Protein AF-K8EF15-F1 (afdb_monomer)

Solvent-accessible surface area (backbone atoms only — not comparable to full-atom values): 50148 Å² total; per-residue (Å²): 133,89,79,84,86,80,89,86,76,94,68,82,75,75,85,78,77,88,88,86,90,85,89,89,86,79,88,86,84,78,90,76,75,79,81,86,80,80,64,82,79,60,74,39,48,68,52,39,50,55,31,44,75,66,69,68,42,50,27,40,57,51,45,53,49,20,49,54,43,49,54,48,33,57,76,70,63,26,33,26,48,64,56,86,95,37,59,67,58,48,51,52,36,37,52,52,21,45,53,50,10,46,50,42,44,49,40,50,74,71,69,44,80,73,76,39,80,41,42,26,38,44,27,35,36,32,32,41,47,32,36,56,82,35,72,38,28,24,28,26,62,37,25,63,81,40,61,27,92,46,57,8,52,41,56,50,39,38,48,72,30,35,29,24,61,40,49,46,15,28,30,5,25,60,55,57,46,59,41,12,54,63,20,75,52,70,49,29,24,19,82,88,45,64,60,27,28,16,16,9,11,20,12,8,24,32,30,30,30,58,68,59,36,23,41,37,16,36,30,48,24,49,39,29,12,27,30,38,4,8,15,34,56,50,21,22,5,36,38,55,21,62,27,37,40,36,52,39,43,46,65,64,38,25,78,92,34,52,26,60,16,39,26,15,70,41,54,49,56,42,33,47,52,46,47,56,33,42,17,59,36,96,83,25,89,66,31,37,74,66,61,68,57,30,47,50,41,21,55,50,40,55,65,67,69,45,84,62,50,65,66,46,60,61,67,69,70,75,86,87,84,84,85,89,81,81,89,72,91,78,76,87,81,73,100,75,80,84,79,48,90,34,57,85,41,28,39,21,38,50,63,75,71,73,49,91,75,42,33,70,52,45,54,51,33,47,51,53,51,51,53,51,39,47,76,31,37,26,44,82,33,84,39,79,52,90,56,52,84,52,31,56,66,28,44,57,48,48,42,16,32,38,26,30,58,56,54,61,78,60,37,49,87,85,46,78,30,47,62,77,81,14,47,48,71,65,56,50,50,36,30,52,56,4,51,52,30,64,30,92,91,28,26,67,79,41,41,52,42,27,49,52,52,38,52,51,43,34,48,48,54,48,52,42,49,74,75,67,19,65,32,37,54,45,53,27,43,48,54,59,53,49,47,46,69,59,62,68,71,46,53,74,68,61,58,55,55,59,35,56,62,30,23,48,42,25,66,50,32,28,18,36,34,17,37,53,51,52,54,28,87,91,74,65,41,25,34,19,34,24,41,31,24,54,67,83,34,56,38,60,37,51,52,55,48,39,54,52,44,56,70,52,39,80,81,54,74,82,76,76,74,84,64,92,59,93,67,92,58,73,60,71,63,53,55,53,52,46,52,50,36,52,52,25,57,76,68,67,37,61,69,70,23,57,75,42,46,64,59,45,58,52,50,51,52,50,51,54,52,51,54,51,50,53,53,50,51,51,53,53,52,53,42,62,74,66,70,52,78,84,60,66,64,62,58,49,52,47,47,45,45,63,70,48,53,46,55,52,48,52,52,57,52,52,61,74,69,52,86,75,67,90,58,30,68,26,32,25,38,42,37,30,26,38,32,47,44,61,42,56,4,12,37,50,18,40,45,52,50,49,12,53,51,43,32,34,52,74,67,62,25,45,76,46,82,73,47,79,40,71,40,95,70,75,53,36,21,48,35,37,33,30,40,36,35,49,73,90,54,80,47,83,67,83,60,88,86,76,81,63,79,52,72,79,32,71,60,24,45,24,55,67,40,54,83,62,36,22,24,37,31,41,36,39,58,44,97,89,52,90,82,72,58,73,43,72,25,18,21,31,28,36,56,40,69,55,78,78,85,72,83,86,77,80,50,77,85,79,40,45,50,80,46,77,34,64,56,87,73,89,89,65,101,68,78,76,87,56,65,20,14,27,37,41,31,33,63,89,79,66,51,72,34,76,29,53,88,44,89,41,43,70,60,14,42,54,53,30,52,53,55,43,52,55,54,52,50,54,47,50,54,48,47,54,52,48,51,53,55,48,52,47,56,70,39,36,70,90,37,43,90,86,57,61,46,33,41,40,30,61,86,77,29,27,28,38,48,73,80,46,95,59,65,66,49,74,45,44,66,52,38,47,67,33,43,69,57,64,62,55,42,54,40,41,52,51,49,48,50,54,51,49,48,64,57,55,72,72,112

InterPro domains:
  IPR000120 Amidase [PTHR11895] (46-558)
  IPR000352 Peptide chain release factor class I [PF00472] (790-899)
  IPR000352 Peptide chain release factor class I [PS00745] (806-822)
  IPR004412 Glutamyl-tRNA(Gln) amidotransferase A subunit [MF_00120] (48-553)
  IPR005139 Peptide chain release factor [PF03462] (589-781)
  IPR005139 Peptide chain release factor [SM00937] (623-756)
  IPR020556 Amidase, conserved site [PS00571] (199-230)
  IPR023631 Amidase signature domain [PF01425] (96-289)
  IPR023631 Amidase signature domain [PF01425] (342-541)
  IPR036928 Amidase signature (AS) superfamily [G3DSA:3.90.1300.10] (42-559)
  IPR036928 Amidase signature (AS) superfamily [SSF75304] (95-553)
  IPR045853 Peptide chain release factor class I superfamily [SSF75620] (590-933)

Nearest PDB structures (foldseek):
  3kfu-assembly1_H  TM=9.032E-01  e=2.006E-38  Thermus thermophilus HB8
  6c62-assembly1_A  TM=9.148E-01  e=7.374E-32  Pseudomonas sp. ADP
  6c6g-assembly1_B-2  TM=9.136E-01  e=2.743E-30  Pseudomonas sp. ADP
  3a1k-assembly1_A  TM=8.477E-01  e=6.774E-30  Rhodococcus sp. N-771
  3a1i-assembly1_A-2  TM=8.442E-01  e=1.591E-29  Rhodococcus sp. N-771

Structure (mmCIF, N/CA/C/O backbone):
data_AF-K8EF15-F1
#
_entry.id   AF-K8EF15-F1
#
loop_
_atom_site.group_PDB
_atom_site.id
_atom_site.type_symbol
_atom_site.label_atom_id
_atom_site.label_alt_id
_atom_site.label_comp_id
_atom_site.label_asym_id
_atom_site.label_entity_id
_atom_site.label_seq_id
_atom_site.pdbx_PDB_ins_code
_atom_site.Cartn_x
_atom_site.Cartn_y
_atom_site.Cartn_z
_atom_site.occupancy
_atom_site.B_iso_or_equiv
_atom_site.auth_seq_id
_atom_site.auth_comp_id
_atom_site.auth_asym_id
_atom_site.auth_atom_id
_atom_site.pdbx_PDB_model_num
ATOM 1 N N . MET A 1 1 ? 42.558 34.435 68.353 1.00 33.56 1 MET A N 1
ATOM 2 C CA . MET A 1 1 ? 43.768 35.024 67.738 1.00 33.56 1 MET A CA 1
ATOM 3 C C . MET A 1 1 ? 43.537 35.098 66.236 1.00 33.56 1 MET A C 1
ATOM 5 O O . MET A 1 1 ? 42.905 34.194 65.711 1.00 33.56 1 MET A O 1
ATOM 9 N N . GLY A 1 2 ? 43.905 36.229 65.621 1.00 29.39 2 GLY A N 1
ATOM 10 C CA . GLY A 1 2 ? 43.569 36.654 64.248 1.00 29.39 2 GLY A CA 1
ATOM 11 C C . GLY A 1 2 ? 44.084 35.726 63.138 1.00 29.39 2 GLY A C 1
ATOM 12 O O . GLY A 1 2 ? 44.723 34.730 63.426 1.00 29.39 2 GLY A O 1
ATOM 13 N N . SER A 1 3 ? 43.968 36.005 61.842 1.00 25.91 3 SER A N 1
ATOM 14 C CA . SER A 1 3 ? 43.340 37.039 61.000 1.00 25.91 3 SER A CA 1
ATOM 15 C C . SER A 1 3 ? 43.963 36.852 59.601 1.00 25.91 3 SER A C 1
ATOM 17 O O . SER A 1 3 ? 45.069 36.321 59.529 1.00 25.91 3 SER A O 1
ATOM 19 N N . ARG A 1 4 ? 43.352 37.456 58.567 1.00 28.05 4 ARG A N 1
ATOM 20 C CA . ARG A 1 4 ? 43.863 37.688 57.187 1.00 28.05 4 ARG A CA 1
ATOM 21 C C . ARG A 1 4 ? 43.687 36.477 56.258 1.00 28.05 4 ARG A C 1
ATOM 23 O O . ARG A 1 4 ? 44.212 35.417 56.537 1.00 28.05 4 ARG A O 1
ATOM 30 N N . GLY A 1 5 ? 42.922 36.529 55.165 1.00 27.09 5 GLY A N 1
ATOM 31 C CA . GLY A 1 5 ? 42.564 37.638 54.264 1.00 27.09 5 GLY A CA 1
ATOM 32 C C . GLY A 1 5 ? 43.326 37.445 52.944 1.00 27.09 5 GLY A C 1
ATOM 33 O O . GLY A 1 5 ? 44.511 37.171 52.991 1.00 27.09 5 GLY A O 1
ATOM 34 N N . GLY A 1 6 ? 42.763 37.559 51.744 1.00 26.94 6 GLY A N 1
ATOM 35 C CA . GLY A 1 6 ? 41.401 37.814 51.303 1.00 26.94 6 GLY A CA 1
ATOM 36 C C . GLY A 1 6 ? 41.369 38.020 49.779 1.00 26.94 6 GLY A C 1
ATOM 37 O O . GLY A 1 6 ? 42.418 38.183 49.168 1.00 26.94 6 GLY A O 1
ATOM 38 N N . LYS A 1 7 ? 40.138 38.143 49.252 1.00 30.30 7 LYS A N 1
ATOM 39 C CA . LYS A 1 7 ? 39.723 38.720 47.949 1.00 30.30 7 LYS A CA 1
ATOM 40 C C . LYS A 1 7 ? 40.092 37.909 46.692 1.00 30.30 7 LYS A C 1
ATOM 42 O O . LYS A 1 7 ? 41.186 37.397 46.596 1.00 30.30 7 LYS A O 1
ATOM 47 N N . ARG A 1 8 ? 39.294 37.838 45.622 1.00 28.91 8 ARG A N 1
ATOM 48 C CA . ARG A 1 8 ? 37.904 38.195 45.246 1.00 28.91 8 ARG A CA 1
ATOM 49 C C . ARG A 1 8 ? 37.794 37.755 43.769 1.00 28.91 8 ARG A C 1
ATOM 51 O O . ARG A 1 8 ? 38.717 38.030 43.017 1.00 28.91 8 ARG A O 1
ATOM 58 N N . SER A 1 9 ? 36.660 37.213 43.331 1.00 27.48 9 SER A N 1
ATOM 59 C CA . SER A 1 9 ? 36.201 37.282 41.927 1.00 27.48 9 SER A CA 1
ATOM 60 C C . SER A 1 9 ? 34.678 37.085 41.923 1.00 27.48 9 SER A C 1
ATOM 62 O O . SER A 1 9 ? 34.172 35.994 42.158 1.00 27.48 9 SER A O 1
ATOM 64 N N . LEU A 1 10 ? 33.907 38.158 42.111 1.00 28.42 10 LEU A N 1
ATOM 65 C CA . LEU A 1 10 ? 33.187 38.922 41.075 1.00 28.42 10 LEU A CA 1
ATOM 66 C C . LEU A 1 10 ? 32.090 38.166 40.284 1.00 28.42 10 LEU A C 1
ATOM 68 O O . LEU A 1 10 ? 31.283 38.823 39.637 1.00 28.42 10 LEU A O 1
ATOM 72 N N . LEU A 1 11 ? 31.948 36.842 40.423 1.00 28.55 11 LEU A N 1
ATOM 73 C CA . LEU A 1 11 ? 30.885 36.066 39.753 1.00 28.55 11 LEU A CA 1
ATOM 74 C C . LEU A 1 11 ? 29.712 35.669 40.675 1.00 28.55 11 LEU A C 1
ATOM 76 O O . LEU A 1 11 ? 28.622 35.363 40.201 1.00 28.55 11 LEU A O 1
ATOM 80 N N . ALA A 1 12 ? 29.868 35.780 41.998 1.00 30.89 12 ALA A N 1
ATOM 81 C CA . ALA A 1 12 ? 28.845 35.370 42.972 1.00 30.89 12 ALA A CA 1
ATOM 82 C C . ALA A 1 12 ? 27.686 36.374 43.190 1.00 30.89 12 ALA A C 1
ATOM 84 O O . ALA A 1 12 ? 26.779 36.109 43.979 1.00 30.89 12 ALA A O 1
ATOM 85 N N . THR A 1 13 ? 27.678 37.526 42.508 1.00 29.91 13 THR A N 1
ATOM 86 C CA . THR A 1 13 ? 26.696 38.605 42.764 1.00 29.91 13 THR A CA 1
ATOM 87 C C . THR A 1 13 ? 25.549 38.659 41.742 1.00 29.91 13 THR A C 1
ATOM 89 O O . THR A 1 13 ? 24.558 39.343 41.980 1.00 29.91 13 THR A O 1
ATOM 92 N N . ILE A 1 14 ? 25.602 37.897 40.642 1.00 29.75 14 ILE A N 1
ATOM 93 C CA . ILE A 1 14 ? 24.561 37.939 39.589 1.00 29.75 14 ILE A CA 1
ATOM 94 C C . ILE A 1 14 ? 23.466 36.865 39.785 1.00 29.75 14 ILE A C 1
ATOM 96 O O . ILE A 1 14 ? 22.358 37.006 39.275 1.00 29.75 14 ILE A O 1
ATOM 100 N N . TRP A 1 15 ? 23.686 35.861 40.641 1.00 26.91 15 TRP A N 1
ATOM 101 C CA . TRP A 1 15 ? 22.741 34.751 40.868 1.00 26.91 15 TRP A CA 1
ATOM 102 C C . TRP A 1 15 ? 21.710 34.962 41.998 1.00 26.91 15 TRP A C 1
ATOM 104 O O . TRP A 1 15 ? 20.965 34.053 42.358 1.00 26.91 15 TRP A O 1
ATOM 114 N N . ARG A 1 16 ? 21.605 36.178 42.554 1.00 28.30 16 ARG A N 1
ATOM 115 C CA . ARG A 1 16 ? 20.578 36.547 43.552 1.00 28.30 16 ARG A CA 1
ATOM 116 C C . ARG A 1 16 ? 19.710 37.714 43.084 1.00 28.30 16 ARG A C 1
ATOM 118 O O . ARG A 1 16 ? 19.662 38.744 43.745 1.00 28.30 16 ARG A O 1
ATOM 125 N N . ARG A 1 17 ? 18.999 37.568 41.960 1.00 28.89 17 ARG A N 1
ATOM 126 C CA . ARG A 1 17 ? 17.832 38.415 41.619 1.00 28.89 17 ARG A CA 1
ATOM 127 C C . ARG A 1 17 ? 17.029 37.849 40.441 1.00 28.89 17 ARG A C 1
ATOM 129 O O . ARG A 1 17 ? 17.035 38.398 39.351 1.00 28.89 17 ARG A O 1
ATOM 136 N N . ARG A 1 18 ? 16.282 36.767 40.673 1.00 26.91 18 ARG A N 1
ATOM 137 C CA . ARG A 1 18 ? 15.055 36.451 39.909 1.00 26.91 18 ARG A CA 1
ATOM 138 C C . ARG A 1 18 ? 14.150 35.506 40.708 1.00 26.91 18 ARG A C 1
ATOM 140 O O . ARG A 1 18 ? 13.851 34.389 40.322 1.00 26.91 18 ARG A O 1
ATOM 147 N N . ARG A 1 19 ? 13.721 35.987 41.879 1.00 28.62 19 ARG A N 1
ATOM 148 C CA . ARG A 1 19 ? 12.633 35.407 42.679 1.00 28.62 19 ARG A CA 1
ATOM 149 C C . ARG A 1 19 ? 11.585 36.497 42.897 1.00 28.62 19 ARG A C 1
ATOM 151 O O . ARG A 1 19 ? 11.601 37.171 43.915 1.00 28.62 19 ARG A O 1
ATOM 158 N N . SER A 1 20 ? 10.738 36.714 41.894 1.00 29.09 20 SER A N 1
ATOM 159 C CA . SER A 1 20 ? 9.399 37.300 42.042 1.00 29.09 20 SER A CA 1
ATOM 160 C C . SER A 1 20 ? 8.719 37.337 40.672 1.00 29.09 20 SER A C 1
ATOM 162 O O . SER A 1 20 ? 8.854 38.316 39.951 1.00 29.09 20 SER A O 1
ATOM 164 N N . TRP A 1 21 ? 8.010 36.275 40.301 1.00 23.08 21 TRP A N 1
ATOM 165 C CA . TRP A 1 21 ? 6.836 36.362 39.426 1.00 23.08 21 TRP A CA 1
ATOM 166 C C . TRP A 1 21 ? 6.067 35.048 39.561 1.00 23.08 21 TRP A C 1
ATOM 168 O O . TRP A 1 21 ? 6.129 34.140 38.746 1.00 23.08 21 TRP A O 1
ATOM 178 N N . SER A 1 22 ? 5.396 34.926 40.700 1.00 25.14 22 SER A N 1
ATOM 179 C CA . SER A 1 22 ? 4.406 33.892 40.966 1.00 25.14 22 SER A CA 1
ATOM 180 C C . SER A 1 22 ? 3.290 34.558 41.756 1.00 25.14 22 SER A C 1
ATOM 182 O O . SER A 1 22 ? 3.413 34.710 42.971 1.00 25.14 22 SER A O 1
ATOM 184 N N . ARG A 1 23 ? 2.265 35.045 41.047 1.00 25.97 23 ARG A N 1
ATOM 185 C CA . ARG A 1 23 ? 0.888 35.270 41.532 1.00 25.97 23 ARG A CA 1
ATOM 186 C C . ARG A 1 23 ? 0.064 35.982 40.456 1.00 25.97 23 ARG A C 1
ATOM 188 O O . ARG A 1 23 ? 0.040 37.206 40.409 1.00 25.97 23 ARG A O 1
ATOM 195 N N . ARG A 1 24 ? -0.618 35.191 39.627 1.00 24.25 24 ARG A N 1
ATOM 196 C CA . ARG A 1 24 ? -2.006 35.375 39.154 1.00 24.25 24 ARG A CA 1
ATOM 197 C C . ARG A 1 24 ? -2.232 34.428 37.983 1.00 24.25 24 ARG A C 1
ATOM 199 O O . ARG A 1 24 ? -1.720 34.674 36.907 1.00 24.25 24 ARG A O 1
ATOM 206 N N . PHE A 1 25 ? -2.910 33.324 38.269 1.00 22.75 25 PHE A N 1
ATOM 207 C CA . PHE A 1 25 ? -4.032 32.742 37.526 1.00 22.75 25 PHE A CA 1
ATOM 208 C C . PHE A 1 25 ? -4.243 31.337 38.096 1.00 22.75 25 PHE A C 1
ATOM 210 O O . PHE A 1 25 ? -3.656 30.356 37.656 1.00 22.75 25 PHE A O 1
ATOM 217 N N . SER A 1 26 ? -5.035 31.280 39.166 1.00 24.89 26 SER A N 1
ATOM 218 C CA . SER A 1 26 ? -5.765 30.083 39.564 1.00 24.89 26 SER A CA 1
ATOM 219 C C . SER A 1 26 ? -7.247 30.317 39.263 1.00 24.89 26 SER A C 1
ATOM 221 O O . SER A 1 26 ? -7.723 31.450 39.365 1.00 24.89 26 SER A O 1
ATOM 223 N N . SER A 1 27 ? -7.944 29.220 38.948 1.00 25.12 27 SER A N 1
ATOM 224 C CA . SER A 1 27 ? -9.357 29.094 38.542 1.00 25.12 27 SER A CA 1
ATOM 225 C C . SER A 1 27 ? -9.611 29.567 37.104 1.00 25.12 27 SER A C 1
ATOM 227 O O . SER A 1 27 ? -9.325 30.709 36.777 1.00 25.12 27 SER A O 1
ATOM 229 N N . THR A 1 28 ? -10.027 28.718 36.162 1.00 23.94 28 THR A N 1
ATOM 230 C CA . THR A 1 28 ? -11.133 27.744 36.210 1.00 23.94 28 THR A CA 1
ATOM 231 C C . THR A 1 28 ? -10.974 26.632 35.150 1.00 23.94 28 THR A C 1
ATOM 233 O O . THR A 1 28 ? -10.335 26.833 34.122 1.00 23.94 28 THR A O 1
ATOM 236 N N . SER A 1 29 ? -11.687 25.518 35.377 1.00 24.58 29 SER A N 1
ATOM 237 C CA . SER A 1 29 ? -12.126 24.464 34.433 1.00 24.58 29 SER A CA 1
ATOM 238 C C . SER A 1 29 ? -11.308 23.163 34.322 1.00 24.58 29 SER A C 1
ATOM 240 O O . SER A 1 29 ? -10.236 23.108 33.738 1.00 24.58 29 SER A O 1
ATOM 242 N N . GLY A 1 30 ? -11.925 22.097 34.849 1.00 23.52 30 GLY A N 1
ATOM 243 C CA . GLY A 1 30 ? -11.964 20.767 34.236 1.00 23.52 30 GLY A CA 1
ATOM 244 C C . GLY A 1 30 ? -10.768 19.851 34.472 1.00 23.52 30 GLY A C 1
ATOM 245 O O . GLY A 1 30 ? -9.763 19.936 33.781 1.00 23.52 30 GLY A O 1
ATOM 246 N N . SER A 1 31 ? -10.924 18.901 35.391 1.00 25.56 31 SER A N 1
ATOM 247 C CA . SER A 1 31 ? -10.055 17.732 35.535 1.00 25.56 31 SER A CA 1
ATOM 248 C C . SER A 1 31 ? -9.942 16.950 34.217 1.00 25.56 31 SER A C 1
ATOM 250 O O . SER A 1 31 ? -10.858 16.215 33.849 1.00 25.56 31 SER A O 1
ATOM 252 N N . LEU A 1 32 ? -8.815 17.087 33.519 1.00 29.14 32 LEU A N 1
ATOM 253 C CA . LEU A 1 32 ? -8.354 16.099 32.546 1.00 29.14 32 LEU A CA 1
ATOM 254 C C . LEU A 1 32 ? -7.726 14.945 33.334 1.00 29.14 32 LEU A C 1
ATOM 256 O O . LEU A 1 32 ? -6.853 15.172 34.171 1.00 29.14 32 LEU A O 1
ATOM 260 N N . GLY A 1 33 ? -8.268 13.747 33.116 1.00 30.84 33 GLY A N 1
ATOM 261 C CA . GLY A 1 33 ? -8.027 12.541 33.901 1.00 30.84 33 GLY A CA 1
ATOM 262 C C . GLY A 1 33 ? -6.565 12.113 34.019 1.00 30.84 33 GLY A C 1
ATOM 263 O O . GLY A 1 33 ? -5.693 12.522 33.251 1.00 30.84 33 GLY A O 1
ATOM 264 N N . GLU A 1 34 ? -6.342 11.280 35.032 1.00 29.42 34 GLU A N 1
ATOM 265 C CA . GLU A 1 34 ? -5.092 10.610 35.383 1.00 29.42 34 GLU A CA 1
ATOM 266 C C . GLU A 1 34 ? -4.328 10.037 34.169 1.00 29.42 34 GLU A C 1
ATOM 268 O O . GLU A 1 34 ? -4.929 9.661 33.159 1.00 29.42 34 GLU A O 1
ATOM 273 N N . PRO A 1 35 ? -2.988 9.935 34.238 1.00 36.09 35 PRO A N 1
ATOM 274 C CA . PRO A 1 35 ? -2.206 9.386 33.141 1.00 36.09 35 PRO A CA 1
ATOM 275 C C . PRO A 1 35 ? -2.559 7.907 32.911 1.00 36.09 35 PRO A C 1
ATOM 277 O O . PRO A 1 35 ? -2.492 7.097 33.834 1.00 36.09 35 PRO A O 1
ATOM 280 N N . ILE A 1 36 ? -2.873 7.563 31.655 1.00 41.12 36 ILE A N 1
ATOM 281 C CA . ILE A 1 36 ? -3.082 6.210 31.093 1.00 41.12 36 ILE A CA 1
ATOM 282 C C . ILE A 1 36 ? -1.766 5.399 31.173 1.00 41.12 36 ILE A C 1
ATOM 284 O O . ILE A 1 36 ? -1.181 5.008 30.170 1.00 41.12 36 ILE A O 1
ATOM 288 N N . ALA A 1 37 ? -1.217 5.205 32.372 1.00 40.56 37 ALA A N 1
ATOM 289 C CA . ALA A 1 37 ? 0.131 4.673 32.576 1.00 40.56 37 ALA A CA 1
ATOM 290 C C . ALA A 1 37 ? 0.166 3.148 32.800 1.00 40.56 37 ALA A C 1
ATOM 292 O O . ALA A 1 37 ? 1.235 2.601 33.056 1.00 40.56 37 ALA A O 1
ATOM 293 N N . ARG A 1 38 ? -0.978 2.441 32.739 1.00 47.62 38 ARG A N 1
ATOM 294 C CA . ARG A 1 38 ? -1.041 0.988 33.019 1.00 47.62 38 ARG A CA 1
ATOM 295 C C . ARG A 1 38 ? -1.853 0.126 32.039 1.00 47.62 38 ARG A C 1
ATOM 297 O O . ARG A 1 38 ? -1.695 -1.092 32.084 1.00 47.62 38 ARG A O 1
ATOM 304 N N . THR A 1 39 ? -2.680 0.688 31.155 1.00 57.31 39 THR A N 1
ATOM 305 C CA . THR A 1 39 ? -3.513 -0.114 30.233 1.00 57.31 39 THR A CA 1
ATOM 306 C C . THR A 1 39 ? -2.767 -0.410 28.930 1.00 57.31 39 THR A C 1
ATOM 308 O O . THR A 1 39 ? -2.317 0.506 28.244 1.00 57.31 39 THR A O 1
ATOM 311 N N . LYS A 1 40 ? -2.646 -1.696 28.565 1.00 77.00 40 LYS A N 1
ATOM 312 C CA . LYS A 1 40 ? -2.084 -2.127 27.275 1.00 77.00 40 LYS A CA 1
ATOM 313 C C . LYS A 1 40 ? -2.995 -1.655 26.138 1.00 77.00 40 LYS A C 1
ATOM 315 O O . LYS A 1 40 ? -4.144 -2.076 26.075 1.00 77.00 40 LYS A O 1
ATOM 320 N N . ILE A 1 41 ? -2.474 -0.841 25.225 1.00 80.88 41 ILE A N 1
ATOM 321 C CA . ILE A 1 41 ? -3.214 -0.380 24.042 1.00 80.88 41 ILE A CA 1
ATOM 322 C C . ILE A 1 41 ? -3.593 -1.591 23.168 1.00 80.88 41 ILE A C 1
ATOM 324 O O . ILE A 1 41 ? -2.730 -2.441 22.927 1.00 80.88 41 ILE A O 1
ATOM 328 N N . PRO A 1 42 ? -4.855 -1.705 22.717 1.00 87.00 42 PRO A N 1
ATOM 329 C CA . PRO A 1 42 ? -5.283 -2.802 21.860 1.00 87.00 42 PRO A CA 1
ATOM 330 C C . PRO A 1 42 ? -4.667 -2.670 20.465 1.00 87.00 42 PRO A C 1
ATOM 332 O O . PRO A 1 42 ? -4.607 -1.578 19.902 1.00 87.00 42 PRO A O 1
ATOM 335 N N . GLU A 1 43 ? -4.241 -3.790 19.887 1.00 86.00 43 GLU A N 1
ATOM 336 C CA . GLU A 1 43 ? -3.737 -3.844 18.511 1.00 86.00 43 GLU A CA 1
ATOM 337 C C . GLU A 1 43 ? -4.817 -4.284 17.514 1.00 86.00 43 GLU A C 1
ATOM 339 O O . GLU A 1 43 ? -4.650 -4.122 16.309 1.00 86.00 43 GLU A O 1
ATOM 344 N N . THR A 1 44 ? -5.929 -4.839 17.996 1.00 90.81 44 THR A N 1
ATOM 345 C CA . THR A 1 44 ? -7.016 -5.376 17.160 1.00 90.81 44 THR A CA 1
ATOM 346 C C . THR A 1 44 ? -8.372 -4.918 17.683 1.00 90.81 44 THR A C 1
ATOM 348 O O . THR A 1 44 ? -8.513 -4.601 18.870 1.00 90.81 44 THR A O 1
ATOM 351 N N . ALA A 1 45 ? -9.388 -4.894 16.819 1.00 91.44 45 ALA A N 1
ATOM 352 C CA . ALA A 1 45 ? -10.745 -4.524 17.221 1.00 91.44 45 ALA A CA 1
ATOM 353 C C . ALA A 1 45 ? -11.297 -5.495 18.279 1.00 91.44 45 ALA A C 1
ATOM 355 O O . ALA A 1 45 ? -11.922 -5.064 19.248 1.00 91.44 45 ALA A O 1
ATOM 356 N N . VAL A 1 46 ? -10.992 -6.792 18.155 1.00 88.69 46 VAL A N 1
ATOM 357 C CA . VAL A 1 46 ? -11.369 -7.809 19.153 1.00 88.69 46 VAL A CA 1
ATOM 358 C C . VAL A 1 46 ? -10.726 -7.532 20.517 1.00 88.69 46 VAL A C 1
ATOM 360 O O . VAL A 1 46 ? -11.411 -7.578 21.539 1.00 88.69 46 VAL A O 1
ATOM 363 N N . GLU A 1 47 ? -9.432 -7.198 20.561 1.00 88.88 47 GLU A N 1
ATOM 364 C CA . GLU A 1 47 ? -8.763 -6.820 21.814 1.00 88.88 47 GLU A CA 1
ATOM 365 C C . GLU A 1 47 ? -9.382 -5.566 22.440 1.00 88.88 47 GLU A C 1
ATOM 367 O O . GLU A 1 47 ? -9.577 -5.530 23.655 1.00 88.88 47 GLU A O 1
ATOM 372 N N . ALA A 1 48 ? -9.725 -4.562 21.631 1.00 91.50 48 ALA A N 1
ATOM 373 C CA . ALA A 1 48 ? -10.381 -3.350 22.111 1.00 91.50 48 ALA A CA 1
ATOM 374 C C . ALA A 1 48 ? -11.754 -3.657 22.729 1.00 91.50 48 ALA A C 1
ATOM 376 O O . ALA A 1 48 ? -12.014 -3.238 23.855 1.00 91.50 48 ALA A O 1
ATOM 377 N N . GLN A 1 49 ? -12.589 -4.468 22.068 1.00 90.69 49 GLN A N 1
ATOM 378 C CA . GLN A 1 49 ? -13.883 -4.894 22.619 1.00 90.69 49 GLN A CA 1
ATOM 379 C C . GLN A 1 49 ? -13.732 -5.651 23.946 1.00 90.69 49 GLN A C 1
ATOM 381 O O . GLN A 1 49 ? -14.507 -5.434 24.878 1.00 90.69 49 GLN A O 1
ATOM 386 N N . LEU A 1 50 ? -12.709 -6.504 24.078 1.00 87.00 50 LEU A N 1
ATOM 387 C CA . LEU A 1 50 ? -12.420 -7.195 25.339 1.00 87.00 50 LEU A CA 1
ATOM 388 C C . LEU A 1 50 ? -12.024 -6.224 26.455 1.00 87.00 50 LEU A C 1
ATOM 390 O O . LEU A 1 50 ? -12.408 -6.424 27.606 1.00 87.00 50 LEU A O 1
ATOM 394 N N . GLN A 1 51 ? -11.258 -5.183 26.134 1.00 90.06 51 GLN A N 1
ATOM 395 C CA . GLN A 1 51 ? -10.881 -4.157 27.103 1.00 90.06 51 GLN A CA 1
ATOM 396 C C . GLN A 1 51 ? -12.062 -3.259 27.487 1.00 90.06 51 GLN A C 1
ATOM 398 O O . GLN A 1 51 ? -12.177 -2.905 28.659 1.00 90.06 51 GLN A O 1
ATOM 403 N N . PHE A 1 52 ? -12.961 -2.960 26.543 1.00 91.00 52 PHE A N 1
ATOM 404 C CA . PHE A 1 52 ? -14.215 -2.251 26.810 1.00 91.00 52 PHE A CA 1
ATOM 405 C C . PHE A 1 52 ? -15.113 -3.057 27.750 1.00 91.00 52 PHE A C 1
ATOM 407 O O . PHE A 1 52 ? -15.602 -2.526 28.742 1.00 91.00 52 PHE A O 1
ATOM 414 N N . ALA A 1 53 ? -15.276 -4.358 27.491 1.00 86.88 53 ALA A N 1
ATOM 415 C CA . ALA A 1 53 ? -16.076 -5.253 28.330 1.00 86.88 53 ALA A CA 1
ATOM 416 C C . ALA A 1 53 ? -15.506 -5.434 29.749 1.00 86.88 53 ALA A C 1
ATOM 418 O O . ALA A 1 53 ? -16.245 -5.761 30.674 1.00 86.88 53 ALA A O 1
ATOM 419 N N . ARG A 1 54 ? -14.192 -5.245 29.924 1.00 86.75 54 ARG A N 1
ATOM 420 C CA . ARG A 1 54 ? -13.499 -5.302 31.222 1.00 86.75 54 ARG A CA 1
ATOM 421 C C . ARG A 1 54 ? -13.391 -3.944 31.912 1.00 86.75 54 ARG A C 1
ATOM 423 O O . ARG A 1 54 ? -12.779 -3.876 32.973 1.00 86.75 54 ARG A O 1
ATOM 430 N N . GLU A 1 55 ? -13.912 -2.886 31.292 1.00 87.25 55 GLU A N 1
ATOM 431 C CA . GLU A 1 55 ? -13.814 -1.504 31.774 1.00 87.25 55 GLU A CA 1
ATOM 432 C C . GLU A 1 55 ? -12.361 -1.030 31.992 1.00 87.25 55 GLU A C 1
ATOM 434 O O . GLU A 1 55 ? -12.100 -0.093 32.742 1.00 87.25 55 GLU A O 1
ATOM 439 N N . THR A 1 56 ? -11.384 -1.662 31.326 1.00 88.81 56 THR A N 1
ATOM 440 C CA . THR A 1 56 ? -9.962 -1.275 31.414 1.00 88.81 56 THR A CA 1
ATOM 441 C C . THR A 1 56 ? -9.591 -0.157 30.442 1.00 88.81 56 THR A C 1
ATOM 443 O O . THR A 1 56 ? -8.545 0.474 30.596 1.00 88.81 56 THR A O 1
ATOM 446 N N . LEU A 1 57 ? -10.424 0.040 29.421 1.00 92.88 57 LEU A N 1
ATOM 447 C CA . LEU A 1 57 ? -10.311 1.062 28.388 1.00 92.88 57 LEU A CA 1
ATOM 448 C C . LEU A 1 57 ? -11.728 1.502 28.007 1.00 92.88 57 LEU A C 1
ATOM 450 O O . LEU A 1 57 ? -12.617 0.655 27.927 1.00 92.88 57 LEU A O 1
ATOM 454 N N . THR A 1 58 ? -11.941 2.788 27.743 1.00 94.69 58 THR A N 1
ATOM 455 C CA . THR A 1 58 ? -13.191 3.283 27.144 1.00 94.69 58 THR A CA 1
ATOM 456 C C . THR A 1 58 ? -13.016 3.572 25.651 1.00 94.69 58 THR A C 1
ATOM 458 O O . THR A 1 58 ? -11.895 3.715 25.153 1.00 94.69 58 THR A O 1
ATOM 461 N N . SER A 1 59 ? -14.118 3.660 24.907 1.00 95.88 59 SER A N 1
ATOM 462 C CA . SER A 1 59 ? -14.083 4.084 23.503 1.00 95.88 59 SER A CA 1
ATOM 463 C C . SER A 1 59 ? -13.554 5.511 23.377 1.00 95.88 59 SER A C 1
ATOM 465 O O . SER A 1 59 ? -12.747 5.784 22.486 1.00 95.88 59 SER A O 1
ATOM 467 N N . GLU A 1 60 ? -13.933 6.406 24.296 1.00 96.25 60 GLU A N 1
ATOM 468 C CA . GLU A 1 60 ? -13.386 7.763 24.355 1.00 96.25 60 GLU A CA 1
ATOM 469 C C . GLU A 1 60 ? -11.859 7.758 24.526 1.00 96.25 60 GLU A C 1
ATOM 471 O O . GLU A 1 60 ? -11.161 8.443 23.772 1.00 96.25 60 GLU A O 1
ATOM 476 N N . ASP A 1 61 ? -11.326 6.947 25.447 1.00 94.19 61 ASP A N 1
ATOM 477 C CA . ASP A 1 61 ? -9.877 6.823 25.651 1.00 94.19 61 ASP A CA 1
ATOM 478 C C . ASP A 1 61 ? -9.166 6.352 24.380 1.00 94.19 61 ASP A C 1
ATOM 480 O O . ASP A 1 61 ? -8.107 6.878 24.026 1.00 94.19 61 ASP A O 1
ATOM 484 N N . LEU A 1 62 ? -9.753 5.383 23.668 1.00 94.56 62 LEU A N 1
ATOM 485 C CA . LEU A 1 62 ? -9.178 4.854 22.435 1.00 94.56 62 LEU A CA 1
ATOM 486 C C . LEU A 1 62 ? -9.173 5.903 21.311 1.00 94.56 62 LEU A C 1
ATOM 488 O O . LEU A 1 62 ? -8.168 6.038 20.616 1.00 94.56 62 LEU A O 1
ATOM 492 N N . VAL A 1 63 ? -10.234 6.708 21.168 1.00 95.19 63 VAL A N 1
ATOM 493 C CA . VAL A 1 63 ? -10.269 7.831 20.208 1.00 95.19 63 VAL A CA 1
ATOM 494 C C . VAL A 1 63 ? -9.236 8.903 20.569 1.00 95.19 63 VAL A C 1
ATOM 496 O O . VAL A 1 63 ? -8.527 9.405 19.694 1.00 95.19 63 VAL A O 1
ATOM 499 N N . LEU A 1 64 ? -9.099 9.246 21.853 1.00 92.38 64 LEU A N 1
ATOM 500 C CA . LEU A 1 64 ? -8.081 10.196 22.313 1.00 92.38 64 LEU A CA 1
ATOM 501 C C . LEU A 1 64 ? -6.661 9.664 22.083 1.00 92.38 64 LEU A C 1
ATOM 503 O O . LEU A 1 64 ? -5.766 10.433 21.719 1.00 92.38 64 LEU A O 1
ATOM 507 N N . PHE A 1 65 ? -6.448 8.359 22.250 1.00 90.69 65 PHE A N 1
ATOM 508 C CA . PHE A 1 65 ? -5.187 7.704 21.921 1.00 90.69 65 PHE A CA 1
ATOM 509 C C . PHE A 1 65 ? -4.886 7.784 20.418 1.00 90.69 65 PHE A C 1
ATOM 511 O O . PHE A 1 65 ? -3.807 8.246 20.037 1.00 90.69 65 PHE A O 1
ATOM 518 N N . SER A 1 66 ? -5.853 7.427 19.569 1.00 91.00 66 SER A N 1
ATOM 519 C CA . SER A 1 66 ? -5.771 7.574 18.112 1.00 91.00 66 SER A CA 1
ATOM 520 C C . SER A 1 66 ? -5.389 8.997 17.711 1.00 91.00 66 SER A C 1
ATOM 522 O O . SER A 1 66 ? -4.453 9.197 16.937 1.00 91.00 66 SER A O 1
ATOM 524 N N . LYS A 1 67 ? -6.031 10.002 18.315 1.00 90.31 67 LYS A N 1
ATOM 525 C CA . LYS A 1 67 ? -5.720 11.416 18.089 1.00 90.31 67 LYS A CA 1
ATOM 526 C C . LYS A 1 67 ? -4.281 11.769 18.456 1.00 90.31 67 LYS A C 1
ATOM 528 O O . LYS A 1 67 ? -3.598 12.416 17.668 1.00 90.31 67 LYS A O 1
ATOM 533 N N . ARG A 1 68 ? -3.788 11.332 19.621 1.00 86.81 68 ARG A N 1
ATOM 534 C CA . ARG A 1 68 ? -2.386 11.564 20.022 1.00 86.81 68 ARG A CA 1
ATOM 535 C C . ARG A 1 68 ? -1.404 10.935 19.033 1.00 86.81 68 ARG A C 1
ATOM 537 O O . ARG A 1 68 ? -0.366 11.525 18.750 1.00 86.81 68 ARG A O 1
ATOM 544 N N . ARG A 1 69 ? -1.727 9.757 18.487 1.00 84.31 69 ARG A N 1
ATOM 545 C CA . ARG A 1 69 ? -0.910 9.111 17.449 1.00 84.31 69 ARG A CA 1
ATOM 546 C C . ARG A 1 69 ? -0.934 9.891 16.135 1.00 84.31 69 ARG A C 1
ATOM 548 O O . ARG A 1 69 ? 0.107 9.968 15.500 1.00 84.31 69 ARG A O 1
ATOM 555 N N . VAL A 1 70 ? -2.058 10.504 15.756 1.00 84.31 70 VAL A N 1
ATOM 556 C CA . VAL A 1 70 ? -2.124 11.409 14.591 1.00 84.31 70 VAL A CA 1
ATOM 557 C C . VAL A 1 70 ? -1.306 12.683 14.812 1.00 84.31 70 VAL A C 1
ATOM 559 O O . VAL A 1 70 ? -0.593 13.108 13.909 1.00 84.31 70 VAL A O 1
ATOM 562 N N . ASP A 1 71 ? -1.340 13.273 16.009 1.00 80.81 71 ASP A N 1
ATOM 563 C CA . ASP A 1 71 ? -0.491 14.432 16.319 1.00 80.81 71 ASP A CA 1
ATOM 564 C C . ASP A 1 71 ? 1.002 14.070 16.183 1.00 80.81 71 ASP A C 1
ATOM 566 O O . ASP A 1 71 ? 1.782 14.835 15.613 1.00 80.81 71 ASP A O 1
ATOM 570 N N . LEU A 1 72 ? 1.392 12.877 16.650 1.00 74.50 72 LEU A N 1
ATOM 571 C CA . LEU A 1 72 ? 2.749 12.349 16.490 1.00 74.50 72 LEU A CA 1
ATOM 572 C C . LEU A 1 72 ? 3.088 12.050 15.018 1.00 74.50 72 LEU A C 1
ATOM 574 O O . LEU A 1 72 ? 4.187 12.367 14.578 1.00 74.50 72 LEU A O 1
ATOM 578 N N . ASP A 1 73 ? 2.151 11.491 14.246 1.00 75.69 73 ASP A N 1
ATOM 579 C CA . ASP A 1 73 ? 2.268 11.301 12.790 1.00 75.69 73 ASP A CA 1
ATOM 580 C C . ASP A 1 73 ? 2.577 12.636 12.089 1.00 75.69 73 ASP A C 1
ATOM 582 O O . ASP A 1 73 ? 3.453 12.707 11.227 1.00 75.69 73 ASP A O 1
ATOM 586 N N . GLY A 1 74 ? 1.921 13.718 12.525 1.00 69.44 74 GLY A N 1
ATOM 587 C CA . GLY A 1 74 ? 2.189 15.083 12.077 1.00 69.44 74 GLY A CA 1
ATOM 588 C C . GLY A 1 74 ? 3.585 15.586 12.458 1.00 69.44 74 GLY A C 1
ATOM 589 O O . GLY A 1 74 ? 4.279 16.138 11.608 1.00 69.44 74 GLY A O 1
ATOM 590 N N . GLN A 1 75 ? 4.029 15.358 13.699 1.00 64.00 75 GLN A N 1
ATOM 591 C CA . GLN A 1 75 ? 5.381 15.724 14.156 1.00 64.00 75 GLN A CA 1
ATOM 592 C C . GLN A 1 75 ? 6.479 14.972 13.391 1.00 64.00 75 GLN A C 1
ATOM 594 O O . GLN A 1 75 ? 7.498 15.559 13.034 1.00 64.00 75 GLN A O 1
ATOM 599 N N . LEU A 1 76 ? 6.250 13.691 13.096 1.00 67.00 76 LEU A N 1
ATOM 600 C CA . LEU A 1 76 ? 7.152 12.834 12.322 1.00 67.00 76 LEU A CA 1
ATOM 601 C C . LEU A 1 76 ? 7.003 13.027 10.801 1.00 67.00 76 LEU A C 1
ATOM 603 O O . LEU A 1 76 ? 7.726 12.408 10.017 1.00 67.00 76 LEU A O 1
ATOM 607 N N . MET A 1 77 ? 6.094 13.910 10.370 1.00 74.69 77 MET A N 1
ATOM 608 C CA . MET A 1 77 ? 5.824 14.221 8.964 1.00 74.69 77 MET A CA 1
ATOM 609 C C . MET A 1 77 ? 5.513 12.959 8.146 1.00 74.69 77 MET A C 1
ATOM 611 O O . MET A 1 77 ? 6.077 12.753 7.073 1.00 74.69 77 MET A O 1
ATOM 615 N N . MET A 1 78 ? 4.672 12.080 8.689 1.00 77.19 78 MET A N 1
ATOM 616 C CA . MET A 1 78 ? 4.305 10.795 8.082 1.00 77.19 78 MET A CA 1
ATOM 617 C C . MET A 1 78 ? 3.138 10.913 7.091 1.00 77.19 78 MET A C 1
ATOM 619 O O . MET A 1 78 ? 3.064 10.161 6.118 1.00 77.19 78 MET A O 1
ATOM 623 N N . HIS A 1 79 ? 2.275 11.912 7.295 1.00 87.88 79 HIS A N 1
ATOM 624 C CA . HIS A 1 79 ? 1.231 12.352 6.362 1.00 87.88 79 HIS A CA 1
ATOM 625 C C . HIS A 1 79 ? 0.155 11.297 6.038 1.00 87.88 79 HIS A C 1
ATOM 627 O O . HIS A 1 79 ? -0.470 11.353 4.973 1.00 87.88 79 HIS A O 1
ATOM 633 N N . ALA A 1 80 ? -0.115 10.360 6.957 1.00 90.69 80 ALA A N 1
ATOM 634 C CA . ALA A 1 80 ? -1.137 9.327 6.759 1.00 90.69 80 ALA A CA 1
ATOM 635 C C . ALA A 1 80 ? -2.556 9.919 6.661 1.00 90.69 80 ALA A C 1
ATOM 637 O O . ALA A 1 80 ? -3.397 9.414 5.910 1.00 90.69 80 ALA A O 1
ATOM 638 N N . PHE A 1 81 ? -2.805 11.018 7.378 1.00 93.12 81 PHE A N 1
ATOM 639 C CA . PHE A 1 81 ? -4.062 11.766 7.381 1.00 93.12 81 PHE A CA 1
ATOM 640 C C . PHE A 1 81 ? -3.960 13.046 6.563 1.00 93.12 81 PHE A C 1
ATOM 642 O O . PHE A 1 81 ? -2.891 13.642 6.411 1.00 93.12 81 PHE A O 1
ATOM 649 N N . VAL A 1 82 ? -5.103 13.505 6.066 1.00 89.25 82 VAL A N 1
ATOM 650 C CA . VAL A 1 82 ? -5.145 14.755 5.318 1.00 89.25 82 VAL A CA 1
ATOM 651 C C . VAL A 1 82 ? -5.032 15.949 6.263 1.00 89.25 82 VAL A C 1
ATOM 653 O O . VAL A 1 82 ? -5.877 16.138 7.134 1.00 89.25 82 VAL A O 1
ATOM 656 N N . GLY A 1 83 ? -3.991 16.761 6.071 1.00 72.25 83 GLY A N 1
ATOM 657 C CA . GLY A 1 83 ? -3.683 17.886 6.959 1.00 72.25 83 GLY A CA 1
ATOM 658 C C . GLY A 1 83 ? -3.870 19.275 6.347 1.00 72.25 83 GLY A C 1
ATOM 659 O O . GLY A 1 83 ? -4.445 20.148 6.986 1.00 72.25 83 GLY A O 1
ATOM 660 N N . LYS A 1 84 ? -3.397 19.509 5.117 1.00 66.38 84 LYS A N 1
ATOM 661 C CA . LYS A 1 84 ? -3.212 20.872 4.592 1.00 66.38 84 LYS A CA 1
ATOM 662 C C . LYS A 1 84 ? -4.545 21.549 4.252 1.00 66.38 84 LYS A C 1
ATOM 664 O O . LYS A 1 84 ? -5.212 21.147 3.302 1.00 66.38 84 LYS A O 1
ATOM 669 N N . GLY A 1 85 ? -4.897 22.609 4.986 1.00 71.94 85 GLY A N 1
ATOM 670 C CA . GLY A 1 85 ? -6.098 23.411 4.718 1.00 71.94 85 GLY A CA 1
ATOM 671 C C . GLY A 1 85 ? -7.413 22.728 5.103 1.00 71.94 85 GLY A C 1
ATOM 672 O O . GLY A 1 85 ? -8.477 23.193 4.693 1.00 71.94 85 GLY A O 1
ATOM 673 N N . ARG A 1 86 ? -7.349 21.625 5.863 1.00 84.75 86 ARG A N 1
ATOM 674 C CA . ARG A 1 86 ? -8.512 20.878 6.377 1.00 84.75 86 ARG A CA 1
ATOM 675 C C . ARG A 1 86 ? -8.507 20.767 7.903 1.00 84.75 86 ARG A C 1
ATOM 677 O O . ARG A 1 86 ? -9.196 19.928 8.467 1.00 84.75 86 ARG A O 1
ATOM 684 N N . GLU A 1 87 ? -7.764 21.630 8.591 1.00 85.19 87 GLU A N 1
ATOM 685 C CA . GLU A 1 87 ? -7.568 21.573 10.041 1.00 85.19 87 GLU A CA 1
ATOM 686 C C . GLU A 1 87 ? -8.897 21.695 10.794 1.00 85.19 87 GLU A C 1
ATOM 688 O O . GLU A 1 87 ? -9.164 20.909 11.700 1.00 85.19 87 GLU A O 1
ATOM 693 N N . LYS A 1 88 ? -9.765 22.630 10.380 1.00 86.50 88 LYS A N 1
ATOM 694 C CA . LYS A 1 88 ? -11.102 22.795 10.972 1.00 86.50 88 LYS A CA 1
ATOM 695 C C . LYS A 1 88 ? -11.946 21.529 10.810 1.00 86.50 88 LYS A C 1
ATOM 697 O O . LYS A 1 88 ? -12.509 21.048 11.784 1.00 86.50 88 LYS A O 1
ATOM 702 N N . GLN A 1 89 ? -11.981 20.975 9.601 1.00 88.12 89 GLN A N 1
ATOM 703 C CA . GLN A 1 89 ? -12.725 19.755 9.304 1.00 88.12 89 GLN A CA 1
ATOM 704 C C . GLN A 1 89 ? -12.231 18.576 10.156 1.00 88.12 89 GLN A C 1
ATOM 706 O O . GLN A 1 89 ? -13.031 17.863 10.752 1.00 88.12 89 GLN A O 1
ATOM 711 N N . SER A 1 90 ? -10.912 18.403 10.273 1.00 87.81 90 SER A N 1
ATOM 712 C CA . SER A 1 90 ? -10.317 17.357 11.109 1.00 87.81 90 SER A CA 1
ATOM 713 C C . SER A 1 90 ? -10.677 17.520 12.591 1.00 87.81 90 SER A C 1
ATOM 715 O O . SER A 1 90 ? -10.925 16.523 13.268 1.00 87.81 90 SER A O 1
ATOM 717 N N . GLN A 1 91 ? -10.755 18.756 13.103 1.00 87.94 91 GLN A N 1
ATOM 718 C CA . GLN A 1 91 ? -11.230 19.016 14.468 1.00 87.94 91 GLN A CA 1
ATOM 719 C C . GLN A 1 91 ? -12.728 18.720 14.629 1.00 87.94 91 GLN A C 1
ATOM 721 O O . GLN A 1 91 ? -13.122 18.116 15.627 1.00 87.94 91 GLN A O 1
ATOM 726 N N . ASP A 1 92 ? -13.557 19.088 13.650 1.00 90.62 92 ASP A N 1
ATOM 727 C CA . ASP A 1 92 ? -15.000 18.828 13.674 1.00 90.62 92 ASP A CA 1
ATOM 728 C C . ASP A 1 92 ? -15.293 17.313 13.628 1.00 90.62 92 ASP A C 1
ATOM 730 O O . ASP A 1 92 ? -16.105 16.812 14.411 1.00 90.62 92 ASP A O 1
ATOM 734 N N . LEU A 1 93 ? -14.581 16.560 12.779 1.00 91.81 93 LEU A N 1
ATOM 735 C CA . LEU A 1 93 ? -14.638 15.093 12.725 1.00 91.81 93 LEU A CA 1
ATOM 736 C C . LEU A 1 93 ? -14.225 14.457 14.054 1.00 91.81 93 LEU A C 1
ATOM 738 O O . LEU A 1 93 ? -14.921 13.571 14.548 1.00 91.81 93 LEU A O 1
ATOM 742 N N . LEU A 1 94 ? -13.140 14.932 14.669 1.00 92.62 94 LEU A N 1
ATOM 743 C CA . LEU A 1 94 ? -12.708 14.461 15.984 1.00 92.62 94 LEU A CA 1
ATOM 744 C C . LEU A 1 94 ? -13.760 14.747 17.068 1.00 92.62 94 LEU A C 1
ATOM 746 O O . LEU A 1 94 ? -14.016 13.893 17.917 1.00 92.62 94 LEU A O 1
ATOM 750 N N . GLY A 1 95 ? -14.395 15.921 17.039 1.00 93.88 95 GLY A N 1
ATOM 751 C CA . GLY A 1 95 ? -15.484 16.268 17.953 1.00 93.88 95 GLY A CA 1
ATOM 752 C C . GLY A 1 95 ? -16.665 15.300 17.836 1.00 93.88 95 GLY A C 1
ATOM 753 O O . GLY A 1 95 ? -17.099 14.734 18.842 1.00 93.88 95 GLY A O 1
ATOM 754 N N . LYS A 1 96 ? -17.124 15.037 16.603 1.00 95.06 96 LYS A N 1
ATOM 755 C CA . LYS A 1 96 ? -18.170 14.038 16.308 1.00 95.06 96 LYS A CA 1
ATOM 756 C C . LYS A 1 96 ? -17.749 12.632 16.749 1.00 95.06 96 LYS A C 1
ATOM 758 O O . LYS A 1 96 ? -18.5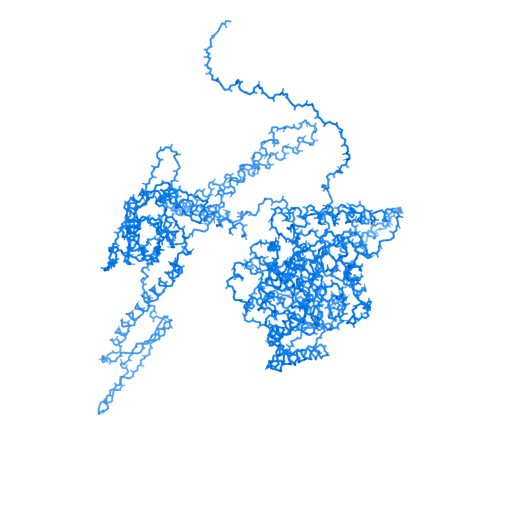62 11.886 17.292 1.00 95.06 96 LYS A O 1
ATOM 763 N N . ALA A 1 97 ? -16.483 12.271 16.540 1.00 96.44 97 ALA A N 1
ATOM 764 C CA . ALA A 1 97 ? -15.937 10.980 16.940 1.00 96.44 97 ALA A CA 1
ATOM 765 C C . ALA A 1 97 ? -15.977 10.788 18.463 1.00 96.44 97 ALA A C 1
ATOM 767 O O . ALA A 1 97 ? -16.456 9.759 18.937 1.00 96.44 97 ALA A O 1
ATOM 768 N N . LEU A 1 98 ? -15.552 11.794 19.234 1.00 97.50 98 LEU A N 1
ATOM 769 C CA . LEU A 1 98 ? -15.609 11.767 20.698 1.00 97.50 98 LEU A CA 1
ATOM 770 C C . LEU A 1 98 ? -17.049 11.688 21.218 1.00 97.50 98 LEU A C 1
ATOM 772 O O . LEU A 1 98 ? -17.315 10.976 22.183 1.00 97.50 98 LEU A O 1
ATOM 776 N N . GLU A 1 99 ? -17.996 12.376 20.578 1.00 97.56 99 GLU A N 1
ATOM 777 C CA . GLU A 1 99 ? -19.415 12.273 20.931 1.00 97.56 99 GLU A CA 1
ATOM 778 C C . GLU A 1 99 ? -19.958 10.852 20.705 1.00 97.56 99 GLU A C 1
ATOM 780 O O . GLU A 1 99 ? -20.585 10.275 21.599 1.00 97.56 99 GLU A O 1
ATOM 785 N N . LYS A 1 100 ? -19.672 10.252 19.541 1.00 96.75 100 LYS A N 1
ATOM 786 C CA . LYS A 1 100 ? -20.064 8.867 19.229 1.00 96.75 100 LYS A CA 1
ATOM 787 C C . LYS A 1 100 ? -19.422 7.863 20.190 1.00 96.75 100 LYS A C 1
ATOM 789 O O . LYS A 1 100 ? -20.113 6.968 20.675 1.00 96.75 100 LYS A O 1
ATOM 794 N N . ALA A 1 101 ? -18.144 8.046 20.513 1.00 97.31 101 ALA A N 1
ATOM 795 C CA . ALA A 1 101 ? -17.414 7.214 21.463 1.00 97.31 101 ALA A CA 1
ATOM 796 C C . ALA A 1 101 ? -18.030 7.268 22.870 1.00 97.31 101 ALA A C 1
ATOM 798 O O . ALA A 1 101 ? -18.409 6.235 23.420 1.00 97.31 101 ALA A O 1
ATOM 799 N N . ARG A 1 102 ? -18.279 8.475 23.397 1.00 97.56 102 ARG A N 1
ATOM 800 C CA . ARG A 1 102 ? -18.967 8.678 24.686 1.00 97.56 102 ARG A CA 1
ATOM 801 C C . ARG A 1 102 ? -20.355 8.054 24.717 1.00 97.56 102 ARG A C 1
ATOM 803 O O . ARG A 1 102 ? -20.768 7.522 25.746 1.00 97.56 102 ARG A O 1
ATOM 810 N N . LYS A 1 103 ? -21.092 8.119 23.606 1.00 96.44 103 LYS A N 1
ATOM 811 C CA . LYS A 1 103 ? -22.409 7.481 23.482 1.00 96.44 103 LYS A CA 1
ATOM 812 C C . LYS A 1 103 ? -22.300 5.956 23.520 1.00 96.44 103 LYS A C 1
ATOM 814 O O . LYS A 1 103 ? -23.106 5.315 24.189 1.00 96.44 103 LYS A O 1
ATOM 819 N N . SER A 1 104 ? -21.309 5.391 22.835 1.00 96.00 104 SER A N 1
ATOM 820 C CA . SER A 1 104 ? -20.992 3.961 22.872 1.00 96.00 104 SER A CA 1
ATOM 821 C C . SER A 1 104 ? -20.643 3.516 24.304 1.00 96.00 104 SER A C 1
ATOM 823 O O . SER A 1 104 ? -21.210 2.547 24.811 1.00 96.00 104 SER A O 1
ATOM 825 N N . ASP A 1 105 ? -19.824 4.295 25.019 1.00 96.12 105 ASP A N 1
ATOM 826 C CA . ASP A 1 105 ? -19.485 4.050 26.428 1.00 96.12 105 ASP A CA 1
ATOM 827 C C . ASP A 1 105 ? -20.696 4.171 27.363 1.00 96.12 105 ASP A C 1
ATOM 829 O O . ASP A 1 105 ? -20.892 3.334 28.243 1.00 96.12 105 ASP A O 1
ATOM 833 N N . ALA A 1 106 ? -21.544 5.185 27.173 1.00 94.94 106 ALA A N 1
ATOM 834 C CA . ALA A 1 106 ? -22.775 5.346 27.943 1.00 94.94 106 ALA A CA 1
ATOM 835 C C . ALA A 1 106 ? -23.729 4.161 27.741 1.00 94.94 106 ALA A C 1
ATOM 837 O O . ALA A 1 106 ? -24.223 3.609 28.717 1.00 94.94 106 ALA A O 1
ATOM 838 N N . ASN A 1 107 ? -23.923 3.715 26.497 1.00 93.00 107 ASN A N 1
ATOM 839 C CA . ASN A 1 107 ? -24.749 2.547 26.201 1.00 93.00 107 ASN A CA 1
ATOM 840 C C . ASN A 1 107 ? -24.223 1.277 26.886 1.00 93.00 107 ASN A C 1
ATOM 842 O O . ASN A 1 107 ? -25.023 0.539 27.461 1.00 93.00 107 ASN A O 1
ATOM 846 N N . ARG A 1 108 ? -22.902 1.049 26.869 1.00 91.31 108 ARG A N 1
ATOM 847 C CA . ARG A 1 108 ? -22.281 -0.077 27.585 1.00 91.31 108 ARG A CA 1
ATOM 848 C C . ARG A 1 108 ? -22.498 0.009 29.097 1.00 91.31 108 ARG A C 1
ATOM 850 O O . ARG A 1 108 ? -22.900 -0.984 29.694 1.00 91.31 108 ARG A O 1
ATOM 857 N N . ARG A 1 109 ? -22.300 1.186 29.709 1.00 91.94 109 ARG A N 1
ATOM 858 C CA . ARG A 1 109 ? -22.552 1.404 31.151 1.00 91.94 109 ARG A CA 1
ATOM 859 C C . ARG A 1 109 ? -24.015 1.185 31.540 1.00 91.94 109 ARG A C 1
ATOM 861 O O . ARG A 1 109 ? -24.281 0.666 32.617 1.00 91.94 109 ARG A O 1
ATOM 868 N N . ASP A 1 110 ? -24.946 1.525 30.652 1.00 92.00 110 ASP A N 1
A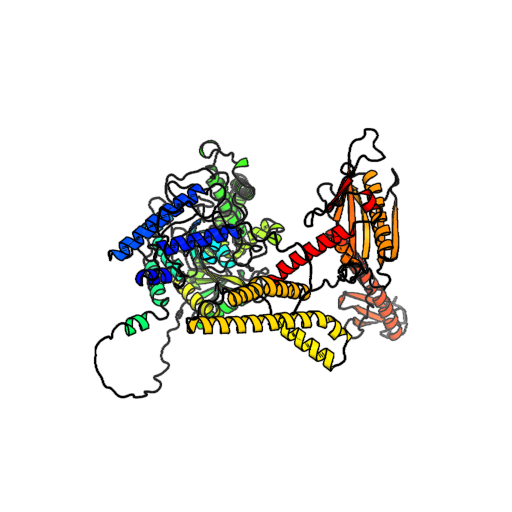TOM 869 C CA . ASP A 1 110 ? -26.384 1.288 30.833 1.00 92.00 110 ASP A CA 1
ATOM 870 C C . ASP A 1 110 ? -26.784 -0.193 30.631 1.00 92.00 110 ASP A C 1
ATOM 872 O O . ASP A 1 110 ? -27.970 -0.524 30.673 1.00 92.00 110 ASP A O 1
ATOM 876 N N . GLY A 1 111 ? -25.828 -1.094 30.369 1.00 86.81 111 GLY A N 1
ATOM 877 C CA . GLY A 1 111 ? -26.077 -2.519 30.144 1.00 86.81 111 GLY A CA 1
ATOM 878 C C . GLY A 1 111 ? -26.710 -2.844 28.788 1.00 86.81 111 GLY A C 1
ATOM 879 O O . GLY A 1 111 ? -27.238 -3.943 28.606 1.00 86.81 111 GLY A O 1
ATOM 880 N N . LYS A 1 112 ? -26.685 -1.912 27.825 1.00 87.12 112 LYS A N 1
ATOM 881 C CA . LYS A 1 112 ? -27.161 -2.182 26.462 1.00 87.12 112 LYS A CA 1
ATOM 882 C C . LYS A 1 112 ? -26.131 -3.041 25.721 1.00 87.12 112 LYS A C 1
ATOM 884 O O . LYS A 1 112 ? -24.930 -2.808 25.872 1.00 87.12 112 LYS A O 1
ATOM 889 N N . PRO A 1 113 ? -26.570 -4.008 24.899 1.00 80.31 113 PRO A N 1
ATOM 890 C CA . PRO A 1 113 ? -25.650 -4.796 24.090 1.00 80.31 113 PRO A CA 1
ATOM 891 C C . PRO A 1 113 ? -24.923 -3.902 23.077 1.00 80.31 113 PRO A C 1
ATOM 893 O O . PRO A 1 113 ? -25.525 -2.973 22.531 1.00 80.31 113 PRO A O 1
ATOM 896 N N . SER A 1 114 ? -23.649 -4.205 22.808 1.00 85.94 114 SER A N 1
ATOM 897 C CA . SER A 1 114 ? -22.902 -3.566 21.719 1.00 85.94 114 SER A CA 1
ATOM 898 C C . SER A 1 114 ? -23.624 -3.775 20.389 1.00 85.94 114 SER A C 1
ATOM 900 O O . SER A 1 114 ? -24.130 -4.865 20.117 1.00 85.94 114 SER A O 1
ATOM 902 N N . ILE A 1 115 ? -23.637 -2.743 19.545 1.00 89.69 115 ILE A N 1
ATOM 903 C CA . ILE A 1 115 ? -24.323 -2.787 18.242 1.00 89.69 115 ILE A CA 1
ATOM 904 C C . ILE A 1 115 ? -23.647 -3.798 17.304 1.00 89.69 115 ILE A C 1
ATOM 906 O O . ILE A 1 115 ? -24.307 -4.538 16.578 1.00 89.69 115 ILE A O 1
ATOM 910 N N . SER A 1 116 ? -22.316 -3.825 17.322 1.00 92.19 116 SER A N 1
ATOM 911 C CA . SER A 1 116 ? -21.479 -4.757 16.570 1.00 92.19 116 SER A CA 1
ATOM 912 C C . SER A 1 116 ? -20.106 -4.890 17.236 1.00 92.19 116 SER A C 1
ATOM 914 O O . SER A 1 116 ? -19.805 -4.193 18.206 1.00 92.19 116 SER A O 1
ATOM 916 N N . PHE A 1 117 ? -19.226 -5.723 16.673 1.00 91.25 117 PHE A N 1
ATOM 917 C CA . PHE A 1 117 ? -17.821 -5.799 17.095 1.00 91.25 117 PHE A CA 1
ATOM 918 C C . PHE A 1 117 ? -17.003 -4.533 16.786 1.00 91.25 117 PHE A C 1
ATOM 920 O O . PHE A 1 117 ? -15.909 -4.373 17.325 1.00 91.25 117 PHE A O 1
ATOM 927 N N . LEU A 1 118 ? -17.522 -3.618 15.962 1.00 96.00 118 LEU A N 1
ATOM 928 C CA . LEU A 1 118 ? -16.903 -2.314 15.711 1.00 96.00 118 LEU A CA 1
ATOM 929 C C . LEU A 1 118 ? -17.523 -1.179 16.542 1.00 96.00 118 LEU A C 1
ATOM 931 O O . LEU A 1 118 ? -17.114 -0.033 16.383 1.00 96.00 118 LEU A O 1
ATOM 935 N N . ASP A 1 119 ? -18.468 -1.464 17.443 1.00 96.94 119 ASP A N 1
ATOM 936 C CA . ASP A 1 119 ? -19.099 -0.435 18.277 1.00 96.94 119 ASP A CA 1
ATOM 937 C C . ASP A 1 119 ? -18.075 0.258 19.192 1.00 96.94 119 ASP A C 1
ATOM 939 O O . ASP A 1 119 ? -17.458 -0.372 20.052 1.00 96.94 119 ASP A O 1
ATOM 943 N N . GLY A 1 120 ? -17.875 1.561 18.993 1.00 96.25 120 GLY A N 1
ATOM 944 C CA . GLY A 1 120 ? -16.883 2.360 19.711 1.00 96.25 120 GLY A CA 1
ATOM 945 C C . GLY A 1 120 ? -15.443 2.219 19.197 1.00 96.25 120 GLY A C 1
ATOM 946 O O . GLY A 1 120 ? -14.524 2.751 19.822 1.00 96.25 120 GLY A O 1
ATOM 947 N N . ILE A 1 121 ? -15.212 1.522 18.082 1.00 97.25 121 ILE A N 1
ATOM 948 C CA . ILE A 1 121 ? -13.872 1.352 17.502 1.00 97.25 121 ILE A CA 1
ATOM 949 C C . ILE A 1 121 ? -13.543 2.524 16.565 1.00 97.25 121 ILE A C 1
ATOM 951 O O . ILE A 1 121 ? -14.322 2.782 15.642 1.00 97.25 121 ILE A O 1
ATOM 955 N N . PRO A 1 122 ? -12.402 3.226 16.741 1.00 96.44 122 PRO A N 1
ATOM 956 C CA . PRO A 1 122 ? -11.992 4.279 15.822 1.00 96.44 122 PRO A CA 1
ATOM 957 C C . PRO A 1 122 ? -11.539 3.708 14.478 1.00 96.44 122 PRO A C 1
ATOM 959 O O . PRO A 1 122 ? -10.632 2.868 14.409 1.00 96.44 122 PRO A O 1
ATOM 962 N N . ILE A 1 123 ? -12.136 4.224 13.405 1.00 97.56 123 ILE A N 1
ATOM 963 C CA . ILE A 1 123 ? -11.821 3.860 12.025 1.00 97.56 123 ILE A CA 1
ATOM 964 C C . ILE A 1 123 ? -11.414 5.082 11.201 1.00 97.56 123 ILE A C 1
ATOM 966 O O . ILE A 1 123 ? -11.873 6.204 11.439 1.00 97.56 123 ILE A O 1
ATOM 970 N N . ALA A 1 124 ? -10.559 4.855 10.208 1.00 97.69 124 ALA A N 1
ATOM 971 C CA . ALA A 1 124 ? -10.129 5.880 9.264 1.00 97.69 124 ALA A CA 1
ATOM 972 C C . ALA A 1 124 ? -10.676 5.601 7.856 1.00 97.69 124 ALA A C 1
ATOM 974 O O . ALA A 1 124 ? -10.850 4.449 7.460 1.00 97.69 124 ALA A O 1
ATOM 975 N N . VAL A 1 125 ? -10.946 6.647 7.077 1.00 98.44 125 VAL A N 1
ATOM 976 C CA . VAL A 1 125 ? -11.589 6.516 5.757 1.00 98.44 125 VAL A CA 1
ATOM 977 C C . VAL A 1 125 ? -10.734 7.185 4.689 1.00 98.44 125 VAL A C 1
ATOM 979 O O . VAL A 1 125 ? -10.284 8.311 4.867 1.00 98.44 125 VAL A O 1
ATOM 982 N N . LYS A 1 126 ? -10.455 6.513 3.573 1.00 98.31 126 LYS A N 1
ATOM 983 C CA . LYS A 1 126 ? -9.735 7.111 2.440 1.00 98.31 126 LYS A CA 1
ATOM 984 C C . LYS A 1 126 ? -10.494 8.311 1.871 1.00 98.31 126 LYS A C 1
ATOM 986 O O . LYS A 1 126 ? -11.719 8.292 1.774 1.00 98.31 126 LYS A O 1
ATOM 991 N N . ASP A 1 127 ? -9.772 9.352 1.460 1.00 97.12 127 ASP A N 1
ATOM 992 C CA . ASP A 1 127 ? -10.347 10.625 0.996 1.00 97.12 127 ASP A CA 1
ATOM 993 C C . ASP A 1 127 ? -11.068 10.569 -0.373 1.00 97.12 127 ASP A C 1
ATOM 995 O O . ASP A 1 127 ? -11.141 11.564 -1.084 1.00 97.12 127 ASP A O 1
ATOM 999 N N . ASN A 1 128 ? -11.620 9.421 -0.763 1.00 97.44 128 ASN A N 1
ATOM 1000 C CA . ASN A 1 128 ? -12.468 9.244 -1.943 1.00 97.44 128 ASN A CA 1
ATOM 1001 C C . ASN A 1 128 ? -13.837 8.618 -1.635 1.00 97.44 128 ASN A C 1
ATOM 1003 O O . ASN A 1 128 ? -14.561 8.257 -2.563 1.00 97.44 128 ASN A O 1
ATOM 1007 N N . PHE A 1 129 ? -14.205 8.512 -0.359 1.00 98.38 129 PHE A N 1
ATOM 1008 C CA . PHE A 1 129 ? -15.548 8.131 0.069 1.00 98.38 129 PHE A CA 1
ATOM 1009 C C . PHE A 1 129 ? -16.330 9.367 0.508 1.00 98.38 129 PHE A C 1
ATOM 1011 O O . PHE A 1 129 ? -15.893 10.104 1.389 1.00 98.38 129 PHE A O 1
ATOM 1018 N N . ALA A 1 130 ? -17.495 9.579 -0.101 1.00 97.81 130 ALA A N 1
ATOM 1019 C CA . ALA A 1 130 ? -18.419 10.649 0.242 1.00 97.81 130 ALA A CA 1
ATOM 1020 C C . ALA A 1 130 ? -18.835 10.549 1.717 1.00 97.81 130 ALA A C 1
ATOM 1022 O O . ALA A 1 130 ? -19.242 9.484 2.184 1.00 97.81 130 ALA A O 1
ATOM 1023 N N . MET A 1 131 ? -18.768 11.663 2.440 1.00 96.25 131 MET A N 1
ATOM 1024 C CA . MET A 1 131 ? -19.248 11.781 3.816 1.00 96.25 131 MET A CA 1
ATOM 1025 C C . MET A 1 131 ? -20.034 13.080 3.939 1.00 96.25 131 MET A C 1
ATOM 1027 O O . MET A 1 131 ? -19.518 14.153 3.635 1.00 96.25 131 MET A O 1
ATOM 1031 N N . ARG A 1 132 ? -21.307 12.992 4.329 1.00 95.12 132 ARG A N 1
ATOM 1032 C CA . ARG A 1 132 ? -22.197 14.156 4.360 1.00 95.12 132 ARG A CA 1
ATOM 1033 C C . ARG A 1 132 ? -21.639 15.249 5.276 1.00 95.12 132 ARG A C 1
ATOM 1035 O O . ARG A 1 132 ? -21.389 14.997 6.450 1.00 95.12 132 ARG A O 1
ATOM 1042 N N . GLY A 1 133 ? -21.547 16.469 4.752 1.00 92.12 133 GLY A N 1
ATOM 1043 C CA . GLY A 1 133 ? -21.051 17.634 5.487 1.00 92.12 133 GLY A CA 1
ATOM 1044 C C . GLY A 1 133 ? -19.526 17.720 5.576 1.00 92.12 133 GLY A C 1
ATOM 1045 O O . GLY A 1 133 ? -18.999 18.587 6.262 1.00 92.12 133 GLY A O 1
ATOM 1046 N N . GLU A 1 134 ? -18.815 16.810 4.909 1.00 93.50 134 GLU A N 1
ATOM 1047 C CA . GLU A 1 134 ? -17.360 16.724 4.914 1.00 93.50 134 GLU A CA 1
ATOM 1048 C C . GLU A 1 134 ? -16.813 17.005 3.510 1.00 93.50 134 GLU A C 1
ATOM 1050 O O . GLU A 1 134 ? -17.433 16.664 2.494 1.00 93.50 134 GLU A O 1
ATOM 1055 N N . ILE A 1 135 ? -15.625 17.604 3.440 1.00 93.56 135 ILE A N 1
ATOM 1056 C CA . ILE A 1 135 ? -14.903 17.777 2.179 1.00 93.56 135 ILE A CA 1
ATOM 1057 C C . ILE A 1 135 ? -14.231 16.452 1.826 1.00 93.56 135 ILE A C 1
ATOM 1059 O O . ILE A 1 135 ? -13.499 15.870 2.630 1.00 93.56 135 ILE A O 1
ATOM 1063 N N . VAL A 1 136 ? -14.439 15.992 0.595 1.00 94.25 136 VAL A N 1
ATOM 1064 C CA . VAL A 1 136 ? -13.813 14.780 0.050 1.00 94.25 136 VAL A CA 1
ATOM 1065 C C . VAL A 1 136 ? -13.104 15.170 -1.235 1.00 94.25 136 VAL A C 1
ATOM 1067 O O . VAL A 1 136 ? -13.756 15.456 -2.240 1.00 94.25 136 VAL A O 1
ATOM 1070 N N . SER A 1 137 ? -11.771 15.229 -1.191 1.00 93.94 137 SER A N 1
ATOM 1071 C CA . SER A 1 137 ? -10.984 15.820 -2.279 1.00 93.94 137 SER A CA 1
ATOM 1072 C C . SER A 1 137 ? -10.496 14.804 -3.311 1.00 93.94 137 SER A C 1
ATOM 1074 O O . SER A 1 137 ? -9.996 15.196 -4.362 1.00 93.94 137 SER A O 1
ATOM 1076 N N . ALA A 1 138 ? -10.593 13.503 -3.023 1.00 95.81 138 ALA A N 1
ATOM 1077 C CA . ALA A 1 138 ? -9.925 12.443 -3.780 1.00 95.81 138 ALA A CA 1
ATOM 1078 C C . ALA A 1 138 ? -8.421 12.712 -3.968 1.00 95.81 138 ALA A C 1
ATOM 1080 O O . ALA A 1 138 ? -7.844 12.339 -4.986 1.00 95.81 138 ALA A O 1
ATOM 1081 N N . GLY A 1 139 ? -7.789 13.416 -3.021 1.00 94.38 139 GLY A N 1
ATOM 1082 C CA . GLY A 1 139 ? -6.412 13.889 -3.151 1.00 94.38 139 GLY A CA 1
ATOM 1083 C C . GLY A 1 139 ? -6.190 14.882 -4.299 1.00 94.38 139 GLY A C 1
ATOM 1084 O O . GLY A 1 139 ? -5.049 15.043 -4.714 1.00 94.38 139 GLY A O 1
ATOM 1085 N N . SER A 1 140 ? -7.230 15.538 -4.821 1.00 94.62 140 SER A N 1
ATOM 1086 C CA . SER A 1 140 ? -7.175 16.407 -6.002 1.00 94.62 140 SER A CA 1
ATOM 1087 C C . SER A 1 140 ? -7.595 17.841 -5.703 1.00 94.62 140 SER A C 1
ATOM 1089 O O . SER A 1 140 ? -8.518 18.107 -4.925 1.00 94.62 140 SER A O 1
ATOM 1091 N N . LYS A 1 141 ? -6.968 18.794 -6.401 1.00 93.00 141 LYS A N 1
ATOM 1092 C CA . LYS A 1 141 ? -7.343 20.210 -6.326 1.00 93.00 141 LYS A CA 1
ATOM 1093 C C . LYS A 1 141 ? -8.748 20.420 -6.887 1.00 93.00 141 LYS A C 1
ATOM 1095 O O . LYS A 1 141 ? -9.471 21.263 -6.356 1.00 93.00 141 LYS A O 1
ATOM 1100 N N . MET A 1 142 ? -9.146 19.599 -7.863 1.00 93.50 142 MET A N 1
ATOM 1101 C CA . MET A 1 142 ? -10.480 19.579 -8.467 1.00 93.50 142 MET A CA 1
ATOM 1102 C C . MET A 1 142 ? -11.610 19.508 -7.431 1.00 93.50 142 MET A C 1
ATOM 1104 O O . MET A 1 142 ? -12.628 20.168 -7.586 1.00 93.50 142 MET A O 1
ATOM 1108 N N . LEU A 1 143 ? -11.430 18.736 -6.353 1.00 92.75 143 LEU A N 1
ATOM 1109 C CA . LEU A 1 143 ? -12.464 18.521 -5.332 1.00 92.75 143 LEU A CA 1
ATOM 1110 C C . LEU A 1 143 ? -12.093 19.099 -3.962 1.00 92.75 143 LEU A C 1
ATOM 1112 O O . LEU A 1 143 ? -12.781 18.856 -2.974 1.00 92.75 143 LEU A O 1
ATOM 1116 N N . SER A 1 144 ? -11.038 19.914 -3.891 1.00 89.38 144 SER A N 1
ATOM 1117 C CA . SER A 1 144 ? -10.504 20.471 -2.637 1.00 89.38 144 SER A CA 1
ATOM 1118 C C . SER A 1 144 ? -11.489 21.334 -1.835 1.00 89.38 144 SER A C 1
ATOM 1120 O O . SER A 1 144 ? -11.267 21.570 -0.651 1.00 89.38 144 SER A O 1
ATOM 1122 N N . LYS A 1 145 ? -12.575 21.798 -2.463 1.00 86.25 145 LYS A N 1
ATOM 1123 C CA . LYS A 1 145 ? -13.633 22.613 -1.842 1.00 86.25 145 LYS A CA 1
ATOM 1124 C C . LYS A 1 145 ? -15.013 21.950 -1.880 1.00 86.25 145 LYS A C 1
ATOM 1126 O O . LYS A 1 145 ? -16.002 22.589 -1.538 1.00 86.25 145 LYS A O 1
ATOM 1131 N N . ASN A 1 146 ? -15.098 20.705 -2.345 1.00 83.19 146 ASN A N 1
ATOM 1132 C CA . ASN A 1 146 ? -16.373 20.036 -2.559 1.00 83.19 146 ASN A CA 1
ATOM 1133 C C . ASN A 1 146 ? -16.849 19.337 -1.278 1.00 83.19 146 ASN A C 1
ATOM 1135 O O . ASN A 1 146 ? -16.399 18.234 -0.957 1.00 83.19 146 ASN A O 1
ATOM 1139 N N . GLU A 1 147 ? -17.775 19.977 -0.568 1.00 91.44 147 GLU A N 1
ATOM 1140 C CA . GLU A 1 147 ? -18.491 19.381 0.561 1.00 91.44 147 GLU A CA 1
ATOM 1141 C C . GLU A 1 147 ? -19.560 18.400 0.053 1.00 91.44 147 GLU A C 1
ATOM 1143 O O . GLU A 1 147 ? -20.371 18.722 -0.819 1.00 91.44 147 GLU A O 1
ATOM 1148 N N . CYS A 1 148 ? -19.561 17.172 0.570 1.00 93.94 148 CYS A N 1
ATOM 1149 C CA . CYS A 1 148 ? -20.473 16.135 0.097 1.00 93.94 148 CYS A CA 1
ATOM 1150 C C . CYS A 1 148 ? -21.878 16.286 0.700 1.00 93.94 148 CYS A C 1
ATOM 1152 O O . CYS A 1 148 ? -22.054 16.442 1.906 1.00 93.94 148 CYS A O 1
ATOM 1154 N N . SER A 1 149 ? -22.913 16.141 -0.133 1.00 94.44 149 SER A N 1
ATOM 1155 C CA . SER A 1 149 ? -24.323 16.203 0.289 1.00 94.44 149 SER A CA 1
ATOM 1156 C C . SER A 1 149 ? -24.897 14.861 0.764 1.00 94.44 149 SER A C 1
ATOM 1158 O O . SER A 1 149 ? -26.050 14.788 1.193 1.00 94.44 149 SER A O 1
ATOM 1160 N N . TYR A 1 150 ? -24.111 13.788 0.695 1.00 96.94 150 TYR A N 1
ATOM 1161 C CA . TYR A 1 150 ? -24.500 12.431 1.061 1.00 96.94 150 TYR A CA 1
ATOM 1162 C C . TYR A 1 150 ? -23.290 11.637 1.567 1.00 96.94 150 TYR A C 1
ATOM 1164 O O . TYR A 1 150 ? -22.145 12.031 1.351 1.00 96.94 150 TYR A O 1
ATOM 1172 N N . THR A 1 151 ? -23.564 10.520 2.239 1.00 98.00 151 THR A N 1
ATOM 1173 C CA . THR A 1 151 ? -22.553 9.583 2.742 1.00 98.00 151 THR A CA 1
ATOM 1174 C C . THR A 1 151 ? -22.551 8.325 1.875 1.00 98.00 151 THR A C 1
ATOM 1176 O O . THR A 1 151 ? -23.612 7.875 1.430 1.00 98.00 151 THR A O 1
ATOM 1179 N N . ALA A 1 152 ? -21.367 7.780 1.606 1.00 98.62 152 ALA A N 1
ATOM 1180 C CA . ALA A 1 152 ? -21.187 6.522 0.898 1.00 98.62 152 ALA A CA 1
ATOM 1181 C C . ALA A 1 152 ? -21.803 5.361 1.688 1.00 98.62 152 ALA A C 1
ATOM 1183 O O . ALA A 1 152 ? -21.675 5.311 2.911 1.00 98.62 152 ALA A O 1
ATOM 1184 N N . THR A 1 153 ? -22.429 4.405 1.001 1.00 98.75 153 THR A N 1
ATOM 1185 C CA . THR A 1 153 ? -23.204 3.337 1.660 1.00 98.75 153 THR A CA 1
ATOM 1186 C C . THR A 1 153 ? -22.351 2.500 2.613 1.00 98.75 153 THR A C 1
ATOM 1188 O O . THR A 1 153 ? -22.792 2.177 3.711 1.00 98.75 153 THR A O 1
ATOM 1191 N N . VAL A 1 154 ? -21.106 2.185 2.239 1.00 98.50 154 VAL A N 1
ATOM 1192 C CA . VAL A 1 154 ? -20.198 1.426 3.117 1.00 98.50 154 VAL A CA 1
ATOM 1193 C C . VAL A 1 154 ? -19.833 2.189 4.391 1.00 98.50 154 VAL A C 1
ATOM 1195 O O . VAL A 1 154 ? -19.706 1.576 5.443 1.00 98.50 154 VAL A O 1
ATOM 1198 N N . ILE A 1 155 ? -19.704 3.517 4.316 1.00 98.56 155 ILE A N 1
ATOM 1199 C CA . ILE A 1 155 ? -19.402 4.352 5.484 1.00 98.56 155 ILE A CA 1
ATOM 1200 C C . ILE A 1 155 ? -20.640 4.477 6.368 1.00 98.56 155 ILE A C 1
ATOM 1202 O O . ILE A 1 155 ? -20.537 4.304 7.575 1.00 98.56 155 ILE A O 1
ATOM 1206 N N . ASP A 1 156 ? -21.815 4.675 5.770 1.00 98.38 156 ASP A N 1
ATOM 1207 C CA . ASP A 1 156 ? -23.095 4.709 6.483 1.00 98.38 156 ASP A CA 1
ATOM 1208 C C . ASP A 1 156 ? -23.353 3.397 7.251 1.00 98.38 156 ASP A C 1
ATOM 1210 O O . ASP A 1 156 ? -23.670 3.434 8.437 1.00 98.38 156 ASP A O 1
ATOM 1214 N N . ARG A 1 157 ? -23.106 2.230 6.633 1.00 98.50 157 ARG A N 1
ATOM 1215 C CA . ARG A 1 157 ? -23.194 0.918 7.307 1.00 98.50 157 ARG A CA 1
ATOM 1216 C C . ARG A 1 157 ? -22.240 0.795 8.499 1.00 98.50 157 ARG A C 1
ATOM 1218 O O . ARG A 1 157 ? -22.644 0.308 9.551 1.00 98.50 157 ARG A O 1
ATOM 1225 N N . LEU A 1 158 ? -20.995 1.254 8.354 1.00 98.44 158 LEU A N 1
ATOM 1226 C CA . LEU A 1 158 ? -20.004 1.231 9.438 1.00 98.44 158 LEU A CA 1
ATOM 1227 C C . LEU A 1 158 ? -20.388 2.176 10.585 1.00 98.44 158 LEU A C 1
ATOM 1229 O O . LEU A 1 158 ? -20.297 1.808 11.753 1.00 98.44 158 LEU A O 1
ATOM 1233 N N . GLU A 1 159 ? -20.866 3.383 10.285 1.00 97.56 159 GLU A N 1
ATOM 1234 C CA . GLU A 1 159 ? -21.335 4.302 11.325 1.00 97.56 159 GLU A CA 1
ATOM 1235 C C . GLU A 1 159 ? -22.583 3.763 12.044 1.00 97.56 159 GLU A C 1
ATOM 1237 O O . GLU A 1 159 ? -22.691 3.886 13.266 1.00 97.56 159 GLU A O 1
ATOM 1242 N N . GLN A 1 160 ? -23.502 3.118 11.316 1.00 97.38 160 GLN A N 1
ATOM 1243 C CA . GLN A 1 160 ? -24.684 2.460 11.884 1.00 97.38 160 GLN A CA 1
ATOM 1244 C C . GLN A 1 160 ? -24.330 1.248 12.750 1.00 97.38 160 GLN A C 1
ATOM 1246 O O . GLN A 1 160 ? -25.047 0.967 13.708 1.00 97.38 160 GLN A O 1
ATOM 1251 N N . SER A 1 161 ? -23.212 0.569 12.476 1.00 96.88 161 SER A N 1
ATOM 1252 C CA . SER A 1 161 ? -22.709 -0.525 13.312 1.00 96.88 161 SER A CA 1
ATOM 1253 C C . SER A 1 161 ? -22.020 -0.040 14.597 1.00 96.88 161 SER A C 1
ATOM 1255 O O . SER A 1 161 ? -21.526 -0.859 15.374 1.00 96.88 161 SER A O 1
ATOM 1257 N N . GLY A 1 162 ? -21.959 1.277 14.824 1.00 96.69 162 GLY A N 1
ATOM 1258 C CA . GLY A 1 162 ? -21.306 1.903 15.973 1.00 96.69 162 GLY A CA 1
ATOM 1259 C C . GLY A 1 162 ? -19.820 2.216 15.769 1.00 96.69 162 GLY A C 1
ATOM 1260 O O . GLY A 1 162 ? -19.182 2.688 16.710 1.00 96.69 162 GLY A O 1
ATOM 1261 N N . ALA A 1 163 ? -19.255 1.990 14.576 1.00 97.75 163 ALA A N 1
ATOM 1262 C CA . ALA A 1 163 ? -17.874 2.374 14.296 1.00 97.75 163 ALA A CA 1
ATOM 1263 C C . ALA A 1 163 ? -17.711 3.901 14.325 1.00 97.75 163 ALA A C 1
ATOM 1265 O O . ALA A 1 163 ? -18.586 4.663 13.900 1.00 97.75 163 ALA A O 1
ATOM 1266 N N . VAL A 1 164 ? -16.567 4.359 14.826 1.00 97.62 164 VAL A N 1
ATOM 1267 C CA . VAL A 1 164 ? -16.294 5.777 15.061 1.00 97.62 164 VAL A CA 1
ATOM 1268 C C . VAL A 1 164 ? -15.326 6.292 14.000 1.00 97.62 164 VAL A C 1
ATOM 1270 O O . VAL A 1 164 ? -14.112 6.143 14.119 1.00 97.62 164 VAL A O 1
ATOM 1273 N N . VAL A 1 165 ? -15.849 6.916 12.944 1.00 96.19 165 VAL A N 1
ATOM 1274 C CA . VAL A 1 165 ? -15.013 7.596 11.943 1.00 96.19 165 VAL A CA 1
ATOM 1275 C C . VAL A 1 165 ? -14.388 8.838 12.577 1.00 96.19 165 VAL A C 1
ATOM 1277 O O . VAL A 1 165 ? -15.113 9.755 12.958 1.00 96.19 165 VAL A O 1
ATOM 1280 N N . PHE A 1 166 ? -13.058 8.882 12.685 1.00 92.50 166 PHE A N 1
ATOM 1281 C CA . PHE A 1 166 ? -12.356 10.011 13.320 1.00 92.50 166 PHE A CA 1
ATOM 1282 C C . PHE A 1 166 ? -11.444 10.801 12.375 1.00 92.50 166 PHE A C 1
ATOM 1284 O O . PHE A 1 166 ? -10.987 11.882 12.742 1.00 92.50 166 PHE A O 1
ATOM 1291 N N . GLY A 1 167 ? -11.171 10.301 11.165 1.00 92.38 167 GLY A N 1
ATOM 1292 C CA . GLY A 1 167 ? -10.304 11.011 10.229 1.00 92.38 167 GLY A CA 1
ATOM 1293 C C . GLY A 1 167 ? -10.280 10.450 8.811 1.00 92.38 167 GLY A C 1
ATOM 1294 O O . GLY A 1 167 ? -10.583 9.278 8.566 1.00 92.38 167 GLY A O 1
ATOM 1295 N N . GLN A 1 168 ? -9.882 11.317 7.877 1.00 95.25 168 GLN A N 1
ATOM 1296 C CA . GLN A 1 168 ? -9.685 10.982 6.469 1.00 95.25 168 GLN A CA 1
ATOM 1297 C C . GLN A 1 168 ? -8.204 10.752 6.152 1.00 95.25 168 GLN A C 1
ATOM 1299 O O . GLN A 1 168 ? -7.350 11.559 6.526 1.00 95.25 168 GLN A O 1
ATOM 1304 N N . THR A 1 169 ? -7.908 9.680 5.420 1.00 96.25 169 THR A N 1
ATOM 1305 C CA . THR A 1 169 ? -6.541 9.279 5.058 1.00 96.25 169 THR A CA 1
ATOM 1306 C C . THR A 1 169 ? -6.141 9.751 3.666 1.00 96.25 169 THR A C 1
ATOM 1308 O O . THR A 1 169 ? -6.964 9.832 2.750 1.00 96.25 169 THR A O 1
ATOM 1311 N N . THR A 1 170 ? -4.856 10.068 3.520 1.00 95.44 170 THR A N 1
ATOM 1312 C CA . THR A 1 170 ? -4.237 10.525 2.273 1.00 95.44 170 THR A CA 1
ATOM 1313 C C . THR A 1 170 ? -4.164 9.399 1.234 1.00 95.44 170 THR A C 1
ATOM 1315 O O . THR A 1 170 ? -4.110 8.212 1.565 1.00 95.44 170 THR A O 1
ATOM 1318 N N . MET A 1 171 ? -4.150 9.777 -0.046 1.00 96.38 171 MET A N 1
ATOM 1319 C CA . MET A 1 171 ? -4.152 8.869 -1.192 1.00 96.38 171 MET A CA 1
ATOM 1320 C C . MET A 1 171 ? -3.476 9.489 -2.421 1.00 96.38 171 MET A C 1
ATOM 1322 O O . MET A 1 171 ? -3.269 10.703 -2.464 1.00 96.38 171 MET A O 1
ATOM 1326 N N . ASP A 1 172 ? -3.181 8.672 -3.439 1.00 96.75 172 ASP A N 1
ATOM 1327 C CA . ASP A 1 172 ? -2.924 9.200 -4.787 1.00 96.75 172 ASP A CA 1
ATOM 1328 C C . ASP A 1 172 ? -4.185 9.853 -5.366 1.00 96.75 172 ASP A C 1
ATOM 1330 O O . ASP A 1 172 ? -5.307 9.394 -5.126 1.00 96.75 172 ASP A O 1
ATOM 1334 N N . GLU A 1 173 ? -3.984 10.896 -6.168 1.00 97.50 173 GLU A N 1
ATOM 1335 C CA . GLU A 1 173 ? -5.049 11.669 -6.802 1.00 97.50 173 GLU A CA 1
ATOM 1336 C C . GLU A 1 173 ? -6.024 10.775 -7.593 1.00 97.50 173 GLU A C 1
ATOM 1338 O O . GLU A 1 173 ? -5.609 9.983 -8.437 1.00 97.50 173 GLU A O 1
ATOM 1343 N N . PHE A 1 174 ? -7.327 10.866 -7.299 1.00 97.62 174 PHE A N 1
ATOM 1344 C CA . PHE A 1 174 ? -8.397 10.032 -7.873 1.00 97.62 174 PHE A CA 1
ATOM 1345 C C . PHE A 1 174 ? -8.149 8.515 -7.797 1.00 97.62 174 PHE A C 1
ATOM 1347 O O . PHE A 1 174 ? -8.746 7.738 -8.535 1.00 97.62 174 PHE A O 1
ATOM 1354 N N . GLY A 1 175 ? -7.278 8.067 -6.891 1.00 96.12 175 GLY A N 1
ATOM 1355 C CA . GLY A 1 175 ? -6.894 6.664 -6.778 1.00 96.12 175 GLY A CA 1
ATOM 1356 C C . GLY A 1 175 ? -5.877 6.208 -7.831 1.00 96.12 175 GLY A C 1
ATOM 1357 O O . GLY A 1 175 ? -5.608 5.010 -7.920 1.00 96.12 175 GLY A O 1
ATOM 1358 N N . MET A 1 176 ? -5.299 7.135 -8.602 1.00 96.31 176 MET A N 1
ATOM 1359 C CA . MET A 1 176 ? -4.410 6.866 -9.731 1.00 96.31 176 MET A CA 1
ATOM 1360 C C . MET A 1 176 ? -2.933 6.939 -9.320 1.00 96.31 176 MET A C 1
ATOM 1362 O O . MET A 1 176 ? -2.280 7.980 -9.392 1.00 96.31 176 MET A O 1
ATOM 1366 N N . GLY A 1 177 ? -2.388 5.798 -8.908 1.00 92.88 177 GLY A N 1
ATOM 1367 C CA . GLY A 1 177 ? -0.978 5.649 -8.555 1.00 92.88 177 GLY A CA 1
ATOM 1368 C C . GLY A 1 177 ? -0.742 4.460 -7.631 1.00 92.88 177 GLY A C 1
ATOM 1369 O O . GLY A 1 177 ? -1.690 3.906 -7.071 1.00 92.88 177 GLY A O 1
ATOM 1370 N N . SER A 1 178 ? 0.531 4.095 -7.486 1.00 93.81 178 SER A N 1
ATOM 1371 C CA . SER A 1 178 ? 0.971 2.924 -6.716 1.00 93.81 178 SER A CA 1
ATOM 1372 C C . SER A 1 178 ? 1.911 3.303 -5.565 1.00 93.81 178 SER A C 1
ATOM 1374 O O . SER A 1 178 ? 2.530 2.425 -4.972 1.00 93.81 178 SER A O 1
ATOM 1376 N N . HIS A 1 179 ? 2.016 4.598 -5.213 1.00 93.81 179 HIS A N 1
ATOM 1377 C CA . HIS A 1 179 ? 2.996 5.093 -4.228 1.00 93.81 179 HIS A CA 1
ATOM 1378 C C . HIS A 1 179 ? 2.506 6.234 -3.305 1.00 93.81 179 HIS A C 1
ATOM 1380 O O . HIS A 1 179 ? 3.303 6.743 -2.523 1.00 93.81 179 HIS A O 1
ATOM 1386 N N . SER A 1 180 ? 1.233 6.647 -3.372 1.00 93.62 180 SER A N 1
ATOM 1387 C CA . SER A 1 180 ? 0.585 7.667 -2.517 1.00 93.62 180 SER A CA 1
ATOM 1388 C C . SER A 1 180 ? 1.324 9.005 -2.442 1.00 93.62 180 SER A C 1
ATOM 1390 O O . SER A 1 180 ? 1.549 9.565 -1.367 1.00 93.62 180 SER A O 1
ATOM 1392 N N . ARG A 1 181 ? 1.701 9.515 -3.617 1.00 89.31 181 ARG A N 1
ATOM 1393 C CA . ARG A 1 181 ? 2.556 10.701 -3.785 1.00 89.31 181 ARG A CA 1
ATOM 1394 C C . ARG A 1 181 ? 2.020 11.734 -4.771 1.00 89.31 181 ARG A C 1
ATOM 1396 O O . ARG A 1 181 ? 2.555 12.835 -4.827 1.00 89.31 181 ARG A O 1
ATOM 1403 N N . ASN A 1 182 ? 1.028 11.365 -5.582 1.00 85.56 182 ASN A N 1
ATOM 1404 C CA . ASN A 1 182 ? 0.551 12.200 -6.688 1.00 85.56 182 ASN A CA 1
ATOM 1405 C C . ASN A 1 182 ? -0.575 13.170 -6.280 1.00 85.56 182 ASN A C 1
ATOM 1407 O O . ASN A 1 182 ? -1.057 13.914 -7.125 1.00 85.56 182 ASN A O 1
ATOM 1411 N N . GLY A 1 183 ? -1.030 13.135 -5.022 1.00 85.44 183 GLY A N 1
ATOM 1412 C CA . GLY A 1 183 ? -2.122 13.979 -4.533 1.00 85.44 183 GLY A CA 1
ATOM 1413 C C . GLY A 1 183 ? -1.701 15.398 -4.126 1.00 85.44 183 GLY A C 1
ATOM 1414 O O . GLY A 1 183 ? -0.522 15.724 -4.048 1.00 85.44 183 GLY A O 1
ATOM 1415 N N . ILE A 1 184 ? -2.686 16.240 -3.802 1.00 89.12 184 ILE A N 1
ATOM 1416 C CA . ILE A 1 184 ? -2.491 17.609 -3.278 1.00 89.12 184 ILE A CA 1
ATOM 1417 C C . ILE A 1 184 ? -1.892 17.656 -1.870 1.00 89.12 184 ILE A C 1
ATOM 1419 O O . ILE A 1 184 ? -1.391 18.695 -1.431 1.00 89.12 184 ILE A O 1
ATOM 1423 N N . ASN A 1 185 ? -2.001 16.546 -1.147 1.00 86.38 185 ASN A N 1
ATOM 1424 C CA . ASN A 1 185 ? -1.459 16.388 0.190 1.00 86.38 185 ASN A CA 1
ATOM 1425 C C . ASN A 1 185 ? 0.019 16.011 0.107 1.00 86.38 185 ASN A C 1
ATOM 1427 O O . ASN A 1 185 ? 0.487 15.511 -0.914 1.00 86.38 185 ASN A O 1
ATOM 1431 N N . ALA A 1 186 ? 0.754 16.238 1.194 1.00 86.06 186 ALA A N 1
ATOM 1432 C CA . ALA A 1 186 ? 2.134 15.783 1.272 1.00 86.06 186 ALA A CA 1
ATOM 1433 C C . ALA A 1 186 ? 2.210 14.254 1.048 1.00 86.06 186 ALA A C 1
ATOM 1435 O O . ALA A 1 186 ? 1.308 13.542 1.504 1.00 86.06 186 ALA A O 1
ATOM 1436 N N . PRO A 1 187 ? 3.246 13.748 0.349 1.00 90.44 187 PRO A N 1
ATOM 1437 C CA . PRO A 1 187 ? 3.405 12.318 0.111 1.00 90.44 187 PRO A CA 1
ATOM 1438 C C . PRO A 1 187 ? 3.393 11.522 1.414 1.00 90.44 187 PRO A C 1
ATOM 1440 O O . PRO A 1 187 ? 4.046 11.909 2.385 1.00 90.44 187 PRO A O 1
ATOM 1443 N N . VAL A 1 188 ? 2.672 10.402 1.419 1.00 92.81 188 VAL A N 1
ATOM 1444 C CA . VAL A 1 188 ? 2.638 9.505 2.579 1.00 92.81 188 VAL A CA 1
ATOM 1445 C C . VAL A 1 188 ? 4.018 8.876 2.755 1.00 92.81 188 VAL A C 1
ATOM 1447 O O . VAL A 1 188 ? 4.632 8.429 1.785 1.00 92.81 188 VAL A O 1
ATOM 1450 N N . LYS A 1 189 ? 4.501 8.811 3.992 1.00 89.69 189 LYS A N 1
ATOM 1451 C CA . LYS A 1 189 ? 5.723 8.081 4.334 1.00 89.69 189 LYS A CA 1
ATOM 1452 C C . LYS A 1 189 ? 5.382 6.687 4.837 1.00 89.69 189 LYS A C 1
ATOM 1454 O O . LYS A 1 189 ? 4.395 6.498 5.544 1.00 89.69 189 LYS A O 1
ATOM 1459 N N . ASN A 1 190 ? 6.204 5.704 4.482 1.00 90.75 190 ASN A N 1
ATOM 1460 C CA . ASN A 1 190 ? 6.048 4.351 4.999 1.00 90.75 190 ASN A CA 1
ATOM 1461 C C . ASN A 1 190 ? 6.463 4.307 6.492 1.00 90.75 190 ASN A C 1
ATOM 1463 O O . ASN A 1 190 ? 7.570 4.740 6.812 1.00 90.75 190 ASN A O 1
ATOM 1467 N N . PRO A 1 191 ? 5.614 3.793 7.405 1.00 85.75 191 PRO A N 1
ATOM 1468 C CA . PRO A 1 191 ? 5.897 3.634 8.841 1.00 85.75 191 PRO A CA 1
ATOM 1469 C C . PRO A 1 191 ? 7.191 2.929 9.225 1.00 85.75 191 PRO A C 1
ATOM 1471 O O . PRO A 1 191 ? 7.663 3.090 10.346 1.00 85.75 191 PRO A O 1
ATOM 1474 N N . ILE A 1 192 ? 7.721 2.100 8.333 1.00 82.44 192 ILE A N 1
ATOM 1475 C CA . ILE A 1 192 ? 8.914 1.293 8.587 1.00 82.44 192 ILE A CA 1
ATOM 1476 C C . ILE A 1 192 ? 10.172 2.124 8.352 1.00 82.44 192 ILE A C 1
ATOM 1478 O O . ILE A 1 192 ? 11.085 2.113 9.168 1.00 82.44 192 ILE A O 1
ATOM 1482 N N . ASP A 1 193 ? 10.191 2.866 7.248 1.00 82.12 193 ASP A N 1
ATOM 1483 C CA . ASP A 1 193 ? 11.212 3.850 6.904 1.00 82.12 193 ASP A CA 1
ATOM 1484 C C . ASP A 1 193 ? 10.570 4.850 5.939 1.00 82.12 193 ASP A C 1
ATOM 1486 O O . ASP A 1 193 ? 10.083 4.478 4.869 1.00 82.12 193 ASP A O 1
ATOM 1490 N N . GLY A 1 194 ? 10.577 6.133 6.306 1.00 84.75 194 GLY A N 1
ATOM 1491 C CA . GLY A 1 194 ? 9.902 7.179 5.546 1.00 84.75 194 GLY A CA 1
ATOM 1492 C C . GLY A 1 194 ? 10.475 7.453 4.151 1.00 84.75 194 GLY A C 1
ATOM 1493 O O . GLY A 1 194 ? 9.855 8.192 3.387 1.00 84.75 194 GLY A O 1
ATOM 1494 N N . ARG A 1 195 ? 11.624 6.859 3.803 1.00 84.69 195 ARG A N 1
ATOM 1495 C CA . ARG A 1 195 ? 12.199 6.864 2.448 1.00 84.69 195 ARG A CA 1
ATOM 1496 C C . ARG A 1 195 ? 11.585 5.794 1.546 1.00 84.69 195 ARG A C 1
ATOM 1498 O O . ARG A 1 195 ? 11.726 5.877 0.327 1.00 84.69 195 ARG A O 1
ATOM 1505 N N . LEU A 1 196 ? 10.939 4.778 2.115 1.00 91.44 196 LEU A N 1
ATOM 1506 C CA . LEU A 1 196 ? 10.310 3.697 1.364 1.00 91.44 196 LEU A CA 1
ATOM 1507 C C . LEU A 1 196 ? 8.949 4.114 0.832 1.00 91.44 196 LEU A C 1
ATOM 1509 O O . LEU A 1 196 ? 8.239 4.941 1.409 1.00 91.44 196 LEU A O 1
ATOM 1513 N N . SER A 1 197 ? 8.548 3.480 -0.264 1.00 94.31 197 SER A N 1
ATOM 1514 C CA . SER A 1 197 ? 7.203 3.645 -0.774 1.00 94.31 197 SER A CA 1
ATOM 1515 C C . SER A 1 197 ? 6.173 3.090 0.221 1.00 94.31 197 SER A C 1
ATOM 1517 O O . SER A 1 197 ? 6.301 1.947 0.667 1.00 94.31 197 SER A O 1
ATOM 1519 N N . PRO A 1 198 ? 5.103 3.842 0.529 1.00 94.88 198 PRO A N 1
ATOM 1520 C CA . PRO A 1 198 ? 3.954 3.328 1.274 1.00 94.88 198 PRO A CA 1
ATOM 1521 C C . PRO A 1 198 ? 3.037 2.441 0.407 1.00 94.88 198 PRO A C 1
ATOM 1523 O O . PRO A 1 198 ? 2.026 1.935 0.892 1.00 94.88 198 PRO A O 1
ATOM 1526 N N . GLY A 1 199 ? 3.331 2.289 -0.887 1.00 96.00 199 GLY A N 1
ATOM 1527 C CA . GLY A 1 199 ? 2.387 1.743 -1.856 1.00 96.00 199 GLY A CA 1
ATOM 1528 C C . GLY A 1 199 ? 1.255 2.731 -2.161 1.00 96.00 199 GLY A C 1
ATOM 1529 O O . GLY A 1 199 ? 1.177 3.836 -1.613 1.00 96.00 199 GLY A O 1
ATOM 1530 N N . GLY A 1 200 ? 0.349 2.359 -3.056 1.00 95.81 200 GLY A N 1
ATOM 1531 C CA . GLY A 1 200 ? -0.763 3.220 -3.435 1.00 95.81 200 GLY A CA 1
ATOM 1532 C C . GLY A 1 200 ? -1.875 2.476 -4.158 1.00 95.81 200 GLY A C 1
ATOM 1533 O O . GLY A 1 200 ? -1.713 1.329 -4.551 1.00 95.81 200 GLY A O 1
ATOM 1534 N N . SER A 1 201 ? -3.052 3.079 -4.294 1.00 97.25 201 SER A N 1
ATOM 1535 C CA . SER A 1 201 ? -3.364 4.464 -3.919 1.00 97.25 201 SER A CA 1
ATOM 1536 C C . SER A 1 201 ? -3.879 4.658 -2.488 1.00 97.25 201 SER A C 1
ATOM 1538 O O . SER A 1 201 ? -4.144 5.791 -2.102 1.00 97.25 201 SER A O 1
ATOM 1540 N N . SER A 1 202 ? -4.051 3.596 -1.689 1.00 98.25 202 SER A N 1
ATOM 1541 C CA . SER A 1 202 ? -4.527 3.678 -0.288 1.00 98.25 202 SER A CA 1
ATOM 1542 C C . SER A 1 202 ? -3.381 3.666 0.741 1.00 98.25 202 SER A C 1
ATOM 1544 O O . SER A 1 202 ? -3.515 3.075 1.812 1.00 98.25 202 SER A O 1
ATOM 1546 N N . GLY A 1 203 ? -2.236 4.284 0.426 1.00 97.19 203 GLY A N 1
ATOM 1547 C CA . GLY A 1 203 ? -1.044 4.249 1.283 1.00 97.19 203 GLY A CA 1
ATOM 1548 C C . GLY A 1 203 ? -1.241 4.916 2.642 1.00 97.19 203 GLY A C 1
ATOM 1549 O O . GLY A 1 203 ? -0.736 4.398 3.634 1.00 97.19 203 GLY A O 1
ATOM 1550 N N . GLY A 1 204 ? -2.027 5.998 2.718 1.00 97.00 204 GLY A N 1
ATOM 1551 C CA . GLY A 1 204 ? -2.366 6.641 3.992 1.00 97.00 204 GLY A CA 1
ATOM 1552 C C . GLY A 1 204 ? -3.228 5.748 4.884 1.00 97.00 204 GLY A C 1
ATOM 1553 O O . GLY A 1 204 ? -3.011 5.685 6.090 1.00 97.00 204 GLY A O 1
ATOM 1554 N N . SER A 1 205 ? -4.156 4.988 4.294 1.00 98.31 205 SER A N 1
ATOM 1555 C CA . SER A 1 205 ? -4.991 4.025 5.023 1.00 98.31 205 SER A CA 1
ATOM 1556 C C . SER A 1 205 ? -4.160 2.871 5.592 1.00 98.31 205 SER A C 1
ATOM 1558 O O . SER A 1 205 ? -4.351 2.493 6.745 1.00 98.31 205 SER A O 1
ATOM 1560 N N . ALA A 1 206 ? -3.198 2.350 4.821 1.00 97.81 206 ALA A N 1
ATOM 1561 C CA . ALA A 1 206 ? -2.258 1.335 5.305 1.00 97.81 206 ALA A CA 1
ATOM 1562 C C . ALA A 1 206 ? -1.364 1.889 6.422 1.00 97.81 206 ALA A C 1
ATOM 1564 O O . ALA A 1 206 ? -1.221 1.246 7.461 1.00 97.81 206 ALA A O 1
ATOM 1565 N N . ALA A 1 207 ? -0.861 3.116 6.252 1.00 95.75 207 ALA A N 1
ATOM 1566 C CA . ALA A 1 207 ? -0.003 3.777 7.233 1.00 95.75 207 ALA A CA 1
ATOM 1567 C C . ALA A 1 207 ? -0.734 4.035 8.543 1.00 95.75 207 ALA A C 1
ATOM 1569 O O . ALA A 1 207 ? -0.178 3.806 9.615 1.00 95.75 207 ALA A O 1
ATOM 1570 N N . ALA A 1 208 ? -2.007 4.425 8.471 1.00 94.75 208 ALA A N 1
ATOM 1571 C CA . ALA A 1 208 ? -2.834 4.643 9.645 1.00 94.75 208 ALA A CA 1
ATOM 1572 C C . ALA A 1 208 ? -2.973 3.367 10.502 1.00 94.75 208 ALA A C 1
ATOM 1574 O O . ALA A 1 208 ? -2.847 3.434 11.731 1.00 94.75 208 ALA A O 1
ATOM 1575 N N . VAL A 1 209 ? -3.182 2.208 9.870 1.00 95.56 209 VAL A N 1
ATOM 1576 C CA . VAL A 1 209 ? -3.309 0.904 10.548 1.00 95.56 209 VAL A CA 1
ATOM 1577 C C . VAL A 1 209 ? -1.955 0.396 11.052 1.00 95.56 209 VAL A C 1
ATOM 1579 O O . VAL A 1 209 ? -1.831 -0.029 12.206 1.00 95.56 209 VAL A O 1
ATOM 1582 N N . ALA A 1 210 ? -0.915 0.494 10.223 1.00 91.88 210 ALA A N 1
ATOM 1583 C CA . ALA A 1 210 ? 0.449 0.102 10.570 1.00 91.88 210 ALA A CA 1
ATOM 1584 C C . ALA A 1 210 ? 0.962 0.900 11.783 1.00 91.88 210 ALA A C 1
ATOM 1586 O O . ALA A 1 210 ? 1.374 0.314 12.782 1.00 91.88 210 ALA A O 1
ATOM 1587 N N . ASN A 1 211 ? 0.778 2.226 11.792 1.00 86.88 211 ASN A N 1
ATOM 1588 C CA . ASN A 1 211 ? 1.111 3.086 12.932 1.00 86.88 211 ASN A CA 1
ATOM 1589 C C . ASN A 1 211 ? 0.192 2.889 14.152 1.00 86.88 211 ASN A C 1
ATOM 1591 O O . ASN A 1 211 ? 0.461 3.464 15.208 1.00 86.88 211 ASN A O 1
ATOM 1595 N N . GLY A 1 212 ? -0.895 2.119 14.053 1.00 86.81 212 GLY A N 1
ATOM 1596 C CA . GLY A 1 212 ? -1.852 1.958 15.155 1.00 86.81 212 GLY A CA 1
ATOM 1597 C C . GLY A 1 212 ? -2.553 3.268 15.524 1.00 86.81 212 GLY A C 1
ATOM 1598 O O . GLY A 1 212 ? -2.941 3.467 16.671 1.00 86.81 212 GLY A O 1
ATOM 1599 N N . THR A 1 213 ? -2.675 4.192 14.565 1.00 89.06 213 THR A N 1
ATOM 1600 C CA . THR A 1 213 ? -3.534 5.380 14.717 1.00 89.06 213 THR A CA 1
ATOM 1601 C C . THR A 1 213 ? -5.006 4.984 14.654 1.00 89.06 213 THR A C 1
ATOM 1603 O O . THR A 1 213 ? -5.845 5.634 15.264 1.00 89.06 213 THR A O 1
ATOM 1606 N N . CYS A 1 214 ? -5.325 3.898 13.951 1.00 93.12 214 CYS A N 1
ATOM 1607 C CA . CYS A 1 214 ? -6.644 3.286 13.890 1.00 93.12 214 CYS A CA 1
ATOM 1608 C C . CYS A 1 214 ? -6.499 1.763 13.844 1.00 93.12 214 CYS A C 1
ATOM 1610 O O . CYS A 1 214 ? -5.431 1.250 13.499 1.00 93.12 214 CYS A O 1
ATOM 1612 N N . LEU A 1 215 ? -7.571 1.050 14.192 1.00 93.56 215 LEU A N 1
ATOM 1613 C CA . LEU A 1 215 ? -7.592 -0.417 14.145 1.00 93.56 215 LEU A CA 1
ATOM 1614 C C . LEU A 1 215 ? -8.089 -0.936 12.789 1.00 93.56 215 LEU A C 1
ATOM 1616 O O . LEU A 1 215 ? -7.662 -1.993 12.328 1.00 93.56 215 LEU A O 1
ATOM 1620 N N . VAL A 1 216 ? -8.954 -0.157 12.135 1.00 97.94 216 VAL A N 1
ATOM 1621 C CA . VAL A 1 216 ? -9.521 -0.451 10.818 1.00 97.94 216 VAL A CA 1
ATOM 1622 C C . VAL A 1 216 ? -9.456 0.806 9.958 1.00 97.94 216 VAL A C 1
ATOM 1624 O O . VAL A 1 216 ? -9.821 1.896 10.408 1.00 97.94 216 VAL A O 1
ATOM 1627 N N . ALA A 1 217 ? -9.041 0.655 8.703 1.00 98.56 217 ALA A N 1
ATOM 1628 C CA . ALA A 1 217 ? -9.162 1.703 7.701 1.00 98.56 217 ALA A CA 1
ATOM 1629 C C . ALA A 1 217 ? -9.879 1.207 6.443 1.00 98.56 217 ALA A C 1
ATOM 1631 O O . ALA A 1 217 ? -9.696 0.071 6.003 1.00 98.56 217 ALA A O 1
ATOM 1632 N N . ILE A 1 218 ? -10.676 2.087 5.841 1.00 98.75 218 ILE A N 1
ATOM 1633 C CA . ILE A 1 218 ? -11.370 1.830 4.578 1.00 98.75 218 ILE A CA 1
ATOM 1634 C C . ILE A 1 218 ? -10.576 2.451 3.436 1.00 98.75 218 ILE A C 1
ATOM 1636 O O . ILE A 1 218 ? -10.322 3.654 3.433 1.00 98.75 218 ILE A O 1
ATOM 1640 N N . GLY A 1 219 ? -10.202 1.621 2.465 1.00 98.50 219 GLY A N 1
ATOM 1641 C CA . GLY A 1 219 ? -9.521 2.009 1.233 1.00 98.50 219 GLY A CA 1
ATOM 1642 C C . GLY A 1 219 ? -10.356 1.693 -0.007 1.00 98.50 219 GLY A C 1
ATOM 1643 O O . GLY A 1 219 ? -11.498 1.250 0.081 1.00 98.50 219 GLY A O 1
ATOM 1644 N N . SER A 1 220 ? -9.777 1.889 -1.188 1.00 98.62 220 SER A N 1
ATOM 1645 C CA . SER A 1 220 ? -10.388 1.480 -2.460 1.00 98.62 220 SER A CA 1
ATOM 1646 C C . SER A 1 220 ? -9.357 0.752 -3.311 1.00 98.62 220 SER A C 1
ATOM 1648 O O . SER A 1 220 ? -8.208 1.194 -3.381 1.00 98.62 220 SER A O 1
ATOM 1650 N N . ASP A 1 221 ? -9.751 -0.350 -3.944 1.00 98.69 221 ASP A N 1
ATOM 1651 C CA . ASP A 1 221 ? -8.881 -1.187 -4.775 1.00 98.69 221 ASP A CA 1
ATOM 1652 C C . ASP A 1 221 ? -9.448 -1.285 -6.194 1.00 98.69 221 ASP A C 1
ATOM 1654 O O . ASP A 1 221 ? -10.540 -1.817 -6.394 1.00 98.69 221 ASP A O 1
ATOM 1658 N N . THR A 1 222 ? -8.697 -0.755 -7.161 1.00 98.19 222 THR A N 1
ATOM 1659 C CA . THR A 1 222 ? -9.026 -0.837 -8.593 1.00 98.19 222 THR A CA 1
ATOM 1660 C C . THR A 1 222 ? -8.122 -1.850 -9.303 1.00 98.19 222 THR A C 1
ATOM 1662 O O . THR A 1 222 ? -8.604 -2.682 -10.062 1.00 98.19 222 THR A O 1
ATOM 1665 N N . GLY A 1 223 ? -6.816 -1.844 -9.016 1.00 96.12 223 GLY A N 1
ATOM 1666 C CA . GLY A 1 223 ? -5.824 -2.761 -9.604 1.00 96.12 223 GLY A CA 1
ATOM 1667 C C . GLY A 1 223 ? -4.831 -3.349 -8.601 1.00 96.12 223 GLY A C 1
ATOM 1668 O O . GLY A 1 223 ? -3.843 -3.945 -9.003 1.00 96.12 223 GLY A O 1
ATOM 1669 N N . GLY A 1 224 ? -5.068 -3.185 -7.300 1.00 96.75 224 GLY A N 1
ATOM 1670 C CA . GLY A 1 224 ? -4.101 -3.485 -6.236 1.00 96.75 224 GLY A CA 1
ATOM 1671 C C . GLY A 1 224 ? -4.052 -2.431 -5.139 1.00 96.75 224 GLY A C 1
ATOM 1672 O O . GLY A 1 224 ? -3.300 -2.574 -4.183 1.00 96.75 224 GLY A O 1
ATOM 1673 N N . SER A 1 225 ? -4.860 -1.375 -5.246 1.00 97.69 225 SER A N 1
ATOM 1674 C CA . SER A 1 225 ? -4.712 -0.164 -4.439 1.00 97.69 225 SER A CA 1
ATOM 1675 C C . SER A 1 225 ? -5.010 -0.307 -2.943 1.00 97.69 225 SER A C 1
ATOM 1677 O O . SER A 1 225 ? -4.851 0.672 -2.216 1.00 97.69 225 SER A O 1
ATOM 1679 N N . VAL A 1 226 ? -5.418 -1.487 -2.472 1.00 98.69 226 VAL A N 1
ATOM 1680 C CA . VAL A 1 226 ? -5.478 -1.860 -1.046 1.00 98.69 226 VAL A CA 1
ATOM 1681 C C . VAL A 1 226 ? -4.437 -2.928 -0.726 1.00 98.69 226 VAL A C 1
ATOM 1683 O O . VAL A 1 226 ? -3.729 -2.817 0.271 1.00 98.69 226 VAL A O 1
ATOM 1686 N N . ARG A 1 227 ? -4.306 -3.935 -1.594 1.00 98.62 227 ARG A N 1
ATOM 1687 C CA . ARG A 1 227 ? -3.406 -5.080 -1.396 1.00 98.62 227 ARG A CA 1
ATOM 1688 C C . ARG A 1 227 ? -1.926 -4.692 -1.451 1.00 98.62 227 ARG A C 1
ATOM 1690 O O . ARG A 1 227 ? -1.173 -5.097 -0.573 1.00 98.62 227 ARG A O 1
ATOM 1697 N N . LEU A 1 228 ? -1.521 -3.868 -2.417 1.00 98.06 228 LEU A N 1
ATOM 1698 C CA . LEU A 1 228 ? -0.138 -3.411 -2.571 1.00 98.06 228 LEU A CA 1
ATOM 1699 C C . LEU A 1 228 ? 0.329 -2.552 -1.375 1.00 98.06 228 LEU A C 1
ATOM 1701 O O . LEU A 1 228 ? 1.346 -2.905 -0.776 1.00 98.06 228 LEU A O 1
ATOM 1705 N N . PRO A 1 229 ? -0.399 -1.493 -0.944 1.00 98.00 229 PRO A N 1
ATOM 1706 C CA . PRO A 1 229 ? -0.072 -0.790 0.299 1.00 98.00 229 PRO A CA 1
ATOM 1707 C C . PRO A 1 229 ? 0.021 -1.707 1.518 1.00 98.00 229 PRO A C 1
ATOM 1709 O O . PRO A 1 229 ? 0.913 -1.543 2.347 1.00 98.00 229 PRO A O 1
ATOM 1712 N N . ALA A 1 230 ? -0.886 -2.682 1.624 1.00 98.06 230 ALA A N 1
ATOM 1713 C CA . ALA A 1 230 ? -0.894 -3.616 2.738 1.00 98.06 230 ALA A CA 1
ATOM 1714 C C . ALA A 1 230 ? 0.374 -4.485 2.771 1.00 98.06 230 ALA A C 1
ATOM 1716 O O . ALA A 1 230 ? 1.001 -4.613 3.822 1.00 98.06 230 ALA A O 1
ATOM 1717 N N . ALA A 1 231 ? 0.809 -4.996 1.614 1.00 96.81 231 ALA A N 1
ATOM 1718 C CA . ALA A 1 231 ? 2.055 -5.747 1.485 1.00 96.81 231 ALA A CA 1
ATOM 1719 C C . ALA A 1 231 ? 3.288 -4.909 1.859 1.00 96.81 231 ALA A C 1
ATOM 1721 O O . ALA A 1 231 ? 4.118 -5.363 2.641 1.00 96.81 231 ALA A O 1
ATOM 1722 N N . PHE A 1 232 ? 3.385 -3.671 1.362 1.00 96.56 232 PHE A N 1
ATOM 1723 C CA . PHE A 1 232 ? 4.543 -2.797 1.603 1.00 96.56 232 PHE A CA 1
ATOM 1724 C C . PHE A 1 232 ? 4.677 -2.325 3.051 1.00 96.56 232 PHE A C 1
ATOM 1726 O O . PHE A 1 232 ? 5.778 -1.991 3.491 1.00 96.56 232 PHE A O 1
ATOM 1733 N N . GLN A 1 233 ? 3.566 -2.267 3.782 1.00 95.06 233 GLN A N 1
ATOM 1734 C CA . GLN A 1 233 ? 3.533 -1.757 5.152 1.00 95.06 233 GLN A CA 1
ATOM 1735 C C . GLN A 1 233 ? 3.290 -2.848 6.198 1.00 95.06 233 GLN A C 1
ATOM 1737 O O . GLN A 1 233 ? 3.226 -2.553 7.387 1.00 95.06 233 GLN A O 1
ATOM 1742 N N . GLY A 1 234 ? 3.187 -4.113 5.777 1.00 94.44 234 GLY A N 1
ATOM 1743 C CA . GLY A 1 234 ? 3.049 -5.245 6.690 1.00 94.44 234 GLY A CA 1
ATOM 1744 C C . GLY A 1 234 ? 1.714 -5.276 7.432 1.00 94.44 234 GLY A C 1
ATOM 1745 O O . GLY A 1 234 ? 1.682 -5.634 8.605 1.00 94.44 234 GLY A O 1
ATOM 1746 N N . VAL A 1 235 ? 0.619 -4.923 6.757 1.00 96.38 235 VAL A N 1
ATOM 1747 C CA . VAL A 1 235 ? -0.753 -5.032 7.283 1.00 96.38 235 VAL A CA 1
ATOM 1748 C C . VAL A 1 235 ? -1.600 -5.955 6.404 1.00 96.38 235 VAL A C 1
ATOM 1750 O O . VAL A 1 235 ? -1.171 -6.376 5.329 1.00 96.38 235 VAL A O 1
ATOM 1753 N N . VAL A 1 236 ? -2.805 -6.296 6.856 1.00 98.38 236 VAL A N 1
ATOM 1754 C CA . VAL A 1 236 ? -3.769 -7.078 6.076 1.00 98.38 236 VAL A CA 1
ATOM 1755 C C . VAL A 1 236 ? -4.575 -6.143 5.181 1.00 98.38 236 VAL A C 1
ATOM 1757 O O . VAL A 1 236 ? -5.090 -5.127 5.643 1.00 98.38 236 VAL A O 1
ATOM 1760 N N . GLY A 1 237 ? -4.691 -6.484 3.897 1.00 98.69 237 GLY A N 1
ATOM 1761 C CA . GLY A 1 237 ? -5.434 -5.706 2.904 1.00 98.69 237 GLY A CA 1
ATOM 1762 C C . GLY A 1 237 ? -6.401 -6.582 2.123 1.00 98.69 237 GLY A C 1
ATOM 1763 O O . GLY A 1 237 ? -5.968 -7.432 1.349 1.00 98.69 237 GLY A O 1
ATOM 1764 N N . THR A 1 238 ? -7.705 -6.365 2.287 1.00 98.81 238 THR A N 1
ATOM 1765 C CA . THR A 1 238 ? -8.753 -7.174 1.649 1.00 98.81 238 THR A CA 1
ATOM 1766 C C . THR A 1 238 ? -9.476 -6.387 0.567 1.00 98.81 238 THR A C 1
ATOM 1768 O O . THR A 1 238 ? -10.068 -5.338 0.833 1.00 98.81 238 THR A O 1
ATOM 1771 N N . LYS A 1 239 ? -9.488 -6.938 -0.650 1.00 98.62 239 LYS A N 1
ATOM 1772 C CA . LYS A 1 239 ? -10.391 -6.540 -1.727 1.00 98.62 239 LYS A CA 1
ATOM 1773 C C . LYS A 1 239 ? -11.517 -7.578 -1.841 1.00 98.62 239 LYS A C 1
ATOM 1775 O O . LYS A 1 239 ? -11.227 -8.730 -2.167 1.00 98.62 239 LYS A O 1
ATOM 1780 N N . PRO A 1 240 ? -12.789 -7.208 -1.634 1.00 98.38 240 PRO A N 1
ATOM 1781 C CA . PRO A 1 240 ? -13.904 -8.132 -1.815 1.00 98.38 240 PRO A CA 1
ATOM 1782 C C . PRO A 1 240 ? -14.195 -8.383 -3.306 1.00 98.38 240 PRO A C 1
ATOM 1784 O O . PRO A 1 240 ? -13.561 -7.793 -4.190 1.00 98.38 240 PRO A O 1
ATOM 1787 N N . SER A 1 241 ? -15.144 -9.273 -3.606 1.00 98.50 241 SER A N 1
ATOM 1788 C CA . SER A 1 241 ? -15.584 -9.494 -4.990 1.00 98.50 241 SER A CA 1
ATOM 1789 C C . SER A 1 241 ? -16.193 -8.220 -5.561 1.00 98.50 241 SER A C 1
ATOM 1791 O O . SER A 1 241 ? -16.834 -7.452 -4.835 1.00 98.50 241 SER A O 1
ATOM 1793 N N . TYR A 1 242 ? -16.048 -8.014 -6.868 1.00 98.38 242 TYR A N 1
ATOM 1794 C CA . TYR A 1 242 ? -16.799 -6.959 -7.541 1.00 98.38 242 TYR A CA 1
ATOM 1795 C C . TYR A 1 242 ? -18.306 -7.182 -7.323 1.00 98.38 242 TYR A C 1
ATOM 1797 O O . TYR A 1 242 ? -18.805 -8.280 -7.557 1.00 98.38 242 TYR A O 1
ATOM 1805 N N . GLY A 1 243 ? -19.008 -6.168 -6.812 1.00 97.50 243 GLY A N 1
ATOM 1806 C CA . GLY A 1 243 ? -20.429 -6.260 -6.450 1.00 97.50 243 GLY A CA 1
ATOM 1807 C C . GLY A 1 243 ? -20.723 -6.754 -5.024 1.00 97.50 243 GLY A C 1
ATOM 1808 O O . GLY A 1 243 ? -21.876 -6.751 -4.609 1.00 97.50 243 GLY A O 1
ATOM 1809 N N . ARG A 1 244 ? -19.727 -7.139 -4.214 1.00 98.19 244 ARG A N 1
ATOM 1810 C CA . ARG A 1 244 ? -19.977 -7.535 -2.810 1.00 98.19 244 ARG A CA 1
ATOM 1811 C C . ARG A 1 244 ? -20.333 -6.349 -1.908 1.00 98.19 244 ARG A C 1
ATOM 1813 O O . ARG A 1 244 ? -21.187 -6.479 -1.034 1.00 98.19 244 ARG A O 1
ATOM 1820 N N . CYS A 1 245 ? -19.655 -5.221 -2.105 1.00 98.44 245 CYS A N 1
ATOM 1821 C CA . CYS A 1 245 ? -19.847 -3.985 -1.350 1.00 98.44 245 CYS A CA 1
ATOM 1822 C C . CYS A 1 245 ? -20.271 -2.866 -2.302 1.00 98.44 245 CYS A C 1
ATOM 1824 O O . CYS A 1 245 ? -19.745 -2.768 -3.413 1.00 98.44 245 CYS A O 1
ATOM 1826 N N . SER A 1 246 ? -21.183 -2.005 -1.849 1.00 98.62 246 SER A N 1
ATOM 1827 C CA . SER A 1 246 ? -21.672 -0.878 -2.648 1.00 98.62 246 SER A CA 1
ATOM 1828 C C . SER A 1 246 ? -20.569 0.122 -2.977 1.00 98.62 246 SER A C 1
ATOM 1830 O O . SER A 1 246 ? -19.785 0.519 -2.114 1.00 98.62 246 SER A O 1
ATOM 1832 N N . ARG A 1 247 ? -20.554 0.583 -4.227 1.00 98.50 247 ARG A N 1
ATOM 1833 C CA . ARG A 1 247 ? -19.702 1.678 -4.705 1.00 98.50 247 ARG A CA 1
ATOM 1834 C C . ARG A 1 247 ? -20.436 3.018 -4.668 1.00 98.50 247 ARG A C 1
ATOM 1836 O O . ARG A 1 247 ? -19.867 4.033 -5.066 1.00 98.50 247 ARG A O 1
ATOM 1843 N N . TYR A 1 248 ? -21.685 3.068 -4.201 1.00 98.62 248 TYR A N 1
ATOM 1844 C CA . TYR A 1 248 ? -22.397 4.332 -4.051 1.00 98.62 248 TYR A CA 1
ATOM 1845 C C . TYR A 1 248 ? -21.656 5.246 -3.065 1.00 98.62 248 TYR A C 1
ATOM 1847 O O . TYR A 1 248 ? -21.433 4.899 -1.903 1.00 98.62 248 TYR A O 1
ATOM 1855 N N . GLY A 1 249 ? -21.266 6.426 -3.549 1.00 97.44 249 GLY A N 1
ATOM 1856 C CA . GLY A 1 249 ? -20.452 7.397 -2.817 1.00 97.44 249 GLY A CA 1
ATOM 1857 C C . GLY A 1 249 ? -18.954 7.112 -2.780 1.00 97.44 249 GLY A C 1
ATOM 1858 O O . GLY A 1 249 ? -18.225 7.920 -2.218 1.00 97.44 249 GLY A O 1
ATOM 1859 N N . LEU A 1 250 ? -18.468 6.047 -3.418 1.00 98.25 250 LEU A N 1
ATOM 1860 C CA . LEU A 1 250 ? -17.062 5.952 -3.805 1.00 98.25 250 LEU A CA 1
ATOM 1861 C C . LEU A 1 250 ? -16.855 6.792 -5.074 1.00 98.25 250 LEU A C 1
ATOM 1863 O O . LEU A 1 250 ? -17.530 6.584 -6.083 1.00 98.25 250 LEU A O 1
ATOM 1867 N N . ILE A 1 251 ? -15.936 7.757 -5.031 1.00 97.38 251 ILE A N 1
ATOM 1868 C CA . ILE A 1 251 ? -15.567 8.547 -6.210 1.00 97.38 251 ILE A CA 1
ATOM 1869 C C . ILE A 1 251 ? -14.933 7.607 -7.239 1.00 97.38 251 ILE A C 1
ATOM 1871 O O . ILE A 1 251 ? -13.858 7.055 -7.007 1.00 97.38 251 ILE A O 1
ATOM 1875 N N . ALA A 1 252 ? -15.631 7.426 -8.361 1.00 96.62 252 ALA A N 1
ATOM 1876 C CA . ALA A 1 252 ? -15.280 6.437 -9.367 1.00 96.62 252 ALA A CA 1
ATOM 1877 C C . ALA A 1 252 ? -13.987 6.802 -10.108 1.00 96.62 252 ALA A C 1
ATOM 1879 O O . ALA A 1 252 ? -13.884 7.872 -10.714 1.00 96.62 252 ALA A O 1
ATOM 1880 N N . TYR A 1 253 ? -13.052 5.857 -10.113 1.00 96.88 253 TYR A N 1
ATOM 1881 C CA . TYR A 1 253 ? -11.923 5.815 -11.027 1.00 96.88 253 TYR A CA 1
ATOM 1882 C C . TYR A 1 253 ? -12.304 4.966 -12.247 1.00 96.88 253 TYR A C 1
ATOM 1884 O O . TYR A 1 253 ? -12.530 5.509 -13.332 1.00 96.88 253 TYR A O 1
ATOM 1892 N N . ALA A 1 254 ? -12.452 3.654 -12.061 1.00 97.75 254 ALA A N 1
ATOM 1893 C CA . ALA A 1 254 ? -12.888 2.717 -13.090 1.00 97.75 254 ALA A CA 1
ATOM 1894 C C . ALA A 1 254 ? -14.041 1.871 -12.546 1.00 97.75 254 ALA A C 1
ATOM 1896 O O . ALA A 1 254 ? -13.864 0.946 -11.753 1.00 97.75 254 ALA A O 1
ATOM 1897 N N . SER A 1 255 ? -15.253 2.201 -12.982 1.00 97.19 255 SER A N 1
ATOM 1898 C CA . SER A 1 255 ? -16.498 1.644 -12.464 1.00 97.19 255 SER A CA 1
ATOM 1899 C C . SER A 1 255 ? -16.565 0.119 -12.549 1.00 97.19 255 SER A C 1
ATOM 1901 O O . SER A 1 255 ? -17.144 -0.495 -11.658 1.00 97.19 255 SER A O 1
ATOM 1903 N N . SER A 1 256 ? -15.988 -0.523 -13.562 1.00 97.12 256 SER A N 1
ATOM 1904 C CA . SER A 1 256 ? -16.015 -1.987 -13.693 1.00 97.12 256 SER A CA 1
ATOM 1905 C C . SER A 1 256 ? -14.938 -2.723 -12.873 1.00 97.12 256 SER A C 1
ATOM 1907 O O . SER A 1 256 ? -14.831 -3.948 -12.971 1.00 97.12 256 SER A O 1
ATOM 1909 N N . PHE A 1 257 ? -14.159 -1.990 -12.067 1.00 98.06 257 PHE A N 1
ATOM 1910 C CA . PHE A 1 257 ? -13.042 -2.499 -11.259 1.00 98.06 257 PHE A CA 1
ATOM 1911 C C . PHE A 1 257 ? -13.123 -2.068 -9.790 1.00 98.06 257 PHE A C 1
ATOM 1913 O O . PHE A 1 257 ? -12.800 -2.858 -8.903 1.00 98.06 257 PHE A O 1
ATOM 1920 N N . ASP A 1 258 ? -13.547 -0.828 -9.532 1.00 98.25 258 ASP A N 1
ATOM 1921 C CA . ASP A 1 258 ? -13.510 -0.208 -8.210 1.00 98.25 258 ASP A CA 1
ATOM 1922 C C . ASP A 1 258 ? -14.258 -1.033 -7.161 1.00 98.25 258 ASP A C 1
ATOM 1924 O O . ASP A 1 258 ? -15.460 -1.273 -7.267 1.00 98.25 258 ASP A O 1
ATOM 1928 N N . CYS A 1 259 ? -13.541 -1.419 -6.109 1.00 98.31 259 CYS A N 1
ATOM 1929 C CA . CYS A 1 259 ? -14.106 -2.073 -4.936 1.00 98.31 259 CYS A CA 1
ATOM 1930 C C . CYS A 1 259 ? -13.735 -1.279 -3.673 1.00 98.31 259 CYS A C 1
ATOM 1932 O O . CYS A 1 259 ? -12.552 -0.969 -3.484 1.00 98.31 259 CYS A O 1
ATOM 1934 N N . PRO A 1 260 ? -14.688 -0.986 -2.766 1.00 98.56 260 PRO A N 1
ATOM 1935 C CA . PRO A 1 260 ? -14.342 -0.630 -1.396 1.00 98.56 260 PRO A CA 1
ATOM 1936 C C . PRO A 1 260 ? -13.517 -1.758 -0.772 1.00 98.56 260 PRO A C 1
ATOM 1938 O O . PRO A 1 260 ? -13.909 -2.921 -0.855 1.00 98.56 260 PRO A O 1
ATOM 1941 N N . GLY A 1 261 ? -12.379 -1.430 -0.172 1.00 98.38 261 GLY A N 1
ATOM 1942 C CA . GLY A 1 261 ? -11.485 -2.405 0.444 1.00 98.38 261 GLY A CA 1
ATOM 1943 C C . GLY A 1 261 ? -11.155 -2.057 1.888 1.00 98.38 261 GLY A C 1
ATOM 1944 O O . GLY A 1 261 ? -11.458 -0.969 2.376 1.00 98.38 261 GLY A O 1
ATOM 1945 N N . ILE A 1 262 ? -10.553 -3.018 2.574 1.00 98.81 262 ILE A N 1
ATOM 1946 C CA . ILE A 1 262 ? -10.393 -3.017 4.029 1.00 98.81 262 ILE A CA 1
ATOM 1947 C C . ILE A 1 262 ? -8.915 -3.177 4.363 1.00 98.81 262 ILE A C 1
ATOM 1949 O O . ILE A 1 262 ? -8.258 -4.048 3.793 1.00 98.81 262 ILE A O 1
ATOM 1953 N N . LEU A 1 263 ? -8.409 -2.365 5.291 1.00 98.81 263 LEU A N 1
ATOM 1954 C CA . LEU A 1 263 ? -7.078 -2.511 5.870 1.00 98.81 263 LEU A CA 1
ATOM 1955 C C . LEU A 1 263 ? -7.176 -2.694 7.382 1.00 98.81 263 LEU A C 1
ATOM 1957 O O . LEU A 1 263 ? -7.836 -1.910 8.065 1.00 98.81 263 LEU A O 1
ATOM 1961 N N . THR A 1 264 ? -6.513 -3.727 7.893 1.00 98.00 264 THR A N 1
ATOM 1962 C CA . THR A 1 264 ? -6.534 -4.137 9.306 1.00 98.00 264 THR A CA 1
ATOM 1963 C C . THR A 1 264 ? -5.198 -4.758 9.700 1.00 98.00 264 THR A C 1
ATOM 1965 O O . THR A 1 264 ? -4.355 -5.043 8.851 1.00 98.00 264 THR A O 1
ATOM 1968 N N . ARG A 1 265 ? -4.971 -4.982 10.998 1.00 93.56 265 ARG A N 1
ATOM 1969 C CA . ARG A 1 265 ? -3.764 -5.687 11.463 1.00 93.56 265 ARG A CA 1
ATOM 1970 C C . ARG A 1 265 ? -3.851 -7.204 11.350 1.00 93.56 265 ARG A C 1
ATOM 1972 O O . ARG A 1 265 ? -2.815 -7.859 11.361 1.00 93.56 265 ARG A O 1
ATOM 1979 N N . ASN A 1 266 ? -5.061 -7.751 11.265 1.00 94.25 266 ASN A N 1
ATOM 1980 C CA . ASN A 1 266 ? -5.280 -9.184 11.139 1.00 94.25 266 ASN A CA 1
ATOM 1981 C C . ASN A 1 266 ? -6.461 -9.520 10.212 1.00 94.25 266 ASN A C 1
ATOM 1983 O O . ASN A 1 266 ? -7.271 -8.652 9.862 1.00 94.25 266 ASN A O 1
ATOM 1987 N N . VAL A 1 267 ? -6.577 -10.795 9.835 1.00 96.19 267 VAL A N 1
ATOM 1988 C CA . VAL A 1 267 ? -7.668 -11.291 8.977 1.00 96.19 267 VAL A CA 1
ATOM 1989 C C . VAL A 1 267 ? -9.025 -11.288 9.695 1.00 96.19 267 VAL A C 1
ATOM 1991 O O . VAL A 1 267 ? -10.057 -11.092 9.054 1.00 96.19 267 VAL A O 1
ATOM 1994 N N . CYS A 1 268 ? -9.045 -11.460 11.019 1.00 95.38 268 CYS A N 1
ATOM 1995 C CA . CYS A 1 268 ? -10.279 -11.468 11.814 1.00 95.38 268 CYS A CA 1
ATOM 1996 C C . CYS A 1 268 ? -11.032 -10.128 11.721 1.00 95.38 268 CYS A C 1
ATOM 1998 O O . CYS A 1 268 ? -12.198 -10.091 11.331 1.00 95.38 268 CYS A O 1
ATOM 2000 N N . ASP A 1 269 ? -10.343 -9.013 11.965 1.00 96.44 269 ASP A N 1
ATOM 2001 C CA . ASP A 1 269 ? -10.897 -7.663 11.864 1.00 96.44 269 ASP A CA 1
ATOM 2002 C C . ASP A 1 269 ? -11.323 -7.351 10.419 1.00 96.44 269 ASP A C 1
ATOM 2004 O O . ASP A 1 269 ? -12.327 -6.665 10.199 1.00 96.44 269 ASP A O 1
ATOM 2008 N N . ALA A 1 270 ? -10.616 -7.895 9.418 1.00 98.00 270 ALA A N 1
ATOM 2009 C CA . ALA A 1 270 ? -11.025 -7.774 8.020 1.00 98.00 270 ALA A CA 1
ATOM 2010 C C . ALA A 1 270 ? -12.356 -8.496 7.751 1.00 98.00 270 ALA A C 1
ATOM 2012 O O . ALA A 1 270 ? -13.224 -7.944 7.072 1.00 98.00 270 ALA A O 1
ATOM 2013 N N . ALA A 1 271 ? -12.546 -9.694 8.312 1.00 98.19 271 ALA A N 1
ATOM 2014 C CA . ALA A 1 271 ? -13.791 -10.452 8.197 1.00 98.19 271 ALA A CA 1
ATOM 2015 C C . ALA A 1 271 ? -14.967 -9.740 8.883 1.00 98.19 271 ALA A C 1
ATOM 2017 O O . ALA A 1 271 ? -16.041 -9.633 8.291 1.00 98.19 271 ALA A O 1
ATOM 2018 N N . ILE A 1 272 ? -14.749 -9.196 10.087 1.00 97.62 272 ILE A N 1
ATOM 2019 C CA . ILE A 1 272 ? -15.741 -8.393 10.825 1.00 97.62 272 ILE A CA 1
ATOM 2020 C C . ILE A 1 272 ? -16.173 -7.184 9.994 1.00 97.62 272 ILE A C 1
ATOM 2022 O O . ILE A 1 272 ? -17.363 -6.930 9.812 1.00 97.62 272 ILE A O 1
ATOM 2026 N N . THR A 1 273 ? -15.197 -6.452 9.461 1.00 98.56 273 THR A N 1
ATOM 2027 C CA . THR A 1 273 ? -15.456 -5.240 8.681 1.00 98.56 273 THR A CA 1
ATOM 2028 C C . THR A 1 273 ? -16.195 -5.571 7.382 1.00 98.56 273 THR A C 1
ATOM 2030 O O . THR A 1 273 ? -17.155 -4.887 7.025 1.00 98.56 273 THR A O 1
ATOM 2033 N N . LEU A 1 274 ? -15.814 -6.655 6.695 1.00 98.62 274 LEU A N 1
ATOM 2034 C CA . LEU A 1 274 ? -16.489 -7.085 5.470 1.00 98.62 274 LEU A CA 1
ATOM 2035 C C . LEU A 1 274 ? -17.937 -7.508 5.728 1.00 98.62 274 LEU A C 1
ATOM 2037 O O . LEU A 1 274 ? -18.804 -7.159 4.929 1.00 98.62 274 LEU A O 1
ATOM 2041 N N . ALA A 1 275 ? -18.200 -8.212 6.834 1.00 98.06 275 ALA A N 1
ATOM 2042 C CA . ALA A 1 275 ? -19.549 -8.615 7.224 1.00 98.06 275 ALA A CA 1
ATOM 2043 C C . ALA A 1 275 ? -20.493 -7.408 7.378 1.00 98.06 275 ALA A C 1
ATOM 2045 O O . ALA A 1 275 ? -21.663 -7.511 7.032 1.00 98.06 275 ALA A O 1
ATOM 2046 N N . ILE A 1 276 ? -19.975 -6.258 7.824 1.00 98.31 276 ILE A N 1
ATOM 2047 C CA . ILE A 1 276 ? -20.742 -5.011 7.966 1.00 98.31 276 ILE A CA 1
ATOM 2048 C C . ILE A 1 276 ? -20.898 -4.276 6.625 1.00 98.31 276 ILE A C 1
ATOM 2050 O O . ILE A 1 276 ? -21.946 -3.699 6.349 1.00 98.31 276 ILE A O 1
ATOM 2054 N N . MET A 1 277 ? -19.864 -4.262 5.778 1.00 98.25 277 MET A N 1
ATOM 2055 C CA . MET A 1 277 ? -19.882 -3.503 4.518 1.00 98.25 277 MET A CA 1
ATOM 2056 C C . MET A 1 277 ? -20.715 -4.161 3.406 1.00 98.25 277 MET A C 1
ATOM 2058 O O . MET A 1 277 ? -21.208 -3.453 2.519 1.00 98.25 277 MET A O 1
ATOM 2062 N N . GLN A 1 278 ? -20.833 -5.491 3.411 1.00 97.94 278 GLN A N 1
ATOM 2063 C CA . GLN A 1 278 ? -21.409 -6.263 2.308 1.00 97.94 278 GLN A CA 1
ATOM 2064 C C . GLN A 1 278 ? -22.927 -6.109 2.135 1.00 97.94 278 GLN A C 1
ATOM 2066 O O . GLN A 1 278 ? -23.633 -5.659 3.031 1.00 97.94 278 GLN A O 1
ATOM 2071 N N . GLY A 1 279 ? -23.425 -6.550 0.978 1.00 96.88 279 GLY A N 1
ATOM 2072 C CA . GLY A 1 279 ? -24.848 -6.773 0.720 1.00 96.88 279 GLY A CA 1
ATOM 2073 C C . GLY A 1 279 ? -25.478 -5.729 -0.196 1.00 96.88 279 GLY A C 1
ATOM 2074 O O . GLY A 1 279 ? -24.897 -4.663 -0.439 1.00 96.88 279 GLY A O 1
ATOM 2075 N N . ALA A 1 280 ? -26.684 -6.042 -0.668 1.00 97.69 280 ALA A N 1
ATOM 2076 C CA . ALA A 1 280 ? -27.390 -5.291 -1.695 1.00 97.69 280 ALA A CA 1
ATOM 2077 C C . ALA A 1 280 ? -27.625 -3.831 -1.285 1.00 97.69 280 ALA A C 1
ATOM 2079 O O . ALA A 1 280 ? -27.958 -3.525 -0.140 1.00 97.69 280 ALA A O 1
ATOM 2080 N N . ASP A 1 281 ? -27.442 -2.918 -2.228 1.00 98.19 281 ASP A N 1
ATOM 2081 C CA . ASP A 1 281 ? -27.721 -1.496 -2.093 1.00 98.19 281 ASP A CA 1
ATOM 2082 C C . ASP A 1 281 ? -28.575 -1.045 -3.284 1.00 98.19 281 ASP A C 1
ATOM 2084 O O . ASP A 1 281 ? -28.086 -1.041 -4.415 1.00 98.19 281 ASP A O 1
ATOM 2088 N N . PRO A 1 282 ? -29.821 -0.591 -3.062 1.00 97.06 282 PRO A N 1
ATOM 2089 C CA . PRO A 1 282 ? -30.674 -0.062 -4.125 1.00 97.06 282 PRO A CA 1
ATOM 2090 C C . PRO A 1 282 ? -30.052 1.097 -4.921 1.00 97.06 282 PRO A C 1
ATOM 2092 O O . PRO A 1 282 ? -30.491 1.384 -6.033 1.00 97.06 282 PRO A O 1
ATOM 2095 N N . LYS A 1 283 ? -29.045 1.784 -4.364 1.00 97.75 283 LYS A N 1
ATOM 2096 C CA . LYS A 1 283 ? -28.325 2.882 -5.024 1.00 97.75 283 LYS A CA 1
ATOM 2097 C C . LYS A 1 283 ? -27.153 2.407 -5.894 1.00 97.75 283 LYS A C 1
ATOM 2099 O O . LYS A 1 283 ? -26.599 3.213 -6.641 1.00 97.75 283 LYS A O 1
ATOM 2104 N N . ASP A 1 284 ? -26.783 1.128 -5.817 1.00 97.62 284 ASP A N 1
ATOM 2105 C CA . ASP A 1 284 ? -25.773 0.484 -6.660 1.00 97.62 284 ASP A CA 1
ATOM 2106 C C . ASP A 1 284 ? -26.294 -0.863 -7.186 1.00 97.62 284 ASP A C 1
ATOM 2108 O O . ASP A 1 284 ? -26.132 -1.911 -6.562 1.00 97.62 284 ASP A O 1
ATOM 2112 N N . GLY A 1 285 ? -26.870 -0.841 -8.391 1.00 95.44 285 GLY A N 1
ATOM 2113 C CA . GLY A 1 285 ? -27.446 -2.026 -9.036 1.00 95.44 285 GLY A CA 1
ATOM 2114 C C . GLY A 1 285 ? -26.448 -3.126 -9.428 1.00 95.44 285 GLY A C 1
ATOM 2115 O O . GLY A 1 285 ? -26.870 -4.124 -9.997 1.00 95.44 285 GLY A O 1
ATOM 2116 N N . GLN A 1 286 ? -25.145 -2.956 -9.172 1.00 94.94 286 GLN A N 1
ATOM 2117 C CA . GLN A 1 286 ? -24.150 -4.029 -9.327 1.00 94.94 286 GLN A CA 1
ATOM 2118 C C . GLN A 1 286 ? -23.965 -4.855 -8.049 1.00 94.94 286 GLN A C 1
ATOM 2120 O O . GLN A 1 286 ? -23.216 -5.831 -8.056 1.00 94.94 286 GLN A O 1
ATOM 2125 N N . THR A 1 287 ? -24.588 -4.447 -6.942 1.00 97.62 287 THR A N 1
ATOM 2126 C CA . THR A 1 287 ? -24.453 -5.161 -5.675 1.00 97.62 287 THR A CA 1
ATOM 2127 C C . THR A 1 287 ? -25.263 -6.450 -5.645 1.00 97.62 287 THR A C 1
ATOM 2129 O O . THR A 1 287 ? -26.335 -6.544 -6.241 1.00 97.62 287 THR A O 1
ATOM 2132 N N . VAL A 1 288 ? -24.740 -7.450 -4.937 1.00 96.88 288 VAL A N 1
ATOM 2133 C CA . VAL A 1 288 ? -25.419 -8.728 -4.689 1.00 96.88 288 VAL A CA 1
ATOM 2134 C C . VAL A 1 288 ? -25.914 -8.819 -3.250 1.00 96.88 288 VAL A C 1
ATOM 2136 O O . VAL A 1 288 ? -25.449 -8.087 -2.375 1.00 96.88 288 VAL A O 1
ATOM 2139 N N . GLU A 1 289 ? -26.832 -9.751 -3.003 1.00 96.56 289 GLU A N 1
ATOM 2140 C CA . GLU A 1 289 ? -27.352 -10.040 -1.666 1.00 96.56 289 GLU A CA 1
ATOM 2141 C C . GLU A 1 289 ? -26.249 -10.379 -0.652 1.00 96.56 289 GLU A C 1
ATOM 2143 O O . GLU A 1 289 ? -25.155 -10.851 -0.992 1.00 96.56 289 GLU A O 1
ATOM 2148 N N . GLU A 1 290 ? -26.558 -10.124 0.618 1.00 93.38 290 GLU A N 1
ATOM 2149 C CA . GLU A 1 290 ? -25.666 -10.435 1.731 1.00 93.38 290 GLU A CA 1
ATOM 2150 C C . GLU A 1 290 ? -25.330 -11.934 1.770 1.00 93.38 290 GLU A C 1
ATOM 2152 O O . GLU A 1 290 ? -26.198 -12.798 1.644 1.00 93.38 290 GLU A O 1
ATOM 2157 N N . ASP A 1 291 ? -24.052 -12.258 1.981 1.00 94.75 291 ASP A N 1
ATOM 2158 C CA . ASP A 1 291 ? -23.614 -13.626 2.225 1.00 94.75 291 ASP A CA 1
ATOM 2159 C C . ASP A 1 291 ? -23.418 -13.863 3.726 1.00 94.75 291 ASP A C 1
ATOM 2161 O O . ASP A 1 291 ? -22.376 -13.528 4.301 1.00 94.75 291 ASP A O 1
ATOM 2165 N N . GLY A 1 292 ? -24.403 -14.506 4.359 1.00 92.94 292 GLY A N 1
ATOM 2166 C CA . GLY A 1 292 ? -24.365 -14.836 5.789 1.00 92.94 292 GLY A CA 1
ATOM 2167 C C . GLY A 1 292 ? -23.178 -15.721 6.206 1.00 92.94 292 GLY A C 1
ATOM 2168 O O . GLY A 1 292 ? -22.820 -15.769 7.388 1.00 92.94 292 GLY A O 1
ATOM 2169 N N . ARG A 1 293 ? -22.505 -16.389 5.255 1.00 95.00 293 ARG A N 1
ATOM 2170 C CA . ARG A 1 293 ? -21.288 -17.169 5.535 1.00 95.00 293 ARG A CA 1
ATOM 2171 C C . ARG A 1 293 ? -20.112 -16.275 5.921 1.00 95.00 293 ARG A C 1
ATOM 2173 O O . ARG A 1 293 ? -19.254 -16.732 6.669 1.00 95.00 293 ARG A O 1
ATOM 2180 N N . ILE A 1 294 ? -20.061 -15.026 5.451 1.00 94.38 294 ILE A N 1
ATOM 2181 C CA . ILE A 1 294 ? -19.016 -14.066 5.846 1.00 94.38 294 ILE A CA 1
ATOM 2182 C C . ILE A 1 294 ? -19.192 -13.698 7.322 1.00 94.38 294 ILE A C 1
ATOM 2184 O O . ILE A 1 294 ? -18.231 -13.768 8.084 1.00 94.38 294 ILE A O 1
ATOM 2188 N N . SER A 1 295 ? -20.425 -13.422 7.753 1.00 92.44 295 SER A N 1
ATOM 2189 C CA . SER A 1 295 ? -20.765 -13.161 9.159 1.00 92.44 295 SER A CA 1
ATOM 2190 C C . SER A 1 295 ? -20.485 -14.380 10.051 1.00 92.44 295 SER A C 1
ATOM 2192 O O . SER A 1 295 ? -19.962 -14.247 11.161 1.00 92.44 295 SER A O 1
ATOM 2194 N N . SER A 1 296 ? -20.752 -15.590 9.544 1.00 91.75 296 SER A N 1
ATOM 2195 C CA . SER A 1 296 ? -20.394 -16.840 10.232 1.00 91.75 296 SER A CA 1
ATOM 2196 C C . SER A 1 296 ? -18.881 -16.996 10.398 1.00 91.75 296 SER A C 1
ATOM 2198 O O . SER A 1 296 ? -18.428 -17.302 11.496 1.00 91.75 296 SER A O 1
ATOM 2200 N N . VAL A 1 297 ? -18.094 -16.727 9.349 1.00 91.31 297 VAL A N 1
ATOM 2201 C CA . VAL A 1 297 ? -16.623 -16.781 9.417 1.00 91.31 297 VAL A CA 1
ATOM 2202 C C . VAL A 1 297 ? -16.069 -15.717 10.354 1.00 91.31 297 VAL A C 1
ATOM 2204 O O . VAL A 1 297 ? -15.182 -16.021 11.137 1.00 91.31 297 VAL A O 1
ATOM 2207 N N . ALA A 1 298 ? -16.603 -14.495 10.348 1.00 91.19 298 ALA A N 1
ATOM 2208 C CA . ALA A 1 298 ? -16.194 -13.480 11.317 1.00 91.19 298 ALA A CA 1
ATOM 2209 C C . ALA A 1 298 ? -16.404 -13.978 12.760 1.00 91.19 298 ALA A C 1
ATOM 2211 O O . ALA A 1 298 ? -15.495 -13.901 13.579 1.00 91.19 298 ALA A O 1
ATOM 2212 N N . THR A 1 299 ? -17.562 -14.579 13.050 1.00 89.19 299 THR A N 1
ATOM 2213 C CA . THR A 1 299 ? -17.875 -15.149 14.375 1.00 89.19 299 THR A CA 1
ATOM 2214 C C . THR A 1 299 ? -16.943 -16.310 14.745 1.00 89.19 299 THR A C 1
ATOM 2216 O O . THR A 1 299 ? -16.449 -16.377 15.871 1.00 89.19 299 THR A O 1
ATOM 2219 N N . GLU A 1 300 ? -16.666 -17.202 13.790 1.00 87.94 300 GLU A N 1
ATOM 2220 C CA . GLU A 1 300 ? -15.714 -18.311 13.928 1.00 87.94 300 GLU A CA 1
ATOM 2221 C C . GLU A 1 300 ? -14.318 -17.784 14.286 1.00 87.94 300 GLU A C 1
ATOM 2223 O O . GLU A 1 300 ? -13.773 -18.146 15.329 1.00 87.94 300 GLU A O 1
ATOM 2228 N N . LEU A 1 301 ? -13.781 -16.848 13.501 1.00 87.56 301 LEU A N 1
ATOM 2229 C CA . LEU A 1 301 ? -12.448 -16.280 13.715 1.00 87.56 301 LEU A CA 1
ATOM 2230 C C . LEU A 1 301 ? -12.341 -15.501 15.031 1.00 87.56 301 LEU A C 1
ATOM 2232 O O . LEU A 1 301 ? -11.302 -15.555 15.690 1.00 87.56 301 LEU A O 1
ATOM 2236 N N . ILE A 1 302 ? -13.408 -14.823 15.463 1.00 85.31 302 ILE A N 1
ATOM 2237 C CA . ILE A 1 302 ? -13.452 -14.187 16.786 1.00 85.31 302 ILE A CA 1
ATOM 2238 C C . ILE A 1 302 ? -13.276 -15.245 17.874 1.00 85.31 302 ILE A C 1
ATOM 2240 O O . ILE A 1 302 ? -12.438 -15.065 18.758 1.00 85.31 302 ILE A O 1
ATOM 2244 N N . SER A 1 303 ? -14.005 -16.362 17.789 1.00 79.94 303 SER A N 1
ATOM 2245 C CA . SER A 1 303 ? -13.901 -17.448 18.770 1.00 79.94 303 SER A CA 1
ATOM 2246 C C . SER A 1 303 ? -12.511 -18.101 18.792 1.00 79.94 303 SER A C 1
ATOM 2248 O O . SER A 1 303 ? -12.011 -18.440 19.863 1.00 79.94 303 SER A O 1
ATOM 2250 N N . GLU A 1 304 ? -11.846 -18.205 17.638 1.00 73.69 304 GLU A N 1
ATOM 2251 C CA . GLU A 1 304 ? -10.489 -18.752 17.517 1.00 73.69 304 GLU A CA 1
ATOM 2252 C C . GLU A 1 304 ? -9.395 -17.780 17.980 1.00 73.69 304 GLU A C 1
ATOM 2254 O O . GLU A 1 304 ? -8.363 -18.203 18.504 1.00 73.69 304 GLU A O 1
ATOM 2259 N N . SER A 1 305 ? -9.598 -16.471 17.797 1.00 62.56 305 SER A N 1
ATOM 2260 C CA . SER A 1 305 ? -8.626 -15.430 18.165 1.00 62.56 305 SER A CA 1
ATOM 2261 C C . SER A 1 305 ? -8.385 -15.324 19.679 1.00 62.56 305 SER A C 1
ATOM 2263 O O . SER A 1 305 ? -7.419 -14.702 20.125 1.00 62.56 305 SER A O 1
ATOM 2265 N N . GLN A 1 306 ? -9.218 -15.995 20.477 1.00 59.59 306 GLN A N 1
ATOM 2266 C CA . GLN A 1 306 ? -9.144 -16.060 21.926 1.00 59.59 306 GLN A CA 1
ATOM 2267 C C . GLN A 1 306 ? -8.120 -17.076 22.449 1.00 59.59 306 GLN A C 1
ATOM 2269 O O . GLN A 1 306 ? -8.462 -18.035 23.146 1.00 59.59 306 GLN A O 1
ATOM 2274 N N . MET A 1 307 ? -6.835 -16.800 22.211 1.00 46.25 307 MET A N 1
ATOM 2275 C CA . MET A 1 307 ? -5.769 -17.350 23.053 1.00 46.25 307 MET A CA 1
ATOM 2276 C C . MET A 1 307 ? -6.072 -16.986 24.525 1.00 46.25 307 MET A C 1
ATOM 2278 O O . MET A 1 307 ? -5.951 -15.830 24.927 1.00 46.25 307 MET A O 1
ATOM 2282 N N . ASN A 1 308 ? -6.512 -17.989 25.295 1.00 44.00 308 ASN A N 1
ATOM 2283 C CA . ASN A 1 308 ? -6.809 -18.017 26.740 1.00 44.00 308 ASN A CA 1
ATOM 2284 C C . ASN A 1 308 ? -8.175 -17.510 27.257 1.00 44.00 308 ASN A C 1
ATOM 2286 O O . ASN A 1 308 ? -8.347 -17.410 28.470 1.00 44.00 308 ASN A O 1
ATOM 2290 N N . PHE A 1 309 ? -9.195 -17.230 26.437 1.00 39.88 309 PHE A N 1
ATOM 2291 C CA . PHE A 1 309 ? -10.503 -16.813 27.001 1.00 39.88 309 PHE A CA 1
ATOM 2292 C C . PHE A 1 309 ? -11.320 -17.975 27.576 1.00 39.88 309 PHE A C 1
ATOM 2294 O O . PHE A 1 309 ? -12.041 -17.788 28.552 1.00 39.88 309 PHE A O 1
ATOM 2301 N N . LYS A 1 310 ? -11.202 -19.175 26.994 1.00 39.44 310 LYS A N 1
ATOM 2302 C CA . LYS A 1 310 ? -11.948 -20.364 27.431 1.00 39.44 310 LYS A CA 1
ATOM 2303 C C . LYS A 1 310 ? -11.460 -20.863 28.798 1.00 39.44 310 LYS A C 1
ATOM 2305 O O . LYS A 1 310 ? -12.262 -20.992 29.713 1.00 39.44 310 LYS A O 1
ATOM 2310 N N . GLU A 1 311 ? -10.141 -20.968 28.976 1.00 42.56 311 GLU A N 1
ATOM 2311 C CA . GLU A 1 311 ? -9.499 -21.254 30.273 1.00 42.56 311 GLU A CA 1
ATOM 2312 C C . GLU A 1 311 ? -9.785 -20.163 31.323 1.00 42.56 311 GLU A C 1
ATOM 2314 O O . GLU A 1 311 ? -9.895 -20.437 32.519 1.00 42.56 311 GLU A O 1
ATOM 2319 N N . TRP A 1 312 ? -9.960 -18.909 30.895 1.00 38.72 312 TRP A N 1
ATOM 2320 C CA . TRP A 1 312 ? -10.316 -17.804 31.786 1.00 38.72 312 TRP A CA 1
ATOM 2321 C C . TRP A 1 312 ? -11.800 -17.812 32.204 1.00 38.72 312 TRP A C 1
ATOM 2323 O O . TRP A 1 312 ? -12.115 -17.625 33.377 1.00 38.72 312 TRP A O 1
ATOM 2333 N N . LEU A 1 313 ? -12.725 -18.094 31.279 1.00 41.44 313 LEU A N 1
ATOM 2334 C CA . LEU A 1 313 ? -14.149 -18.304 31.582 1.00 41.44 313 LEU A CA 1
ATOM 2335 C C . LEU A 1 313 ? -14.368 -19.503 32.513 1.00 41.44 313 LEU A C 1
ATOM 2337 O O . LEU A 1 313 ? -15.249 -19.468 33.373 1.00 41.44 313 LEU A O 1
ATOM 2341 N N . GLU A 1 314 ? -13.565 -20.552 32.342 1.00 40.59 314 GLU A N 1
ATOM 2342 C CA . GLU A 1 314 ? -13.617 -21.767 33.155 1.00 40.59 314 GLU A CA 1
ATOM 2343 C C . GLU A 1 314 ? -12.959 -21.564 34.533 1.00 40.59 314 GLU A C 1
ATOM 2345 O O . GLU A 1 314 ? -13.490 -22.046 35.532 1.00 40.59 314 GLU A O 1
ATOM 2350 N N . SER A 1 315 ? -11.902 -20.747 34.643 1.00 37.22 315 SER A N 1
ATOM 2351 C CA . SER A 1 315 ? -11.311 -20.354 35.940 1.00 37.22 315 SER A CA 1
ATOM 2352 C C . SER A 1 315 ? -12.116 -19.288 36.702 1.00 37.22 315 SER A C 1
ATOM 2354 O O . SER A 1 315 ? -11.941 -19.121 37.910 1.00 37.22 315 SER A O 1
ATOM 2356 N N . GLY A 1 316 ? -13.054 -18.607 36.036 1.00 35.75 316 GLY A N 1
ATOM 2357 C CA . GLY A 1 316 ? -13.976 -17.636 36.633 1.00 35.75 316 GLY A CA 1
ATOM 2358 C C . GLY A 1 316 ? -15.206 -18.238 37.328 1.00 35.75 316 GLY A C 1
ATOM 2359 O O . GLY A 1 316 ? -15.988 -17.493 37.922 1.00 35.75 316 GLY A O 1
ATOM 2360 N N . LYS A 1 317 ? -15.396 -19.566 37.286 1.00 39.94 317 LYS A N 1
ATOM 2361 C CA . LYS A 1 317 ? -16.568 -20.257 37.855 1.00 39.94 317 LYS A CA 1
ATOM 2362 C C . LYS A 1 317 ? -16.243 -21.210 39.011 1.00 39.94 317 LYS A C 1
ATOM 2364 O O . LYS A 1 317 ? -16.788 -22.299 39.054 1.00 39.94 317 LYS A O 1
ATOM 2369 N N . THR A 1 318 ? -15.466 -20.788 40.008 1.00 32.59 318 THR A N 1
ATOM 2370 C CA . THR A 1 318 ? -15.568 -21.361 41.370 1.00 32.59 318 THR A CA 1
ATOM 2371 C C . THR A 1 318 ? -15.059 -20.379 42.428 1.00 32.59 318 THR A C 1
ATOM 2373 O O . THR A 1 318 ? -13.876 -20.351 42.759 1.00 32.59 318 THR A O 1
ATOM 2376 N N . LYS A 1 319 ? -15.970 -19.610 43.031 1.00 34.94 319 LYS A N 1
ATOM 2377 C CA . LYS A 1 319 ? -15.851 -19.211 44.440 1.00 34.94 319 LYS A CA 1
ATOM 2378 C C . LYS A 1 319 ? -16.952 -19.936 45.209 1.00 34.94 319 LYS A C 1
ATOM 2380 O O . LYS A 1 319 ? -18.122 -19.624 45.026 1.00 34.94 319 LYS A O 1
ATOM 2385 N N . GLY A 1 320 ? -16.552 -20.879 46.061 1.00 32.75 320 GLY A N 1
ATOM 2386 C CA . GLY A 1 320 ? -17.412 -21.512 47.064 1.00 32.75 320 GLY A CA 1
ATOM 2387 C C . GLY A 1 320 ? -17.599 -23.016 46.869 1.00 32.75 320 GLY A C 1
ATOM 2388 O O . GLY A 1 320 ? -18.511 -23.439 46.171 1.00 32.75 320 GLY A O 1
ATOM 2389 N N . GLY A 1 321 ? -16.766 -23.824 47.530 1.00 27.72 321 GLY A N 1
ATOM 2390 C CA . GLY A 1 321 ? -16.972 -25.270 47.640 1.00 27.72 321 GLY A CA 1
ATOM 2391 C C . GLY A 1 321 ? -15.751 -25.988 48.208 1.00 27.72 321 GLY A C 1
ATOM 2392 O O . GLY A 1 321 ? -14.679 -25.945 47.625 1.00 27.72 321 GLY A O 1
ATOM 2393 N N . ASN A 1 322 ? -15.917 -26.598 49.376 1.00 27.78 322 ASN A N 1
ATOM 2394 C CA . ASN A 1 322 ? -14.877 -27.173 50.225 1.00 27.78 322 ASN A CA 1
ATOM 2395 C C . ASN A 1 322 ? -14.477 -28.603 49.785 1.00 27.78 322 ASN A C 1
ATOM 2397 O O . ASN A 1 322 ? -15.354 -29.426 49.555 1.00 27.78 322 ASN A O 1
ATOM 2401 N N . ASN A 1 323 ? -13.167 -28.875 49.811 1.00 28.72 323 ASN A N 1
ATOM 2402 C CA . ASN A 1 323 ? -12.453 -30.132 50.104 1.00 28.72 323 ASN A CA 1
ATOM 2403 C C . ASN A 1 323 ? -12.619 -31.461 49.317 1.00 28.72 323 ASN A C 1
ATOM 2405 O O . ASN A 1 323 ? -13.699 -32.019 49.167 1.00 28.72 323 ASN A O 1
ATOM 2409 N N . ASN A 1 324 ? -11.424 -32.052 49.122 1.00 28.17 324 ASN A N 1
ATOM 2410 C CA . ASN A 1 324 ? -11.019 -33.470 49.089 1.00 28.17 324 ASN A CA 1
ATOM 2411 C C . ASN A 1 324 ? -11.167 -34.292 47.797 1.00 28.17 324 ASN A C 1
ATOM 2413 O O . ASN A 1 324 ? -12.256 -34.699 47.412 1.00 28.17 324 ASN A O 1
ATOM 2417 N N . GLY A 1 325 ? -10.017 -34.696 47.239 1.00 26.45 325 GLY A N 1
ATOM 2418 C CA . GLY A 1 325 ? -9.933 -35.779 46.256 1.00 26.45 325 GLY A CA 1
ATOM 2419 C C . GLY A 1 325 ? -8.548 -35.948 45.630 1.00 26.45 325 GLY A C 1
ATOM 2420 O O . GLY A 1 325 ? -8.267 -35.355 44.602 1.00 26.45 325 GLY A O 1
ATOM 2421 N N . SER A 1 326 ? -7.704 -36.742 46.296 1.00 26.70 326 SER A N 1
ATOM 2422 C CA . SER A 1 326 ? -6.539 -37.504 45.805 1.00 26.70 326 SER A CA 1
ATOM 2423 C C . SER A 1 326 ? -6.013 -37.249 44.383 1.00 26.70 326 SER A C 1
ATOM 2425 O O . SER A 1 326 ? -6.674 -37.548 43.388 1.00 26.70 326 SER A O 1
ATOM 2427 N N . GLY A 1 327 ? -4.734 -36.872 44.309 1.00 34.09 327 GLY A N 1
ATOM 2428 C CA . GLY A 1 327 ? -3.945 -36.986 43.091 1.00 34.09 327 GLY A CA 1
ATOM 2429 C C . GLY A 1 327 ? -3.920 -38.421 42.562 1.00 34.09 327 GLY A C 1
ATOM 2430 O O . GLY A 1 327 ? -3.643 -39.369 43.295 1.00 34.09 327 GLY A O 1
ATOM 2431 N N . SER A 1 328 ? -4.172 -38.557 41.265 1.00 25.62 328 SER A N 1
ATOM 2432 C CA . SER A 1 328 ? -3.733 -39.705 40.484 1.00 25.62 328 SER A CA 1
ATOM 2433 C C . SER A 1 328 ? -3.152 -39.188 39.173 1.00 25.62 328 SER A C 1
ATOM 2435 O O . SER A 1 328 ? -3.829 -38.560 38.361 1.00 25.62 328 SER A O 1
ATOM 2437 N N . ASN A 1 329 ? -1.852 -39.424 39.004 1.00 32.88 329 ASN A N 1
ATOM 2438 C CA . ASN A 1 329 ? -1.211 -39.414 37.702 1.00 32.88 329 ASN A CA 1
ATOM 2439 C C . ASN A 1 329 ? -1.937 -40.437 36.823 1.00 32.88 329 ASN A C 1
ATOM 2441 O O . ASN A 1 329 ? -1.865 -41.633 37.100 1.00 32.88 329 ASN A O 1
ATOM 2445 N N . SER A 1 330 ? -2.590 -39.980 35.756 1.00 29.03 330 SER A N 1
ATOM 2446 C CA . SER A 1 330 ? -2.903 -40.834 34.614 1.00 29.03 330 SER A CA 1
ATOM 2447 C C . SER A 1 330 ? -2.134 -40.325 33.399 1.00 29.03 330 SER A C 1
ATOM 2449 O O . SER A 1 330 ? -2.412 -39.295 32.794 1.00 29.03 330 SER A O 1
ATOM 2451 N N . SER A 1 331 ? -1.064 -41.068 33.150 1.00 28.83 331 SER A N 1
ATOM 2452 C CA . SER A 1 331 ? -0.396 -41.297 31.879 1.00 28.83 331 SER A CA 1
ATOM 2453 C C . SER A 1 331 ? -1.227 -40.995 30.628 1.00 28.83 331 SER A C 1
ATOM 2455 O O . SER A 1 331 ? -2.316 -41.538 30.455 1.00 28.83 331 SER A O 1
ATOM 2457 N N . SER A 1 332 ? -0.612 -40.228 29.724 1.00 39.41 332 SER A N 1
ATOM 2458 C CA . SER A 1 332 ? -0.603 -40.442 28.270 1.00 39.41 332 SER A CA 1
ATOM 2459 C C . SER A 1 332 ? -1.807 -41.195 27.683 1.00 39.41 332 SER A C 1
ATOM 2461 O O . SER A 1 332 ? -1.740 -42.405 27.455 1.00 39.41 332 SER A O 1
ATOM 2463 N N . SER A 1 333 ? -2.869 -40.468 27.338 1.00 28.92 333 SER A N 1
ATOM 2464 C CA . SER A 1 333 ? -3.859 -40.939 26.369 1.00 28.92 333 SER A CA 1
ATOM 2465 C C . SER A 1 333 ? -3.519 -40.392 24.981 1.00 28.92 333 SER A C 1
ATOM 2467 O O . SER A 1 333 ? -3.717 -39.214 24.695 1.00 28.92 333 SER A O 1
ATOM 2469 N N . SER A 1 334 ? -2.949 -41.280 24.168 1.00 30.14 334 SER A N 1
ATOM 2470 C CA . SER A 1 334 ? -3.135 -41.411 22.717 1.00 30.14 334 SER A CA 1
ATOM 2471 C C . SER A 1 334 ? -3.313 -40.147 21.862 1.00 30.14 334 SER A C 1
ATOM 2473 O O . SER A 1 334 ? -4.342 -39.478 21.851 1.00 30.14 334 SER A O 1
ATOM 2475 N N . ASN A 1 335 ? -2.310 -39.961 21.011 1.00 38.25 335 ASN A N 1
ATOM 2476 C CA . ASN A 1 335 ? -2.265 -39.148 19.807 1.00 38.25 335 ASN A CA 1
ATOM 2477 C C . ASN A 1 335 ? -3.287 -39.643 18.749 1.00 38.25 335 ASN A C 1
ATOM 2479 O O . ASN A 1 335 ? -2.900 -40.295 17.782 1.00 38.25 335 ASN A O 1
ATOM 2483 N N . SER A 1 336 ? -4.584 -39.385 18.945 1.00 33.78 336 SER A N 1
ATOM 2484 C CA . SER A 1 336 ? -5.636 -39.676 17.957 1.00 33.78 336 SER A CA 1
ATOM 2485 C C . SER A 1 336 ? -6.415 -38.408 17.590 1.00 33.78 336 SER A C 1
ATOM 2487 O O . SER A 1 336 ? -7.096 -37.824 18.431 1.00 33.78 336 SER A O 1
ATOM 2489 N N . ASP A 1 337 ? -6.278 -38.033 16.314 1.00 37.00 337 ASP A N 1
ATOM 2490 C CA . ASP A 1 337 ? -7.082 -37.104 15.508 1.00 37.00 337 ASP A CA 1
ATOM 2491 C C . ASP A 1 337 ? -6.984 -35.592 15.785 1.00 37.00 337 ASP A C 1
ATOM 2493 O O . ASP A 1 337 ? -7.974 -34.910 16.053 1.00 37.00 337 ASP A O 1
ATOM 2497 N N . ARG A 1 338 ? -5.798 -34.998 15.577 1.00 49.12 338 ARG A N 1
ATOM 2498 C CA . ARG A 1 338 ? -5.748 -33.577 15.178 1.00 49.12 338 ARG A CA 1
ATOM 2499 C C . ARG A 1 338 ? -6.175 -33.462 13.713 1.00 49.12 338 ARG A C 1
ATOM 2501 O O . ARG A 1 338 ? -5.353 -33.646 12.820 1.00 49.12 338 ARG A O 1
ATOM 2508 N N . VAL A 1 339 ? -7.448 -33.151 13.466 1.00 64.56 339 VAL A N 1
ATOM 2509 C CA . VAL A 1 339 ? -7.923 -32.761 12.128 1.00 64.56 339 VAL A CA 1
ATOM 2510 C C . VAL A 1 339 ? -7.150 -31.513 11.695 1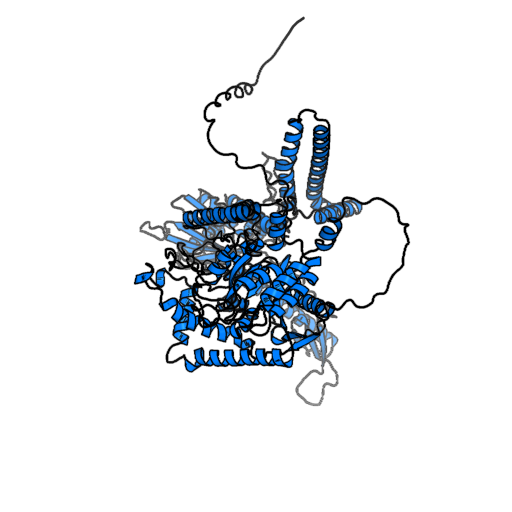.00 64.56 339 VAL A C 1
ATOM 2512 O O . VAL A 1 339 ? -7.190 -30.485 12.375 1.00 64.56 339 VAL A O 1
ATOM 2515 N N . LEU A 1 340 ? -6.399 -31.618 10.598 1.00 75.56 340 LEU A N 1
ATOM 2516 C CA . LEU A 1 340 ? -5.631 -30.500 10.059 1.00 75.56 340 LEU A CA 1
ATOM 2517 C C . LEU A 1 340 ? -6.589 -29.403 9.545 1.00 75.56 340 LEU A C 1
ATOM 2519 O O . LEU A 1 340 ? -7.569 -29.742 8.877 1.00 75.56 340 LEU A O 1
ATOM 2523 N N . PRO A 1 341 ? -6.342 -28.105 9.823 1.00 81.44 341 PRO A N 1
ATOM 2524 C CA . PRO A 1 341 ? -7.333 -27.042 9.603 1.00 81.44 341 PRO A CA 1
ATOM 2525 C C . PRO A 1 341 ? -7.753 -26.854 8.144 1.00 81.44 341 PRO A C 1
ATOM 2527 O O . PRO A 1 341 ? -8.847 -26.361 7.881 1.00 81.44 341 PRO A O 1
ATOM 2530 N N . LEU A 1 342 ? -6.877 -27.211 7.202 1.00 89.81 342 LEU A N 1
ATOM 2531 C CA . LEU A 1 342 ? -7.083 -27.043 5.765 1.00 89.81 342 LEU A CA 1
ATOM 2532 C C . LEU A 1 342 ? -7.147 -28.385 5.027 1.00 89.81 342 LEU A C 1
ATOM 2534 O O . LEU A 1 342 ? -6.960 -28.427 3.811 1.00 89.81 342 LEU A O 1
ATOM 2538 N N . LEU A 1 343 ? -7.432 -29.479 5.743 1.00 89.62 343 LEU A N 1
ATOM 2539 C CA . LEU A 1 343 ? -7.595 -30.795 5.135 1.00 89.62 343 LEU A CA 1
ATOM 2540 C C . LEU A 1 343 ? -8.665 -30.756 4.033 1.00 89.62 343 LEU A C 1
ATOM 2542 O O . LEU A 1 343 ? -9.813 -30.384 4.274 1.00 89.62 343 LEU A O 1
ATOM 2546 N N . GLY A 1 344 ? -8.279 -31.156 2.821 1.00 87.50 344 GLY A N 1
ATOM 2547 C CA . GLY A 1 344 ? -9.160 -31.184 1.649 1.00 87.50 344 GLY A CA 1
ATOM 2548 C C . GLY A 1 344 ? -9.275 -29.859 0.887 1.00 87.50 344 GLY A C 1
ATOM 2549 O O . GLY A 1 344 ? -9.943 -29.828 -0.143 1.00 87.50 344 GLY A O 1
ATOM 2550 N N . VAL A 1 345 ? -8.615 -28.787 1.337 1.00 95.38 345 VAL A N 1
ATOM 2551 C CA . VAL A 1 345 ? -8.513 -27.529 0.581 1.00 95.38 345 VAL A CA 1
ATOM 2552 C C . VAL A 1 345 ? -7.415 -27.652 -0.471 1.00 95.38 345 VAL A C 1
ATOM 2554 O O . VAL A 1 345 ? -6.287 -28.027 -0.154 1.00 95.38 345 VAL A O 1
ATOM 2557 N N . ARG A 1 346 ? -7.717 -27.297 -1.721 1.00 97.50 346 ARG A N 1
ATOM 2558 C CA . ARG A 1 346 ? -6.751 -27.263 -2.827 1.00 97.50 346 ARG A CA 1
ATOM 2559 C C . ARG A 1 346 ? -6.250 -25.839 -3.057 1.00 97.50 346 ARG A C 1
ATOM 2561 O O . ARG A 1 346 ? -7.041 -24.949 -3.379 1.00 97.50 346 ARG A O 1
ATOM 2568 N N . VAL A 1 347 ? -4.943 -25.627 -2.939 1.00 98.12 347 VAL A N 1
ATOM 2569 C CA . VAL A 1 347 ? -4.286 -24.327 -3.136 1.00 98.12 347 VAL A CA 1
ATOM 2570 C C . VAL A 1 347 ? -3.550 -24.337 -4.470 1.00 98.12 347 VAL A C 1
ATOM 2572 O O . VAL A 1 347 ? -2.594 -25.084 -4.659 1.00 98.12 347 VAL A O 1
ATOM 2575 N N . GLY A 1 348 ? -4.009 -23.513 -5.407 1.00 98.12 348 GLY A N 1
ATOM 2576 C CA . GLY A 1 348 ? -3.416 -23.370 -6.729 1.00 98.12 348 GLY A CA 1
ATOM 2577 C C . GLY A 1 348 ? -2.198 -22.443 -6.724 1.00 98.12 348 GLY A C 1
ATOM 2578 O O . GLY A 1 348 ? -2.278 -21.324 -6.211 1.00 98.12 348 GLY A O 1
ATOM 2579 N N . ILE A 1 349 ? -1.099 -22.886 -7.337 1.00 98.12 349 ILE A N 1
ATOM 2580 C CA . ILE A 1 349 ? 0.131 -22.105 -7.539 1.00 98.12 349 ILE A CA 1
ATOM 2581 C C . ILE A 1 349 ? 0.303 -21.844 -9.041 1.00 98.12 349 ILE A C 1
ATOM 2583 O O . ILE A 1 349 ? 0.628 -22.777 -9.782 1.00 98.12 349 ILE A O 1
ATOM 2587 N N . PRO A 1 350 ? 0.028 -20.619 -9.525 1.00 95.75 350 PRO A N 1
ATOM 2588 C CA . PRO A 1 350 ? 0.106 -20.310 -10.947 1.00 95.75 350 PRO A CA 1
ATOM 2589 C C . PRO A 1 350 ? 1.556 -20.142 -11.411 1.00 95.75 350 PRO A C 1
ATOM 2591 O O . PRO A 1 350 ? 2.283 -19.287 -10.905 1.00 95.75 350 PRO A O 1
ATOM 2594 N N . GLY A 1 351 ? 1.964 -20.928 -12.410 1.00 93.25 351 GLY A N 1
ATOM 2595 C CA . GLY A 1 351 ? 3.331 -20.903 -12.944 1.00 93.25 351 GLY A CA 1
ATOM 2596 C C . GLY A 1 351 ? 3.737 -19.556 -13.560 1.00 93.25 351 GLY A C 1
ATOM 2597 O O . GLY A 1 351 ? 4.897 -19.168 -13.509 1.00 93.25 351 GLY A O 1
ATOM 2598 N N . GLU A 1 352 ? 2.786 -18.796 -14.099 1.00 94.62 352 GLU A N 1
ATOM 2599 C CA . GLU A 1 352 ? 3.039 -17.499 -14.739 1.00 94.62 352 GLU A CA 1
ATOM 2600 C C . GLU A 1 352 ? 3.345 -16.366 -13.745 1.00 94.62 352 GLU A C 1
ATOM 2602 O O . GLU A 1 352 ? 3.672 -15.260 -14.167 1.00 94.62 352 GLU A O 1
ATOM 2607 N N . PHE A 1 353 ? 3.235 -16.620 -12.437 1.00 92.94 353 PHE A N 1
ATOM 2608 C CA . PHE A 1 353 ? 3.519 -15.637 -11.385 1.00 92.94 353 PHE A CA 1
ATOM 2609 C C . PHE A 1 353 ? 4.967 -15.719 -10.876 1.00 92.94 353 PHE A C 1
ATOM 2611 O O . PHE A 1 353 ? 5.370 -14.901 -10.051 1.00 92.94 353 PHE A O 1
ATOM 2618 N N . PHE A 1 354 ? 5.767 -16.656 -11.397 1.00 90.31 354 PHE A N 1
ATOM 2619 C CA . PHE A 1 354 ? 7.222 -16.652 -11.258 1.00 90.31 354 PHE A CA 1
ATOM 2620 C C . PHE A 1 354 ? 7.827 -15.630 -12.226 1.00 90.31 354 PHE A C 1
ATOM 2622 O O . PHE A 1 354 ? 8.267 -15.973 -13.323 1.00 90.31 354 PHE A O 1
ATOM 2629 N N . LEU A 1 355 ? 7.789 -14.356 -11.835 1.00 87.62 355 LEU A N 1
ATOM 2630 C 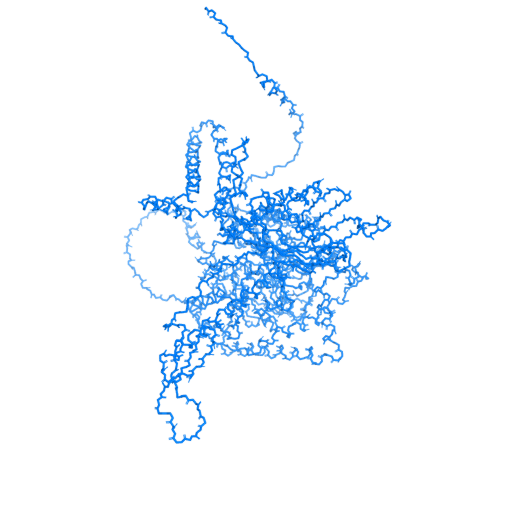CA . LEU A 1 355 ? 8.352 -13.263 -12.626 1.00 87.62 355 LEU A CA 1
ATOM 2631 C C . LEU A 1 355 ? 9.872 -13.197 -12.451 1.00 87.62 355 LEU A C 1
ATOM 2633 O O . LEU A 1 355 ? 10.368 -13.425 -11.345 1.00 87.62 355 LEU A O 1
ATOM 2637 N N . GLU A 1 356 ? 10.595 -12.830 -13.510 1.00 83.00 356 GLU A N 1
ATOM 2638 C CA . GLU A 1 356 ? 12.053 -12.631 -13.478 1.00 83.00 356 GLU A CA 1
ATOM 2639 C C . GLU A 1 356 ? 12.446 -11.525 -12.486 1.00 83.00 356 GLU A C 1
ATOM 2641 O O . GLU A 1 356 ? 13.476 -11.598 -11.822 1.00 83.00 356 GLU A O 1
ATOM 2646 N N . GLU A 1 357 ? 11.571 -10.538 -12.316 1.00 84.75 357 GLU A N 1
ATOM 2647 C CA . GLU A 1 357 ? 11.736 -9.399 -11.420 1.00 84.75 357 GLU A CA 1
ATOM 2648 C C . GLU A 1 357 ? 11.430 -9.730 -9.947 1.00 84.75 357 GLU A C 1
ATOM 2650 O O . GLU A 1 357 ? 11.528 -8.850 -9.086 1.00 84.75 357 GLU A O 1
ATOM 2655 N N . THR A 1 358 ? 11.032 -10.972 -9.635 1.00 90.69 358 THR A N 1
ATOM 2656 C CA . THR A 1 358 ? 10.693 -11.367 -8.261 1.00 90.69 358 THR A CA 1
ATOM 2657 C C . THR A 1 358 ? 11.953 -11.457 -7.406 1.00 90.69 358 THR A C 1
ATOM 2659 O O . THR A 1 358 ? 12.873 -12.214 -7.718 1.00 90.69 358 THR A O 1
ATOM 2662 N N . THR A 1 359 ? 12.009 -10.722 -6.294 1.00 92.06 359 THR A N 1
ATOM 2663 C CA . THR A 1 359 ? 13.200 -10.727 -5.437 1.00 92.06 359 THR A CA 1
ATOM 2664 C C . THR A 1 359 ? 13.364 -12.072 -4.719 1.00 92.06 359 THR A C 1
ATOM 2666 O O . THR A 1 359 ? 12.371 -12.729 -4.382 1.00 92.06 359 THR A O 1
ATOM 2669 N N . PRO A 1 360 ? 14.608 -12.489 -4.403 1.00 92.50 360 PRO A N 1
ATOM 2670 C CA . PRO A 1 360 ? 14.854 -13.735 -3.674 1.00 92.50 360 PRO A CA 1
ATOM 2671 C C . PRO A 1 360 ? 14.106 -13.816 -2.339 1.00 92.50 360 PRO A C 1
ATOM 2673 O O . PRO A 1 360 ? 13.610 -14.877 -1.971 1.00 92.50 360 PRO A O 1
ATOM 2676 N N . ALA A 1 361 ? 13.962 -12.687 -1.639 1.00 89.38 361 ALA A N 1
ATOM 2677 C CA . ALA A 1 361 ? 13.243 -12.621 -0.373 1.00 89.38 361 ALA A CA 1
ATOM 2678 C C . ALA A 1 361 ? 11.743 -12.920 -0.538 1.00 89.38 361 ALA A C 1
ATOM 2680 O O . ALA A 1 361 ? 11.159 -13.654 0.264 1.00 89.38 361 ALA A O 1
ATOM 2681 N N . VAL A 1 362 ? 11.116 -12.389 -1.595 1.00 94.06 362 VAL A N 1
ATOM 2682 C CA . VAL A 1 362 ? 9.713 -12.677 -1.922 1.00 94.06 362 VAL A CA 1
ATOM 2683 C C . VAL A 1 362 ? 9.541 -14.149 -2.295 1.00 94.06 362 VAL A C 1
ATOM 2685 O O . VAL A 1 362 ? 8.622 -14.797 -1.797 1.00 94.06 362 VAL A O 1
ATOM 2688 N N . MET A 1 363 ? 10.454 -14.698 -3.098 1.00 94.12 363 MET A N 1
ATOM 2689 C CA . MET A 1 363 ? 10.460 -16.115 -3.479 1.00 94.12 363 MET A CA 1
ATOM 2690 C C . MET A 1 363 ? 10.591 -17.054 -2.273 1.00 94.12 363 MET A C 1
ATOM 2692 O O . MET A 1 363 ? 9.860 -18.041 -2.161 1.00 94.12 363 MET A O 1
ATOM 2696 N N . GLU A 1 364 ? 11.481 -16.731 -1.336 1.00 92.44 364 GLU A N 1
ATOM 2697 C CA . GLU A 1 364 ? 11.659 -17.484 -0.094 1.00 92.44 364 GLU A CA 1
ATOM 2698 C C . GLU A 1 364 ? 10.392 -17.439 0.775 1.00 92.44 364 GLU A C 1
ATOM 2700 O O . GLU A 1 364 ? 9.924 -18.469 1.264 1.00 92.44 364 GLU A O 1
ATOM 2705 N N . SER A 1 365 ? 9.792 -16.256 0.938 1.00 93.19 365 SER A N 1
ATOM 2706 C CA . SER A 1 365 ? 8.539 -16.082 1.685 1.00 93.19 365 SER A CA 1
ATOM 2707 C C . SER A 1 365 ? 7.360 -16.807 1.023 1.00 93.19 365 SER A C 1
ATOM 2709 O O . SER A 1 365 ? 6.513 -17.371 1.725 1.00 93.19 365 SER A O 1
ATOM 2711 N N . TRP A 1 366 ? 7.316 -16.853 -0.312 1.00 95.69 366 TRP A N 1
ATOM 2712 C CA . TRP A 1 366 ? 6.290 -17.595 -1.042 1.00 95.69 366 TRP A CA 1
ATOM 2713 C C . TRP A 1 366 ? 6.449 -19.099 -0.828 1.00 95.69 366 TRP A C 1
ATOM 2715 O O . TRP A 1 366 ? 5.480 -19.765 -0.473 1.00 95.69 366 TRP A O 1
ATOM 2725 N N . THR A 1 367 ? 7.678 -19.608 -0.923 1.00 94.62 367 THR A N 1
ATOM 2726 C CA . THR A 1 367 ? 8.003 -21.019 -0.660 1.00 94.62 367 THR A CA 1
ATOM 2727 C C . THR A 1 367 ? 7.598 -21.422 0.759 1.00 94.62 367 THR A C 1
ATOM 2729 O O . THR A 1 367 ? 6.847 -22.376 0.937 1.00 94.62 367 THR A O 1
ATOM 2732 N N . LYS A 1 368 ? 7.965 -20.621 1.768 1.00 94.00 368 LYS A N 1
ATOM 2733 C CA . LYS A 1 368 ? 7.558 -20.843 3.168 1.00 94.00 368 LYS A CA 1
ATOM 2734 C C . LYS A 1 368 ? 6.042 -20.820 3.362 1.00 94.00 368 LYS A C 1
ATOM 2736 O O . LYS A 1 368 ? 5.511 -21.546 4.197 1.00 94.00 368 LYS A O 1
ATOM 2741 N N . SER A 1 369 ? 5.334 -19.978 2.613 1.00 95.81 369 SER A N 1
ATOM 2742 C CA . SER A 1 369 ? 3.868 -19.939 2.646 1.00 95.81 369 SER A CA 1
ATOM 2743 C C . SER A 1 369 ? 3.243 -21.191 2.025 1.00 95.81 369 SER A C 1
ATOM 2745 O O . SER A 1 369 ? 2.237 -21.673 2.538 1.00 95.81 369 SER A O 1
ATOM 2747 N N . ILE A 1 370 ? 3.840 -21.735 0.961 1.00 96.56 370 ILE A N 1
ATOM 2748 C CA . ILE A 1 370 ? 3.420 -23.001 0.341 1.00 96.56 370 ILE A CA 1
ATOM 2749 C C . ILE A 1 370 ? 3.621 -24.159 1.327 1.00 96.56 370 ILE A C 1
ATOM 2751 O O . ILE A 1 370 ? 2.666 -24.881 1.609 1.00 96.56 370 ILE A O 1
ATOM 2755 N N . GLU A 1 371 ? 4.807 -24.268 1.930 1.00 95.62 371 GLU A N 1
ATOM 2756 C CA . GLU A 1 371 ? 5.113 -25.268 2.966 1.00 95.62 371 GLU A CA 1
ATOM 2757 C C . GLU A 1 371 ? 4.145 -25.152 4.156 1.00 95.62 371 GLU A C 1
ATOM 2759 O O . GLU A 1 371 ? 3.608 -26.144 4.648 1.00 95.62 371 GLU A O 1
ATOM 2764 N N . ALA A 1 372 ? 3.841 -23.925 4.593 1.00 93.88 372 ALA A N 1
ATOM 2765 C CA . ALA A 1 372 ? 2.880 -23.686 5.664 1.00 93.88 372 ALA A CA 1
ATOM 2766 C C . ALA A 1 372 ? 1.469 -24.193 5.317 1.00 93.88 372 ALA A C 1
ATOM 2768 O O . ALA A 1 372 ? 0.776 -24.692 6.205 1.00 93.88 372 ALA A O 1
ATOM 2769 N N . PHE A 1 373 ? 1.036 -24.095 4.056 1.00 94.75 373 PHE A N 1
ATOM 2770 C CA . PHE A 1 373 ? -0.236 -24.667 3.611 1.00 94.75 373 PHE A CA 1
ATOM 2771 C C . PHE A 1 373 ? -0.232 -26.196 3.630 1.00 94.75 373 PHE A C 1
ATOM 2773 O O . PHE A 1 373 ? -1.206 -26.787 4.103 1.00 94.75 373 PHE A O 1
ATOM 2780 N N . GLU A 1 374 ? 0.852 -26.830 3.182 1.00 95.00 374 GLU A N 1
ATOM 2781 C CA . GLU A 1 374 ? 1.016 -28.289 3.240 1.00 95.00 374 GLU A CA 1
ATOM 2782 C C . GLU A 1 374 ? 0.976 -28.795 4.685 1.00 95.00 374 GLU A C 1
ATOM 2784 O O . GLU A 1 374 ? 0.229 -29.719 5.008 1.00 95.00 374 GLU A O 1
ATOM 2789 N N . GLU A 1 375 ? 1.692 -28.127 5.594 1.00 93.19 375 GLU A N 1
ATOM 2790 C CA . GLU A 1 375 ? 1.683 -28.447 7.025 1.00 93.19 375 GLU A CA 1
ATOM 2791 C C . GLU A 1 375 ? 0.302 -28.263 7.679 1.00 93.19 375 GLU A C 1
ATOM 2793 O O . GLU A 1 375 ? -0.010 -28.911 8.680 1.00 93.19 375 GLU A O 1
ATOM 2798 N N . LEU A 1 376 ? -0.532 -27.370 7.138 1.00 90.56 376 LEU A N 1
ATOM 2799 C CA . LEU A 1 376 ? -1.920 -27.170 7.562 1.00 90.56 376 LEU A CA 1
ATOM 2800 C C . LEU A 1 376 ? -2.898 -28.169 6.915 1.00 90.56 376 LEU A C 1
ATOM 2802 O O . LEU A 1 376 ? -4.094 -28.106 7.207 1.00 90.56 376 LEU A O 1
ATOM 2806 N N . GLY A 1 377 ? -2.411 -29.093 6.080 1.00 91.69 377 GLY A N 1
ATOM 2807 C CA . GLY A 1 377 ? -3.184 -30.163 5.443 1.00 91.69 377 GLY A CA 1
ATOM 2808 C C . GLY A 1 377 ? -3.776 -29.820 4.075 1.00 91.69 377 GLY A C 1
ATOM 2809 O O . GLY A 1 377 ? -4.557 -30.615 3.547 1.00 91.69 377 GLY A O 1
ATOM 2810 N N . ALA A 1 378 ? -3.437 -28.664 3.500 1.00 94.88 378 ALA A N 1
ATOM 2811 C CA . ALA A 1 378 ? -3.891 -28.297 2.165 1.00 94.88 378 ALA A CA 1
ATOM 2812 C C . ALA A 1 378 ? -3.129 -29.078 1.082 1.00 94.88 378 ALA A C 1
ATOM 2814 O O . ALA A 1 378 ? -1.955 -29.408 1.232 1.00 94.88 378 ALA A O 1
ATOM 2815 N N . THR A 1 379 ? -3.792 -29.348 -0.040 1.00 97.44 379 THR A N 1
ATOM 2816 C CA . THR A 1 379 ? -3.164 -29.942 -1.228 1.00 97.44 379 THR A CA 1
ATOM 2817 C C . THR A 1 379 ? -2.681 -28.836 -2.158 1.00 97.44 379 THR A C 1
ATOM 2819 O O . THR A 1 379 ? -3.492 -28.040 -2.635 1.00 97.44 379 THR A O 1
ATOM 2822 N N . ILE A 1 380 ? -1.382 -28.793 -2.449 1.00 98.06 380 ILE A N 1
ATOM 2823 C CA . ILE A 1 380 ? -0.805 -27.828 -3.391 1.00 98.06 380 ILE A CA 1
ATOM 2824 C C . ILE A 1 380 ? -0.972 -28.344 -4.818 1.00 98.06 380 ILE A C 1
ATOM 2826 O O . ILE A 1 380 ? -0.619 -29.480 -5.130 1.00 98.06 380 ILE A O 1
ATOM 2830 N N . VAL A 1 381 ? -1.525 -27.506 -5.692 1.00 97.38 381 VAL A N 1
ATOM 2831 C CA . VAL A 1 381 ? -1.819 -27.853 -7.084 1.00 97.38 381 VAL A CA 1
ATOM 2832 C C . VAL A 1 381 ? -1.151 -26.832 -8.006 1.00 97.38 381 VAL A C 1
ATOM 2834 O O . VAL A 1 381 ? -1.497 -25.652 -7.950 1.00 97.38 381 VAL A O 1
ATOM 2837 N N . PRO A 1 382 ? -0.217 -27.224 -8.886 1.00 96.50 382 PRO A N 1
ATOM 2838 C CA . PRO A 1 382 ? 0.271 -26.315 -9.915 1.00 96.50 382 PRO A CA 1
ATOM 2839 C C . PRO A 1 382 ? -0.861 -25.999 -10.902 1.00 96.50 382 PRO A C 1
ATOM 2841 O O . PRO A 1 382 ? -1.559 -26.899 -11.374 1.00 96.50 382 PRO A O 1
ATOM 2844 N N . VAL A 1 383 ? -1.048 -24.720 -11.223 1.00 96.88 383 VAL A N 1
ATOM 2845 C CA . VAL A 1 383 ? -2.045 -24.259 -12.202 1.00 96.88 383 VAL A CA 1
ATOM 2846 C C . VAL A 1 383 ? -1.388 -23.373 -13.259 1.00 96.88 383 VAL A C 1
ATOM 2848 O O . VAL A 1 383 ? -0.277 -22.881 -13.071 1.00 96.88 383 VAL A O 1
ATOM 2851 N N . SER A 1 384 ? -2.065 -23.185 -14.392 1.00 95.12 384 SER A N 1
ATOM 2852 C CA . SER A 1 384 ? -1.584 -22.343 -15.491 1.00 95.12 384 SER A CA 1
ATOM 2853 C C . SER A 1 384 ? -2.669 -21.364 -15.918 1.00 95.12 384 SER A C 1
ATOM 2855 O O . SER A 1 384 ? -3.839 -21.723 -16.062 1.00 95.12 384 SER A O 1
ATOM 2857 N N . LEU A 1 385 ? -2.248 -20.120 -16.096 1.00 95.56 385 LEU A N 1
ATOM 2858 C CA . LEU A 1 385 ? -3.029 -18.961 -16.499 1.00 95.56 385 LEU A CA 1
ATOM 2859 C C . LEU A 1 385 ? -2.295 -18.248 -17.653 1.00 95.56 385 LEU A C 1
ATOM 2861 O O . LEU A 1 385 ? -1.747 -17.158 -17.472 1.00 95.56 385 LEU A O 1
ATOM 2865 N N . PRO A 1 386 ? -2.242 -18.836 -18.860 1.00 94.88 386 PRO A N 1
ATOM 2866 C CA . PRO A 1 386 ? -1.335 -18.398 -19.923 1.00 94.88 386 PRO A CA 1
ATOM 2867 C C . PRO A 1 386 ? -1.600 -16.969 -20.420 1.00 94.88 386 PRO A C 1
ATOM 2869 O O . PRO A 1 386 ? -0.712 -16.333 -21.004 1.00 94.88 386 PRO A O 1
ATOM 2872 N N . SER A 1 387 ? -2.814 -16.447 -20.215 1.00 96.56 387 SER A N 1
ATOM 2873 C CA . SER A 1 387 ? -3.198 -15.113 -20.675 1.00 96.56 387 SER A CA 1
ATOM 2874 C C . SER A 1 387 ? -2.897 -13.993 -19.675 1.00 96.56 387 SER A C 1
ATOM 2876 O O . SER A 1 387 ? -2.999 -12.826 -20.056 1.00 96.56 387 SER A O 1
ATOM 2878 N N . VAL A 1 388 ? -2.490 -14.281 -18.430 1.00 94.50 388 VAL A N 1
ATOM 2879 C CA . VAL A 1 388 ? -2.308 -13.237 -17.391 1.00 94.50 388 VAL A CA 1
ATOM 2880 C C . VAL A 1 388 ? -1.189 -12.244 -17.689 1.00 94.50 388 VAL A C 1
ATOM 2882 O O . VAL A 1 388 ? -1.279 -11.095 -17.270 1.00 94.50 388 VAL A O 1
ATOM 2885 N N . LYS A 1 389 ? -0.209 -12.604 -18.526 1.00 92.81 389 LYS A N 1
ATOM 2886 C CA . LYS A 1 389 ? 0.792 -11.656 -19.054 1.00 92.81 389 LYS A CA 1
ATOM 2887 C C . LYS A 1 389 ? 0.185 -10.492 -19.852 1.00 92.81 389 LYS A C 1
ATOM 2889 O O . LYS A 1 389 ? 0.812 -9.452 -20.014 1.00 92.81 389 LYS A O 1
ATOM 2894 N N . LEU A 1 390 ? -1.041 -10.656 -20.359 1.00 95.88 390 LEU A N 1
ATOM 2895 C CA . LEU A 1 390 ? -1.791 -9.612 -21.064 1.00 95.88 390 LEU A CA 1
ATOM 2896 C C . LEU A 1 390 ? -2.661 -8.769 -20.116 1.00 95.88 390 LEU A C 1
ATOM 2898 O O . LEU A 1 390 ? -3.260 -7.789 -20.560 1.00 95.88 390 LEU A O 1
ATOM 2902 N N . ALA A 1 391 ? -2.747 -9.127 -18.829 1.00 96.44 391 ALA A N 1
ATOM 2903 C CA . ALA A 1 391 ? -3.636 -8.475 -17.872 1.00 96.44 391 ALA A CA 1
ATOM 2904 C C . ALA A 1 391 ? -3.262 -7.009 -17.650 1.00 96.44 391 ALA A C 1
ATOM 2906 O O . ALA A 1 391 ? -4.137 -6.150 -17.699 1.00 96.44 391 ALA A O 1
ATOM 2907 N N . LEU A 1 392 ? -1.973 -6.717 -17.448 1.00 94.94 392 LEU A N 1
ATOM 2908 C CA . LEU A 1 392 ? -1.491 -5.365 -17.165 1.00 94.94 392 LEU A CA 1
ATOM 2909 C C . LEU A 1 392 ? -1.791 -4.368 -18.304 1.00 94.94 392 LEU A C 1
ATOM 2911 O O . LEU A 1 392 ? -2.433 -3.349 -18.037 1.00 94.94 392 LEU A O 1
ATOM 2915 N N . PRO A 1 393 ? -1.427 -4.629 -19.578 1.00 95.19 393 PRO A N 1
ATOM 2916 C CA . PRO A 1 393 ? -1.778 -3.715 -20.664 1.00 95.19 393 PRO A CA 1
ATOM 2917 C C . PRO A 1 393 ? -3.294 -3.619 -20.892 1.00 95.19 393 PRO A C 1
ATOM 2919 O O . PRO A 1 393 ? -3.802 -2.518 -21.111 1.00 95.19 393 PRO A O 1
ATOM 2922 N N . ALA A 1 394 ? -4.037 -4.731 -20.800 1.00 97.25 394 ALA A N 1
ATOM 2923 C CA . ALA A 1 394 ? -5.493 -4.705 -20.945 1.00 97.25 394 ALA A CA 1
ATOM 2924 C C . ALA A 1 394 ? -6.157 -3.858 -19.850 1.00 97.25 394 ALA A C 1
ATOM 2926 O O . ALA A 1 394 ? -7.032 -3.045 -20.146 1.00 97.25 394 ALA A O 1
ATOM 2927 N N . TYR A 1 395 ? -5.692 -3.996 -18.606 1.00 97.56 395 TYR A N 1
ATOM 2928 C CA . TYR A 1 395 ? -6.121 -3.186 -17.473 1.00 97.56 395 TYR A CA 1
ATOM 2929 C C . TYR A 1 395 ? -5.944 -1.703 -17.766 1.00 97.56 395 TYR A C 1
ATOM 2931 O O . TYR A 1 395 ? -6.947 -0.996 -17.780 1.00 97.56 395 TYR A O 1
ATOM 2939 N N . TYR A 1 396 ? -4.730 -1.234 -18.087 1.00 96.25 396 TYR A N 1
ATOM 2940 C CA . TYR A 1 396 ? -4.493 0.199 -18.302 1.00 96.25 396 TYR A CA 1
ATOM 2941 C C . TYR A 1 396 ? -5.325 0.785 -19.443 1.00 96.25 396 TYR A C 1
ATOM 2943 O O . TYR A 1 396 ? -5.758 1.929 -19.327 1.00 96.25 396 TYR A O 1
ATOM 2951 N N . VAL A 1 397 ? -5.620 0.024 -20.501 1.00 96.94 397 VAL A N 1
ATOM 2952 C CA . VAL A 1 397 ? -6.553 0.474 -21.546 1.00 96.94 397 VAL A CA 1
ATOM 2953 C C . VAL A 1 397 ? -7.967 0.648 -20.984 1.00 96.94 397 VAL A C 1
ATOM 2955 O O . VAL A 1 397 ? -8.570 1.706 -21.169 1.00 96.94 397 VAL A O 1
ATOM 2958 N N . LEU A 1 398 ? -8.489 -0.361 -20.281 1.00 98.06 398 LEU A N 1
ATOM 2959 C CA . LEU A 1 398 ? -9.858 -0.354 -19.758 1.00 98.06 398 LEU A CA 1
ATOM 2960 C C . LEU A 1 398 ? -10.051 0.713 -18.675 1.00 98.06 398 LEU A C 1
ATOM 2962 O O . LEU A 1 398 ? -10.966 1.530 -18.777 1.00 98.06 398 LEU A O 1
ATOM 2966 N N . VAL A 1 399 ? -9.167 0.768 -17.674 1.00 97.62 399 VAL A N 1
ATOM 2967 C CA . VAL A 1 399 ? -9.310 1.728 -16.572 1.00 97.62 399 VAL A CA 1
ATOM 2968 C C . VAL A 1 399 ? -9.067 3.166 -17.011 1.00 97.62 399 VAL A C 1
ATOM 2970 O O . VAL A 1 399 ? -9.722 4.067 -16.498 1.00 97.62 399 VAL A O 1
ATOM 2973 N N . CYS A 1 400 ? -8.175 3.416 -17.979 1.00 97.38 400 CYS A N 1
ATOM 2974 C CA . CYS A 1 400 ? -8.011 4.763 -18.530 1.00 97.38 400 CYS A CA 1
ATOM 2975 C C . CYS A 1 400 ? -9.239 5.179 -19.345 1.00 97.38 400 CYS A C 1
ATOM 2977 O O . CYS A 1 400 ? -9.701 6.311 -19.206 1.00 97.38 400 CYS A O 1
ATOM 2979 N N . ALA A 1 401 ? -9.795 4.277 -20.162 1.00 97.75 401 ALA A N 1
ATOM 2980 C CA . ALA A 1 401 ? -11.019 4.535 -20.916 1.00 97.75 401 ALA A CA 1
ATOM 2981 C C . ALA A 1 401 ? -12.182 4.899 -19.980 1.00 97.75 401 ALA A C 1
ATOM 2983 O O . ALA A 1 401 ? -12.798 5.954 -20.143 1.00 97.75 401 ALA A O 1
ATOM 2984 N N . GLU A 1 402 ? -12.423 4.096 -18.944 1.00 98.12 402 GLU A N 1
ATOM 2985 C CA . GLU A 1 402 ? -13.461 4.389 -17.954 1.00 98.12 402 GLU A CA 1
ATOM 2986 C C . GLU A 1 402 ? -13.187 5.680 -17.186 1.00 98.12 402 GLU A C 1
ATOM 2988 O O . GLU A 1 402 ? -14.097 6.491 -17.036 1.00 98.12 402 GLU A O 1
ATOM 2993 N N . ALA A 1 403 ? -11.942 5.936 -16.779 1.00 97.81 403 ALA A N 1
ATOM 2994 C CA . ALA A 1 403 ? -11.572 7.181 -16.112 1.00 97.81 403 ALA A CA 1
ATOM 2995 C C . ALA A 1 403 ? -11.827 8.416 -16.980 1.00 97.81 403 ALA A C 1
ATOM 2997 O O . ALA A 1 403 ? -12.337 9.417 -16.481 1.00 97.81 403 ALA A O 1
ATOM 2998 N N . SER A 1 404 ? -11.522 8.344 -18.280 1.00 97.12 404 SER A N 1
ATOM 2999 C CA . SER A 1 404 ? -11.768 9.450 -19.212 1.00 97.12 404 SER A CA 1
ATOM 3000 C C . SER A 1 404 ? -13.253 9.821 -19.297 1.00 97.12 404 SER A C 1
ATOM 3002 O O . SER A 1 404 ? -13.581 11.000 -19.409 1.00 97.12 404 SER A O 1
ATOM 3004 N N . SER A 1 405 ? -14.143 8.834 -19.149 1.00 97.06 405 SER A N 1
ATOM 3005 C CA . SER A 1 405 ? -15.593 9.031 -19.078 1.00 97.06 405 SER A CA 1
ATOM 3006 C C . SER A 1 405 ? -16.047 9.482 -17.683 1.00 97.06 405 SER A C 1
ATOM 3008 O O . SER A 1 405 ? -16.734 10.493 -17.535 1.00 97.06 405 SER A O 1
ATOM 3010 N N . ASN A 1 406 ? -15.608 8.789 -16.629 1.00 97.19 406 ASN A N 1
ATOM 3011 C CA . ASN A 1 406 ? -16.013 9.039 -15.247 1.00 97.19 406 ASN A CA 1
ATOM 3012 C C . ASN A 1 406 ? -15.631 10.438 -14.765 1.00 97.19 406 ASN A C 1
ATOM 3014 O O . ASN A 1 406 ? -16.466 11.121 -14.163 1.00 97.19 406 ASN A O 1
ATOM 3018 N N . LEU A 1 407 ? -14.407 10.881 -15.069 1.00 96.00 407 LEU A N 1
ATOM 3019 C CA . LEU A 1 407 ? -13.893 12.196 -14.687 1.00 96.00 407 LEU A CA 1
ATOM 3020 C C . LEU A 1 407 ? -14.349 13.314 -15.635 1.00 96.00 407 LEU A C 1
ATOM 3022 O O . LEU A 1 407 ? -14.028 14.480 -15.402 1.00 96.00 407 LEU A O 1
ATOM 3026 N N . ASN A 1 408 ? -15.112 13.011 -16.691 1.00 93.31 408 ASN A N 1
ATOM 3027 C CA . ASN A 1 408 ? -15.667 14.037 -17.577 1.00 93.31 408 ASN A CA 1
ATOM 3028 C C . ASN A 1 408 ? -16.693 14.938 -16.865 1.00 93.31 408 ASN A C 1
ATOM 3030 O O . ASN A 1 408 ? -16.931 16.060 -17.290 1.00 93.31 408 ASN A O 1
ATOM 3034 N N . ARG A 1 409 ? -17.272 14.468 -15.751 1.00 92.19 409 ARG A N 1
ATOM 3035 C CA . ARG A 1 409 ? -18.239 15.223 -14.933 1.00 92.19 409 ARG A CA 1
ATOM 3036 C C . ARG A 1 409 ? -17.643 16.407 -14.164 1.00 92.19 409 ARG A C 1
ATOM 3038 O O . ARG A 1 409 ? -18.404 17.167 -13.571 1.00 92.19 409 ARG A O 1
ATOM 3045 N N . TYR A 1 410 ? -16.317 16.483 -14.073 1.00 92.94 410 TYR A N 1
ATOM 3046 C CA . TYR A 1 410 ? -15.624 17.526 -13.329 1.00 92.94 410 TYR A CA 1
ATOM 3047 C C . TYR A 1 410 ? -15.237 18.653 -14.284 1.00 92.94 410 TYR A C 1
ATOM 3049 O O . TYR A 1 410 ? -14.370 18.487 -15.153 1.00 92.94 410 TYR A O 1
ATOM 3057 N N . ASP A 1 411 ? -15.929 19.772 -14.107 1.00 87.25 411 ASP A N 1
ATOM 3058 C CA . ASP A 1 411 ? -15.820 21.007 -14.866 1.00 87.25 411 ASP A CA 1
ATOM 3059 C C . ASP A 1 411 ? -15.739 22.220 -13.921 1.00 87.25 411 ASP A C 1
ATOM 3061 O O . ASP A 1 411 ? -15.962 22.130 -12.707 1.00 87.25 411 ASP A O 1
ATOM 3065 N N . ASP A 1 412 ? -15.413 23.373 -14.496 1.00 82.75 412 ASP A N 1
ATOM 3066 C CA . ASP A 1 412 ? -15.334 24.658 -13.803 1.00 82.75 412 ASP A CA 1
ATOM 3067 C C . ASP A 1 412 ? -16.713 25.231 -13.436 1.00 82.75 412 ASP A C 1
ATOM 3069 O O . ASP A 1 412 ? -16.793 26.132 -12.601 1.00 82.75 412 ASP A O 1
ATOM 3073 N N . ILE A 1 413 ? -17.796 24.670 -13.984 1.00 83.75 413 ILE A N 1
ATOM 3074 C CA . ILE A 1 413 ? -19.176 25.069 -13.688 1.00 83.75 413 ILE A CA 1
ATOM 3075 C C . ILE A 1 413 ? -19.576 24.604 -12.285 1.00 83.75 413 ILE A C 1
ATOM 3077 O O . ILE A 1 413 ? -20.088 25.393 -11.491 1.00 83.75 413 ILE A O 1
ATOM 3081 N N . LYS A 1 414 ? -19.365 23.322 -11.967 1.00 79.19 414 LYS A N 1
ATOM 3082 C CA . LYS A 1 414 ? -19.784 22.741 -10.681 1.00 79.19 414 LYS A CA 1
ATOM 3083 C C . LYS A 1 414 ? -18.684 22.734 -9.626 1.00 79.19 414 LYS A C 1
ATOM 3085 O O . LYS A 1 414 ? -19.003 22.826 -8.444 1.00 79.19 414 LYS A O 1
ATOM 3090 N N . PHE A 1 415 ? -17.412 22.624 -10.020 1.00 78.25 415 PHE A N 1
ATOM 3091 C CA . PHE A 1 415 ? -16.314 22.339 -9.083 1.00 78.25 415 PHE A CA 1
ATOM 3092 C C . PHE A 1 415 ? -15.258 23.453 -8.979 1.00 78.25 415 PHE A C 1
ATOM 3094 O O . PHE A 1 415 ? -14.230 23.272 -8.332 1.00 78.25 415 PHE A O 1
ATOM 3101 N N . SER A 1 416 ? -15.540 24.649 -9.517 1.00 68.81 416 SER A N 1
ATOM 3102 C CA . SER A 1 416 ? -14.749 25.890 -9.348 1.00 68.81 416 SER A CA 1
ATOM 3103 C C . SER A 1 416 ? -13.286 25.848 -9.830 1.00 68.81 416 SER A C 1
ATOM 3105 O O . SER A 1 416 ? -12.566 26.834 -9.662 1.00 68.81 416 SER A O 1
ATOM 3107 N N . ALA A 1 417 ? -12.822 24.737 -10.406 1.00 80.88 417 ALA A N 1
ATOM 3108 C CA . ALA A 1 417 ? -11.485 24.571 -10.964 1.00 80.88 417 ALA A CA 1
ATOM 3109 C C . ALA A 1 417 ? -11.582 24.103 -12.420 1.00 80.88 417 ALA A C 1
ATOM 3111 O O . ALA A 1 417 ? -12.377 23.222 -12.745 1.00 80.88 417 ALA A O 1
ATOM 3112 N N . SER A 1 418 ? -10.744 24.670 -13.292 1.00 87.06 418 SER A N 1
ATOM 3113 C CA . SER A 1 418 ? -10.596 24.175 -14.662 1.00 87.06 418 SER A CA 1
ATOM 3114 C C . SER A 1 418 ? -9.994 22.764 -14.651 1.00 87.06 418 SER A C 1
ATOM 3116 O O . SER A 1 418 ? -9.298 22.374 -13.710 1.00 87.06 418 SER A O 1
ATOM 3118 N N . ARG A 1 419 ? -10.228 21.978 -15.708 1.00 91.69 419 ARG A N 1
ATOM 3119 C CA . ARG A 1 419 ? -9.655 20.624 -15.827 1.00 91.69 419 ARG A CA 1
ATOM 3120 C C . ARG A 1 419 ? -8.126 20.632 -15.853 1.00 91.69 419 ARG A C 1
ATOM 3122 O O . ARG A 1 419 ? -7.521 19.705 -15.326 1.00 91.69 419 ARG A O 1
ATOM 3129 N N . ASP A 1 420 ? -7.516 21.660 -16.438 1.00 89.44 420 ASP A N 1
ATOM 3130 C CA . ASP A 1 420 ? -6.056 21.761 -16.523 1.00 89.44 420 ASP A CA 1
ATOM 3131 C C . ASP A 1 420 ? -5.421 22.145 -15.177 1.00 89.44 420 ASP A C 1
ATOM 3133 O O . ASP A 1 420 ? -4.413 21.561 -14.780 1.00 89.44 420 ASP A O 1
ATOM 3137 N N . ASP A 1 421 ? -6.067 23.050 -14.431 1.00 89.06 421 ASP A N 1
ATOM 3138 C CA . ASP A 1 421 ? -5.604 23.503 -13.112 1.00 89.06 421 ASP A CA 1
ATOM 3139 C C . ASP A 1 421 ? -5.986 22.566 -11.963 1.00 89.06 421 ASP A C 1
ATOM 3141 O O . ASP A 1 421 ? -5.419 22.672 -10.867 1.00 89.06 421 ASP A O 1
ATOM 3145 N N . GLY A 1 422 ? -7.034 21.766 -12.161 1.00 91.81 422 GLY A N 1
ATOM 3146 C CA . GLY A 1 422 ? -7.662 20.935 -11.141 1.00 91.81 422 GLY A CA 1
ATOM 3147 C C . GLY A 1 422 ? -7.077 19.529 -11.058 1.00 91.81 422 GLY A C 1
ATOM 3148 O O . GLY A 1 422 ? -6.984 19.004 -9.950 1.00 91.81 422 GLY A O 1
ATOM 3149 N N . PHE A 1 423 ? -6.675 18.944 -12.192 1.00 95.75 423 PHE A N 1
ATOM 3150 C CA . PHE A 1 423 ? -6.102 17.599 -12.261 1.00 95.75 423 PHE A CA 1
ATOM 3151 C C . PHE A 1 423 ? -4.575 17.620 -12.354 1.00 95.75 423 PHE A C 1
ATOM 3153 O O . PHE A 1 423 ? -3.995 18.345 -13.165 1.00 95.75 423 PHE A O 1
ATOM 3160 N N . GLY A 1 424 ? -3.920 16.753 -11.587 1.00 94.94 424 GLY A N 1
ATOM 3161 C CA . GLY A 1 424 ? -2.492 16.492 -11.709 1.00 94.94 424 GLY A CA 1
ATOM 3162 C C . GLY A 1 424 ? -2.116 15.702 -12.966 1.00 94.94 424 GLY A C 1
ATOM 3163 O O . GLY A 1 424 ? -2.948 15.194 -13.723 1.00 94.94 424 GLY A O 1
ATOM 3164 N N . GLU A 1 425 ? -0.809 15.591 -13.194 1.00 93.50 425 GLU A N 1
ATOM 3165 C CA . GLU A 1 425 ? -0.235 15.034 -14.426 1.00 93.50 425 GLU A CA 1
ATOM 3166 C C . GLU A 1 425 ? -0.603 13.565 -14.678 1.00 93.50 425 GLU A C 1
ATOM 3168 O O . GLU A 1 425 ? -0.863 13.177 -15.818 1.00 93.50 425 GLU A O 1
ATOM 3173 N N . GLU A 1 426 ? -0.652 12.732 -13.634 1.00 94.00 426 GLU A N 1
ATOM 3174 C CA . GLU A 1 426 ? -1.025 11.318 -13.779 1.00 94.00 426 GLU A CA 1
ATOM 3175 C C . GLU A 1 426 ? -2.497 11.170 -14.185 1.00 94.00 426 GLU A C 1
ATOM 3177 O O . GLU A 1 426 ? -2.816 10.398 -15.091 1.00 94.00 426 GLU A O 1
ATOM 3182 N N . VAL A 1 427 ? -3.386 11.963 -13.581 1.00 96.56 427 VAL A N 1
ATOM 3183 C CA . VAL A 1 427 ? -4.814 11.962 -13.913 1.00 96.56 427 VAL A CA 1
ATOM 3184 C C . VAL A 1 427 ? -5.032 12.441 -15.348 1.00 96.56 427 VAL A C 1
ATOM 3186 O O . VAL A 1 427 ? -5.701 11.759 -16.129 1.00 96.56 427 VAL A O 1
ATOM 3189 N N . LYS A 1 428 ? -4.401 13.555 -15.744 1.00 96.19 428 LYS A N 1
ATOM 3190 C CA . LYS A 1 428 ? -4.463 14.069 -17.123 1.00 96.19 428 LYS A CA 1
ATOM 3191 C C . LYS A 1 428 ? -3.949 13.040 -18.133 1.00 96.19 428 LYS A C 1
ATOM 3193 O O . LYS A 1 428 ? -4.618 12.790 -19.136 1.00 96.19 428 LYS A O 1
ATOM 3198 N N . ARG A 1 429 ? -2.827 12.368 -17.847 1.00 94.81 429 ARG A N 1
ATOM 3199 C CA . ARG A 1 429 ? -2.280 11.290 -18.691 1.00 94.81 429 ARG A CA 1
ATOM 3200 C C . ARG A 1 429 ? -3.285 10.160 -18.894 1.00 94.81 429 ARG A C 1
ATOM 3202 O O . ARG A 1 429 ? -3.505 9.749 -20.032 1.00 94.81 429 ARG A O 1
ATOM 3209 N N . ARG A 1 430 ? -3.909 9.665 -17.820 1.00 96.25 430 ARG A N 1
ATOM 3210 C CA . ARG A 1 430 ? -4.895 8.574 -17.914 1.00 96.25 430 ARG A CA 1
ATOM 3211 C C . ARG A 1 430 ? -6.153 9.001 -18.667 1.00 96.25 430 ARG A C 1
ATOM 3213 O O . ARG A 1 430 ? -6.646 8.227 -19.484 1.00 96.25 430 ARG A O 1
ATOM 3220 N N . ILE A 1 431 ? -6.622 10.237 -18.482 1.00 96.94 431 ILE A N 1
ATOM 3221 C CA . ILE A 1 431 ? -7.744 10.793 -19.256 1.00 96.94 431 ILE A CA 1
ATOM 3222 C C . ILE A 1 431 ? -7.408 10.827 -20.754 1.00 96.94 431 ILE A C 1
ATOM 3224 O O . ILE A 1 431 ? -8.208 10.355 -21.561 1.00 96.94 431 ILE A O 1
ATOM 3228 N N . VAL A 1 432 ? -6.232 11.339 -21.135 1.00 96.06 432 VAL A N 1
ATOM 3229 C CA . VAL A 1 432 ? -5.809 11.431 -22.545 1.00 96.06 432 VAL A CA 1
ATOM 3230 C C . VAL A 1 432 ? -5.659 10.042 -23.173 1.00 96.06 432 VAL A C 1
ATOM 3232 O O . VAL A 1 432 ? -6.214 9.793 -24.244 1.00 96.06 432 VAL A O 1
ATOM 3235 N N . SER A 1 433 ? -4.981 9.111 -22.496 1.00 94.38 433 SER A N 1
ATOM 3236 C CA . SER A 1 433 ? -4.834 7.723 -22.961 1.00 94.38 433 SER A CA 1
ATOM 3237 C C . SER A 1 433 ? -6.180 7.008 -23.102 1.00 94.38 433 SER A C 1
ATOM 3239 O O . SER A 1 433 ? -6.393 6.245 -24.050 1.00 94.38 433 SER A O 1
ATOM 3241 N N . GLY A 1 434 ? -7.111 7.269 -22.183 1.00 96.38 434 GLY A N 1
ATOM 3242 C CA . GLY A 1 434 ? -8.467 6.736 -22.226 1.00 96.38 434 GLY A CA 1
ATOM 3243 C C . GLY A 1 434 ? -9.278 7.268 -23.399 1.00 96.38 434 GLY A C 1
ATOM 3244 O O . GLY A 1 434 ? -9.818 6.485 -24.178 1.00 96.38 434 GLY A O 1
ATOM 3245 N N . ALA A 1 435 ? -9.290 8.590 -23.581 1.00 96.06 435 ALA A N 1
ATOM 3246 C CA . ALA A 1 435 ? -9.974 9.239 -24.695 1.00 96.06 435 ALA A CA 1
ATOM 3247 C C . ALA A 1 435 ? -9.421 8.770 -26.050 1.00 96.06 435 ALA A C 1
ATOM 3249 O O . ALA A 1 435 ? -10.184 8.503 -26.978 1.00 96.06 435 ALA A O 1
ATOM 3250 N N . PHE A 1 436 ? -8.099 8.587 -26.153 1.00 95.38 436 PHE A N 1
ATOM 3251 C CA . PHE A 1 436 ? -7.474 7.996 -27.334 1.00 95.38 436 PHE A CA 1
ATOM 3252 C C . PHE A 1 436 ? -7.955 6.561 -27.581 1.00 95.38 436 PHE A C 1
ATOM 3254 O O . PHE A 1 436 ? -8.319 6.222 -28.709 1.00 95.38 436 PHE A O 1
ATOM 3261 N N . SER A 1 437 ? -8.013 5.734 -26.534 1.00 94.44 437 SER A N 1
ATOM 3262 C CA . SER A 1 437 ? -8.464 4.336 -26.619 1.00 94.44 437 SER A CA 1
ATOM 3263 C C . SER A 1 437 ? -9.938 4.204 -27.016 1.00 94.44 437 SER A C 1
ATOM 3265 O O . SER A 1 437 ? -10.307 3.219 -27.653 1.00 94.44 437 SER A O 1
ATOM 3267 N N . LEU A 1 438 ? -10.763 5.202 -26.682 1.00 94.38 438 LEU A N 1
ATOM 3268 C CA . LEU A 1 438 ? -12.184 5.287 -27.040 1.00 94.38 438 LEU A CA 1
ATOM 3269 C C . LEU A 1 438 ? -12.452 6.001 -28.375 1.00 94.38 438 LEU A C 1
ATOM 3271 O O . LEU A 1 438 ? -13.599 6.061 -28.818 1.00 94.38 438 LEU A O 1
ATOM 3275 N N . SER A 1 439 ? -11.424 6.539 -29.037 1.00 93.94 439 SER A N 1
ATOM 3276 C CA . SER A 1 439 ? -11.592 7.210 -30.329 1.00 93.94 439 SER A CA 1
ATOM 3277 C C . SER A 1 439 ? -12.094 6.243 -31.407 1.00 93.94 439 SER A C 1
ATOM 3279 O O . SER A 1 439 ? -11.757 5.056 -31.413 1.00 93.94 439 SER A O 1
ATOM 3281 N N . SER A 1 440 ? -12.866 6.756 -32.369 1.00 91.38 440 SER A N 1
ATOM 3282 C CA . SER A 1 440 ? -13.487 5.952 -33.435 1.00 91.38 440 SER A CA 1
ATOM 3283 C C . SER A 1 440 ? -12.490 5.095 -34.225 1.00 91.38 440 SER A C 1
ATOM 3285 O O . SER A 1 440 ? -12.831 3.998 -34.657 1.00 91.38 440 SER A O 1
ATOM 3287 N N . GLN A 1 441 ? -11.246 5.558 -34.372 1.00 88.94 441 GLN A N 1
ATOM 3288 C CA . GLN A 1 441 ? -10.181 4.844 -35.083 1.00 88.94 441 GLN A CA 1
ATOM 3289 C C . GLN A 1 441 ? -9.505 3.747 -34.246 1.00 88.94 441 GLN A C 1
ATOM 3291 O O . GLN A 1 441 ? -8.857 2.865 -34.807 1.00 88.94 441 GLN A O 1
ATOM 3296 N N . ARG A 1 442 ? -9.596 3.804 -32.910 1.00 91.62 442 ARG A N 1
ATOM 3297 C CA . ARG A 1 442 ? -8.846 2.919 -32.001 1.00 91.62 442 ARG A CA 1
ATOM 3298 C C . ARG A 1 442 ? -9.722 1.999 -31.165 1.00 91.62 442 ARG A C 1
ATOM 3300 O O . ARG A 1 442 ? -9.217 0.968 -30.738 1.00 91.62 442 ARG A O 1
ATOM 3307 N N . VAL A 1 443 ? -11.005 2.306 -30.983 1.00 92.56 443 VAL A N 1
ATOM 3308 C CA . VAL A 1 443 ? -11.912 1.556 -30.095 1.00 92.56 443 VAL A CA 1
ATOM 3309 C C . VAL A 1 443 ? -11.939 0.049 -30.377 1.00 92.56 443 VAL A C 1
ATOM 3311 O O . VAL A 1 443 ? -11.956 -0.746 -29.440 1.00 92.56 443 VAL A O 1
ATOM 3314 N N . GLU A 1 444 ? -11.871 -0.362 -31.648 1.00 91.44 444 GLU A N 1
ATOM 3315 C CA . GLU A 1 444 ? -11.859 -1.782 -32.027 1.00 91.44 444 GLU A CA 1
ATOM 3316 C C . GLU A 1 444 ? -10.536 -2.475 -31.664 1.00 91.44 444 GLU A C 1
ATOM 3318 O O . GLU A 1 444 ? -10.541 -3.566 -31.099 1.00 91.44 444 GLU A O 1
ATOM 3323 N N . GLY A 1 445 ? -9.398 -1.830 -31.947 1.00 89.56 445 GLY A N 1
ATOM 3324 C CA . GLY A 1 445 ? -8.065 -2.399 -31.716 1.00 89.56 445 GLY A CA 1
ATOM 3325 C C . GLY A 1 445 ? -7.536 -2.240 -30.286 1.00 89.56 445 GLY A C 1
ATOM 3326 O O . GLY A 1 445 ? -6.656 -2.995 -29.881 1.00 89.56 445 GLY A O 1
ATOM 3327 N N . ALA A 1 446 ? -8.061 -1.275 -29.527 1.00 92.44 446 ALA A N 1
ATOM 3328 C CA . ALA A 1 446 ? -7.669 -0.987 -28.152 1.00 92.44 446 ALA A CA 1
ATOM 3329 C C . ALA A 1 446 ? -8.737 -1.472 -27.163 1.00 92.44 446 ALA A C 1
ATOM 3331 O O . ALA A 1 446 ? -8.581 -2.544 -26.586 1.00 92.44 446 ALA A O 1
ATOM 3332 N N . TYR A 1 447 ? -9.832 -0.724 -26.987 1.00 95.25 447 TYR A N 1
ATOM 3333 C CA . TYR A 1 447 ? -10.821 -0.989 -25.935 1.00 95.25 447 TYR A CA 1
ATOM 3334 C C . TYR A 1 447 ? -11.482 -2.370 -26.065 1.00 95.25 447 TYR A C 1
ATOM 3336 O O . TYR A 1 447 ? -11.348 -3.200 -25.168 1.00 95.25 447 TYR A O 1
ATOM 3344 N N . LYS A 1 448 ? -12.109 -2.666 -27.211 1.00 96.62 448 LYS A N 1
ATOM 3345 C CA . LYS A 1 448 ? -12.792 -3.952 -27.447 1.00 96.62 448 LYS A CA 1
ATOM 3346 C C . LYS A 1 448 ? -11.836 -5.143 -27.423 1.00 96.62 448 LYS A C 1
ATOM 3348 O O . LYS A 1 448 ? -12.211 -6.236 -27.004 1.00 96.62 448 LYS A O 1
ATOM 3353 N N . ASN A 1 449 ? -10.596 -4.958 -27.875 1.00 96.62 449 ASN A N 1
ATOM 3354 C CA . ASN A 1 449 ? -9.579 -6.000 -27.779 1.00 96.62 449 ASN A CA 1
ATOM 3355 C C . ASN A 1 449 ? -9.201 -6.280 -26.313 1.00 96.62 449 ASN A C 1
ATOM 3357 O O . ASN A 1 449 ? -9.141 -7.438 -25.905 1.00 96.62 449 ASN A O 1
ATOM 3361 N N . SER A 1 450 ? -9.033 -5.237 -25.496 1.00 97.81 450 SER A N 1
ATOM 3362 C CA . SER A 1 450 ? -8.799 -5.382 -24.055 1.00 97.81 450 SER A CA 1
ATOM 3363 C C . SER A 1 450 ? -9.987 -6.009 -23.320 1.00 97.81 450 SER A C 1
ATOM 3365 O O . SER A 1 450 ? -9.771 -6.797 -22.403 1.00 97.81 450 SER A O 1
ATOM 3367 N N . GLU A 1 451 ? -11.230 -5.756 -23.744 1.00 97.56 451 GLU A N 1
ATOM 3368 C CA . GLU A 1 451 ? -12.408 -6.467 -23.222 1.00 97.56 451 GLU A CA 1
ATOM 3369 C C . GLU A 1 451 ? -12.375 -7.967 -23.551 1.00 97.56 451 GLU A C 1
ATOM 3371 O O . GLU A 1 451 ? -12.632 -8.795 -22.676 1.00 97.56 451 GLU A O 1
ATOM 3376 N N . LYS A 1 452 ? -11.984 -8.345 -24.777 1.00 98.00 452 LYS A N 1
ATOM 3377 C CA . LYS A 1 452 ? -11.797 -9.759 -25.157 1.00 98.00 452 LYS A CA 1
ATOM 3378 C C . LYS A 1 452 ? -10.700 -10.423 -24.322 1.00 98.00 452 LYS A C 1
ATOM 3380 O O . LYS A 1 452 ? -10.871 -11.558 -23.878 1.00 98.00 452 LYS A O 1
ATOM 3385 N N . ILE A 1 453 ? -9.593 -9.718 -24.070 1.00 98.19 453 ILE A N 1
ATOM 3386 C CA . ILE A 1 453 ? -8.523 -10.192 -23.180 1.00 98.19 453 ILE A CA 1
ATOM 3387 C C . ILE A 1 453 ? -9.058 -10.367 -21.754 1.00 98.19 453 ILE A C 1
ATOM 3389 O O . ILE A 1 453 ? -8.832 -11.414 -21.147 1.00 98.19 453 ILE A O 1
ATOM 3393 N N . ARG A 1 454 ? -9.824 -9.395 -21.240 1.00 98.31 454 ARG A N 1
ATOM 3394 C CA . ARG A 1 454 ? -10.470 -9.485 -19.925 1.00 98.31 454 ARG A CA 1
ATOM 3395 C C . ARG A 1 454 ? -11.369 -10.709 -19.814 1.00 98.31 454 ARG A C 1
ATOM 3397 O O . ARG A 1 454 ? -11.269 -11.447 -18.835 1.00 98.31 454 ARG A O 1
ATOM 3404 N N . GLN A 1 455 ? -12.216 -10.939 -20.813 1.00 98.06 455 GLN A N 1
ATOM 3405 C CA . GLN A 1 455 ? -13.105 -12.095 -20.863 1.00 98.06 455 GLN A CA 1
ATOM 3406 C C . GLN A 1 455 ? -12.311 -13.405 -20.876 1.00 98.06 455 GLN A C 1
ATOM 3408 O O . GLN A 1 455 ? -12.626 -14.319 -20.119 1.00 98.06 455 GLN A O 1
ATOM 3413 N N . ARG A 1 456 ? -11.249 -13.482 -21.687 1.00 98.06 456 ARG A N 1
ATOM 3414 C CA . ARG A 1 456 ? -10.381 -14.661 -21.755 1.00 98.06 456 ARG A CA 1
ATOM 3415 C C . ARG A 1 456 ? -9.732 -14.975 -20.408 1.00 98.06 456 ARG A C 1
ATOM 3417 O O . ARG A 1 456 ? -9.838 -16.105 -19.949 1.00 98.06 456 ARG A O 1
ATOM 3424 N N . ILE A 1 457 ? -9.122 -13.982 -19.762 1.00 98.00 457 ILE A N 1
ATOM 3425 C CA . ILE A 1 457 ? -8.489 -14.149 -18.444 1.00 98.00 457 ILE A CA 1
ATOM 3426 C C . ILE A 1 457 ? -9.530 -14.553 -17.391 1.00 98.00 457 ILE A C 1
ATOM 3428 O O . ILE A 1 457 ? -9.285 -15.451 -16.593 1.00 98.00 457 ILE A O 1
ATOM 3432 N N . SER A 1 458 ? -10.714 -13.935 -17.411 1.00 97.88 458 SER A N 1
ATOM 3433 C CA . SER A 1 458 ? -11.796 -14.265 -16.472 1.00 97.88 458 SER A CA 1
ATOM 3434 C C . SER A 1 458 ? -12.279 -15.710 -16.636 1.00 97.88 458 SER A C 1
ATOM 3436 O O . SER A 1 458 ? -12.526 -16.391 -15.643 1.00 97.88 458 SER A O 1
ATOM 3438 N N . ASN A 1 459 ? -12.374 -16.196 -17.877 1.00 97.69 459 ASN A N 1
ATOM 3439 C CA . ASN A 1 459 ? -12.719 -17.588 -18.164 1.00 97.69 459 ASN A CA 1
ATOM 3440 C C . ASN A 1 459 ? -11.620 -18.555 -17.701 1.00 97.69 459 ASN A C 1
ATOM 3442 O O . ASN A 1 459 ? -11.946 -19.573 -17.106 1.00 97.69 459 ASN A O 1
ATOM 3446 N N . GLU A 1 460 ? -10.339 -18.221 -17.902 1.00 97.50 460 GLU A N 1
ATOM 3447 C CA . GLU A 1 460 ? -9.221 -19.038 -17.405 1.00 97.50 460 GLU A CA 1
ATOM 3448 C C . GLU A 1 460 ? -9.257 -19.161 -15.873 1.00 97.50 460 GLU A C 1
ATOM 3450 O O . GLU A 1 460 ? -9.164 -20.271 -15.352 1.00 97.50 460 GLU A O 1
ATOM 3455 N N . PHE A 1 461 ? -9.489 -18.060 -15.144 1.00 98.25 461 PHE A N 1
ATOM 3456 C CA . PHE A 1 461 ? -9.684 -18.111 -13.689 1.00 98.25 461 PHE A CA 1
ATOM 3457 C C . PHE A 1 461 ? -10.865 -18.999 -13.290 1.00 98.25 461 PHE A C 1
ATOM 3459 O O . PHE A 1 461 ? -10.752 -19.811 -12.373 1.00 98.25 461 PHE A O 1
ATOM 3466 N N . LYS A 1 462 ? -12.003 -18.857 -13.976 1.00 96.94 462 LYS A N 1
ATOM 3467 C CA . LYS A 1 462 ? -13.186 -19.677 -13.712 1.00 96.94 462 LYS A CA 1
ATOM 3468 C C . LYS A 1 462 ? -12.887 -21.167 -13.911 1.00 96.94 462 LYS A C 1
ATOM 3470 O O . LYS A 1 462 ? -13.180 -21.960 -13.021 1.00 96.94 462 LYS A O 1
ATOM 3475 N N . ASP A 1 463 ? -12.248 -21.525 -15.021 1.00 96.69 463 ASP A N 1
ATOM 3476 C CA . ASP A 1 463 ? -11.909 -22.910 -15.349 1.00 96.69 463 ASP A CA 1
ATOM 3477 C C . ASP A 1 463 ? -10.979 -23.541 -14.300 1.00 96.69 463 ASP A C 1
ATOM 3479 O O . ASP A 1 463 ? -11.212 -24.678 -13.882 1.00 96.69 463 ASP A O 1
ATOM 3483 N N . ILE A 1 464 ? -9.949 -22.822 -13.831 1.00 97.00 464 ILE A N 1
ATOM 3484 C CA . ILE A 1 464 ? -9.031 -23.370 -12.818 1.00 97.00 464 ILE A CA 1
ATOM 3485 C C . ILE A 1 464 ? -9.691 -23.512 -11.445 1.00 97.00 464 ILE A C 1
ATOM 3487 O O . ILE A 1 464 ? -9.411 -24.481 -10.741 1.00 97.00 464 ILE A O 1
ATOM 3491 N N . PHE A 1 465 ? -10.593 -22.603 -11.069 1.00 97.19 465 PHE A N 1
ATOM 3492 C CA . PHE A 1 465 ? -11.316 -22.709 -9.805 1.00 97.19 465 PHE A CA 1
ATOM 3493 C C . PHE A 1 465 ? -12.349 -23.840 -9.822 1.00 97.19 465 PHE A C 1
ATOM 3495 O O . PHE A 1 465 ? -12.565 -24.513 -8.817 1.00 97.19 465 PHE A O 1
ATOM 3502 N N . GLU A 1 466 ? -12.985 -24.083 -10.967 1.00 94.12 466 GLU A N 1
ATOM 3503 C CA . GLU A 1 466 ? -13.936 -25.186 -11.110 1.00 94.12 466 GLU A CA 1
ATOM 3504 C C . GLU A 1 466 ? -13.233 -26.548 -11.123 1.00 94.12 466 GLU A C 1
ATOM 3506 O O . GLU A 1 466 ? -13.738 -27.513 -10.548 1.00 94.12 466 GLU A O 1
ATOM 3511 N N . ARG A 1 467 ? -12.065 -26.644 -11.769 1.00 92.50 467 ARG A N 1
ATOM 3512 C CA . ARG A 1 467 ? -11.429 -27.938 -12.057 1.00 92.50 467 ARG A CA 1
ATOM 3513 C C . ARG A 1 467 ? -10.276 -28.285 -11.125 1.00 92.50 467 ARG A C 1
ATOM 3515 O O . ARG A 1 467 ? -10.112 -29.455 -10.789 1.00 92.50 467 ARG A O 1
ATOM 3522 N N . SER A 1 468 ? -9.503 -27.301 -10.679 1.00 92.50 468 SER A N 1
ATOM 3523 C CA . SER A 1 468 ? -8.156 -27.551 -10.153 1.00 92.50 468 SER A CA 1
ATOM 3524 C C . SER A 1 468 ? -7.977 -27.153 -8.690 1.00 92.50 468 SER A C 1
ATOM 3526 O O . SER A 1 468 ? -7.405 -27.932 -7.930 1.00 92.50 468 SER A O 1
ATOM 3528 N N . CYS A 1 469 ? -8.462 -25.982 -8.270 1.00 96.06 469 CYS A N 1
ATOM 3529 C CA . CYS A 1 469 ? -8.169 -25.433 -6.941 1.00 96.06 469 CYS A CA 1
ATOM 3530 C C . CYS A 1 469 ? -9.336 -24.656 -6.321 1.00 96.06 469 CYS A C 1
ATOM 3532 O O . CYS A 1 469 ? -10.187 -24.135 -7.029 1.00 96.06 469 CYS A O 1
ATOM 3534 N N . ASP A 1 470 ? -9.337 -24.512 -4.997 1.00 95.56 470 ASP A N 1
ATOM 3535 C CA . ASP A 1 470 ? -10.369 -23.769 -4.263 1.00 95.56 470 ASP A CA 1
ATOM 3536 C C . ASP A 1 470 ? -9.943 -22.322 -3.973 1.00 95.56 470 ASP A C 1
ATOM 3538 O O . ASP A 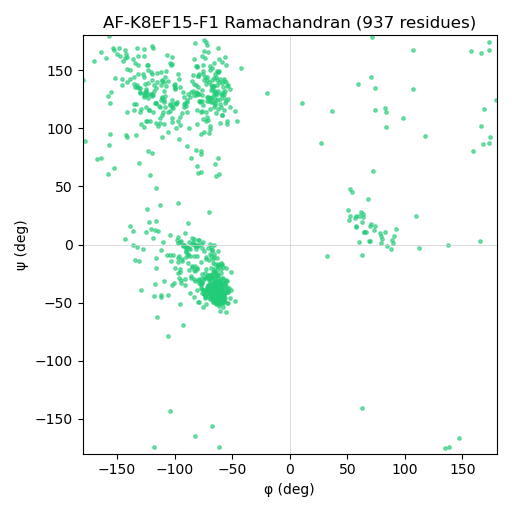1 470 ? -10.783 -21.424 -3.893 1.00 95.56 470 ASP A O 1
ATOM 3542 N N . VAL A 1 471 ? -8.634 -22.090 -3.844 1.00 98.19 471 VAL A N 1
ATOM 3543 C CA . VAL A 1 471 ? -8.004 -20.769 -3.722 1.00 98.19 471 VAL A CA 1
ATOM 3544 C C . VAL A 1 471 ? -6.685 -20.737 -4.493 1.00 98.19 471 VAL A C 1
ATOM 3546 O O . VAL A 1 471 ? -6.102 -21.783 -4.765 1.00 98.19 471 VAL A O 1
ATOM 3549 N N . LEU A 1 472 ? -6.190 -19.542 -4.802 1.00 98.50 472 LEU A N 1
ATOM 3550 C CA . LEU A 1 472 ? -4.841 -19.306 -5.313 1.00 98.50 472 LEU A CA 1
ATOM 3551 C C . LEU A 1 472 ? -3.974 -18.647 -4.252 1.00 98.50 472 LEU A C 1
ATOM 3553 O O . LEU A 1 472 ? -4.454 -17.770 -3.530 1.00 98.50 472 LEU A O 1
ATOM 3557 N N . LEU A 1 473 ? -2.695 -19.014 -4.233 1.00 98.31 473 LEU A N 1
ATOM 3558 C CA . LEU A 1 473 ? -1.661 -18.326 -3.471 1.00 98.31 473 LEU A CA 1
ATOM 3559 C C . LEU A 1 473 ? -0.631 -17.724 -4.427 1.00 98.31 473 LEU A C 1
ATOM 3561 O O . LEU A 1 473 ? 0.026 -18.446 -5.174 1.00 98.31 473 LEU A O 1
ATOM 3565 N N . THR A 1 474 ? -0.455 -16.409 -4.355 1.00 97.94 474 THR A N 1
ATOM 3566 C CA . THR A 1 474 ? 0.561 -15.674 -5.122 1.00 97.94 474 THR A CA 1
ATOM 3567 C C . THR A 1 474 ? 1.249 -14.648 -4.226 1.00 97.94 474 THR A C 1
ATOM 3569 O O . THR A 1 474 ? 0.648 -14.225 -3.239 1.00 97.94 474 THR A O 1
ATOM 3572 N N . PRO A 1 475 ? 2.448 -14.151 -4.560 1.00 97.56 475 PRO A N 1
ATOM 3573 C CA . PRO A 1 475 ? 2.955 -12.937 -3.937 1.00 97.56 475 PRO A CA 1
ATOM 3574 C C . PRO A 1 475 ? 2.022 -11.761 -4.242 1.00 97.56 475 PRO A C 1
ATOM 3576 O O . PRO A 1 475 ? 1.371 -11.728 -5.294 1.00 97.56 475 PRO A O 1
ATOM 3579 N N . THR A 1 476 ? 1.936 -10.796 -3.327 1.00 97.62 476 THR A N 1
ATOM 3580 C CA . THR A 1 476 ? 1.182 -9.557 -3.578 1.00 97.62 476 THR A CA 1
ATOM 3581 C C . THR A 1 476 ? 1.987 -8.578 -4.437 1.00 97.62 476 THR A C 1
ATOM 3583 O O . THR A 1 476 ? 1.412 -7.852 -5.242 1.00 97.62 476 THR A O 1
ATOM 3586 N N . SER A 1 477 ? 3.313 -8.566 -4.292 1.00 95.31 477 SER A N 1
ATOM 3587 C CA . SER A 1 477 ? 4.245 -7.741 -5.067 1.00 95.31 477 SER A CA 1
ATOM 3588 C C . SER A 1 477 ? 5.483 -8.555 -5.439 1.00 95.31 477 SER A C 1
ATOM 3590 O O . SER A 1 477 ? 5.866 -9.464 -4.707 1.00 95.31 477 SER A O 1
ATOM 3592 N N . ALA A 1 478 ? 6.111 -8.232 -6.574 1.00 92.75 478 ALA A N 1
ATOM 3593 C CA . ALA A 1 478 ? 7.323 -8.922 -7.028 1.00 92.75 478 ALA A CA 1
ATOM 3594 C C . ALA A 1 478 ? 8.552 -8.578 -6.164 1.00 92.75 478 ALA A C 1
ATOM 3596 O O . ALA A 1 478 ? 9.473 -9.373 -6.025 1.00 92.75 478 ALA A O 1
ATOM 3597 N N . ARG A 1 479 ? 8.550 -7.400 -5.538 1.00 91.31 479 ARG A N 1
ATOM 3598 C CA . ARG A 1 479 ? 9.622 -6.907 -4.667 1.00 91.31 479 ARG A CA 1
ATOM 3599 C C . ARG A 1 479 ? 9.064 -6.366 -3.357 1.00 91.31 479 ARG A C 1
ATOM 3601 O O . ARG A 1 479 ? 7.871 -6.055 -3.266 1.00 91.31 479 ARG A O 1
ATOM 3608 N N . GLU A 1 480 ? 9.926 -6.233 -2.356 1.00 93.12 480 GLU A N 1
ATOM 3609 C CA . GLU A 1 480 ? 9.644 -5.458 -1.147 1.00 93.12 480 GLU A CA 1
ATOM 3610 C C . GLU A 1 480 ? 9.427 -3.973 -1.484 1.00 93.12 480 GLU A C 1
ATOM 3612 O O . GLU A 1 480 ? 9.732 -3.522 -2.590 1.00 93.12 480 GLU A O 1
ATOM 3617 N N . ALA A 1 481 ? 8.935 -3.185 -0.521 1.00 94.19 481 ALA A N 1
ATOM 3618 C CA . ALA A 1 481 ? 8.743 -1.748 -0.711 1.00 94.19 481 ALA A CA 1
ATOM 3619 C C . ALA A 1 481 ? 10.039 -1.085 -1.242 1.00 94.19 481 ALA A C 1
ATOM 3621 O O . ALA A 1 481 ? 11.065 -1.149 -0.555 1.00 94.19 481 ALA A O 1
ATOM 3622 N N . PRO A 1 482 ? 10.034 -0.469 -2.442 1.00 92.69 482 PRO A N 1
ATOM 3623 C CA . PRO A 1 482 ? 11.210 0.192 -3.003 1.00 92.69 482 PRO A CA 1
ATOM 3624 C C . PRO A 1 482 ? 11.448 1.547 -2.328 1.00 92.69 482 PRO A C 1
ATOM 3626 O O . PRO A 1 482 ? 10.532 2.120 -1.729 1.00 92.69 482 PRO A O 1
ATOM 3629 N N . PHE A 1 483 ? 12.657 2.097 -2.456 1.00 91.06 483 PHE A N 1
ATOM 3630 C CA . PHE A 1 483 ? 12.896 3.487 -2.072 1.00 91.06 483 PHE A CA 1
ATOM 3631 C C . PHE A 1 483 ? 12.151 4.436 -3.017 1.00 91.06 483 PHE A C 1
ATOM 3633 O O . PHE A 1 483 ? 12.086 4.224 -4.227 1.00 91.06 483 PHE A O 1
ATOM 3640 N N . LEU A 1 484 ? 11.594 5.515 -2.468 1.00 87.50 484 LEU A N 1
ATOM 3641 C CA . LEU A 1 484 ? 10.878 6.528 -3.246 1.00 87.50 484 LEU A CA 1
ATOM 3642 C C . LEU A 1 484 ? 11.780 7.259 -4.245 1.00 87.50 484 LEU A C 1
ATOM 3644 O O . LEU A 1 484 ? 11.272 7.765 -5.247 1.00 87.50 484 LEU A O 1
ATOM 3648 N N . GLU A 1 485 ? 13.084 7.326 -3.971 1.00 85.56 485 GLU A N 1
ATOM 3649 C CA . GLU A 1 485 ? 14.081 7.884 -4.885 1.00 85.56 485 GLU A CA 1
ATOM 3650 C C . GLU A 1 485 ? 14.264 7.011 -6.132 1.00 85.56 485 GLU A C 1
ATOM 3652 O O . GLU A 1 485 ? 14.299 7.535 -7.242 1.00 85.56 485 GLU A O 1
ATOM 3657 N N . ASP A 1 486 ? 14.286 5.687 -5.980 1.00 85.88 486 ASP A N 1
ATOM 3658 C CA . ASP A 1 486 ? 14.369 4.773 -7.123 1.00 85.88 486 ASP A CA 1
ATOM 3659 C C . ASP A 1 486 ? 13.090 4.850 -7.962 1.00 85.88 486 ASP A C 1
ATOM 3661 O O . ASP A 1 486 ? 13.141 5.038 -9.175 1.00 85.88 486 ASP A O 1
ATOM 3665 N N . VAL A 1 487 ? 11.931 4.869 -7.297 1.00 85.12 487 VAL A N 1
ATOM 3666 C CA . VAL A 1 487 ? 10.621 5.072 -7.938 1.00 85.12 487 VAL A CA 1
ATOM 3667 C C . VAL A 1 487 ? 10.543 6.404 -8.702 1.00 85.12 487 VAL A C 1
ATOM 3669 O O . VAL A 1 487 ? 9.788 6.524 -9.663 1.00 85.12 487 VAL A O 1
ATOM 3672 N N . LEU A 1 488 ? 11.290 7.434 -8.287 1.00 81.81 488 LEU A N 1
ATOM 3673 C CA . LEU A 1 488 ? 11.356 8.715 -9.004 1.00 81.81 488 LEU A CA 1
ATOM 3674 C C . LEU A 1 488 ? 12.143 8.640 -10.312 1.00 81.81 488 LEU A C 1
ATOM 3676 O O . LEU A 1 488 ? 11.895 9.449 -11.206 1.00 81.81 488 LEU A O 1
ATOM 3680 N N . ARG A 1 489 ? 13.103 7.718 -10.394 1.00 84.44 489 ARG A N 1
ATOM 3681 C CA . ARG A 1 489 ? 13.953 7.504 -11.570 1.00 84.44 489 ARG A CA 1
ATOM 3682 C C . ARG A 1 489 ? 13.313 6.533 -12.563 1.00 84.44 489 ARG A C 1
ATOM 3684 O O . ARG A 1 489 ? 13.647 6.580 -13.743 1.00 84.44 489 ARG A O 1
ATOM 3691 N N . GLU A 1 490 ? 12.386 5.699 -12.096 1.00 83.00 490 GLU A N 1
ATOM 3692 C CA . GLU A 1 490 ? 11.604 4.781 -12.925 1.00 83.00 490 GLU A CA 1
ATOM 3693 C C . GLU A 1 490 ? 10.740 5.529 -13.955 1.00 83.00 490 GLU A C 1
ATOM 3695 O O . GLU A 1 490 ? 10.088 6.547 -13.688 1.00 83.00 490 GLU A O 1
ATOM 3700 N N . SER A 1 491 ? 10.682 4.975 -15.162 1.00 85.38 491 SER A N 1
ATOM 3701 C CA . SER A 1 491 ? 9.683 5.340 -16.154 1.00 85.38 491 SER A CA 1
ATOM 3702 C C . SER A 1 491 ? 8.273 5.029 -15.639 1.00 85.38 491 SER A C 1
ATOM 3704 O O . SER A 1 491 ? 8.047 4.190 -14.764 1.00 85.38 491 SER A O 1
ATOM 3706 N N . LYS A 1 492 ? 7.258 5.671 -16.230 1.00 82.50 492 LYS A N 1
ATOM 3707 C CA . LYS A 1 492 ? 5.859 5.395 -15.861 1.00 82.50 492 LYS A CA 1
ATOM 3708 C C . LYS A 1 492 ? 5.462 3.938 -16.097 1.00 82.50 492 LYS A C 1
ATOM 3710 O O . LYS A 1 492 ? 4.661 3.411 -15.338 1.00 82.50 492 LYS A O 1
ATOM 3715 N N . VAL A 1 493 ? 6.038 3.295 -17.112 1.00 82.25 493 VAL A N 1
ATOM 3716 C CA . VAL A 1 493 ? 5.777 1.883 -17.420 1.00 82.25 493 VAL A CA 1
ATOM 3717 C C . VAL A 1 493 ? 6.351 0.971 -16.333 1.00 82.25 493 VAL A C 1
ATOM 3719 O O . VAL A 1 493 ? 5.663 0.054 -15.898 1.00 82.25 493 VAL A O 1
ATOM 3722 N N . GLU A 1 494 ? 7.559 1.251 -15.841 1.00 83.31 494 GLU A N 1
ATOM 3723 C CA . GLU A 1 494 ? 8.170 0.495 -14.735 1.00 83.31 494 GLU A CA 1
ATOM 3724 C C . GLU A 1 494 ? 7.386 0.668 -13.427 1.00 83.31 494 GLU A C 1
ATOM 3726 O O . GLU A 1 494 ? 7.122 -0.310 -12.727 1.00 83.31 494 GLU A O 1
ATOM 3731 N N . SER A 1 495 ? 6.907 1.884 -13.142 1.00 82.38 495 SER A N 1
ATOM 3732 C CA . SER A 1 495 ? 6.043 2.129 -11.979 1.00 82.38 495 SER A CA 1
ATOM 3733 C C . SER A 1 495 ? 4.728 1.338 -12.063 1.00 82.38 495 SER A C 1
ATOM 3735 O O . SER A 1 495 ? 4.261 0.802 -11.061 1.00 82.38 495 SER A O 1
ATOM 3737 N N . TYR A 1 496 ? 4.153 1.196 -13.261 1.00 86.62 496 TYR A N 1
ATOM 3738 C CA . TYR A 1 496 ? 2.948 0.395 -13.498 1.00 86.62 496 TYR A CA 1
ATOM 3739 C C . TYR A 1 496 ? 3.172 -1.113 -13.331 1.00 86.62 496 TYR A C 1
ATOM 3741 O O . TYR A 1 496 ? 2.248 -1.831 -12.947 1.00 86.62 496 TYR A O 1
ATOM 3749 N N . ALA A 1 497 ? 4.391 -1.607 -13.566 1.00 86.88 497 ALA A N 1
ATOM 3750 C CA . ALA A 1 497 ? 4.724 -3.018 -13.382 1.00 86.88 497 ALA A CA 1
ATOM 3751 C C . ALA A 1 497 ? 4.585 -3.486 -11.920 1.00 86.88 497 ALA A C 1
ATOM 3753 O O . ALA A 1 497 ? 4.421 -4.680 -11.679 1.00 86.88 497 ALA A O 1
ATOM 3754 N N . GLN A 1 498 ? 4.558 -2.567 -10.944 1.00 86.12 498 GLN A N 1
ATOM 3755 C CA . GLN A 1 498 ? 4.298 -2.909 -9.538 1.00 86.12 498 GLN A CA 1
ATOM 3756 C C . GLN A 1 498 ? 2.934 -3.568 -9.318 1.00 86.12 498 GLN A C 1
ATOM 3758 O O . GLN A 1 498 ? 2.791 -4.394 -8.418 1.00 86.12 498 GLN A O 1
ATOM 3763 N N . ASP A 1 499 ? 1.950 -3.250 -10.161 1.00 90.75 499 ASP A N 1
ATOM 3764 C CA . ASP A 1 499 ? 0.590 -3.769 -10.035 1.00 90.75 499 ASP A CA 1
ATOM 3765 C C . ASP A 1 499 ? 0.417 -5.129 -10.758 1.00 90.75 499 ASP A C 1
ATOM 3767 O O . ASP A 1 499 ? -0.681 -5.693 -10.782 1.00 90.75 499 ASP A O 1
ATOM 3771 N N . ALA A 1 500 ? 1.482 -5.685 -11.359 1.00 92.56 500 ALA A N 1
ATOM 3772 C CA . ALA A 1 500 ? 1.412 -6.867 -12.225 1.00 92.56 500 ALA A CA 1
ATOM 3773 C C . ALA A 1 500 ? 0.792 -8.104 -11.550 1.00 92.56 500 ALA A C 1
ATOM 3775 O O . ALA A 1 500 ? 0.064 -8.851 -12.204 1.00 92.56 500 ALA A O 1
ATOM 3776 N N . LEU A 1 501 ? 1.025 -8.302 -10.248 1.00 95.94 501 LEU A N 1
ATOM 3777 C CA . LEU A 1 501 ? 0.522 -9.464 -9.498 1.00 95.94 501 LEU A CA 1
ATOM 3778 C C . LEU A 1 501 ? -0.877 -9.247 -8.891 1.00 95.94 501 LEU A C 1
ATOM 3780 O O . LEU A 1 501 ? -1.563 -10.203 -8.518 1.00 95.94 501 LEU A O 1
ATOM 3784 N N . THR A 1 502 ? -1.345 -7.999 -8.811 1.00 97.88 502 THR A N 1
ATOM 3785 C CA . THR A 1 502 ? -2.651 -7.647 -8.232 1.00 97.88 502 THR A CA 1
ATOM 3786 C C . THR A 1 502 ? -3.725 -7.395 -9.288 1.00 97.88 502 THR A C 1
ATOM 3788 O O . THR A 1 502 ? -4.899 -7.718 -9.056 1.00 97.88 502 THR A O 1
ATOM 3791 N N . VAL A 1 503 ? -3.340 -6.859 -10.449 1.00 97.75 503 VAL A N 1
ATOM 3792 C CA . VAL A 1 503 ? -4.231 -6.513 -11.568 1.00 97.75 503 VAL A CA 1
ATOM 3793 C C . VAL A 1 503 ? -5.025 -7.699 -12.122 1.00 97.75 503 VAL A C 1
ATOM 3795 O O . VAL A 1 503 ? -6.230 -7.519 -12.326 1.00 97.75 503 VAL A O 1
ATOM 3798 N N . PRO A 1 504 ? -4.443 -8.900 -12.344 1.00 98.00 504 PRO A N 1
ATOM 3799 C CA . PRO A 1 504 ? -5.190 -10.032 -12.893 1.00 98.00 504 PRO A CA 1
ATOM 3800 C C . PRO A 1 504 ? -6.463 -10.344 -12.096 1.00 98.00 504 PRO A C 1
ATOM 3802 O O . PRO A 1 504 ? -7.527 -10.553 -12.681 1.00 98.00 504 PRO A O 1
ATOM 3805 N N . MET A 1 505 ? -6.378 -10.269 -10.763 1.00 97.81 505 MET A N 1
ATOM 3806 C CA . MET A 1 505 ? -7.503 -10.553 -9.869 1.00 97.81 505 MET A CA 1
ATOM 3807 C C . MET A 1 505 ? -8.586 -9.471 -9.942 1.00 97.81 505 MET A C 1
ATOM 3809 O O . MET A 1 505 ? -9.776 -9.783 -9.957 1.00 97.81 505 MET A O 1
ATOM 3813 N N . SER A 1 506 ? -8.195 -8.194 -10.034 1.00 97.62 506 SER A N 1
ATOM 3814 C CA . SER A 1 506 ? -9.146 -7.087 -10.210 1.00 97.62 506 SER A CA 1
ATOM 3815 C C . SER A 1 506 ? -9.863 -7.150 -11.554 1.00 97.62 506 SER A C 1
ATOM 3817 O O . SER A 1 506 ? -11.072 -6.946 -11.620 1.00 97.62 506 SER A O 1
ATOM 3819 N N . LEU A 1 507 ? -9.130 -7.476 -12.618 1.00 97.25 507 LEU A N 1
ATOM 3820 C CA . LEU A 1 507 ? -9.661 -7.604 -13.970 1.00 97.25 507 LEU A CA 1
ATOM 3821 C C . LEU A 1 507 ? -10.712 -8.718 -14.072 1.00 97.25 507 LEU A C 1
ATOM 3823 O O . LEU A 1 507 ? -11.744 -8.521 -14.720 1.00 97.25 507 LEU A O 1
ATOM 3827 N N . ALA A 1 508 ? -10.501 -9.828 -13.365 1.00 97.56 508 ALA A N 1
ATOM 3828 C CA . ALA A 1 508 ? -11.469 -10.916 -13.240 1.00 97.56 508 ALA A CA 1
ATOM 3829 C C . ALA A 1 508 ? -12.556 -10.679 -12.163 1.00 97.56 508 ALA A C 1
ATOM 3831 O O . ALA A 1 508 ? -13.443 -11.512 -11.990 1.00 97.56 508 ALA A O 1
ATOM 3832 N N . GLY A 1 509 ? -12.516 -9.557 -11.431 1.00 97.75 509 GLY A N 1
ATOM 3833 C CA . GLY A 1 509 ? -13.498 -9.218 -10.392 1.00 97.75 509 GLY A CA 1
ATOM 3834 C C . GLY A 1 509 ? -13.428 -10.088 -9.126 1.00 97.75 509 GLY A C 1
ATOM 3835 O O . GLY A 1 509 ? -14.368 -10.087 -8.329 1.00 97.75 509 GLY A O 1
ATOM 3836 N N . LEU A 1 510 ? -12.328 -10.815 -8.922 1.00 98.62 510 LEU A N 1
ATOM 3837 C CA . LEU A 1 510 ? -12.167 -11.821 -7.867 1.00 98.62 510 LEU A CA 1
ATOM 3838 C C . LEU A 1 510 ? -11.863 -11.196 -6.500 1.00 98.62 510 LEU A C 1
ATOM 3840 O O . LEU A 1 510 ? -11.176 -10.175 -6.452 1.00 98.62 510 LEU A O 1
ATOM 3844 N N . PRO A 1 511 ? -12.326 -11.777 -5.383 1.00 98.62 511 PRO A N 1
ATOM 3845 C CA . PRO A 1 511 ? -11.897 -11.378 -4.051 1.00 98.62 511 PRO A CA 1
ATOM 3846 C C . PRO A 1 511 ? -10.463 -11.841 -3.772 1.00 98.62 511 PRO A C 1
ATOM 3848 O O . PRO A 1 511 ? -10.101 -12.981 -4.069 1.00 98.62 511 PRO A O 1
ATOM 3851 N N . SER A 1 512 ? -9.673 -10.970 -3.146 1.00 98.62 512 SER A N 1
ATOM 3852 C CA . SER A 1 512 ? -8.282 -11.249 -2.787 1.00 98.62 512 SER A CA 1
ATOM 3853 C C . SER A 1 512 ? -7.914 -10.571 -1.470 1.00 98.62 512 SER A C 1
ATOM 3855 O O . SER A 1 512 ? -8.230 -9.397 -1.264 1.00 98.62 512 SER A O 1
ATOM 3857 N N . VAL A 1 513 ? -7.191 -11.276 -0.602 1.00 98.69 513 VAL A N 1
ATOM 3858 C CA . VAL A 1 513 ? -6.627 -10.727 0.638 1.00 98.69 513 VAL A CA 1
ATOM 3859 C C . VAL A 1 513 ? -5.108 -10.845 0.625 1.00 98.69 513 VAL A C 1
ATOM 3861 O O . VAL A 1 513 ? -4.574 -11.920 0.378 1.00 98.69 513 VAL A O 1
ATOM 3864 N N . SER A 1 514 ? -4.422 -9.732 0.879 1.00 98.56 514 SER A N 1
ATOM 3865 C CA . SER A 1 514 ? -2.983 -9.692 1.134 1.00 98.56 514 SER A CA 1
ATOM 3866 C C . SER A 1 514 ? -2.736 -9.811 2.632 1.00 98.56 514 SER A C 1
ATOM 3868 O O . SER A 1 514 ? -3.283 -9.018 3.398 1.00 98.56 514 SER A O 1
ATOM 3870 N N . ILE A 1 515 ? -1.897 -10.761 3.033 1.00 96.38 515 ILE A N 1
ATOM 3871 C CA . ILE A 1 515 ? -1.484 -11.002 4.417 1.00 96.38 515 ILE A CA 1
ATOM 3872 C C . ILE A 1 515 ? 0.047 -10.939 4.540 1.00 96.38 515 ILE A C 1
ATOM 3874 O O . ILE A 1 515 ? 0.749 -11.460 3.668 1.00 96.38 515 ILE A O 1
ATOM 3878 N N . PRO A 1 516 ? 0.602 -10.330 5.602 1.00 94.75 516 PRO A N 1
ATOM 3879 C CA . PRO A 1 516 ? 2.044 -10.334 5.832 1.00 94.75 516 PRO A CA 1
ATOM 3880 C C . PRO A 1 516 ? 2.556 -11.755 6.101 1.00 94.75 516 PRO A C 1
ATOM 3882 O O . PRO A 1 516 ? 2.116 -12.402 7.049 1.00 94.75 516 PRO A O 1
ATOM 3885 N N . CYS A 1 517 ? 3.502 -12.236 5.293 1.00 91.62 517 CYS A N 1
ATOM 3886 C CA . CYS A 1 517 ? 4.024 -13.609 5.352 1.00 91.62 517 CYS A CA 1
ATOM 3887 C C . CYS A 1 517 ? 5.546 -13.672 5.532 1.00 91.62 517 CYS A C 1
ATOM 3889 O O . CYS A 1 517 ? 6.216 -14.601 5.080 1.00 91.62 517 CYS A O 1
ATOM 3891 N N . GLY A 1 518 ? 6.107 -12.675 6.210 1.00 84.38 518 GLY A N 1
ATOM 3892 C CA . GLY A 1 518 ? 7.519 -12.635 6.558 1.00 84.38 518 GLY A CA 1
ATOM 3893 C C . GLY A 1 518 ? 8.130 -11.257 6.373 1.00 84.38 518 GLY A C 1
ATOM 3894 O O . GLY A 1 518 ? 7.448 -10.266 6.096 1.00 84.38 518 GLY A O 1
ATOM 3895 N N . ARG A 1 519 ? 9.445 -11.222 6.562 1.00 84.38 519 ARG A N 1
ATOM 3896 C CA . ARG A 1 519 ? 10.293 -10.068 6.299 1.00 84.38 519 ARG A CA 1
ATOM 3897 C C . ARG A 1 519 ? 11.492 -10.529 5.498 1.00 84.38 519 ARG A C 1
ATOM 3899 O O . ARG A 1 519 ? 11.969 -11.646 5.692 1.00 84.38 519 ARG A O 1
ATOM 3906 N N . SER A 1 520 ? 11.974 -9.656 4.633 1.00 78.44 520 SER A N 1
ATOM 3907 C CA . SER A 1 520 ? 13.237 -9.875 3.950 1.00 78.44 520 SER A CA 1
ATOM 3908 C C . SER A 1 520 ? 14.376 -9.908 4.963 1.00 78.44 520 SER A C 1
ATOM 3910 O O . SER A 1 520 ? 14.482 -9.026 5.816 1.00 78.44 520 SER A O 1
ATOM 3912 N N . VAL A 1 521 ? 15.219 -10.936 4.884 1.00 71.06 521 VAL A N 1
ATOM 3913 C CA . VAL A 1 521 ? 16.348 -11.119 5.808 1.00 71.06 521 VAL A CA 1
ATOM 3914 C C . VAL A 1 521 ? 17.387 -10.008 5.636 1.00 71.06 521 VAL A C 1
ATOM 3916 O O . VAL A 1 521 ? 18.004 -9.595 6.610 1.00 71.06 521 VAL A O 1
ATOM 3919 N N . SER A 1 522 ? 17.557 -9.491 4.416 1.00 64.56 522 SER A N 1
ATOM 3920 C CA . SER A 1 522 ? 18.590 -8.499 4.102 1.00 64.56 522 SER A CA 1
ATOM 3921 C C . SER A 1 522 ? 18.237 -7.077 4.532 1.00 64.56 522 SER A C 1
ATOM 3923 O O . SER A 1 522 ? 19.136 -6.288 4.804 1.00 64.56 522 SER A O 1
ATOM 3925 N N . ASN A 1 523 ? 16.949 -6.724 4.564 1.00 74.12 523 ASN A N 1
ATOM 3926 C CA . ASN A 1 523 ? 16.513 -5.337 4.763 1.00 74.12 523 ASN A CA 1
ATOM 3927 C C . ASN A 1 523 ? 15.345 -5.170 5.755 1.00 74.12 523 ASN A C 1
ATOM 3929 O O . ASN A 1 523 ? 14.885 -4.052 5.976 1.00 74.12 523 ASN A O 1
ATOM 3933 N N . GLY A 1 524 ? 14.824 -6.260 6.327 1.00 80.19 524 GLY A N 1
ATOM 3934 C CA . GLY A 1 524 ? 13.760 -6.240 7.334 1.00 80.19 524 GLY A CA 1
ATOM 3935 C C . GLY A 1 524 ? 12.376 -5.804 6.833 1.00 80.19 524 GLY A C 1
ATOM 3936 O O . GLY A 1 524 ? 11.448 -5.715 7.648 1.00 80.19 524 GLY A O 1
ATOM 3937 N N . ARG A 1 525 ? 12.207 -5.540 5.528 1.00 89.50 525 ARG A N 1
ATOM 3938 C CA . ARG A 1 525 ? 10.952 -5.041 4.944 1.00 89.50 525 ARG A CA 1
ATOM 3939 C C . ARG A 1 525 ? 9.891 -6.145 4.887 1.00 89.50 525 ARG A C 1
ATOM 3941 O O . ARG A 1 525 ? 10.244 -7.302 4.642 1.00 89.50 525 ARG A O 1
ATOM 3948 N N . PRO A 1 526 ? 8.601 -5.828 5.099 1.00 92.50 526 PRO A N 1
ATOM 3949 C CA . PRO A 1 526 ? 7.531 -6.812 5.055 1.00 92.50 526 PRO A CA 1
ATOM 3950 C C . PRO A 1 526 ? 7.315 -7.353 3.649 1.00 92.50 526 PRO A C 1
ATOM 3952 O O . PRO A 1 526 ? 7.532 -6.662 2.653 1.00 92.50 526 PRO A O 1
ATOM 3955 N N . ILE A 1 527 ? 6.830 -8.589 3.601 1.00 94.69 527 ILE A N 1
ATOM 3956 C CA . ILE A 1 527 ? 6.459 -9.277 2.370 1.00 94.69 527 ILE A CA 1
ATOM 3957 C C . ILE A 1 527 ? 5.010 -9.739 2.502 1.00 94.69 527 ILE A C 1
ATOM 3959 O O . ILE A 1 527 ? 4.641 -10.369 3.496 1.00 94.69 527 ILE A O 1
ATOM 3963 N N . GLY A 1 528 ? 4.183 -9.408 1.511 1.00 96.00 528 GLY A N 1
ATOM 3964 C CA . GLY A 1 528 ? 2.775 -9.797 1.461 1.00 96.00 528 GLY A CA 1
ATOM 3965 C C . GLY A 1 528 ? 2.534 -10.984 0.532 1.00 96.00 528 GLY A C 1
ATOM 3966 O O . GLY A 1 528 ? 3.050 -11.008 -0.586 1.00 96.00 528 GLY A O 1
ATOM 3967 N N . MET A 1 529 ? 1.702 -11.925 0.976 1.00 97.50 529 MET A N 1
ATOM 3968 C CA . MET A 1 529 ? 1.141 -12.981 0.132 1.00 97.50 529 MET A CA 1
ATOM 3969 C C . MET A 1 529 ? -0.349 -12.763 -0.051 1.00 97.50 529 MET A C 1
ATOM 3971 O O . MET A 1 529 ? -1.064 -12.387 0.877 1.00 97.50 529 MET A O 1
ATOM 3975 N N . GLN A 1 530 ? -0.813 -13.027 -1.259 1.00 97.94 530 GLN A N 1
ATOM 3976 C CA . GLN A 1 530 ? -2.178 -12.851 -1.693 1.00 97.94 530 GLN A CA 1
ATOM 3977 C C . GLN A 1 530 ? -2.878 -14.208 -1.772 1.00 97.94 530 GLN A C 1
ATOM 3979 O O . GLN A 1 530 ? -2.488 -15.074 -2.555 1.00 97.94 530 GLN A O 1
ATOM 3984 N N . VAL A 1 531 ? -3.962 -14.356 -1.011 1.00 98.62 531 VAL A N 1
ATOM 3985 C CA . VAL A 1 531 ? -4.914 -15.463 -1.152 1.00 98.62 531 VAL A CA 1
ATOM 3986 C C . VAL A 1 531 ? -6.104 -14.966 -1.965 1.00 98.62 531 VAL A C 1
ATOM 3988 O O . VAL A 1 531 ? -6.756 -13.995 -1.580 1.00 98.62 531 VAL A O 1
ATOM 3991 N N . THR A 1 532 ? -6.383 -15.612 -3.096 1.00 98.69 532 THR A N 1
ATOM 3992 C CA . THR A 1 532 ? -7.501 -15.264 -3.991 1.00 98.69 532 THR A CA 1
ATOM 3993 C C . THR A 1 532 ? -8.481 -16.419 -4.077 1.00 98.69 532 THR A C 1
ATOM 3995 O O . THR A 1 532 ? -8.071 -17.568 -4.209 1.00 98.69 532 THR A O 1
ATOM 3998 N N . ALA A 1 533 ? -9.775 -16.123 -4.030 1.00 98.19 533 ALA A N 1
ATOM 3999 C CA . ALA A 1 533 ? -10.832 -17.124 -4.146 1.00 98.19 533 ALA A CA 1
ATOM 4000 C C . ALA A 1 533 ? -11.723 -16.847 -5.369 1.00 98.19 533 ALA A C 1
ATOM 4002 O O . ALA A 1 533 ? -11.644 -15.764 -5.957 1.00 98.19 533 ALA A O 1
ATOM 4003 N N . PRO A 1 534 ? -12.601 -17.791 -5.752 1.00 97.56 534 PRO A N 1
ATOM 4004 C CA . PRO A 1 534 ? -13.623 -17.528 -6.752 1.00 97.56 534 PRO A CA 1
ATOM 4005 C C . PRO A 1 534 ? -14.530 -16.369 -6.325 1.00 97.56 534 PRO A C 1
ATOM 4007 O O . PRO A 1 534 ? -14.694 -16.078 -5.135 1.00 97.56 534 PRO A O 1
ATOM 4010 N N . MET A 1 535 ? -15.164 -15.733 -7.308 1.00 96.25 535 MET A N 1
ATOM 4011 C CA . MET A 1 535 ? -16.111 -14.646 -7.066 1.00 96.25 535 MET A CA 1
ATOM 4012 C C . MET A 1 535 ? -17.183 -15.065 -6.044 1.00 96.25 535 MET A C 1
ATOM 4014 O O . MET A 1 535 ? -17.738 -16.161 -6.116 1.00 96.25 535 MET A O 1
ATOM 4018 N N . PHE A 1 536 ? -17.445 -14.190 -5.075 1.00 97.31 536 PHE A N 1
ATOM 4019 C CA . PHE A 1 536 ? -18.399 -14.366 -3.976 1.00 97.31 536 PHE A CA 1
ATOM 4020 C C . PHE A 1 536 ? -18.079 -15.506 -2.988 1.00 97.31 536 PHE A C 1
ATOM 4022 O O . PHE A 1 536 ? -18.974 -16.024 -2.313 1.00 97.31 536 PHE A O 1
ATOM 4029 N N . ARG A 1 537 ? -16.804 -15.913 -2.883 1.00 97.00 537 ARG A N 1
ATOM 4030 C CA . ARG A 1 537 ? -16.321 -16.936 -1.931 1.00 97.00 537 ARG A CA 1
ATOM 4031 C C . ARG A 1 537 ? -15.403 -16.360 -0.847 1.00 97.00 537 ARG A C 1
ATOM 4033 O O . ARG A 1 537 ? -14.508 -17.049 -0.358 1.00 97.00 537 ARG A O 1
ATOM 4040 N N . GLU A 1 538 ? -15.649 -15.122 -0.419 1.00 97.94 538 GLU A N 1
ATOM 4041 C CA . GLU A 1 538 ? -14.830 -14.427 0.585 1.00 97.94 538 GLU A CA 1
ATOM 4042 C C . GLU A 1 538 ? -14.770 -15.166 1.925 1.00 97.94 538 GLU A C 1
ATOM 4044 O O . GLU A 1 538 ? -13.722 -15.188 2.558 1.00 97.94 538 GLU A O 1
ATOM 4049 N N . ALA A 1 539 ? -15.856 -15.825 2.339 1.00 94.88 539 ALA A N 1
ATOM 4050 C CA . ALA A 1 539 ? -15.881 -16.609 3.574 1.00 94.88 539 ALA A CA 1
ATOM 4051 C C . ALA A 1 539 ? -14.800 -17.712 3.579 1.00 94.88 539 ALA A C 1
ATOM 4053 O O . ALA A 1 539 ? -14.052 -17.859 4.543 1.00 94.88 539 ALA A O 1
ATOM 4054 N N . GLY A 1 540 ? -14.673 -18.459 2.475 1.00 93.00 540 GLY A N 1
ATOM 4055 C CA . GLY A 1 540 ? -13.621 -19.469 2.323 1.00 93.00 540 GLY A CA 1
ATOM 4056 C C . GLY A 1 540 ? -12.231 -18.837 2.266 1.00 93.00 540 GLY A C 1
ATOM 4057 O O . GLY A 1 540 ? -11.330 -19.280 2.972 1.00 93.00 540 GLY A O 1
ATOM 4058 N N . MET A 1 541 ? -12.089 -17.754 1.496 1.00 97.75 541 MET A N 1
ATOM 4059 C CA . MET A 1 541 ? -10.843 -16.990 1.382 1.00 97.75 541 MET A CA 1
ATOM 4060 C C . MET A 1 541 ? -10.311 -16.531 2.745 1.00 97.75 541 MET A C 1
ATOM 4062 O O . MET A 1 541 ? -9.145 -16.751 3.055 1.00 97.75 541 MET A O 1
ATOM 4066 N N . LEU A 1 542 ? -11.168 -15.914 3.564 1.00 97.38 542 LEU A N 1
ATOM 4067 C CA . LEU A 1 542 ? -10.811 -15.368 4.873 1.00 97.38 542 LEU A CA 1
ATOM 4068 C C . LEU A 1 542 ? -10.464 -16.476 5.872 1.00 97.38 542 LEU A C 1
ATOM 4070 O O . LEU A 1 542 ? -9.506 -16.326 6.626 1.00 97.38 542 LEU A O 1
ATOM 4074 N N . ARG A 1 543 ? -11.173 -17.614 5.842 1.00 94.00 543 ARG A N 1
ATOM 4075 C CA . ARG A 1 543 ? -10.832 -18.778 6.676 1.00 94.00 543 ARG A CA 1
ATOM 4076 C C . ARG A 1 543 ? -9.438 -19.314 6.341 1.00 94.00 543 ARG A C 1
ATOM 4078 O O . ARG A 1 543 ? -8.617 -19.500 7.236 1.00 94.00 543 ARG A O 1
ATOM 4085 N N . VAL A 1 544 ? -9.152 -19.509 5.052 1.00 94.75 544 VAL A N 1
ATOM 4086 C CA . VAL A 1 544 ? -7.850 -20.007 4.583 1.00 94.75 544 VAL A CA 1
ATOM 4087 C C . VAL A 1 544 ? -6.730 -19.007 4.894 1.00 94.75 544 VAL A C 1
ATOM 4089 O O . VAL A 1 544 ? -5.684 -19.394 5.415 1.00 94.75 544 VAL A O 1
ATOM 4092 N N . ALA A 1 545 ? -6.961 -17.715 4.649 1.00 96.00 545 ALA A N 1
ATOM 4093 C CA . ALA A 1 545 ? -5.999 -16.661 4.955 1.00 96.00 545 ALA A CA 1
ATOM 4094 C C . ALA A 1 545 ? -5.716 -16.544 6.461 1.00 96.00 545 ALA A C 1
ATOM 4096 O O . ALA A 1 545 ? -4.563 -16.370 6.843 1.00 96.00 545 ALA A O 1
ATOM 4097 N N . SER A 1 546 ? -6.727 -16.688 7.325 1.00 93.38 546 SER A N 1
ATOM 4098 C CA . SER A 1 546 ? -6.526 -16.661 8.779 1.00 93.38 546 SER A CA 1
ATOM 4099 C C . SER A 1 546 ? -5.734 -17.873 9.280 1.00 93.38 546 SER A C 1
ATOM 4101 O O . SER A 1 546 ? -4.894 -17.736 10.169 1.00 93.38 546 SER A O 1
ATOM 4103 N N . ALA A 1 547 ? -5.945 -19.057 8.697 1.00 91.88 547 ALA A N 1
ATOM 4104 C CA . ALA A 1 547 ? -5.144 -20.236 9.022 1.00 91.88 547 ALA A CA 1
ATOM 4105 C C . ALA A 1 547 ? -3.659 -20.023 8.670 1.00 91.88 547 ALA A C 1
ATOM 4107 O O . ALA A 1 547 ? -2.789 -20.297 9.502 1.00 91.88 547 ALA A O 1
ATOM 4108 N N . LEU A 1 548 ? -3.375 -19.467 7.484 1.00 92.50 548 LEU A N 1
ATOM 4109 C CA . LEU A 1 548 ? -2.012 -19.119 7.073 1.00 92.50 548 LEU A CA 1
ATOM 4110 C C . LEU A 1 548 ? -1.406 -18.037 7.980 1.00 92.50 548 LEU A C 1
ATOM 4112 O O . LEU A 1 548 ? -0.293 -18.201 8.481 1.00 92.50 548 LEU A O 1
ATOM 4116 N N . GLU A 1 549 ? -2.161 -16.969 8.255 1.00 92.19 549 GLU A N 1
ATOM 4117 C CA . GLU A 1 549 ? -1.763 -15.899 9.174 1.00 92.19 549 GLU A CA 1
ATOM 4118 C C . GLU A 1 549 ? -1.362 -16.473 10.535 1.00 92.19 549 GLU A C 1
ATOM 4120 O O . GLU A 1 549 ? -0.276 -16.176 11.018 1.00 92.19 549 GLU A O 1
ATOM 4125 N N . ARG A 1 550 ? -2.175 -17.339 11.151 1.00 86.69 550 ARG A N 1
ATOM 4126 C CA . ARG A 1 550 ? -1.861 -17.940 12.460 1.00 86.69 550 ARG A CA 1
ATOM 4127 C C . ARG A 1 550 ? -0.598 -18.798 12.427 1.00 86.69 550 ARG A C 1
ATOM 4129 O O . ARG A 1 550 ? 0.184 -18.762 13.378 1.00 86.69 550 ARG A O 1
ATOM 4136 N N . LYS A 1 551 ? -0.394 -19.550 11.343 1.00 87.38 551 LYS A N 1
ATOM 4137 C CA . LYS A 1 551 ? 0.762 -20.436 11.165 1.00 87.38 551 LYS A CA 1
ATOM 4138 C C . LYS A 1 551 ? 2.073 -19.664 11.017 1.00 87.38 551 LYS A C 1
ATOM 4140 O O . LYS A 1 551 ? 3.086 -20.085 11.573 1.00 87.38 551 LYS A O 1
ATOM 4145 N N . ILE A 1 552 ? 2.051 -18.536 10.309 1.00 82.94 552 ILE A N 1
ATOM 4146 C CA . ILE A 1 552 ? 3.242 -17.709 10.073 1.00 82.94 552 ILE A CA 1
ATOM 4147 C C . ILE A 1 552 ? 3.461 -16.704 11.220 1.00 82.94 552 ILE A C 1
ATOM 4149 O O . ILE A 1 552 ? 4.577 -16.550 11.717 1.00 82.94 552 ILE A O 1
ATOM 4153 N N . SER A 1 553 ? 2.394 -16.069 11.716 1.00 65.25 553 SER A N 1
ATOM 4154 C CA . SER A 1 553 ? 2.431 -15.002 12.730 1.00 65.25 553 SER A CA 1
ATOM 4155 C C . SER A 1 553 ? 2.957 -15.459 14.097 1.00 65.25 553 SER A C 1
ATOM 4157 O O . SER A 1 553 ? 3.544 -14.647 14.817 1.00 65.25 553 SER A O 1
ATOM 4159 N N . SER A 1 554 ? 2.877 -16.754 14.445 1.00 43.81 554 SER A N 1
ATOM 4160 C CA . SER A 1 554 ? 3.478 -17.283 15.685 1.00 43.81 554 SER A CA 1
ATOM 4161 C C . SER A 1 554 ? 5.002 -17.081 15.765 1.00 43.81 554 SER A C 1
ATOM 4163 O O . SER A 1 554 ? 5.566 -17.184 16.851 1.00 43.81 554 SER A O 1
ATOM 4165 N N . LYS A 1 555 ? 5.665 -16.766 14.640 1.00 37.59 555 LYS A N 1
ATOM 4166 C CA . LYS A 1 555 ? 7.091 -16.406 14.565 1.00 37.59 555 LYS A CA 1
ATOM 4167 C C . LYS A 1 555 ? 7.345 -14.907 14.307 1.00 37.59 555 LYS A C 1
ATOM 4169 O O . LYS A 1 555 ? 8.487 -14.475 14.409 1.00 37.59 555 LYS A O 1
ATOM 4174 N N . THR A 1 556 ? 6.323 -14.099 13.994 1.00 40.22 556 THR A N 1
ATOM 4175 C CA . THR A 1 556 ? 6.490 -12.736 13.420 1.00 40.22 556 THR A CA 1
ATOM 4176 C C . THR A 1 556 ? 5.736 -11.622 14.172 1.00 40.22 556 THR A C 1
ATOM 4178 O O . THR A 1 556 ? 5.898 -10.447 13.851 1.00 40.22 556 THR A O 1
ATOM 4181 N N . ARG A 1 557 ? 4.947 -11.944 15.211 1.00 39.81 557 ARG A N 1
ATOM 4182 C CA . ARG A 1 557 ? 4.037 -11.014 15.927 1.00 39.81 557 ARG A CA 1
ATOM 4183 C C . ARG A 1 557 ? 4.683 -9.818 16.656 1.00 39.81 557 ARG A C 1
ATOM 4185 O O . ARG A 1 557 ? 3.961 -8.950 17.132 1.00 39.81 557 ARG A O 1
ATOM 4192 N N . ARG A 1 558 ? 6.016 -9.710 16.731 1.00 37.22 558 ARG A N 1
ATOM 4193 C CA . ARG A 1 558 ? 6.714 -8.488 17.193 1.00 37.22 558 ARG A CA 1
ATOM 4194 C C . ARG A 1 558 ? 6.766 -7.452 16.059 1.00 37.22 558 ARG A C 1
ATOM 4196 O O . ARG A 1 558 ? 7.836 -7.113 15.572 1.00 37.22 558 ARG A O 1
ATOM 4203 N N . MET A 1 559 ? 5.613 -6.986 15.577 1.00 43.16 559 MET A N 1
ATOM 4204 C CA . MET A 1 559 ? 5.581 -6.001 14.484 1.00 43.16 559 MET A CA 1
ATOM 4205 C C . MET A 1 559 ? 5.703 -4.553 14.966 1.00 43.16 559 MET A C 1
ATOM 4207 O O . MET A 1 559 ? 6.293 -3.758 14.246 1.00 43.16 559 MET A O 1
ATOM 4211 N N . TYR A 1 560 ? 5.252 -4.231 16.184 1.00 38.38 560 TYR A N 1
ATOM 4212 C CA . TYR A 1 560 ? 5.386 -2.896 16.781 1.00 38.38 560 TYR A CA 1
ATOM 4213 C C . TYR A 1 560 ? 5.416 -2.977 18.316 1.00 38.38 560 TYR A C 1
ATOM 4215 O O . TYR A 1 560 ? 4.500 -2.497 18.979 1.00 38.38 560 TYR A O 1
ATOM 4223 N N . SER A 1 561 ? 6.451 -3.579 18.921 1.00 26.06 561 SER A N 1
ATOM 4224 C CA . SER A 1 561 ? 6.693 -3.263 20.332 1.00 26.06 561 SER A CA 1
ATOM 4225 C C . SER A 1 561 ? 7.233 -1.843 20.388 1.00 26.06 561 SER A C 1
ATOM 4227 O O . SER A 1 561 ? 8.375 -1.595 20.011 1.00 26.06 561 SER A O 1
ATOM 4229 N N . THR A 1 562 ? 6.431 -0.915 20.901 1.00 26.30 562 THR A N 1
ATOM 4230 C CA . THR A 1 562 ? 6.954 0.271 21.577 1.00 26.30 562 THR A CA 1
ATOM 4231 C C . THR A 1 562 ? 7.687 -0.201 22.832 1.00 26.30 562 THR A C 1
ATOM 4233 O O . THR A 1 562 ? 7.209 -0.020 23.950 1.00 26.30 562 THR A O 1
ATOM 4236 N N . SER A 1 563 ? 8.827 -0.874 22.671 1.00 23.30 563 SER A N 1
ATOM 4237 C CA . SER A 1 563 ? 9.843 -0.792 23.697 1.00 23.30 563 SER A CA 1
ATOM 4238 C C . SER A 1 563 ? 10.385 0.620 23.570 1.00 23.30 563 SER A C 1
ATOM 4240 O O . SER A 1 563 ? 11.081 0.975 22.624 1.00 23.30 563 SER A O 1
ATOM 4242 N N . THR A 1 564 ? 10.033 1.455 24.535 1.00 27.31 564 THR A N 1
ATOM 4243 C CA . THR A 1 564 ? 10.882 2.557 24.978 1.00 27.31 564 THR A CA 1
ATOM 4244 C C . THR A 1 564 ? 12.195 1.974 25.518 1.00 27.31 564 THR A C 1
ATOM 4246 O O . THR A 1 564 ? 12.496 2.081 26.700 1.00 27.31 564 THR A O 1
ATOM 4249 N N . SER A 1 565 ? 12.936 1.276 24.662 1.00 25.55 565 SER A N 1
ATOM 4250 C CA . SER A 1 565 ? 14.352 1.007 24.808 1.00 25.55 565 SER A CA 1
ATOM 4251 C C . SER A 1 565 ? 15.002 1.817 23.700 1.00 25.55 565 SER A C 1
ATOM 4253 O O . SER A 1 565 ? 15.086 1.395 22.546 1.00 25.55 565 SER A O 1
ATOM 4255 N N . SER A 1 566 ? 15.384 3.040 24.046 1.00 37.12 566 SER A N 1
ATOM 4256 C CA . SER A 1 566 ? 16.533 3.671 23.419 1.00 37.12 566 SER A CA 1
ATOM 4257 C C . SER A 1 566 ? 17.661 2.638 23.394 1.00 37.12 566 SER A C 1
ATOM 4259 O O . SER A 1 566 ? 18.129 2.279 24.469 1.00 37.12 566 SER A O 1
ATOM 4261 N N . THR A 1 567 ? 17.945 2.096 22.206 1.00 32.94 567 THR A N 1
ATOM 4262 C CA . THR A 1 567 ? 19.250 1.654 21.672 1.00 32.94 567 THR A CA 1
ATOM 4263 C C . THR A 1 567 ? 19.037 0.643 20.534 1.00 32.94 567 THR A C 1
ATOM 4265 O O . THR A 1 567 ? 19.201 -0.560 20.693 1.00 32.94 567 THR A O 1
ATOM 4268 N N . ASN A 1 568 ? 18.741 1.126 19.321 1.00 38.56 568 ASN A N 1
ATOM 4269 C CA . ASN A 1 568 ? 19.165 0.416 18.101 1.00 38.56 568 ASN A CA 1
ATOM 4270 C C . ASN A 1 568 ? 20.661 0.706 17.893 1.00 38.56 568 ASN A C 1
ATOM 4272 O O . ASN A 1 568 ? 21.052 1.409 16.962 1.00 38.56 568 ASN A O 1
ATOM 4276 N N . PHE A 1 569 ? 21.493 0.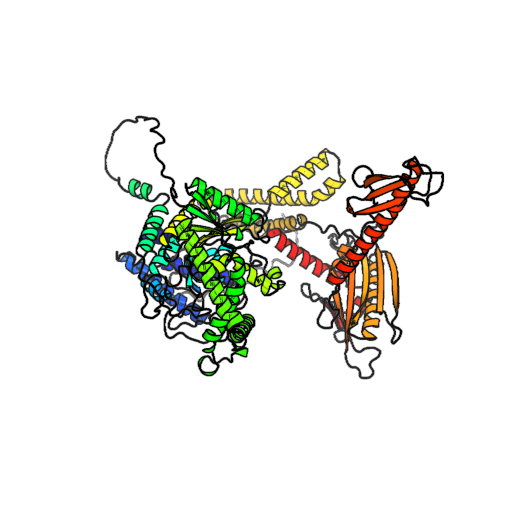278 18.839 1.00 46.34 569 PHE A N 1
ATOM 4277 C CA . PHE A 1 569 ? 22.938 0.399 18.736 1.00 46.34 569 PHE A CA 1
ATOM 4278 C C . PHE A 1 569 ? 23.519 -1.019 18.703 1.00 46.34 569 PHE A C 1
ATOM 4280 O O . PHE A 1 569 ? 23.219 -1.793 19.613 1.00 46.34 569 PHE A O 1
ATOM 4287 N N . PRO A 1 570 ? 24.268 -1.420 17.658 1.00 53.31 570 PRO A N 1
ATOM 4288 C CA . PRO A 1 570 ? 24.705 -2.802 17.490 1.00 53.31 570 PRO A CA 1
ATOM 4289 C C . PRO A 1 570 ? 25.875 -3.108 18.436 1.00 53.31 570 PRO A C 1
ATOM 4291 O O . PRO A 1 570 ? 27.032 -3.142 18.021 1.00 53.31 570 PRO A O 1
ATOM 4294 N N . ILE A 1 571 ? 25.562 -3.326 19.716 1.00 52.09 571 ILE A N 1
ATOM 4295 C CA . ILE A 1 571 ? 26.519 -3.652 20.786 1.00 52.09 571 ILE A CA 1
ATOM 4296 C C . ILE A 1 571 ? 27.361 -4.885 20.412 1.00 52.09 571 ILE A C 1
ATOM 4298 O O . ILE A 1 571 ? 28.572 -4.887 20.610 1.00 52.09 571 ILE A O 1
ATOM 4302 N N . GLU A 1 572 ? 26.758 -5.881 19.757 1.00 54.62 572 GLU A N 1
ATOM 4303 C CA . GLU A 1 572 ? 27.427 -7.122 19.333 1.00 54.62 572 GLU A CA 1
ATOM 4304 C C . GLU A 1 572 ? 28.620 -6.873 18.386 1.00 54.62 572 GLU A C 1
ATOM 4306 O O . GLU A 1 572 ? 29.671 -7.494 18.535 1.00 54.62 572 GLU A O 1
ATOM 4311 N N . LYS A 1 573 ? 28.522 -5.898 17.464 1.00 58.84 573 LYS A N 1
ATOM 4312 C CA . LYS A 1 573 ? 29.630 -5.563 16.545 1.00 58.84 573 LYS A CA 1
ATOM 4313 C C . LYS A 1 573 ? 30.824 -4.946 17.273 1.00 58.84 573 LYS A C 1
ATOM 4315 O O . LYS A 1 573 ? 31.956 -5.121 16.833 1.00 58.84 573 LYS A O 1
ATOM 4320 N N . LEU A 1 574 ? 30.587 -4.217 18.362 1.00 65.06 574 LEU A N 1
ATOM 4321 C CA . LEU A 1 574 ? 31.642 -3.582 19.156 1.00 65.06 574 LEU A CA 1
ATOM 4322 C C . LEU A 1 574 ? 32.372 -4.581 20.051 1.00 65.06 574 LEU A C 1
ATOM 4324 O O . LEU A 1 574 ? 33.585 -4.471 20.220 1.00 65.06 574 LEU A O 1
ATOM 4328 N N . GLU A 1 575 ? 31.665 -5.585 20.569 1.00 66.81 575 GLU A N 1
ATOM 4329 C CA . GLU A 1 575 ? 32.281 -6.686 21.315 1.00 66.81 575 GLU A CA 1
ATOM 4330 C C . GLU A 1 575 ? 33.235 -7.507 20.442 1.00 66.81 575 GLU A C 1
ATOM 4332 O O . GLU A 1 575 ? 34.293 -7.928 20.911 1.00 66.81 575 GLU A O 1
ATOM 4337 N N . ASP A 1 576 ? 32.911 -7.688 19.163 1.00 69.19 576 ASP A N 1
ATOM 4338 C CA . ASP A 1 576 ? 33.794 -8.374 18.220 1.00 69.19 576 ASP A CA 1
ATOM 4339 C C . ASP A 1 576 ? 35.035 -7.540 17.861 1.00 69.19 576 ASP A C 1
ATOM 4341 O O . ASP A 1 576 ? 36.134 -8.090 17.801 1.00 69.19 576 ASP A O 1
ATOM 4345 N N . GLN A 1 577 ? 34.909 -6.213 17.721 1.00 70.00 577 GLN A N 1
ATOM 4346 C CA . GLN A 1 577 ? 36.069 -5.319 17.540 1.00 70.00 577 GLN A CA 1
ATOM 4347 C C . GLN A 1 577 ? 36.980 -5.289 18.777 1.00 70.00 577 GLN A C 1
ATOM 4349 O O . GLN A 1 577 ? 38.204 -5.228 18.650 1.00 70.00 577 GLN A O 1
ATOM 4354 N N . LEU A 1 578 ? 36.401 -5.378 19.979 1.00 71.31 578 LEU A N 1
ATOM 4355 C CA . LEU A 1 578 ? 37.149 -5.465 21.233 1.00 71.31 578 LEU A CA 1
ATOM 4356 C C . LEU A 1 578 ? 37.956 -6.770 21.326 1.00 71.31 578 LEU A C 1
ATOM 4358 O O . LEU A 1 578 ? 39.128 -6.739 21.704 1.00 71.31 578 LEU A O 1
ATOM 4362 N N . LYS A 1 579 ? 37.365 -7.909 20.936 1.00 76.69 579 LYS A N 1
ATOM 4363 C CA . LYS A 1 579 ? 38.080 -9.197 20.844 1.00 76.69 579 LYS A CA 1
ATOM 4364 C C . LYS A 1 579 ? 39.234 -9.123 19.844 1.00 76.69 579 LYS A C 1
ATOM 4366 O O . LYS A 1 579 ? 40.336 -9.547 20.176 1.00 76.69 579 LYS A O 1
ATOM 4371 N N . LEU A 1 580 ? 38.999 -8.527 18.671 1.00 73.94 580 LEU A N 1
ATOM 4372 C CA . LEU A 1 580 ? 40.019 -8.343 17.634 1.00 73.94 580 LEU A CA 1
ATOM 4373 C C . LEU A 1 580 ? 41.201 -7.501 18.138 1.00 73.94 580 LEU A C 1
ATOM 4375 O O . LEU A 1 580 ? 42.357 -7.840 17.909 1.00 73.94 580 LEU A O 1
ATOM 4379 N N . PHE A 1 581 ? 40.925 -6.417 18.870 1.00 77.25 581 PHE A N 1
ATOM 4380 C CA . PHE A 1 581 ? 41.967 -5.581 19.467 1.00 77.25 581 PHE A CA 1
ATOM 4381 C C . PHE A 1 581 ? 42.821 -6.348 20.489 1.00 77.25 581 PHE A C 1
ATOM 4383 O O . PHE A 1 581 ? 44.048 -6.209 20.488 1.00 77.25 581 PHE A O 1
ATOM 4390 N N . HIS A 1 582 ? 42.199 -7.175 21.337 1.00 73.31 582 HIS A N 1
ATOM 4391 C CA . HIS A 1 582 ? 42.920 -8.045 22.270 1.00 73.31 582 HIS A CA 1
ATOM 4392 C C . HIS A 1 582 ? 43.768 -9.093 21.536 1.00 73.31 582 HIS A C 1
ATOM 4394 O O . HIS A 1 582 ? 44.940 -9.260 21.858 1.00 73.31 582 HIS A O 1
ATOM 4400 N N . GLU A 1 583 ? 43.235 -9.707 20.481 1.00 75.75 583 GLU A N 1
ATOM 4401 C CA . GLU A 1 583 ? 43.968 -10.663 19.646 1.00 75.75 583 GLU A CA 1
ATOM 4402 C C . GLU A 1 583 ? 45.178 -10.018 18.941 1.00 75.75 583 GLU A C 1
ATOM 4404 O O . GLU A 1 583 ? 46.275 -10.579 18.944 1.00 75.75 583 GLU A O 1
ATOM 4409 N N . TYR A 1 584 ? 45.034 -8.810 18.384 1.00 76.88 584 TYR A N 1
ATOM 4410 C CA . TYR A 1 584 ? 46.148 -8.094 17.748 1.00 76.88 584 TYR A CA 1
ATOM 4411 C C . TYR A 1 584 ? 47.217 -7.640 18.742 1.00 76.88 584 TYR A C 1
ATOM 4413 O O . TYR A 1 584 ? 48.407 -7.679 18.424 1.00 76.88 584 TYR A O 1
ATOM 4421 N N . THR A 1 585 ? 46.821 -7.233 19.950 1.00 68.31 585 THR A N 1
ATOM 4422 C CA . THR A 1 585 ? 47.778 -6.865 21.004 1.00 68.31 585 THR A CA 1
ATOM 4423 C C . THR A 1 585 ? 48.519 -8.078 21.565 1.00 68.31 585 THR A C 1
ATOM 4425 O O . THR A 1 585 ? 49.721 -7.971 21.806 1.00 68.31 585 THR A O 1
ATOM 4428 N N . GLU A 1 586 ? 47.864 -9.234 21.702 1.00 74.12 586 GLU A N 1
ATOM 4429 C CA . GLU A 1 586 ? 48.502 -10.504 22.086 1.00 74.12 586 GLU A CA 1
ATOM 4430 C C . GLU A 1 586 ? 49.452 -11.038 20.999 1.00 74.12 586 GLU A C 1
ATOM 4432 O O . GLU A 1 586 ? 50.523 -11.560 21.313 1.00 74.12 586 GLU A O 1
ATOM 4437 N N . ASN A 1 587 ? 49.113 -10.837 19.721 1.00 75.81 587 ASN A N 1
ATOM 4438 C CA . ASN A 1 587 ? 49.928 -11.243 18.571 1.00 75.81 587 ASN A CA 1
ATOM 4439 C C . ASN A 1 587 ? 51.021 -10.226 18.170 1.00 75.81 587 ASN A C 1
ATOM 4441 O O . ASN A 1 587 ? 51.704 -10.430 17.166 1.00 75.81 587 ASN A O 1
ATOM 4445 N N . ASN A 1 588 ? 51.223 -9.147 18.940 1.00 71.19 588 ASN A N 1
ATOM 4446 C CA . ASN A 1 588 ? 52.170 -8.053 18.659 1.00 71.19 588 ASN A CA 1
ATOM 4447 C C . ASN A 1 588 ? 51.960 -7.327 17.306 1.00 71.19 588 ASN A C 1
ATOM 4449 O O . ASN A 1 588 ? 52.891 -6.705 16.785 1.00 71.19 588 ASN A O 1
ATOM 4453 N N . ASP A 1 589 ? 50.748 -7.346 16.743 1.00 70.75 589 ASP A N 1
ATOM 4454 C CA . ASP A 1 589 ? 50.383 -6.542 15.569 1.00 70.75 589 ASP A CA 1
ATOM 4455 C C . ASP A 1 589 ? 49.933 -5.137 16.000 1.00 70.75 589 ASP A C 1
ATOM 4457 O O . ASP A 1 589 ? 48.752 -4.778 16.023 1.00 70.75 589 ASP A O 1
ATOM 4461 N N . TYR A 1 590 ? 50.913 -4.315 16.379 1.00 63.62 590 TYR A N 1
ATOM 4462 C CA . TYR A 1 590 ? 50.669 -2.967 16.897 1.00 63.62 590 TYR A CA 1
ATOM 4463 C C . TYR A 1 590 ? 50.095 -1.992 15.861 1.00 63.62 590 TYR A C 1
ATOM 4465 O O . TYR A 1 590 ? 49.571 -0.946 16.248 1.00 63.62 590 TYR A O 1
ATOM 4473 N N . LYS A 1 591 ? 50.178 -2.312 14.562 1.00 61.75 591 LYS A N 1
ATOM 4474 C CA . LYS A 1 591 ? 49.617 -1.478 13.494 1.00 61.75 591 LYS A CA 1
ATOM 4475 C C . LYS A 1 591 ? 48.097 -1.634 13.459 1.00 61.75 591 LYS A C 1
ATOM 4477 O O . LYS A 1 591 ? 47.393 -0.643 13.633 1.00 61.75 591 LYS A O 1
ATOM 4482 N N . SER A 1 592 ? 47.611 -2.870 13.360 1.00 63.91 592 SER A N 1
ATOM 4483 C CA . SER A 1 592 ? 46.176 -3.186 13.371 1.00 63.91 592 SER A CA 1
ATOM 4484 C C . SER A 1 592 ? 45.532 -2.871 14.729 1.00 63.91 592 SER A C 1
ATOM 4486 O O . SER A 1 592 ? 44.426 -2.336 14.797 1.00 63.91 592 SER A O 1
ATOM 4488 N N . ALA A 1 593 ? 46.255 -3.094 15.835 1.00 63.59 593 ALA A N 1
ATOM 4489 C CA . ALA A 1 593 ? 45.803 -2.676 17.164 1.00 63.59 593 ALA A CA 1
ATOM 4490 C C . ALA A 1 593 ? 45.708 -1.144 17.302 1.00 63.59 593 ALA A C 1
ATOM 4492 O O . ALA A 1 593 ? 44.794 -0.630 17.948 1.00 63.59 593 ALA A O 1
ATOM 4493 N N . GLY A 1 594 ? 46.629 -0.394 16.687 1.00 62.91 594 GLY A N 1
ATOM 4494 C CA . GLY A 1 594 ? 46.616 1.069 16.692 1.00 62.91 594 GLY A CA 1
ATOM 4495 C C . GLY A 1 594 ? 45.349 1.660 16.067 1.00 62.91 594 GLY A C 1
ATOM 4496 O O . GLY A 1 594 ? 44.817 2.637 16.591 1.00 62.91 594 GLY A O 1
ATOM 4497 N N . GLU A 1 595 ? 44.828 1.027 15.013 1.00 64.31 595 GLU A N 1
ATOM 4498 C CA . GLU A 1 595 ? 43.618 1.456 14.295 1.00 64.31 595 GLU A CA 1
ATOM 4499 C C . GLU A 1 595 ? 42.330 1.286 15.121 1.00 64.31 595 GLU A C 1
ATOM 4501 O O . GLU A 1 595 ? 41.394 2.071 14.969 1.00 64.31 595 GLU A O 1
ATOM 4506 N N . LEU A 1 596 ? 42.297 0.312 16.037 1.00 69.88 596 LEU A N 1
ATOM 4507 C CA . LEU A 1 596 ? 41.136 0.010 16.889 1.00 69.88 596 LEU A CA 1
ATOM 4508 C C . LEU A 1 596 ? 41.208 0.647 18.285 1.00 69.88 596 LEU A C 1
ATOM 4510 O O . LEU A 1 596 ? 40.210 0.683 19.007 1.00 69.88 596 LEU A O 1
ATOM 4514 N N . LYS A 1 597 ? 42.369 1.180 18.679 1.00 74.62 597 LYS A N 1
ATOM 4515 C CA . LYS A 1 597 ? 42.622 1.699 20.033 1.00 74.62 597 LYS A CA 1
ATOM 4516 C C . LYS A 1 597 ? 41.654 2.814 20.448 1.00 74.62 597 LYS A C 1
ATOM 4518 O O . LYS A 1 597 ? 41.199 2.839 21.592 1.00 74.62 597 LYS A O 1
ATOM 4523 N N . SER A 1 598 ? 41.348 3.741 19.539 1.00 72.88 598 SER A N 1
ATOM 4524 C CA . SER A 1 598 ? 40.431 4.857 19.803 1.00 72.88 598 SER A CA 1
ATOM 4525 C C . SER A 1 598 ? 38.996 4.363 20.018 1.00 72.88 598 SER A C 1
ATOM 4527 O O . SER A 1 598 ? 38.381 4.733 21.022 1.00 72.88 598 SER A O 1
ATOM 4529 N N . LEU A 1 599 ? 38.526 3.457 19.155 1.00 76.25 599 LEU A N 1
ATOM 4530 C CA . LEU A 1 599 ? 37.207 2.820 19.216 1.00 76.25 599 LEU A CA 1
ATOM 4531 C C . LEU A 1 599 ? 37.013 2.021 20.504 1.00 76.25 599 LEU A C 1
ATOM 4533 O O . LEU A 1 599 ? 36.013 2.194 21.198 1.00 76.25 599 LEU A O 1
ATOM 4537 N N . VAL A 1 600 ? 38.005 1.210 20.872 1.00 76.81 600 VAL A N 1
ATOM 4538 C CA . VAL A 1 600 ? 37.991 0.420 22.109 1.00 76.81 600 VAL A CA 1
ATOM 4539 C C . VAL A 1 600 ? 37.946 1.316 23.348 1.00 76.81 600 VAL A C 1
ATOM 4541 O O . VAL A 1 600 ? 37.152 1.069 24.254 1.00 76.81 600 VAL A O 1
ATOM 4544 N N . SER A 1 601 ? 38.733 2.399 23.382 1.00 76.81 601 SER A N 1
ATOM 4545 C CA . SER A 1 601 ? 38.720 3.331 24.521 1.00 76.81 601 SER A CA 1
ATOM 4546 C C . SER A 1 601 ? 37.367 4.028 24.702 1.00 76.81 601 SER A C 1
ATOM 4548 O O . SER A 1 601 ? 36.935 4.284 25.826 1.00 76.81 601 SER A O 1
ATOM 4550 N N . LEU A 1 602 ? 36.691 4.326 23.592 1.00 77.69 602 LEU A N 1
ATOM 4551 C CA . LEU A 1 602 ? 35.398 4.990 23.585 1.00 77.69 602 LEU A CA 1
ATOM 4552 C C . LEU A 1 602 ? 34.279 4.020 23.985 1.00 77.69 602 LEU A C 1
ATOM 4554 O O . LEU A 1 602 ? 33.380 4.395 24.736 1.00 77.69 602 LEU A O 1
ATOM 4558 N N . TYR A 1 603 ? 34.372 2.764 23.542 1.00 78.75 603 TYR A N 1
ATOM 4559 C CA . TYR A 1 603 ? 33.434 1.711 23.914 1.00 78.75 603 TYR A CA 1
ATOM 4560 C C . TYR A 1 603 ? 33.520 1.367 25.403 1.00 78.75 603 TYR A C 1
ATOM 4562 O O . TYR A 1 603 ? 32.490 1.212 26.056 1.00 78.75 603 TYR A O 1
ATOM 4570 N N . GLN A 1 604 ? 34.731 1.335 25.970 1.00 79.62 604 GLN A N 1
ATOM 4571 C CA . GLN A 1 604 ? 34.905 1.115 27.405 1.00 79.62 604 GLN A CA 1
ATOM 4572 C C . GLN A 1 604 ? 34.232 2.222 28.228 1.00 79.62 604 GLN A C 1
ATOM 4574 O O . GLN A 1 604 ? 33.470 1.920 29.138 1.00 79.62 604 GLN A O 1
ATOM 4579 N N . LYS A 1 605 ? 34.409 3.495 27.842 1.00 82.12 605 LYS A N 1
ATOM 4580 C CA . LYS A 1 605 ? 33.724 4.624 28.496 1.00 82.12 605 LYS A CA 1
ATOM 4581 C C . LYS A 1 605 ? 32.201 4.508 28.425 1.00 82.12 605 LYS A C 1
ATOM 4583 O O . LYS A 1 605 ? 31.528 4.785 29.408 1.00 82.12 605 LYS A O 1
ATOM 4588 N N . TYR A 1 606 ? 31.661 4.086 27.281 1.00 80.69 606 TYR A N 1
ATOM 4589 C CA . TYR A 1 606 ? 30.224 3.845 27.124 1.00 80.69 606 TYR A CA 1
ATOM 4590 C C . TYR A 1 606 ? 29.713 2.765 28.086 1.00 80.69 606 TYR A C 1
ATOM 4592 O O . TYR A 1 606 ? 28.682 2.952 28.733 1.00 80.69 606 TYR A O 1
ATOM 4600 N N . LYS A 1 607 ? 30.455 1.662 28.222 1.00 80.31 607 LYS A N 1
ATOM 4601 C CA . LYS A 1 607 ? 30.112 0.577 29.143 1.00 80.31 607 LYS A CA 1
ATOM 4602 C C . LYS A 1 607 ? 30.170 1.025 30.606 1.00 80.31 607 LYS A C 1
ATOM 4604 O O . LYS A 1 607 ? 29.226 0.763 31.345 1.00 80.31 607 LYS A O 1
ATOM 4609 N N . ASP A 1 608 ? 31.219 1.749 30.988 1.00 82.31 608 ASP A N 1
ATOM 4610 C CA . ASP A 1 608 ? 31.381 2.272 32.347 1.00 82.31 608 ASP A CA 1
ATOM 4611 C C . ASP A 1 608 ? 30.206 3.206 32.721 1.00 82.31 608 ASP A C 1
ATOM 4613 O O . ASP A 1 608 ? 29.638 3.093 33.806 1.00 82.31 608 ASP A O 1
ATOM 4617 N N . THR A 1 609 ? 29.759 4.066 31.793 1.00 81.25 609 THR A N 1
ATOM 4618 C CA . THR A 1 609 ? 28.586 4.941 31.992 1.00 81.25 609 THR A CA 1
ATOM 4619 C C . THR A 1 609 ? 27.268 4.163 32.115 1.00 81.25 609 THR A C 1
ATOM 4621 O O . THR A 1 609 ? 26.393 4.555 32.887 1.00 81.25 609 THR A O 1
ATOM 4624 N N . LEU A 1 610 ? 27.093 3.055 31.384 1.00 75.25 610 LEU A N 1
ATOM 4625 C CA . LEU A 1 610 ? 25.911 2.195 31.534 1.00 75.25 610 LEU A CA 1
ATOM 4626 C C . LEU A 1 610 ? 25.867 1.514 32.908 1.00 75.25 610 LEU A C 1
ATOM 4628 O O . LEU A 1 610 ? 24.805 1.473 33.532 1.00 75.25 610 LEU A O 1
ATOM 4632 N N . GLU A 1 611 ? 27.009 1.018 33.389 1.00 82.00 611 GLU A N 1
ATOM 4633 C CA . GLU A 1 611 ? 27.120 0.419 34.723 1.00 82.00 611 GLU A CA 1
ATOM 4634 C C . GLU A 1 611 ? 26.806 1.452 35.819 1.00 82.00 611 GLU A C 1
ATOM 4636 O O . GLU A 1 611 ? 26.045 1.164 36.745 1.00 82.00 611 GLU A O 1
ATOM 4641 N N . GLU A 1 612 ? 27.298 2.684 35.675 1.00 84.69 612 GLU A N 1
ATOM 4642 C CA . GLU A 1 612 ? 27.007 3.797 36.585 1.00 84.69 612 GLU A CA 1
ATOM 4643 C C . GLU A 1 612 ? 25.508 4.156 36.621 1.00 84.69 612 GLU A C 1
ATOM 4645 O O . GLU A 1 612 ? 24.920 4.302 37.698 1.00 84.69 612 GLU A O 1
ATOM 4650 N N . ILE A 1 613 ? 24.847 4.209 35.457 1.00 79.94 613 ILE A N 1
ATOM 4651 C CA . ILE A 1 613 ? 23.395 4.431 35.347 1.00 79.94 613 ILE A CA 1
ATOM 4652 C C . ILE A 1 613 ? 22.606 3.341 36.083 1.00 79.94 613 ILE A C 1
ATOM 4654 O O . ILE A 1 613 ? 21.620 3.644 36.767 1.00 79.94 613 ILE A O 1
ATOM 4658 N N . ASP A 1 614 ? 23.004 2.078 35.949 1.00 76.38 614 ASP A N 1
ATOM 4659 C CA . ASP A 1 614 ? 22.307 0.965 36.591 1.00 76.38 614 ASP A CA 1
ATOM 4660 C C . ASP A 1 614 ? 22.513 0.948 38.111 1.00 76.38 614 ASP A C 1
ATOM 4662 O O . ASP A 1 614 ? 21.554 0.696 38.850 1.00 76.38 614 ASP A O 1
ATOM 4666 N N . VAL A 1 615 ? 23.705 1.308 38.597 1.00 84.50 615 VAL A N 1
ATOM 4667 C CA . VAL A 1 615 ? 23.966 1.507 40.033 1.00 84.50 615 VAL A CA 1
ATOM 4668 C C . VAL A 1 615 ? 23.091 2.634 40.594 1.00 84.50 615 VAL A C 1
ATOM 4670 O O . VAL A 1 615 ? 22.403 2.435 41.599 1.00 84.50 615 VAL A O 1
ATOM 4673 N N . LEU A 1 616 ? 23.026 3.789 39.923 1.00 82.94 616 LEU A N 1
ATOM 4674 C CA . LEU A 1 616 ? 22.187 4.920 40.348 1.00 82.94 616 LEU A CA 1
ATOM 4675 C C . LEU A 1 616 ? 20.693 4.563 40.366 1.00 82.94 616 LEU A C 1
ATOM 4677 O O . LEU A 1 616 ? 19.977 4.909 41.309 1.00 82.94 616 LEU A O 1
ATOM 4681 N N . ARG A 1 617 ? 20.207 3.806 39.374 1.00 79.94 617 ARG A N 1
ATOM 4682 C CA . ARG A 1 617 ? 18.821 3.299 39.352 1.00 79.94 617 ARG A CA 1
ATOM 4683 C C . ARG A 1 617 ? 18.514 2.392 40.540 1.00 79.94 617 ARG A C 1
ATOM 4685 O O . ARG A 1 617 ? 17.412 2.470 41.088 1.00 79.94 617 ARG A O 1
ATOM 4692 N N . GLN A 1 618 ? 19.451 1.526 40.926 1.00 81.44 618 GLN A N 1
ATOM 4693 C CA . GLN A 1 618 ? 19.281 0.637 42.077 1.00 81.44 618 GLN A CA 1
ATOM 4694 C C . GLN A 1 618 ? 19.198 1.433 43.382 1.00 81.44 618 GLN A C 1
ATOM 4696 O O . GLN A 1 618 ? 18.252 1.229 44.144 1.00 81.44 618 GLN A O 1
ATOM 4701 N N . LEU A 1 619 ? 20.095 2.403 43.579 1.00 80.38 619 LEU A N 1
ATOM 4702 C CA . LEU A 1 619 ? 20.096 3.288 44.749 1.00 80.38 619 LEU A CA 1
ATOM 4703 C C . LEU A 1 619 ? 18.782 4.079 44.870 1.00 80.38 619 LEU A C 1
ATOM 4705 O O . LEU A 1 619 ? 18.137 4.050 45.919 1.00 80.38 619 LEU A O 1
ATOM 4709 N N . ILE A 1 620 ? 18.309 4.686 43.775 1.00 78.88 620 ILE A N 1
ATOM 4710 C CA . ILE A 1 620 ? 17.030 5.419 43.741 1.00 78.88 620 ILE A CA 1
ATOM 4711 C C . ILE A 1 620 ? 15.849 4.495 44.081 1.00 78.88 620 ILE A C 1
ATOM 4713 O O . ILE A 1 620 ? 14.908 4.885 44.778 1.00 78.88 620 ILE A O 1
ATOM 4717 N N . ASN A 1 621 ? 15.858 3.252 43.599 1.00 74.94 621 ASN A N 1
ATOM 4718 C CA . ASN A 1 621 ? 14.787 2.295 43.874 1.00 74.94 621 ASN A CA 1
ATOM 4719 C C . ASN A 1 621 ? 14.785 1.837 45.348 1.00 74.94 621 ASN A C 1
ATOM 4721 O O . ASN A 1 621 ? 13.719 1.672 45.949 1.00 74.94 621 ASN A O 1
ATOM 4725 N N . GLU A 1 622 ? 15.960 1.665 45.955 1.00 75.88 622 GLU A N 1
ATOM 4726 C CA . GLU A 1 622 ? 16.101 1.344 47.380 1.00 75.88 622 GLU A CA 1
ATOM 4727 C C . GLU A 1 622 ? 15.663 2.500 48.290 1.00 75.88 622 GLU A C 1
ATOM 4729 O O . GLU A 1 622 ? 14.946 2.275 49.271 1.00 75.88 622 GLU A O 1
ATOM 4734 N N . GLU A 1 623 ? 15.994 3.746 47.948 1.00 69.25 623 GLU A N 1
ATOM 4735 C CA . GLU A 1 623 ? 15.530 4.921 48.695 1.00 69.25 623 GLU A CA 1
ATOM 4736 C C . GLU A 1 623 ? 14.011 5.103 48.626 1.00 69.25 623 GLU A C 1
ATOM 4738 O O . GLU A 1 623 ? 13.361 5.346 49.653 1.00 69.25 623 GLU A O 1
ATOM 4743 N N . ASN A 1 624 ? 13.423 4.891 47.443 1.00 64.94 624 ASN A N 1
ATOM 4744 C CA . ASN A 1 624 ? 11.976 4.943 47.240 1.00 64.94 624 ASN A CA 1
ATOM 4745 C C . ASN A 1 624 ? 11.232 3.874 48.061 1.00 64.94 624 ASN A C 1
ATOM 4747 O O . ASN A 1 624 ? 10.158 4.148 48.608 1.00 64.94 624 ASN A O 1
ATOM 4751 N N . LYS A 1 625 ? 11.804 2.671 48.212 1.00 68.56 625 LYS A N 1
ATOM 4752 C CA . LYS A 1 625 ? 11.255 1.619 49.090 1.00 68.56 625 LYS A CA 1
ATOM 4753 C C . LYS A 1 625 ? 11.323 1.996 50.571 1.00 68.56 625 LYS A C 1
ATOM 4755 O O . LYS A 1 625 ? 10.408 1.664 51.325 1.00 68.56 625 LYS A O 1
ATOM 4760 N N . ASN A 1 626 ? 12.358 2.726 50.980 1.00 68.62 626 ASN A N 1
ATOM 4761 C CA . ASN A 1 626 ? 12.592 3.110 52.372 1.00 68.62 626 ASN A CA 1
ATOM 4762 C C . ASN A 1 626 ? 11.832 4.377 52.823 1.00 68.62 626 ASN A C 1
ATOM 4764 O O . ASN A 1 626 ? 11.982 4.787 53.975 1.00 68.62 626 ASN A O 1
ATOM 4768 N N . LYS A 1 627 ? 11.001 4.991 51.960 1.00 55.66 627 LYS A N 1
ATOM 4769 C CA . LYS A 1 627 ? 10.219 6.221 52.241 1.00 55.66 627 LYS A CA 1
ATOM 4770 C C . LYS A 1 627 ? 11.054 7.392 52.793 1.00 55.66 627 LYS A C 1
ATOM 4772 O O . LYS A 1 627 ? 10.511 8.268 53.470 1.00 55.66 627 LYS A O 1
ATOM 4777 N N . LYS A 1 628 ? 12.361 7.428 52.525 1.00 53.16 628 LYS A N 1
ATOM 4778 C CA . LYS A 1 628 ? 13.172 8.632 52.752 1.00 53.16 628 LYS A CA 1
ATOM 4779 C C . LYS A 1 628 ? 12.869 9.643 51.639 1.00 53.16 628 LYS A C 1
ATOM 4781 O O . LYS A 1 628 ? 12.348 9.268 50.591 1.00 53.16 628 LYS A O 1
ATOM 4786 N N . SER A 1 629 ? 13.066 10.936 51.906 1.00 55.19 629 SER A N 1
ATOM 4787 C CA . SER A 1 629 ? 12.787 11.982 50.913 1.00 55.19 629 SER A CA 1
ATOM 4788 C C . SER A 1 629 ? 13.560 11.713 49.627 1.00 55.19 629 SER A C 1
ATOM 4790 O O . SER A 1 629 ? 14.725 11.349 49.718 1.00 55.19 629 SER A O 1
ATOM 4792 N N . LYS A 1 630 ? 12.923 11.943 48.472 1.00 57.03 630 LYS A N 1
ATOM 4793 C CA . LYS A 1 630 ? 13.557 11.884 47.150 1.00 57.03 630 LYS A CA 1
ATOM 4794 C C . LYS A 1 630 ? 14.874 12.655 47.162 1.00 57.03 630 LYS A C 1
ATOM 4796 O O . LYS A 1 630 ? 14.836 13.876 47.347 1.00 57.03 630 LYS A O 1
ATOM 4801 N N . ASP A 1 631 ? 15.994 11.964 46.982 1.00 66.62 631 ASP A N 1
ATOM 4802 C CA . ASP A 1 631 ? 17.281 12.628 46.859 1.00 66.62 631 ASP A CA 1
ATOM 4803 C C . ASP A 1 631 ? 17.393 13.216 45.447 1.00 66.62 631 ASP A C 1
ATOM 4805 O O . ASP A 1 631 ? 17.674 12.535 44.460 1.00 66.62 631 ASP A O 1
ATOM 4809 N N . ALA A 1 632 ? 17.039 14.498 45.334 1.00 67.81 632 ALA A N 1
ATOM 4810 C CA . ALA A 1 632 ? 16.970 15.214 44.062 1.00 67.81 632 ALA A CA 1
ATOM 4811 C C . ALA A 1 632 ? 18.336 15.296 43.356 1.00 67.81 632 ALA A C 1
ATOM 4813 O O . ALA A 1 632 ? 18.385 15.576 42.159 1.00 67.81 632 ALA A O 1
ATOM 4814 N N . GLU A 1 633 ? 19.427 15.058 44.086 1.00 73.56 633 GLU A N 1
ATOM 4815 C CA . GLU A 1 633 ? 20.791 15.038 43.564 1.00 73.56 633 GLU A CA 1
ATOM 4816 C C . GLU A 1 633 ? 21.047 13.769 42.729 1.00 73.56 633 GLU A C 1
ATOM 4818 O O . GLU A 1 633 ? 21.464 13.885 41.578 1.00 73.56 633 GLU A O 1
ATOM 4823 N N . LEU A 1 634 ? 20.641 12.588 43.219 1.00 77.31 634 LEU A N 1
ATOM 4824 C CA . LEU A 1 634 ? 20.754 11.310 42.493 1.00 77.31 634 LEU A CA 1
ATOM 4825 C C . LEU A 1 634 ? 19.879 11.270 41.230 1.00 77.31 634 LEU A C 1
ATOM 4827 O O . LEU A 1 634 ? 20.307 10.789 40.181 1.00 77.31 634 LEU A O 1
ATOM 4831 N N . GLU A 1 635 ? 18.649 11.799 41.299 1.00 75.25 635 GLU A N 1
ATOM 4832 C CA . GLU A 1 635 ? 17.780 11.915 40.116 1.00 75.25 635 GLU A CA 1
ATOM 4833 C C . GLU A 1 635 ? 18.364 12.897 39.083 1.00 75.25 635 GLU A C 1
ATOM 4835 O O . GLU A 1 635 ? 18.216 12.687 37.878 1.00 75.25 635 GLU A O 1
ATOM 4840 N N . SER A 1 636 ? 19.033 13.967 39.524 1.00 77.00 636 SER A N 1
ATOM 4841 C CA . SER A 1 636 ? 19.689 14.923 38.625 1.00 77.00 636 SER A CA 1
ATOM 4842 C C . SER A 1 636 ? 20.909 14.311 37.935 1.00 77.00 636 SER A C 1
ATOM 4844 O O . SER A 1 636 ? 21.089 14.518 36.737 1.00 77.00 636 SER A O 1
ATOM 4846 N N . GLU A 1 637 ? 21.723 13.552 38.665 1.00 81.69 637 GLU A N 1
ATOM 4847 C CA . GLU A 1 637 ? 22.907 12.866 38.137 1.00 81.69 637 GLU A CA 1
ATOM 4848 C C . GLU A 1 637 ? 22.522 11.761 37.142 1.00 81.69 637 GLU A C 1
ATOM 4850 O O . GLU A 1 637 ? 23.044 11.721 36.027 1.00 81.69 637 GLU A O 1
ATOM 4855 N N . LEU A 1 638 ? 21.504 10.954 37.470 1.00 77.81 638 LEU A N 1
ATOM 4856 C CA . LEU A 1 638 ? 20.946 9.958 36.552 1.00 77.81 638 LEU A CA 1
ATOM 4857 C C . LEU A 1 638 ? 20.447 10.598 35.248 1.00 77.81 638 LEU A C 1
ATOM 4859 O O . LEU A 1 638 ? 20.667 10.054 34.165 1.00 77.81 638 LEU A O 1
ATOM 4863 N N . ASN A 1 639 ? 19.775 11.748 35.346 1.00 73.81 639 ASN A N 1
ATOM 4864 C CA . ASN A 1 639 ? 19.272 12.462 34.177 1.00 73.81 639 ASN A CA 1
ATOM 4865 C C . ASN A 1 639 ? 20.397 13.057 33.324 1.00 73.81 639 ASN A C 1
ATOM 4867 O O . ASN A 1 639 ? 20.266 13.036 32.104 1.00 73.81 639 ASN A O 1
ATOM 4871 N N . ALA A 1 640 ? 21.478 13.558 33.927 1.00 78.56 640 ALA A N 1
ATOM 4872 C CA . ALA A 1 640 ? 22.634 14.065 33.186 1.00 78.56 640 ALA A CA 1
ATOM 4873 C C . ALA A 1 640 ? 23.339 12.933 32.419 1.00 78.56 640 ALA A C 1
ATOM 4875 O O . ALA A 1 640 ? 23.595 13.047 31.222 1.00 78.56 640 ALA A O 1
ATOM 4876 N N . LEU A 1 641 ? 23.564 11.787 33.072 1.00 77.56 641 LEU A N 1
ATOM 4877 C CA . LEU A 1 641 ? 24.176 10.631 32.415 1.00 77.56 641 LEU A CA 1
ATOM 4878 C C . LEU A 1 641 ? 23.289 10.061 31.296 1.00 77.56 641 LEU A C 1
ATOM 4880 O O . LEU A 1 641 ? 23.800 9.743 30.225 1.00 77.56 641 LEU A O 1
ATOM 4884 N N . GLN A 1 642 ? 21.968 9.969 31.500 1.00 68.31 642 GLN A N 1
ATOM 4885 C CA . GLN A 1 642 ? 21.041 9.411 30.503 1.00 68.31 642 GLN A CA 1
ATOM 4886 C C . GLN A 1 642 ? 20.737 10.341 29.329 1.00 68.31 642 GLN A C 1
ATOM 4888 O O . GLN A 1 642 ? 20.573 9.853 28.212 1.00 68.31 642 GLN A O 1
ATOM 4893 N N . ASN A 1 643 ? 20.594 11.644 29.573 1.00 65.25 643 ASN A N 1
ATOM 4894 C CA . ASN A 1 643 ? 20.111 12.576 28.553 1.00 65.25 643 ASN A CA 1
ATOM 4895 C C . ASN A 1 643 ? 21.235 13.354 27.862 1.00 65.25 643 ASN A C 1
ATOM 4897 O O . ASN A 1 643 ? 21.011 13.818 26.746 1.00 65.25 643 ASN A O 1
ATOM 4901 N N . ASP A 1 644 ? 22.421 13.448 28.475 1.00 75.75 644 ASP A N 1
ATOM 4902 C CA . ASP A 1 644 ? 23.546 14.214 27.928 1.00 75.75 644 ASP A CA 1
ATOM 4903 C C . ASP A 1 644 ? 24.732 13.296 27.577 1.00 75.75 644 ASP A C 1
ATOM 4905 O O . ASP A 1 644 ? 25.080 13.150 26.403 1.00 75.75 644 ASP A O 1
ATOM 4909 N N . THR A 1 645 ? 25.318 12.612 28.568 1.00 75.69 645 THR A N 1
ATOM 4910 C CA . THR A 1 645 ? 26.573 11.852 28.388 1.00 75.69 645 THR A CA 1
ATOM 4911 C C . THR A 1 645 ? 26.403 10.610 27.509 1.00 75.69 645 THR A C 1
ATOM 4913 O O . THR A 1 645 ? 27.210 10.365 26.608 1.00 75.69 645 THR A O 1
ATOM 4916 N N . LEU A 1 646 ? 25.357 9.811 27.750 1.00 74.50 646 LEU A N 1
ATOM 4917 C CA . LEU A 1 646 ? 25.122 8.567 27.014 1.00 74.50 646 LEU A CA 1
ATOM 4918 C C . LEU A 1 646 ? 24.833 8.825 25.517 1.00 74.50 646 LEU A C 1
ATOM 4920 O O . LEU A 1 646 ? 25.506 8.209 24.686 1.00 74.50 646 LEU A O 1
ATOM 4924 N N . PRO A 1 647 ? 23.947 9.768 25.126 1.00 69.56 647 PRO A N 1
ATOM 4925 C CA . PRO A 1 647 ? 23.728 10.094 23.714 1.00 69.56 647 PRO A CA 1
ATOM 4926 C C . PRO A 1 647 ? 24.973 10.646 23.005 1.00 69.56 647 PRO A C 1
ATOM 4928 O O . PRO A 1 647 ? 25.188 10.366 21.820 1.00 69.56 647 PRO A O 1
ATOM 4931 N N . GLU A 1 648 ? 25.818 11.406 23.709 1.00 74.25 648 GLU A N 1
ATOM 4932 C CA . GLU A 1 648 ? 27.070 11.926 23.153 1.00 74.25 648 GLU A CA 1
ATOM 4933 C C . GLU A 1 648 ? 28.061 10.791 22.837 1.00 74.25 648 GLU A C 1
ATOM 4935 O O . GLU A 1 648 ? 28.632 10.745 21.742 1.00 74.25 648 GLU A O 1
ATOM 4940 N N . LEU A 1 649 ? 28.231 9.838 23.761 1.00 73.94 649 LEU A N 1
ATOM 4941 C CA . LEU A 1 649 ? 29.092 8.667 23.566 1.00 73.94 649 LEU A CA 1
ATOM 4942 C C . LEU A 1 649 ? 28.576 7.750 22.450 1.00 73.94 649 LEU A C 1
ATOM 4944 O O . LEU A 1 649 ? 29.368 7.305 21.617 1.00 73.94 649 LEU A O 1
ATOM 4948 N N . GLU A 1 650 ? 27.262 7.522 22.372 1.00 69.75 650 GLU A N 1
ATOM 4949 C CA . GLU A 1 650 ? 26.651 6.750 21.282 1.00 69.75 650 GLU A CA 1
ATOM 4950 C C . GLU A 1 650 ? 26.893 7.396 19.920 1.00 69.75 650 GLU A C 1
ATOM 4952 O O . GLU A 1 650 ? 27.208 6.709 18.950 1.00 69.75 650 GLU A O 1
ATOM 4957 N N . THR A 1 651 ? 26.784 8.722 19.837 1.00 65.06 651 THR A N 1
ATOM 4958 C CA . THR A 1 651 ? 27.029 9.462 18.594 1.00 65.06 651 THR A CA 1
ATOM 4959 C C . THR A 1 651 ? 28.488 9.322 18.156 1.00 65.06 651 THR A C 1
ATOM 4961 O O . THR A 1 651 ? 28.758 8.984 17.002 1.00 65.06 651 THR A O 1
ATOM 4964 N N . LYS A 1 652 ? 29.440 9.487 19.082 1.00 72.88 652 LYS A N 1
ATOM 4965 C CA . LYS A 1 652 ? 30.873 9.316 18.791 1.00 72.88 652 LYS A CA 1
ATOM 4966 C C . LYS A 1 652 ? 31.209 7.884 18.360 1.00 72.88 652 LYS A C 1
ATOM 4968 O O . LYS A 1 652 ? 31.991 7.701 17.428 1.00 72.88 652 LYS A O 1
ATOM 4973 N N . LEU A 1 653 ? 30.599 6.872 18.983 1.00 71.88 653 LEU A N 1
ATOM 4974 C CA . LEU A 1 653 ? 30.806 5.473 18.596 1.00 71.88 653 LEU A CA 1
ATOM 4975 C C . LEU A 1 653 ? 30.218 5.169 17.216 1.00 71.88 653 LEU A C 1
ATOM 4977 O O . LEU A 1 653 ? 30.864 4.511 16.403 1.00 71.88 653 LEU A O 1
ATOM 4981 N N . LYS A 1 654 ? 29.019 5.682 16.917 1.00 66.50 654 LYS A N 1
ATOM 4982 C CA . LYS A 1 654 ? 28.401 5.543 15.591 1.00 66.50 654 LYS A CA 1
ATOM 4983 C C . LYS A 1 654 ? 29.279 6.132 14.491 1.00 66.50 654 LYS A C 1
ATOM 4985 O O . LYS A 1 654 ? 29.407 5.493 13.455 1.00 66.50 654 LYS A O 1
ATOM 4990 N N . HIS A 1 655 ? 29.901 7.295 14.714 1.00 67.19 655 HIS A N 1
ATOM 4991 C CA . HIS A 1 655 ? 30.813 7.900 13.735 1.00 67.19 655 HIS A CA 1
ATOM 4992 C C . HIS A 1 655 ? 31.986 6.978 13.392 1.00 67.19 655 HIS A C 1
ATOM 4994 O O . HIS A 1 655 ? 32.296 6.790 12.220 1.00 67.19 655 HIS A O 1
ATOM 5000 N N . GLN A 1 656 ? 32.624 6.375 14.398 1.00 68.75 656 GLN A N 1
ATOM 5001 C CA . GLN A 1 656 ? 33.792 5.519 14.171 1.00 68.75 656 GLN A CA 1
ATOM 5002 C C . GLN A 1 656 ? 33.451 4.160 13.547 1.00 68.75 656 GLN A C 1
ATOM 5004 O O . GLN A 1 656 ? 34.319 3.533 12.945 1.00 68.75 656 GLN A O 1
ATOM 5009 N N . LEU A 1 657 ? 32.198 3.714 13.667 1.00 65.44 657 LEU A N 1
ATOM 5010 C CA . LEU A 1 657 ? 31.704 2.464 13.083 1.00 65.44 657 LEU A CA 1
ATOM 5011 C C . LEU A 1 657 ? 31.208 2.608 11.636 1.00 65.44 657 LEU A C 1
ATOM 5013 O O . LEU A 1 657 ? 30.807 1.608 11.034 1.00 65.44 657 LEU A O 1
ATOM 5017 N N . LEU A 1 658 ? 31.197 3.821 11.074 1.00 65.88 658 LEU A N 1
ATOM 5018 C CA . LEU A 1 658 ? 30.807 4.024 9.681 1.00 65.88 658 LEU A CA 1
ATOM 5019 C C . LEU A 1 658 ? 31.841 3.398 8.728 1.00 65.88 658 LEU A C 1
ATOM 5021 O O . LEU A 1 658 ? 33.047 3.571 8.929 1.00 65.88 658 LEU A O 1
ATOM 5025 N N . PRO A 1 659 ? 31.397 2.679 7.677 1.00 59.28 659 PRO A N 1
ATOM 5026 C CA . PRO A 1 659 ? 32.305 2.153 6.668 1.00 59.28 659 PRO A CA 1
ATOM 5027 C C . PRO A 1 659 ? 33.000 3.315 5.951 1.00 59.28 659 PRO A C 1
ATOM 5029 O O . PRO A 1 659 ? 32.342 4.199 5.408 1.00 59.28 659 PRO A O 1
ATOM 5032 N N . LYS A 1 660 ? 34.336 3.309 5.957 1.00 66.19 660 LYS A N 1
ATOM 5033 C CA . LYS A 1 660 ? 35.146 4.297 5.234 1.00 66.19 660 LYS A CA 1
ATOM 5034 C C . LYS A 1 660 ? 35.063 4.033 3.728 1.00 66.19 660 LYS A C 1
ATOM 5036 O O . LYS A 1 660 ? 35.017 2.875 3.311 1.00 66.19 660 LYS A O 1
ATOM 5041 N N . ASP A 1 661 ? 35.059 5.093 2.924 1.00 68.25 661 ASP A N 1
ATOM 5042 C CA . ASP A 1 661 ? 35.077 4.982 1.463 1.00 68.25 661 ASP A CA 1
ATOM 5043 C C . ASP A 1 661 ? 36.431 4.388 1.018 1.00 68.25 661 ASP A C 1
ATOM 5045 O O . ASP A 1 661 ? 37.478 4.944 1.368 1.00 68.25 661 ASP A O 1
ATOM 5049 N N . PRO A 1 662 ? 36.451 3.257 0.287 1.00 67.56 662 PRO A N 1
ATOM 5050 C CA . PRO A 1 662 ? 37.695 2.623 -0.151 1.00 67.56 662 PRO A CA 1
ATOM 5051 C C . PRO A 1 662 ? 38.535 3.517 -1.078 1.00 67.56 662 PRO A C 1
ATOM 5053 O O . PRO A 1 662 ? 39.737 3.292 -1.211 1.00 67.56 662 PRO A O 1
ATOM 5056 N N . GLU A 1 663 ? 37.933 4.538 -1.695 1.00 72.38 663 GLU A N 1
ATOM 5057 C CA . GLU A 1 663 ? 38.613 5.467 -2.597 1.00 72.38 663 GLU A CA 1
ATOM 5058 C C . GLU A 1 663 ? 39.201 6.691 -1.868 1.00 72.38 663 GLU A C 1
ATOM 5060 O O . GLU A 1 663 ? 39.988 7.429 -2.459 1.00 72.38 663 GLU A O 1
ATOM 5065 N N . ASP A 1 664 ? 38.877 6.920 -0.585 1.00 74.38 664 ASP A N 1
ATOM 5066 C CA . ASP A 1 664 ? 39.286 8.124 0.169 1.00 74.38 664 ASP A CA 1
ATOM 5067 C C . ASP A 1 664 ? 40.815 8.293 0.273 1.00 74.38 664 ASP A C 1
ATOM 5069 O O . ASP A 1 664 ? 41.314 9.407 0.458 1.00 74.38 664 ASP A O 1
ATOM 5073 N N . SER A 1 665 ? 41.579 7.206 0.160 1.00 73.56 665 SER A N 1
ATOM 5074 C CA . SER A 1 665 ? 43.046 7.222 0.191 1.00 73.56 665 SER A CA 1
ATOM 5075 C C . SER A 1 665 ? 43.691 7.558 -1.157 1.00 73.56 665 SER A C 1
ATOM 5077 O O . SER A 1 665 ? 44.900 7.787 -1.195 1.00 73.56 665 SER A O 1
ATOM 5079 N N . ARG A 1 666 ? 42.925 7.596 -2.254 1.00 80.62 666 ARG A N 1
ATOM 5080 C CA . ARG A 1 666 ? 43.480 7.673 -3.609 1.00 80.62 666 ARG A CA 1
ATOM 5081 C C . ARG A 1 666 ? 43.896 9.086 -4.016 1.00 80.62 666 ARG A C 1
ATOM 5083 O O . ARG A 1 666 ? 43.344 10.094 -3.563 1.00 80.62 666 ARG A O 1
ATOM 5090 N N . ASP A 1 667 ? 44.871 9.134 -4.918 1.00 86.56 667 ASP A N 1
ATOM 5091 C CA . ASP A 1 667 ? 45.214 10.323 -5.698 1.00 86.56 667 ASP A CA 1
ATOM 5092 C C . ASP A 1 667 ? 44.153 10.565 -6.790 1.00 86.56 667 ASP A C 1
ATOM 5094 O O . ASP A 1 667 ? 43.317 9.694 -7.054 1.00 86.56 667 ASP A O 1
ATOM 5098 N N . VAL A 1 668 ? 44.145 11.741 -7.426 1.00 90.69 668 VAL A N 1
ATOM 5099 C CA . VAL A 1 668 ? 43.054 12.122 -8.345 1.00 90.69 668 VAL A CA 1
ATOM 5100 C C . VAL A 1 668 ? 43.528 12.673 -9.677 1.00 90.69 668 VAL A C 1
ATOM 5102 O O . VAL A 1 668 ? 44.587 13.283 -9.791 1.00 90.69 668 VAL A O 1
ATOM 5105 N N . ILE A 1 669 ? 42.670 12.529 -10.681 1.00 90.44 669 ILE A N 1
ATOM 5106 C CA . ILE A 1 669 ? 42.724 13.278 -11.930 1.00 90.44 669 ILE A CA 1
ATOM 5107 C C . ILE A 1 669 ? 41.671 14.386 -11.847 1.00 90.44 669 ILE A C 1
ATOM 5109 O O . ILE A 1 669 ? 40.473 14.115 -11.728 1.00 90.44 669 ILE A O 1
ATOM 5113 N N . LEU A 1 670 ? 42.133 15.633 -11.900 1.00 93.69 670 LEU A N 1
ATOM 5114 C CA . LEU A 1 670 ? 41.315 16.832 -12.031 1.00 93.69 670 LEU A CA 1
ATOM 5115 C C . LEU A 1 670 ? 41.090 17.126 -13.513 1.00 93.69 670 LEU A C 1
ATOM 5117 O O . LEU A 1 670 ? 42.045 17.268 -14.273 1.00 93.69 670 LEU A O 1
ATOM 5121 N N . GLU A 1 671 ? 39.836 17.326 -13.899 1.00 92.69 671 GLU A N 1
ATOM 5122 C CA . GLU A 1 671 ? 39.444 17.806 -15.222 1.00 92.69 671 GLU A CA 1
ATOM 5123 C C . GLU A 1 671 ? 38.532 19.030 -15.088 1.00 92.69 671 GLU A C 1
ATOM 5125 O O . GLU A 1 671 ? 37.545 19.007 -14.355 1.00 92.69 671 GLU A O 1
ATOM 5130 N N . VAL A 1 672 ? 38.840 20.100 -15.825 1.00 93.56 672 VAL A N 1
ATOM 5131 C CA . VAL A 1 672 ? 38.029 21.323 -15.877 1.00 93.56 672 VAL A CA 1
ATOM 5132 C C . VAL A 1 672 ? 37.701 21.655 -17.329 1.00 93.56 672 VAL A C 1
ATOM 5134 O O . VAL A 1 672 ? 38.593 21.756 -18.171 1.00 93.56 672 VAL A O 1
ATOM 5137 N N . ARG A 1 673 ? 36.413 21.849 -17.635 1.00 92.31 673 ARG A N 1
ATOM 5138 C CA . ARG A 1 673 ? 35.934 22.220 -18.978 1.00 92.31 673 ARG A CA 1
ATOM 5139 C C . ARG A 1 673 ? 35.042 23.449 -18.955 1.00 92.31 673 ARG A C 1
ATOM 5141 O O . ARG A 1 673 ? 34.242 23.638 -18.038 1.00 92.31 673 ARG A O 1
ATOM 5148 N N . ALA A 1 674 ? 35.124 24.240 -20.019 1.00 91.62 674 ALA A N 1
ATOM 5149 C CA . ALA A 1 674 ? 34.204 25.345 -20.253 1.00 91.62 674 ALA A CA 1
ATOM 5150 C C . ALA A 1 674 ? 32.789 24.830 -20.575 1.00 91.62 674 ALA A C 1
ATOM 5152 O O . ALA A 1 674 ? 32.618 23.943 -21.411 1.00 91.62 674 ALA A O 1
ATOM 5153 N N . GLY A 1 675 ? 31.777 25.404 -19.922 1.00 87.75 675 GLY A N 1
ATOM 5154 C CA . GLY A 1 675 ? 30.361 25.121 -20.158 1.00 87.75 675 GLY A CA 1
ATOM 5155 C C . GLY A 1 675 ? 29.658 26.227 -20.953 1.00 87.75 675 GLY A C 1
ATOM 5156 O O . GLY A 1 675 ? 30.213 26.854 -21.858 1.00 87.75 675 GLY A O 1
ATOM 5157 N N . ALA A 1 676 ? 28.401 26.498 -20.610 1.00 85.31 676 ALA A N 1
ATOM 5158 C CA . ALA A 1 676 ? 27.572 27.500 -21.268 1.00 85.31 676 ALA A CA 1
ATOM 5159 C C . ALA A 1 676 ? 28.003 28.935 -20.908 1.00 85.31 676 ALA A C 1
ATOM 5161 O O . ALA A 1 676 ? 27.696 29.443 -19.831 1.00 85.31 676 ALA A O 1
ATOM 5162 N N . GLY A 1 677 ? 28.648 29.641 -21.841 1.00 82.19 677 GLY A N 1
ATOM 5163 C CA . GLY A 1 677 ? 29.063 31.042 -21.644 1.00 82.19 677 GLY A CA 1
ATOM 5164 C C . GLY A 1 677 ? 30.089 31.596 -22.639 1.00 82.19 677 GLY A C 1
ATOM 5165 O O . GLY A 1 677 ? 30.498 32.747 -22.498 1.00 82.19 677 GLY A O 1
ATOM 5166 N N . GLY A 1 678 ? 30.499 30.816 -23.647 1.00 85.00 678 GLY A N 1
ATOM 5167 C CA . GLY A 1 678 ? 31.453 31.252 -24.673 1.00 85.00 678 GLY A CA 1
ATOM 5168 C C . GLY A 1 678 ? 32.829 31.583 -24.085 1.00 85.00 678 GLY A C 1
ATOM 5169 O O . GLY A 1 678 ? 33.277 30.922 -23.152 1.00 85.00 678 GLY A O 1
ATOM 5170 N N . ALA A 1 679 ? 33.477 32.639 -24.588 1.00 84.25 679 ALA A N 1
ATOM 5171 C CA . ALA A 1 679 ? 34.811 33.054 -24.138 1.00 84.25 679 ALA A CA 1
ATOM 5172 C C . ALA A 1 679 ? 34.900 33.312 -22.619 1.00 84.25 679 ALA A C 1
ATOM 5174 O O . ALA A 1 679 ? 35.939 33.076 -22.012 1.00 84.25 679 ALA A O 1
ATOM 5175 N N . GLU A 1 680 ? 33.813 33.749 -21.975 1.00 88.38 680 GLU A N 1
ATOM 5176 C CA . GLU A 1 680 ? 33.801 33.953 -20.521 1.00 88.38 680 GLU A CA 1
ATOM 5177 C C . GLU A 1 680 ? 33.806 32.628 -19.744 1.00 88.38 680 GLU A C 1
ATOM 5179 O O . GLU A 1 680 ? 34.469 32.522 -18.716 1.00 88.38 680 GLU A O 1
ATOM 5184 N N . ALA A 1 681 ? 33.109 31.600 -20.242 1.00 89.50 681 ALA A N 1
ATOM 5185 C CA . ALA A 1 681 ? 33.168 30.263 -19.650 1.00 89.50 681 ALA A CA 1
ATOM 5186 C C . ALA A 1 681 ? 34.581 29.668 -19.753 1.00 89.50 681 ALA A C 1
ATOM 5188 O O . ALA A 1 681 ? 35.043 29.042 -18.803 1.00 89.50 681 ALA A O 1
ATOM 5189 N N . ALA A 1 682 ? 35.288 29.922 -20.860 1.00 90.69 682 ALA A N 1
ATOM 5190 C CA . ALA A 1 682 ? 36.672 29.486 -21.040 1.00 90.69 682 ALA A CA 1
ATOM 5191 C C . ALA A 1 682 ? 37.643 30.179 -20.066 1.00 90.69 682 ALA A C 1
ATOM 5193 O O . ALA A 1 682 ? 38.528 29.535 -19.501 1.00 90.69 682 ALA A O 1
ATOM 5194 N N . LYS A 1 683 ? 37.470 31.481 -19.807 1.00 90.25 683 LYS A N 1
ATOM 5195 C CA . LYS A 1 683 ? 38.259 32.199 -18.786 1.00 90.25 683 LYS A CA 1
ATOM 5196 C C . LYS A 1 683 ? 37.986 31.676 -17.386 1.00 90.25 683 LYS A C 1
ATOM 5198 O O . LYS A 1 683 ? 38.920 31.442 -16.629 1.00 90.25 683 LYS A O 1
ATOM 5203 N N . PHE A 1 684 ? 36.716 31.453 -17.066 1.00 92.56 684 PHE A N 1
ATOM 5204 C CA . PHE A 1 684 ? 36.327 30.926 -15.766 1.00 92.56 684 PHE A CA 1
ATOM 5205 C C . PHE A 1 684 ? 36.842 29.496 -15.540 1.00 92.56 684 PHE A C 1
ATOM 5207 O O . PHE A 1 684 ? 37.313 29.181 -14.452 1.00 92.56 684 PHE A O 1
ATOM 5214 N N . ALA A 1 685 ? 36.844 28.649 -16.573 1.00 92.69 685 ALA A N 1
ATOM 5215 C CA . ALA A 1 685 ? 37.469 27.328 -16.513 1.00 92.69 685 ALA A CA 1
ATOM 5216 C C . ALA A 1 685 ? 38.977 27.418 -16.203 1.00 92.69 685 ALA A C 1
ATOM 5218 O O . ALA A 1 685 ? 39.477 26.665 -15.370 1.00 92.69 685 ALA A O 1
ATOM 5219 N N . ALA A 1 686 ? 39.690 28.377 -16.803 1.00 92.69 686 ALA A N 1
ATOM 5220 C CA . ALA A 1 686 ? 41.103 28.618 -16.505 1.00 92.69 686 ALA A CA 1
ATOM 5221 C C . ALA A 1 686 ? 41.328 29.089 -15.053 1.00 92.69 686 ALA A C 1
ATOM 5223 O O . ALA A 1 686 ? 42.260 28.637 -14.389 1.00 92.69 686 ALA A O 1
ATOM 5224 N N . GLU A 1 687 ? 40.458 29.966 -14.542 1.00 93.50 687 GLU A N 1
ATOM 5225 C CA . GLU A 1 687 ? 40.500 30.442 -13.151 1.00 93.50 687 GLU A CA 1
ATOM 5226 C C . GLU A 1 687 ? 40.256 29.308 -12.148 1.00 93.50 687 GLU A C 1
ATOM 5228 O O . GLU A 1 687 ? 40.986 29.204 -11.166 1.00 93.50 687 GLU A O 1
ATOM 5233 N N . LEU A 1 688 ? 39.283 28.427 -12.406 1.00 94.00 688 LEU A N 1
ATOM 5234 C CA . LEU A 1 688 ? 39.033 27.255 -11.560 1.00 94.00 688 LEU A CA 1
ATOM 5235 C C . LEU A 1 688 ? 40.202 26.269 -11.587 1.00 94.00 688 LEU A C 1
ATOM 5237 O O . LEU A 1 688 ? 40.604 25.770 -10.541 1.00 94.00 688 LEU A O 1
ATOM 5241 N N . PHE A 1 689 ? 40.777 26.006 -12.760 1.00 95.19 689 PHE A N 1
ATOM 5242 C CA . PHE A 1 689 ? 41.932 25.119 -12.872 1.00 95.19 689 PHE A CA 1
ATOM 5243 C C . PHE A 1 689 ? 43.129 25.652 -12.069 1.00 95.19 689 PHE A C 1
ATOM 5245 O O . PHE A 1 689 ? 43.738 24.916 -11.292 1.00 95.19 689 PHE A O 1
ATOM 5252 N N . ARG A 1 690 ? 43.396 26.962 -12.165 1.00 94.44 690 ARG A N 1
ATOM 5253 C CA . ARG A 1 690 ? 44.414 27.641 -11.354 1.00 94.44 690 ARG A CA 1
ATOM 5254 C C . ARG A 1 690 ? 44.082 27.618 -9.859 1.00 94.44 690 ARG A C 1
ATOM 5256 O O . ARG A 1 690 ? 44.987 27.439 -9.051 1.00 94.44 690 ARG A O 1
ATOM 5263 N N . MET A 1 691 ? 42.817 27.785 -9.478 1.00 95.06 691 MET A N 1
ATOM 5264 C CA . MET A 1 691 ? 42.383 27.706 -8.078 1.00 95.06 691 MET A CA 1
ATOM 5265 C C . MET A 1 691 ? 42.766 26.355 -7.460 1.00 95.06 691 MET A C 1
ATOM 5267 O O . MET A 1 691 ? 43.357 26.326 -6.380 1.00 95.06 691 MET A O 1
ATOM 5271 N N . TYR A 1 692 ? 42.487 25.244 -8.153 1.00 94.81 692 TYR A N 1
ATOM 5272 C CA . TYR A 1 692 ? 42.870 23.910 -7.680 1.00 94.81 692 TYR A CA 1
ATOM 5273 C C . TYR A 1 692 ? 44.385 23.685 -7.696 1.00 94.81 692 TYR A C 1
ATOM 5275 O O . TYR A 1 692 ? 44.903 23.049 -6.782 1.00 94.81 692 TYR A O 1
ATOM 5283 N N . GLU A 1 693 ? 45.114 24.246 -8.665 1.00 94.12 693 GLU A N 1
ATOM 5284 C CA . GLU A 1 693 ? 46.582 24.226 -8.665 1.00 94.12 693 GLU A CA 1
ATOM 5285 C C . GLU A 1 693 ? 47.158 24.931 -7.423 1.00 94.12 693 GLU A C 1
ATOM 5287 O O . GLU A 1 693 ? 48.030 24.392 -6.739 1.00 94.12 693 GLU A O 1
ATOM 5292 N N . MET A 1 694 ? 46.661 26.130 -7.098 1.00 90.50 694 MET A N 1
ATOM 5293 C CA . MET A 1 694 ? 47.097 26.879 -5.914 1.00 90.50 694 MET A CA 1
ATOM 5294 C C . MET A 1 694 ? 46.720 26.151 -4.621 1.00 90.50 694 MET A C 1
ATOM 5296 O O . MET A 1 694 ? 47.530 26.079 -3.694 1.00 90.50 694 MET A O 1
ATOM 5300 N N . TYR A 1 695 ? 45.523 25.562 -4.573 1.00 89.81 695 TYR A N 1
ATOM 5301 C CA . TYR A 1 695 ? 45.069 24.765 -3.438 1.00 89.81 695 TYR A CA 1
ATOM 5302 C C . TYR A 1 695 ? 45.946 23.523 -3.214 1.00 89.81 695 TYR A C 1
ATOM 5304 O O . TYR A 1 695 ? 46.414 23.298 -2.097 1.00 89.81 695 TYR A O 1
ATOM 5312 N N . ALA A 1 696 ? 46.252 22.770 -4.276 1.00 88.81 696 ALA A N 1
ATOM 5313 C CA . ALA A 1 696 ? 47.132 21.603 -4.216 1.00 88.81 696 ALA A CA 1
ATOM 5314 C C . ALA A 1 696 ? 48.533 21.974 -3.708 1.00 88.81 696 ALA A C 1
ATOM 5316 O O . ALA A 1 696 ? 49.041 21.338 -2.785 1.00 88.81 696 ALA A O 1
ATOM 5317 N N . ARG A 1 697 ? 49.122 23.065 -4.219 1.00 86.31 697 ARG A N 1
ATOM 5318 C CA . ARG A 1 697 ? 50.422 23.571 -3.740 1.00 86.31 697 ARG A CA 1
ATOM 5319 C C . ARG A 1 697 ? 50.396 23.927 -2.255 1.00 86.31 697 ARG A C 1
ATOM 5321 O O . ARG A 1 697 ? 51.353 23.633 -1.545 1.00 86.31 697 ARG A O 1
ATOM 5328 N N . ARG A 1 698 ? 49.308 24.532 -1.769 1.00 84.12 698 ARG A N 1
ATOM 5329 C CA . ARG A 1 698 ? 49.155 24.891 -0.351 1.00 84.12 698 ARG A CA 1
ATOM 5330 C C . ARG A 1 698 ? 49.054 23.666 0.554 1.00 84.12 698 ARG A C 1
ATOM 5332 O O . ARG A 1 698 ? 49.601 23.686 1.650 1.00 84.12 698 ARG A O 1
ATOM 5339 N N . ARG A 1 699 ? 48.391 22.609 0.084 1.00 80.38 699 ARG A N 1
ATOM 5340 C CA . ARG A 1 699 ? 48.323 21.302 0.756 1.00 80.38 699 ARG A CA 1
ATOM 5341 C C . ARG A 1 699 ? 49.590 20.453 0.559 1.00 80.38 699 ARG A C 1
ATOM 5343 O O . ARG A 1 699 ? 49.631 19.320 1.022 1.00 80.38 699 ARG A O 1
ATOM 5350 N N . ASN A 1 700 ? 50.625 20.992 -0.097 1.00 81.75 700 ASN A N 1
ATOM 5351 C CA . ASN A 1 700 ? 51.875 20.302 -0.438 1.00 81.75 700 ASN A CA 1
ATOM 5352 C C . ASN A 1 700 ? 51.690 19.056 -1.336 1.00 81.75 700 ASN A C 1
ATOM 5354 O O . ASN A 1 700 ? 52.529 18.152 -1.360 1.00 81.75 700 ASN A O 1
ATOM 5358 N N . TRP A 1 701 ? 50.598 19.016 -2.100 1.00 87.69 701 TRP A N 1
ATOM 5359 C CA . TRP A 1 701 ? 50.336 17.989 -3.105 1.00 87.69 701 TRP A CA 1
ATOM 5360 C C . TRP A 1 701 ? 51.032 18.332 -4.421 1.00 87.69 701 TRP A C 1
ATOM 5362 O O . TRP A 1 701 ? 51.155 19.499 -4.806 1.00 87.69 701 TRP A O 1
ATOM 5372 N N . LYS A 1 702 ? 51.487 17.302 -5.133 1.00 87.50 702 LYS A N 1
ATOM 5373 C CA . LYS A 1 702 ? 52.077 17.452 -6.463 1.00 87.50 702 LYS A CA 1
ATOM 5374 C C . LYS A 1 702 ? 50.969 17.605 -7.491 1.00 87.50 702 LYS A C 1
ATOM 5376 O O . LYS A 1 702 ? 50.049 16.799 -7.512 1.00 87.50 702 LYS A O 1
ATOM 5381 N N . PHE A 1 703 ? 51.080 18.628 -8.330 1.00 92.06 703 PHE A N 1
ATOM 5382 C CA . PHE A 1 703 ? 50.137 18.931 -9.400 1.00 92.06 703 PHE A CA 1
ATOM 5383 C C . PHE A 1 703 ? 50.864 18.800 -10.742 1.00 92.06 703 PHE A C 1
ATOM 5385 O O . PHE A 1 703 ? 51.674 19.658 -11.094 1.00 92.06 703 PHE A O 1
ATOM 5392 N N . ASP A 1 704 ? 50.609 17.713 -11.465 1.00 91.19 704 ASP A N 1
ATOM 5393 C CA . ASP A 1 704 ? 51.245 17.397 -12.743 1.00 91.19 704 ASP A CA 1
ATOM 5394 C C . ASP A 1 704 ? 50.266 17.674 -13.896 1.00 91.19 704 ASP A C 1
ATOM 5396 O O . ASP A 1 704 ? 49.222 17.036 -14.023 1.00 91.19 704 ASP A O 1
ATOM 5400 N N . LEU A 1 705 ? 50.590 18.642 -14.758 1.00 92.12 705 LEU A N 1
ATOM 5401 C CA . LEU A 1 705 ? 49.752 18.990 -15.908 1.00 92.12 705 LEU A CA 1
ATOM 5402 C C . LEU A 1 705 ? 49.754 17.856 -16.948 1.00 92.12 705 LEU A C 1
ATOM 5404 O O . LEU A 1 705 ? 50.809 17.507 -17.473 1.00 92.12 705 LEU A O 1
ATOM 5408 N N . MET A 1 706 ? 48.574 17.331 -17.294 1.00 89.38 706 MET A N 1
ATOM 5409 C CA . MET A 1 706 ? 48.426 16.261 -18.291 1.00 89.38 706 MET A CA 1
ATOM 5410 C C . MET A 1 706 ? 48.111 16.809 -19.683 1.00 89.38 706 MET A C 1
ATOM 5412 O O . MET A 1 706 ? 48.757 16.455 -20.668 1.00 89.38 706 MET A O 1
ATOM 5416 N N . SER A 1 707 ? 47.103 17.677 -19.777 1.00 88.81 707 SER A N 1
ATOM 5417 C CA . SER A 1 707 ? 46.678 18.272 -21.044 1.00 88.81 707 SER A CA 1
ATOM 5418 C C . SER A 1 707 ? 46.050 19.637 -20.822 1.00 88.81 707 SER A C 1
ATOM 5420 O O . SER A 1 707 ? 45.315 19.830 -19.855 1.00 88.81 707 SER A O 1
ATOM 5422 N N . TYR A 1 708 ? 46.292 20.567 -21.741 1.00 90.50 708 TYR A N 1
ATOM 5423 C CA . TYR A 1 708 ? 45.767 21.926 -21.675 1.00 90.50 708 TYR A CA 1
ATOM 5424 C C . TYR A 1 708 ? 45.370 22.391 -23.078 1.00 90.50 708 TYR A C 1
ATOM 5426 O O . TYR A 1 708 ? 46.218 22.512 -23.959 1.00 90.50 708 TYR A O 1
ATOM 5434 N N . SER A 1 709 ? 44.073 22.605 -23.296 1.00 90.56 709 SER A N 1
ATOM 5435 C CA . SER A 1 709 ? 43.498 23.048 -24.566 1.00 90.56 709 SER A CA 1
ATOM 5436 C C . SER A 1 709 ? 42.983 24.477 -24.436 1.00 90.56 709 SER A C 1
ATOM 5438 O O . SER A 1 709 ? 41.991 24.735 -23.749 1.00 90.56 709 SER A O 1
ATOM 5440 N N . GLU A 1 710 ? 43.619 25.397 -25.155 1.00 86.44 710 GLU A N 1
ATOM 5441 C CA . GLU A 1 710 ? 43.224 26.806 -25.207 1.00 86.44 710 GLU A CA 1
ATOM 5442 C C . GLU A 1 710 ? 42.077 27.058 -26.194 1.00 86.44 710 GLU A C 1
ATOM 5444 O O . GLU A 1 710 ? 41.883 26.320 -27.161 1.00 86.44 710 GLU A O 1
ATOM 5449 N N . GLU A 1 711 ? 41.306 28.113 -25.939 1.00 80.25 711 GLU A N 1
ATOM 5450 C CA . GLU A 1 711 ? 40.259 28.591 -26.845 1.00 80.25 711 GLU A CA 1
ATOM 5451 C C . GLU A 1 711 ? 40.835 29.610 -27.847 1.00 80.25 711 GLU A C 1
ATOM 5453 O O . GLU A 1 711 ? 41.350 30.658 -27.451 1.00 80.25 711 GLU A O 1
ATOM 5458 N N . GLU A 1 712 ? 40.700 29.344 -29.154 1.00 66.56 712 GLU A N 1
ATOM 5459 C CA . GLU A 1 712 ? 41.310 30.154 -30.229 1.00 66.56 712 GLU A CA 1
ATOM 5460 C C . GLU A 1 712 ? 40.789 31.605 -30.289 1.00 66.56 712 GLU A C 1
ATOM 5462 O O . GLU A 1 712 ? 41.479 32.501 -30.778 1.00 66.56 712 GLU A O 1
ATOM 5467 N N . LYS A 1 713 ? 39.566 31.866 -29.799 1.00 59.22 713 LYS A N 1
ATOM 5468 C CA . LYS A 1 713 ? 38.944 33.201 -29.795 1.00 59.22 713 LYS A CA 1
ATOM 5469 C C . LYS A 1 713 ? 38.537 33.625 -28.385 1.00 59.22 713 LYS A C 1
ATOM 5471 O O . LYS A 1 713 ? 37.504 33.207 -27.872 1.00 59.22 713 LYS A O 1
ATOM 5476 N N . GLY A 1 714 ? 39.296 34.554 -27.802 1.00 61.59 714 GLY A N 1
ATOM 5477 C CA . GLY A 1 714 ? 38.892 35.294 -26.599 1.00 61.59 714 GLY A CA 1
ATOM 5478 C C . GLY A 1 714 ? 39.689 35.008 -25.325 1.00 61.59 714 GLY A C 1
ATOM 5479 O O . GLY A 1 714 ? 39.450 35.707 -24.339 1.00 61.59 714 GLY A O 1
ATOM 5480 N N . GLY A 1 715 ? 40.652 34.078 -25.364 1.00 71.75 715 GLY A N 1
ATOM 5481 C CA . GLY A 1 715 ? 41.528 33.711 -24.245 1.00 71.75 715 GLY A CA 1
ATOM 5482 C C . GLY A 1 715 ? 40.807 32.888 -23.173 1.00 71.75 715 GLY A C 1
ATOM 5483 O O . GLY A 1 715 ? 39.692 33.226 -22.784 1.00 71.75 715 GLY A O 1
ATOM 5484 N N . GLY A 1 716 ? 41.434 31.812 -22.695 1.00 82.94 716 GLY A N 1
ATOM 5485 C CA . GLY A 1 716 ? 40.862 30.885 -21.713 1.00 82.94 716 GLY A CA 1
ATOM 5486 C C . GLY A 1 716 ? 41.082 29.419 -22.088 1.00 82.94 716 GLY A C 1
ATOM 5487 O O . GLY A 1 716 ? 41.756 29.112 -23.070 1.00 82.94 716 GLY A O 1
ATOM 5488 N N . VAL A 1 717 ? 40.497 28.520 -21.301 1.00 88.19 717 VAL A N 1
ATOM 5489 C CA . VAL A 1 717 ? 40.653 27.068 -21.418 1.00 88.19 717 VAL A CA 1
ATOM 5490 C C . VAL A 1 717 ? 39.350 26.436 -21.871 1.00 88.19 717 VAL A C 1
ATOM 5492 O O . VAL A 1 717 ? 38.323 26.579 -21.209 1.00 88.19 717 VAL A O 1
ATOM 5495 N N . ARG A 1 718 ? 39.397 25.686 -22.972 1.00 88.88 718 ARG A N 1
ATOM 5496 C CA . ARG A 1 718 ? 38.293 24.813 -23.378 1.00 88.88 718 ARG A CA 1
ATOM 5497 C C . ARG A 1 718 ? 38.240 23.570 -22.492 1.00 88.88 718 ARG A C 1
ATOM 5499 O O . ARG A 1 718 ? 37.165 23.154 -22.061 1.00 88.88 718 ARG A O 1
ATOM 5506 N N . GLU A 1 719 ? 39.410 23.002 -22.223 1.00 91.31 719 GLU A N 1
ATOM 5507 C CA . GLU A 1 719 ? 39.606 21.802 -21.416 1.00 91.31 719 GLU A CA 1
ATOM 5508 C C . GLU A 1 719 ? 41.020 21.789 -20.825 1.00 91.31 719 GLU A C 1
ATOM 5510 O O . GLU A 1 719 ? 41.989 21.986 -21.555 1.00 91.31 719 GLU A O 1
ATOM 5515 N N . ALA A 1 720 ? 41.146 21.530 -19.525 1.00 92.94 720 ALA A N 1
ATOM 5516 C CA . ALA A 1 720 ? 42.425 21.280 -18.869 1.00 92.94 720 ALA A CA 1
ATOM 5517 C C . ALA A 1 720 ? 42.322 20.083 -17.923 1.00 92.94 720 ALA A C 1
ATOM 5519 O O . ALA A 1 720 ? 41.294 19.880 -17.276 1.00 92.94 720 ALA A O 1
ATOM 5520 N N . MET A 1 721 ? 43.397 19.302 -17.850 1.00 93.12 721 MET A N 1
ATOM 5521 C CA . MET A 1 721 ? 43.504 18.120 -17.002 1.00 93.12 721 MET A CA 1
ATOM 5522 C C . MET A 1 721 ? 44.846 18.103 -16.275 1.00 93.12 721 MET A C 1
ATOM 5524 O O . MET A 1 721 ? 45.886 18.383 -16.879 1.00 93.12 721 MET A O 1
ATOM 5528 N N . ALA A 1 722 ? 44.824 17.736 -14.999 1.00 93.56 722 ALA A N 1
ATOM 5529 C CA . ALA A 1 722 ? 46.012 17.538 -14.181 1.00 93.56 722 ALA A CA 1
ATOM 5530 C C . ALA A 1 722 ? 45.851 16.338 -13.254 1.00 93.56 722 ALA A C 1
ATOM 5532 O O . ALA A 1 722 ? 44.752 16.017 -12.809 1.00 93.56 722 ALA A O 1
ATOM 5533 N N . GLU A 1 723 ? 46.971 15.712 -12.937 1.00 91.88 723 GLU A N 1
ATOM 5534 C CA . GLU A 1 723 ? 47.075 14.695 -11.905 1.00 91.88 723 GLU A CA 1
ATOM 5535 C C . GLU A 1 723 ? 47.484 15.364 -10.587 1.00 91.88 723 GLU A C 1
ATOM 5537 O O . GLU A 1 723 ? 48.416 16.173 -10.561 1.00 91.88 723 GLU A O 1
ATOM 5542 N N . ILE A 1 724 ? 46.776 15.056 -9.499 1.00 91.25 724 ILE A N 1
ATOM 5543 C CA . ILE A 1 724 ? 47.059 15.590 -8.165 1.00 91.25 724 ILE A CA 1
ATOM 5544 C C . ILE A 1 724 ? 47.391 14.432 -7.230 1.00 91.25 724 ILE A C 1
ATOM 5546 O O . ILE A 1 724 ? 46.524 13.620 -6.905 1.00 91.25 724 ILE A O 1
ATOM 5550 N N . ASN A 1 725 ? 48.645 14.403 -6.780 1.00 86.81 725 ASN A N 1
ATOM 5551 C CA . ASN A 1 725 ? 49.204 13.333 -5.966 1.00 86.81 725 ASN A CA 1
ATOM 5552 C C . ASN A 1 725 ? 49.580 13.828 -4.565 1.00 86.81 725 ASN A C 1
ATOM 5554 O O . ASN A 1 725 ? 50.174 14.896 -4.399 1.00 86.81 725 ASN A O 1
ATOM 5558 N N . SER A 1 726 ? 49.309 13.009 -3.553 1.00 76.81 726 SER A N 1
ATOM 5559 C CA . SER A 1 726 ? 49.567 13.288 -2.131 1.00 76.81 726 SER A CA 1
ATOM 5560 C C . SER A 1 726 ? 51.055 13.371 -1.741 1.00 76.81 726 SER A C 1
ATOM 5562 O O . SER A 1 726 ? 51.375 13.703 -0.602 1.00 76.81 726 SER A O 1
ATOM 5564 N N . ASN A 1 727 ? 51.988 13.091 -2.663 1.00 67.25 727 ASN A N 1
ATOM 5565 C CA . ASN A 1 727 ? 53.444 13.084 -2.432 1.00 67.25 727 ASN A CA 1
ATOM 5566 C C . ASN A 1 727 ? 53.932 12.124 -1.325 1.00 67.25 727 ASN A C 1
ATOM 5568 O O . ASN A 1 727 ? 55.066 12.247 -0.862 1.00 67.25 727 ASN A O 1
ATOM 5572 N N . GLY A 1 728 ? 53.106 11.165 -0.894 1.00 55.66 728 GLY A N 1
ATOM 5573 C CA . GLY A 1 728 ? 53.466 10.197 0.149 1.00 55.66 728 GLY A CA 1
ATOM 5574 C C . GLY A 1 728 ? 53.680 10.803 1.541 1.00 55.66 728 GLY A C 1
ATOM 5575 O O . GLY A 1 728 ? 54.175 10.109 2.425 1.00 55.66 728 GLY A O 1
ATOM 5576 N N . ASN A 1 729 ? 53.323 12.075 1.749 1.00 47.69 729 ASN A N 1
ATOM 5577 C CA . ASN A 1 729 ? 53.456 12.749 3.035 1.00 47.69 729 ASN A CA 1
ATOM 5578 C C . ASN A 1 729 ? 52.054 12.954 3.629 1.00 47.69 729 ASN A C 1
ATOM 5580 O O . ASN A 1 729 ? 51.245 13.643 3.004 1.00 47.69 729 ASN A O 1
ATOM 5584 N N . PRO A 1 730 ? 51.733 12.382 4.804 1.00 45.38 730 PRO A N 1
ATOM 5585 C CA . PRO A 1 730 ? 50.485 12.702 5.481 1.00 45.38 730 PRO A CA 1
ATOM 5586 C C . PRO A 1 730 ? 50.467 14.206 5.769 1.00 45.38 730 PRO A C 1
ATOM 5588 O O . PRO A 1 730 ? 51.452 14.769 6.252 1.00 45.38 730 PRO A O 1
ATOM 5591 N N . THR A 1 731 ? 49.379 14.878 5.403 1.00 45.94 731 THR A N 1
ATOM 5592 C CA . THR A 1 731 ? 49.212 16.321 5.593 1.00 45.94 731 THR A CA 1
ATOM 5593 C C . THR A 1 731 ? 49.339 16.630 7.089 1.00 45.94 731 THR A C 1
ATOM 5595 O O . THR A 1 731 ? 48.479 16.235 7.866 1.00 45.94 731 THR A O 1
ATOM 5598 N N . ILE A 1 732 ? 50.402 17.311 7.527 1.00 41.00 732 ILE A N 1
ATOM 5599 C CA . ILE A 1 732 ? 50.512 17.802 8.910 1.00 41.00 732 ILE A CA 1
ATOM 5600 C C . ILE A 1 732 ? 50.210 19.299 8.894 1.00 41.00 732 ILE A C 1
ATOM 5602 O O . ILE A 1 732 ? 51.048 20.106 8.493 1.00 41.00 732 ILE A O 1
ATOM 5606 N N . HIS A 1 733 ? 49.025 19.671 9.373 1.00 41.06 733 HIS A N 1
ATOM 5607 C CA . HIS A 1 733 ? 48.774 21.007 9.900 1.00 41.06 733 HIS A CA 1
ATOM 5608 C C . HIS A 1 733 ? 48.314 20.863 11.351 1.00 41.06 733 HIS A C 1
ATOM 5610 O O . HIS A 1 733 ? 47.204 20.419 11.620 1.00 41.06 733 HIS A O 1
ATOM 5616 N N . LEU A 1 734 ? 49.202 21.212 12.283 1.00 37.44 734 LEU A N 1
ATOM 5617 C CA . LEU A 1 734 ? 48.854 21.439 13.681 1.00 37.44 734 LEU A CA 1
ATOM 5618 C C . LEU A 1 734 ? 48.279 22.857 13.776 1.00 37.44 734 LEU A C 1
ATOM 5620 O O . LEU A 1 734 ? 48.997 23.822 13.519 1.00 37.44 734 LEU A O 1
ATOM 5624 N N . ASN A 1 735 ? 47.003 22.995 14.136 1.00 37.19 735 ASN A N 1
ATOM 5625 C CA . ASN A 1 735 ? 46.522 24.249 14.710 1.00 37.19 735 ASN A CA 1
ATOM 5626 C C . ASN A 1 735 ? 46.935 24.230 16.189 1.00 37.19 735 ASN A C 1
ATOM 5628 O O . ASN A 1 735 ? 46.359 23.500 16.990 1.00 37.19 735 ASN A O 1
ATOM 5632 N N . GLU A 1 736 ? 47.978 24.984 16.538 1.00 37.38 736 GLU A N 1
ATOM 5633 C CA . GLU A 1 736 ? 48.599 24.980 17.875 1.00 37.38 736 GLU A CA 1
ATOM 5634 C C . GLU A 1 736 ? 47.730 25.593 18.994 1.00 37.38 736 GLU A C 1
ATOM 5636 O O . GLU A 1 736 ? 48.167 25.614 20.142 1.00 37.38 736 GLU A O 1
ATOM 5641 N N . GLU A 1 737 ? 46.511 26.070 18.713 1.00 39.38 737 GLU A N 1
ATOM 5642 C CA . GLU A 1 737 ? 45.705 26.777 19.722 1.00 39.38 737 GLU A CA 1
ATOM 5643 C C . GLU A 1 737 ? 44.683 25.907 20.478 1.00 39.38 737 GLU A C 1
ATOM 5645 O O . GLU A 1 737 ? 44.411 26.233 21.629 1.00 39.38 737 GLU A O 1
ATOM 5650 N N . ASP A 1 738 ? 44.212 24.769 19.941 1.00 37.28 738 ASP A N 1
ATOM 5651 C CA . ASP A 1 738 ? 43.118 24.002 20.585 1.00 37.28 738 ASP A CA 1
ATOM 5652 C C . ASP A 1 738 ? 43.335 22.480 20.728 1.00 37.28 738 ASP A C 1
ATOM 5654 O O . ASP A 1 738 ? 42.508 21.793 21.323 1.00 37.28 738 ASP A O 1
ATOM 5658 N N . GLY A 1 739 ? 44.447 21.911 20.246 1.00 34.81 739 GLY A N 1
ATOM 5659 C CA . GLY A 1 739 ? 44.742 20.479 20.442 1.00 34.81 739 GLY A CA 1
ATOM 5660 C C . GLY A 1 739 ? 43.761 19.497 19.775 1.00 34.81 739 GLY A C 1
ATOM 5661 O O . GLY A 1 739 ? 43.845 18.298 20.038 1.00 34.81 739 GLY A O 1
ATOM 5662 N N . GLU A 1 740 ? 42.861 19.971 18.909 1.00 37.38 740 GLU A N 1
ATOM 5663 C CA . GLU A 1 740 ? 42.036 19.128 18.039 1.00 37.38 740 GLU A CA 1
ATOM 5664 C C . GLU A 1 740 ? 42.831 18.713 16.788 1.00 37.38 740 GLU A C 1
ATOM 5666 O O . GLU A 1 740 ? 43.416 19.547 16.093 1.00 37.38 740 GLU A O 1
ATOM 5671 N N . GLU A 1 741 ? 42.868 17.410 16.494 1.00 44.47 741 GLU A N 1
ATOM 5672 C CA . GLU A 1 741 ? 43.411 16.886 15.235 1.00 44.47 741 GLU A CA 1
ATOM 5673 C C . GLU A 1 741 ? 42.538 17.367 14.058 1.00 44.47 741 GLU A C 1
ATOM 5675 O O . GLU A 1 741 ? 41.331 17.136 14.048 1.00 44.47 741 GLU A O 1
ATOM 5680 N N . ASP A 1 742 ? 43.121 18.025 13.045 1.00 50.69 742 ASP A N 1
ATOM 5681 C CA . ASP A 1 742 ? 42.376 18.425 11.840 1.00 50.69 742 ASP A CA 1
ATOM 5682 C C . ASP A 1 742 ? 42.011 17.167 11.026 1.00 50.69 742 ASP A C 1
ATOM 5684 O O . ASP A 1 742 ? 42.834 16.609 10.297 1.00 50.69 742 ASP A O 1
ATOM 5688 N N . GLU A 1 743 ? 40.771 16.689 11.154 1.00 53.41 743 GLU A N 1
ATOM 5689 C CA . GLU A 1 743 ? 40.266 15.479 10.481 1.00 53.41 743 GLU A CA 1
ATOM 5690 C C . GLU A 1 743 ? 40.367 15.531 8.936 1.00 53.41 743 GLU A C 1
ATOM 5692 O O . GLU A 1 743 ? 40.358 14.480 8.276 1.00 53.41 743 GLU A O 1
ATOM 5697 N N . LEU A 1 744 ? 40.498 16.728 8.335 1.00 52.16 744 LEU A N 1
ATOM 5698 C CA . LEU A 1 744 ? 40.773 16.893 6.896 1.00 52.16 744 LEU A CA 1
ATOM 5699 C C . LEU A 1 744 ? 42.236 16.614 6.529 1.00 52.16 744 LEU A C 1
ATOM 5701 O O . LEU A 1 744 ? 42.522 16.275 5.378 1.00 52.16 744 LEU A O 1
ATOM 5705 N N . ALA A 1 745 ? 43.160 16.774 7.475 1.00 50.41 745 ALA A N 1
ATOM 5706 C CA . ALA A 1 745 ? 44.587 16.576 7.251 1.00 50.41 745 ALA A CA 1
ATOM 5707 C C . ALA A 1 745 ? 44.940 15.075 7.148 1.00 50.41 745 ALA A C 1
ATOM 5709 O O . ALA A 1 745 ? 45.810 14.686 6.364 1.00 50.41 745 ALA A O 1
ATOM 5710 N N . ASN A 1 746 ? 44.175 14.220 7.837 1.00 53.31 746 ASN A N 1
ATOM 5711 C CA . ASN A 1 746 ? 44.270 12.761 7.764 1.00 53.31 746 ASN A CA 1
ATOM 5712 C C . ASN A 1 746 ? 43.372 12.178 6.646 1.00 53.31 746 ASN A C 1
ATOM 5714 O O . ASN A 1 746 ? 42.236 11.748 6.880 1.00 53.31 746 ASN A O 1
ATOM 5718 N N . GLY A 1 747 ? 43.877 12.150 5.406 1.00 59.97 747 GLY A N 1
ATOM 5719 C CA . GLY A 1 747 ? 43.242 11.466 4.266 1.00 59.97 747 GLY A CA 1
ATOM 5720 C C . GLY A 1 747 ? 43.922 11.716 2.914 1.00 59.97 747 GLY A C 1
ATOM 5721 O O . GLY A 1 747 ? 44.768 12.602 2.803 1.00 59.97 747 GLY A O 1
ATOM 5722 N N . GLY A 1 748 ? 43.559 10.932 1.890 1.00 72.44 748 GLY A N 1
ATOM 5723 C CA . GLY A 1 748 ? 44.076 11.077 0.523 1.00 72.44 748 GLY A CA 1
ATOM 5724 C C . GLY A 1 748 ? 43.522 12.306 -0.209 1.00 72.44 748 GLY A C 1
ATOM 5725 O O . GLY A 1 748 ? 42.646 13.023 0.292 1.00 72.44 748 GLY A O 1
ATOM 5726 N N . VAL A 1 749 ? 44.033 12.562 -1.418 1.00 84.50 749 VAL A N 1
ATOM 5727 C CA . VAL A 1 749 ? 43.611 13.712 -2.240 1.00 84.50 749 VAL A CA 1
ATOM 5728 C C . VAL A 1 749 ? 42.133 13.589 -2.626 1.00 84.50 749 VAL A C 1
ATOM 5730 O O . VAL A 1 749 ? 41.406 14.585 -2.600 1.00 84.50 749 VAL A O 1
ATOM 5733 N N . TYR A 1 750 ? 41.662 12.369 -2.910 1.00 86.12 750 TYR A N 1
ATOM 5734 C CA . TYR A 1 750 ? 40.269 12.114 -3.267 1.00 86.12 750 TYR A CA 1
ATOM 5735 C C . TYR A 1 750 ? 39.305 12.457 -2.138 1.00 86.12 750 TYR A C 1
ATOM 5737 O O . TYR A 1 750 ? 38.368 13.213 -2.386 1.00 86.12 750 TYR A O 1
ATOM 5745 N N . LYS A 1 751 ? 39.574 12.023 -0.895 1.00 84.25 751 LYS A N 1
ATOM 5746 C CA . LYS A 1 751 ? 38.745 12.375 0.273 1.00 84.25 751 LYS A CA 1
ATOM 5747 C C . LYS A 1 751 ? 38.451 13.872 0.302 1.00 84.25 751 LYS A C 1
ATOM 5749 O O . LYS A 1 751 ? 37.300 14.257 0.415 1.00 84.25 751 LYS A O 1
ATOM 5754 N N . ASN A 1 752 ? 39.481 14.700 0.129 1.00 84.88 752 ASN A N 1
ATOM 5755 C CA . ASN A 1 752 ? 39.381 16.153 0.245 1.00 84.88 752 ASN A CA 1
ATOM 5756 C C . ASN A 1 752 ? 38.670 16.834 -0.938 1.00 84.88 752 ASN A C 1
ATOM 5758 O O . ASN A 1 752 ? 38.104 17.909 -0.762 1.00 84.88 752 ASN A O 1
ATOM 5762 N N . LEU A 1 753 ? 38.724 16.258 -2.142 1.00 89.38 753 LEU A N 1
ATOM 5763 C CA . LEU A 1 753 ? 38.204 16.895 -3.357 1.00 89.38 753 LEU A CA 1
ATOM 5764 C C . LEU A 1 753 ? 36.972 16.193 -3.946 1.00 89.38 753 LEU A C 1
ATOM 5766 O O . LEU A 1 753 ? 36.385 16.720 -4.886 1.00 89.38 753 LEU A O 1
ATOM 5770 N N . LYS A 1 754 ? 36.521 15.047 -3.419 1.00 86.75 754 LYS A N 1
ATOM 5771 C CA . LYS A 1 754 ? 35.448 14.235 -4.033 1.00 86.75 754 LYS A CA 1
ATOM 5772 C C . LYS A 1 754 ? 34.143 14.996 -4.284 1.00 86.75 754 LYS A C 1
ATOM 5774 O O . LYS A 1 754 ? 33.468 14.752 -5.283 1.00 86.75 754 LYS A O 1
ATOM 5779 N N . PHE A 1 755 ? 33.825 15.981 -3.444 1.00 89.06 755 PHE A N 1
ATOM 5780 C CA . PHE A 1 755 ? 32.636 16.824 -3.600 1.00 89.06 755 PHE A CA 1
ATOM 5781 C C . PHE A 1 755 ? 32.828 18.024 -4.537 1.00 89.06 755 PHE A C 1
ATOM 5783 O O . PHE A 1 755 ? 31.889 18.784 -4.756 1.00 89.06 755 PHE A O 1
ATOM 5790 N N . GLU A 1 756 ? 34.000 18.224 -5.130 1.00 91.00 756 GLU A N 1
ATOM 5791 C CA . GLU A 1 756 ? 34.233 19.307 -6.094 1.00 91.00 756 GLU A CA 1
ATOM 5792 C C . GLU A 1 756 ? 33.726 18.964 -7.504 1.00 91.00 756 GLU A C 1
ATOM 5794 O O . GLU A 1 756 ? 33.634 19.841 -8.356 1.00 91.00 756 GLU A O 1
ATOM 5799 N N . SER A 1 757 ? 33.339 17.710 -7.757 1.00 90.88 757 SER A N 1
ATOM 5800 C CA . SER A 1 757 ? 32.749 17.311 -9.037 1.00 90.88 757 SER A CA 1
ATOM 5801 C C . SER A 1 757 ? 31.364 17.937 -9.249 1.00 90.88 757 SER A C 1
ATOM 5803 O O . SER A 1 757 ? 30.465 17.780 -8.418 1.00 90.88 757 SER A O 1
ATOM 5805 N N . GLY A 1 758 ? 31.169 18.616 -10.381 1.00 90.06 758 GLY A N 1
ATOM 5806 C CA . GLY A 1 758 ? 29.889 19.193 -10.788 1.00 90.06 758 GLY A CA 1
ATOM 5807 C C . GLY A 1 758 ? 30.014 20.494 -11.585 1.00 90.06 758 GLY A C 1
ATOM 5808 O O . GLY A 1 758 ? 31.077 20.863 -12.083 1.00 90.06 758 GLY A O 1
ATOM 5809 N N . VAL A 1 759 ? 28.891 21.206 -11.734 1.00 92.00 759 VAL A N 1
ATOM 5810 C CA . VAL A 1 759 ? 28.823 22.470 -12.487 1.00 92.00 759 VAL A CA 1
ATOM 5811 C C . VAL A 1 759 ? 29.051 23.672 -11.569 1.00 92.00 759 VAL A C 1
ATOM 5813 O O . VAL A 1 759 ? 28.267 23.947 -10.657 1.00 92.00 759 VAL A O 1
ATOM 5816 N N . HIS A 1 760 ? 30.106 24.431 -11.838 1.00 93.81 760 HIS A N 1
ATOM 5817 C CA . HIS A 1 760 ? 30.428 25.693 -11.182 1.00 93.81 760 HIS A CA 1
ATOM 5818 C C . HIS A 1 760 ? 29.890 26.846 -12.025 1.00 93.81 760 HIS A C 1
ATOM 5820 O O . HIS A 1 760 ? 30.039 26.869 -13.248 1.00 93.81 760 HIS A O 1
ATOM 5826 N N . ARG A 1 761 ? 29.265 27.829 -11.376 1.00 92.88 761 ARG A N 1
ATOM 5827 C CA . ARG A 1 761 ? 28.617 28.962 -12.042 1.00 92.88 761 ARG A CA 1
ATOM 5828 C C . ARG A 1 761 ? 29.247 30.279 -11.621 1.00 92.88 761 ARG A C 1
ATOM 5830 O O . ARG A 1 761 ? 29.283 30.574 -10.432 1.00 92.88 761 ARG A O 1
ATOM 5837 N N . VAL A 1 762 ? 29.622 31.121 -12.578 1.00 93.06 762 VAL A N 1
ATOM 5838 C CA . VAL A 1 762 ? 30.104 32.486 -12.325 1.00 93.06 762 VAL A CA 1
ATOM 5839 C C . VAL A 1 762 ? 29.087 33.529 -12.773 1.00 93.06 762 VAL A C 1
ATOM 5841 O O . VAL A 1 762 ? 28.443 33.386 -13.813 1.00 93.06 762 VAL A O 1
ATOM 5844 N N . GLN A 1 763 ? 28.930 34.579 -11.968 1.00 92.00 763 GLN A N 1
ATOM 5845 C CA . GLN A 1 763 ? 28.099 35.744 -12.258 1.00 92.00 763 GLN A CA 1
ATOM 5846 C C . GLN A 1 763 ? 28.942 37.013 -12.110 1.00 92.00 763 GLN A C 1
ATOM 5848 O O . GLN A 1 763 ? 29.201 37.468 -10.992 1.00 92.00 763 GLN A O 1
ATOM 5853 N N . ARG A 1 764 ? 29.385 37.573 -13.241 1.00 89.69 764 ARG A N 1
ATOM 5854 C CA . ARG A 1 764 ? 30.159 38.824 -13.304 1.00 89.69 764 ARG A CA 1
ATOM 5855 C C . ARG A 1 764 ? 29.963 39.537 -14.638 1.00 89.69 764 ARG A C 1
ATOM 5857 O O . ARG A 1 764 ? 29.382 38.972 -15.560 1.00 89.69 764 ARG A O 1
ATOM 5864 N N . VAL A 1 765 ? 30.422 40.782 -14.724 1.00 85.38 765 VAL A N 1
ATOM 5865 C CA . VAL A 1 765 ? 30.539 41.498 -16.002 1.00 85.38 765 VAL A CA 1
ATOM 5866 C C . VAL A 1 765 ? 31.771 40.939 -16.728 1.00 85.38 765 VAL A C 1
ATOM 5868 O O . VAL A 1 765 ? 32.869 41.075 -16.187 1.00 85.38 765 VAL A O 1
ATOM 5871 N N . PRO A 1 766 ? 31.628 40.272 -17.888 1.00 79.25 766 PRO A N 1
ATOM 5872 C CA . PRO A 1 766 ? 32.769 39.710 -18.608 1.00 79.25 766 PRO A CA 1
ATOM 5873 C C . PRO A 1 766 ? 33.747 40.789 -19.056 1.00 79.25 766 PRO A C 1
ATOM 5875 O O . PRO A 1 766 ? 33.335 41.871 -19.467 1.00 79.25 766 PRO A O 1
ATOM 5878 N N . ALA A 1 767 ? 35.037 40.458 -19.112 1.00 71.44 767 ALA A N 1
ATOM 5879 C CA . ALA A 1 767 ? 36.052 41.368 -19.656 1.00 71.44 767 ALA A CA 1
ATOM 5880 C C . ALA A 1 767 ? 35.833 41.697 -21.151 1.00 71.44 767 ALA A C 1
ATOM 5882 O O . ALA A 1 767 ? 36.405 42.649 -21.671 1.00 71.44 767 ALA A O 1
ATOM 5883 N N . THR A 1 768 ? 35.024 40.896 -21.852 1.00 67.75 768 THR A N 1
ATOM 5884 C CA . THR A 1 768 ? 34.648 41.092 -23.260 1.00 67.75 768 THR A CA 1
ATOM 5885 C C . THR A 1 768 ? 33.375 41.928 -23.446 1.00 67.75 768 THR A C 1
ATOM 5887 O O . THR A 1 768 ? 32.974 42.144 -24.586 1.00 67.75 768 THR A O 1
ATOM 5890 N N . GLU A 1 769 ? 32.718 42.374 -22.367 1.00 72.94 769 GLU A N 1
ATOM 5891 C CA . GLU A 1 769 ? 31.435 43.087 -22.406 1.00 72.94 769 GLU A CA 1
ATOM 5892 C C . GLU A 1 769 ? 31.606 44.596 -22.167 1.00 72.94 769 GLU A C 1
ATOM 5894 O O . GLU A 1 769 ? 32.054 45.037 -21.111 1.00 72.94 769 GLU A O 1
ATOM 5899 N N . THR A 1 770 ? 31.192 45.407 -23.140 1.00 67.38 770 THR A N 1
ATOM 5900 C CA . THR A 1 770 ? 31.336 46.873 -23.107 1.00 67.38 770 THR A CA 1
ATOM 5901 C C . THR A 1 770 ? 30.209 47.608 -22.370 1.00 67.38 770 THR A C 1
ATOM 5903 O O . THR A 1 770 ? 30.401 48.756 -21.981 1.00 67.38 770 THR A O 1
ATOM 5906 N N . GLN A 1 771 ? 29.035 46.990 -22.167 1.00 72.50 771 GLN A N 1
ATOM 5907 C CA . GLN A 1 771 ? 27.849 47.653 -21.588 1.00 72.50 771 GLN A CA 1
ATOM 5908 C C . GLN A 1 771 ? 27.649 47.422 -20.079 1.00 72.50 771 GLN A C 1
ATOM 5910 O O . GLN A 1 771 ? 26.609 47.798 -19.536 1.00 72.50 771 GLN A O 1
ATOM 5915 N N . GLY A 1 772 ? 28.596 46.780 -19.388 1.00 73.88 772 GLY A N 1
ATOM 5916 C CA . GLY A 1 772 ? 28.516 46.583 -17.933 1.00 73.88 772 GLY A CA 1
ATOM 5917 C C . GLY A 1 772 ? 27.444 45.584 -17.468 1.00 73.88 772 GLY A C 1
ATOM 5918 O O . GLY A 1 772 ? 27.049 45.603 -16.302 1.00 73.88 772 GLY A O 1
ATOM 5919 N N . ARG A 1 773 ? 26.935 44.722 -18.361 1.00 80.69 773 ARG A N 1
ATOM 5920 C CA . ARG A 1 773 ? 25.895 43.732 -18.033 1.00 80.69 773 ARG A CA 1
ATOM 5921 C C . ARG A 1 773 ? 26.504 42.493 -17.380 1.00 80.69 773 ARG A C 1
ATOM 5923 O O . ARG A 1 773 ? 27.528 41.982 -17.820 1.00 80.69 773 ARG A O 1
ATOM 5930 N N . ILE A 1 774 ? 25.851 41.988 -16.333 1.00 83.19 774 ILE A N 1
ATOM 5931 C CA . ILE A 1 774 ? 26.274 40.760 -15.647 1.00 83.19 774 ILE A CA 1
ATOM 5932 C C . ILE A 1 774 ? 25.846 39.558 -16.480 1.00 83.19 774 ILE A C 1
ATOM 5934 O O . ILE A 1 774 ? 24.659 39.382 -16.758 1.00 83.19 774 ILE A O 1
ATOM 5938 N N . HIS A 1 775 ? 26.804 38.711 -16.843 1.00 84.94 775 HIS A N 1
ATOM 5939 C CA . HIS A 1 775 ? 26.545 37.451 -17.527 1.00 84.94 775 HIS A CA 1
ATOM 5940 C C . HIS A 1 775 ? 26.651 36.287 -16.546 1.00 84.94 775 HIS A C 1
ATOM 5942 O O . HIS A 1 775 ? 27.293 36.378 -15.500 1.00 84.94 775 HIS A O 1
ATOM 5948 N N . THR A 1 776 ? 25.973 35.191 -16.883 1.00 88.31 776 THR A N 1
ATOM 5949 C CA . THR A 1 776 ? 26.076 33.924 -16.157 1.00 88.31 776 THR A CA 1
ATOM 5950 C C . THR A 1 776 ? 26.741 32.901 -17.066 1.00 88.31 776 THR A C 1
ATOM 5952 O O . THR A 1 776 ? 26.195 32.578 -18.125 1.00 88.31 776 THR A O 1
ATOM 5955 N N . SER A 1 777 ? 27.899 32.409 -16.633 1.00 91.44 777 SER A N 1
ATOM 5956 C CA . SER A 1 777 ? 28.695 31.402 -17.339 1.00 91.44 777 SER A CA 1
ATOM 5957 C C . SER A 1 777 ? 28.925 30.186 -16.445 1.00 91.44 777 SER A C 1
ATOM 5959 O O . SER A 1 777 ? 28.884 30.308 -15.217 1.00 91.44 777 SER A O 1
ATOM 5961 N N . THR A 1 778 ? 29.151 29.018 -17.042 1.00 92.56 778 THR A N 1
ATOM 5962 C CA . THR A 1 778 ? 29.406 27.770 -16.307 1.00 92.56 778 THR A CA 1
ATOM 5963 C C . THR A 1 778 ? 30.720 27.114 -16.719 1.00 92.56 778 THR A C 1
ATOM 5965 O O . THR A 1 778 ? 31.202 27.305 -17.834 1.00 92.56 778 THR A O 1
ATOM 5968 N N . ALA A 1 779 ? 31.291 26.333 -15.808 1.00 92.81 779 ALA A N 1
ATOM 5969 C CA . ALA A 1 779 ? 32.393 25.412 -16.054 1.00 92.81 779 ALA A CA 1
ATOM 5970 C C . ALA A 1 779 ? 32.117 24.110 -15.292 1.00 92.81 779 ALA A C 1
ATOM 5972 O O . ALA A 1 779 ? 31.563 24.146 -14.193 1.00 92.81 779 ALA A O 1
ATOM 5973 N N . SER A 1 780 ? 32.462 22.967 -15.874 1.00 92.00 780 SER A N 1
ATOM 5974 C CA . SER A 1 780 ? 32.335 21.669 -15.210 1.00 92.00 780 SER A CA 1
ATOM 5975 C C . SER A 1 780 ? 33.678 21.232 -14.649 1.00 92.00 780 SER A C 1
ATOM 5977 O O . SER A 1 780 ? 34.677 21.275 -15.370 1.00 92.00 780 SER A O 1
ATOM 5979 N N . VAL A 1 781 ? 33.674 20.773 -13.404 1.00 93.69 781 VAL A N 1
ATOM 5980 C CA . VAL A 1 781 ? 34.823 20.181 -12.719 1.00 93.69 781 VAL A CA 1
ATOM 5981 C C . VAL A 1 781 ? 34.532 18.698 -12.505 1.00 93.69 781 VAL A C 1
ATOM 5983 O O . VAL A 1 781 ? 33.414 18.340 -12.138 1.00 93.69 781 VAL A O 1
ATOM 5986 N N . ALA A 1 782 ? 35.516 17.838 -12.743 1.00 90.94 782 ALA A N 1
ATOM 5987 C CA . ALA A 1 782 ? 35.459 16.426 -12.389 1.00 90.94 782 ALA A CA 1
ATOM 5988 C C . ALA A 1 782 ? 36.719 16.021 -11.628 1.00 90.94 782 ALA A C 1
ATOM 5990 O O . ALA A 1 782 ? 37.835 16.305 -12.062 1.00 90.94 782 ALA A O 1
ATOM 5991 N N . ILE A 1 783 ? 36.507 15.346 -10.502 1.00 91.62 783 ILE A N 1
ATOM 5992 C CA . ILE A 1 783 ? 37.537 14.746 -9.659 1.00 91.62 783 ILE A CA 1
ATOM 5993 C C . ILE A 1 783 ? 37.372 13.236 -9.756 1.00 91.62 783 ILE A C 1
ATOM 5995 O O . ILE A 1 783 ? 36.390 12.678 -9.265 1.00 91.62 783 ILE A O 1
ATOM 5999 N N . ILE A 1 784 ? 38.315 12.586 -10.427 1.00 88.25 784 ILE A N 1
ATOM 6000 C CA . ILE A 1 784 ? 38.264 11.154 -10.723 1.00 88.25 784 ILE A CA 1
ATOM 6001 C C . ILE A 1 784 ? 39.356 10.465 -9.895 1.00 88.25 784 ILE A C 1
ATOM 6003 O O . ILE A 1 784 ? 40.510 10.886 -9.995 1.00 88.25 784 ILE A O 1
ATOM 6007 N N . PRO A 1 785 ? 39.045 9.438 -9.084 1.00 85.88 785 PRO A N 1
ATOM 6008 C CA . PRO A 1 785 ? 40.069 8.710 -8.346 1.00 85.88 785 PRO A CA 1
ATOM 6009 C C . PRO A 1 785 ? 40.986 7.970 -9.326 1.00 85.88 785 PRO A C 1
ATOM 6011 O O . PRO A 1 785 ? 40.531 7.360 -10.297 1.00 85.88 785 PRO A O 1
ATOM 6014 N N . LYS A 1 786 ? 42.295 8.031 -9.091 1.00 80.62 786 LYS A N 1
ATOM 6015 C CA . LYS A 1 786 ? 43.281 7.329 -9.912 1.00 80.62 786 LYS A CA 1
ATOM 6016 C C . LYS A 1 786 ? 43.169 5.824 -9.657 1.00 80.62 786 LYS A C 1
ATOM 6018 O O . LYS A 1 786 ? 43.236 5.380 -8.515 1.00 80.62 786 LYS A O 1
ATOM 6023 N N . ALA A 1 787 ? 42.991 5.041 -10.719 1.00 67.62 787 ALA A N 1
ATOM 6024 C CA . ALA A 1 787 ? 42.991 3.583 -10.631 1.00 67.62 787 ALA A CA 1
ATOM 6025 C C . ALA A 1 787 ? 44.412 3.059 -10.366 1.00 67.62 787 ALA A C 1
ATOM 6027 O O . ALA A 1 787 ? 45.376 3.573 -10.939 1.00 67.62 787 ALA A O 1
ATOM 6028 N N . GLU A 1 788 ? 44.541 2.029 -9.529 1.00 59.41 788 GLU A N 1
ATOM 6029 C CA . GLU A 1 788 ? 45.806 1.308 -9.373 1.00 59.41 788 GLU A CA 1
ATOM 6030 C C . GLU A 1 788 ? 46.130 0.535 -10.659 1.00 59.41 788 GLU A C 1
ATOM 6032 O O . GLU A 1 788 ? 45.257 -0.097 -11.262 1.00 59.41 788 GLU A O 1
ATOM 6037 N N . GLU A 1 789 ? 47.392 0.565 -11.091 1.00 54.25 789 GLU A N 1
ATOM 6038 C CA . GLU A 1 789 ? 47.859 -0.359 -12.122 1.00 54.25 789 GLU A CA 1
ATOM 6039 C C . GLU A 1 789 ? 47.893 -1.765 -11.517 1.00 54.25 789 GLU A C 1
ATOM 6041 O O . GLU A 1 789 ? 48.793 -2.111 -10.756 1.00 54.25 789 GLU A O 1
ATOM 6046 N N . SER A 1 790 ? 46.894 -2.591 -11.830 1.00 49.69 790 SER A N 1
ATOM 6047 C CA . SER A 1 790 ? 46.947 -4.008 -11.489 1.00 49.69 790 SER A CA 1
ATOM 6048 C C . SER A 1 790 ? 47.993 -4.695 -12.368 1.00 49.69 790 SER A C 1
ATOM 6050 O O . SER A 1 790 ? 47.861 -4.686 -13.598 1.00 49.69 790 SER A O 1
ATOM 6052 N N . ASP A 1 791 ? 48.983 -5.348 -11.765 1.00 49.16 791 ASP A N 1
ATOM 6053 C CA . ASP A 1 791 ? 49.843 -6.289 -12.480 1.00 49.16 791 ASP A CA 1
ATOM 6054 C C . ASP A 1 791 ? 48.972 -7.429 -13.039 1.00 49.16 791 ASP A C 1
ATOM 6056 O O . ASP A 1 791 ? 48.506 -8.304 -12.307 1.00 49.16 791 ASP A O 1
ATOM 6060 N N . ILE A 1 792 ? 48.705 -7.416 -14.351 1.00 58.38 792 ILE A N 1
ATOM 6061 C CA . ILE A 1 792 ? 47.869 -8.433 -15.006 1.00 58.38 792 ILE A CA 1
ATOM 6062 C C . ILE A 1 792 ? 48.631 -9.764 -15.025 1.00 58.38 792 ILE A C 1
ATOM 6064 O O . ILE A 1 792 ? 49.441 -10.036 -15.917 1.00 58.38 792 ILE A O 1
ATOM 6068 N N . HIS A 1 793 ? 48.350 -10.617 -14.043 1.00 60.97 793 HIS A N 1
ATOM 6069 C CA . HIS A 1 793 ? 48.843 -11.987 -13.990 1.00 60.97 793 HIS A CA 1
ATOM 6070 C C . HIS A 1 793 ? 47.860 -12.924 -14.707 1.00 60.97 793 HIS A C 1
ATOM 6072 O O . HIS A 1 793 ? 46.731 -13.090 -14.261 1.00 60.97 793 HIS A O 1
ATOM 6078 N N . ILE A 1 794 ? 48.280 -13.532 -15.823 1.00 69.38 794 ILE A N 1
ATOM 6079 C CA . ILE A 1 794 ? 47.499 -14.574 -16.514 1.00 69.38 794 ILE A CA 1
ATOM 6080 C C . ILE A 1 794 ? 47.961 -15.935 -15.989 1.00 69.38 794 ILE A C 1
ATOM 6082 O O . ILE A 1 794 ? 49.097 -16.333 -16.269 1.00 69.38 794 ILE A O 1
ATOM 6086 N N . ASP A 1 795 ? 47.093 -16.656 -15.276 1.00 72.19 795 ASP A N 1
ATOM 6087 C CA . ASP A 1 795 ? 47.367 -18.021 -14.824 1.00 72.19 795 ASP A CA 1
ATOM 6088 C C . ASP A 1 795 ? 47.243 -18.982 -16.018 1.00 72.19 795 ASP A C 1
ATOM 6090 O O . ASP A 1 795 ? 46.155 -19.292 -16.511 1.00 72.19 795 ASP A O 1
ATOM 6094 N N . GLU A 1 796 ? 48.384 -19.488 -16.497 1.00 68.25 796 GLU A N 1
ATOM 6095 C CA . GLU A 1 796 ? 48.449 -20.384 -17.657 1.00 68.25 796 GLU A CA 1
ATOM 6096 C C . GLU A 1 796 ? 47.715 -21.727 -17.457 1.00 68.25 796 GLU A C 1
ATOM 6098 O O . GLU A 1 796 ? 47.526 -22.465 -18.427 1.00 68.25 796 GLU A O 1
ATOM 6103 N N . THR A 1 797 ? 47.313 -22.067 -16.228 1.00 65.12 797 THR A N 1
ATOM 6104 C CA . THR A 1 797 ? 46.608 -23.318 -15.908 1.00 65.12 797 THR A CA 1
ATOM 6105 C C . THR A 1 797 ? 45.091 -23.167 -15.841 1.00 65.12 797 THR A C 1
ATOM 6107 O O . THR A 1 797 ? 44.379 -24.149 -16.057 1.00 65.12 797 THR A O 1
ATOM 6110 N N . LYS A 1 798 ? 44.593 -21.954 -15.577 1.00 72.81 798 LYS A N 1
ATOM 6111 C CA . LYS A 1 798 ? 43.163 -21.683 -15.357 1.00 72.81 798 LYS A CA 1
ATOM 6112 C C . LYS A 1 798 ? 42.558 -20.748 -16.395 1.00 72.81 798 LYS A C 1
ATOM 6114 O O . LYS A 1 798 ? 41.411 -20.948 -16.787 1.00 72.81 798 LYS A O 1
ATOM 6119 N N . ASP A 1 799 ? 43.332 -19.785 -16.888 1.00 78.31 799 ASP A N 1
ATOM 6120 C CA . ASP A 1 799 ? 42.796 -18.675 -17.680 1.00 78.31 799 ASP A CA 1
ATOM 6121 C C . ASP A 1 799 ? 42.906 -18.907 -19.188 1.00 78.31 799 ASP A C 1
ATOM 6123 O O . ASP A 1 799 ? 42.339 -18.155 -19.984 1.00 78.31 799 ASP A O 1
ATOM 6127 N N . VAL A 1 800 ? 43.625 -19.949 -19.618 1.00 83.25 800 VAL A N 1
ATOM 6128 C CA . VAL A 1 800 ? 43.910 -20.198 -21.035 1.00 83.25 800 VAL A CA 1
ATOM 6129 C C . VAL A 1 800 ? 43.612 -21.632 -21.460 1.00 83.25 800 VAL A C 1
ATOM 6131 O O . VAL A 1 800 ? 44.022 -22.603 -20.831 1.00 83.25 800 VAL A O 1
ATOM 6134 N N . ARG A 1 801 ? 42.953 -21.774 -22.612 1.00 85.69 801 ARG A N 1
ATOM 6135 C CA . ARG A 1 801 ? 42.807 -23.045 -23.325 1.00 85.69 801 ARG A CA 1
ATOM 6136 C C . ARG A 1 801 ? 43.797 -23.093 -24.481 1.00 85.69 801 ARG A C 1
ATOM 6138 O O . ARG A 1 801 ? 43.758 -22.234 -25.362 1.00 85.69 801 ARG A O 1
ATOM 6145 N N . ILE A 1 802 ? 44.679 -24.091 -24.485 1.00 86.38 802 ILE A N 1
ATOM 6146 C CA . ILE A 1 802 ? 45.739 -24.242 -25.490 1.00 86.38 802 ILE A CA 1
ATOM 6147 C C . ILE A 1 802 ? 45.418 -25.435 -26.394 1.00 86.38 802 ILE A C 1
ATOM 6149 O O . ILE A 1 802 ? 45.303 -26.564 -25.927 1.00 86.38 802 ILE A O 1
ATOM 6153 N N . GLU A 1 803 ? 45.322 -25.191 -27.696 1.00 84.69 803 GLU A N 1
ATOM 6154 C CA . GLU A 1 803 ? 45.075 -26.192 -28.735 1.00 84.69 803 GLU A CA 1
ATOM 6155 C C . GLU A 1 803 ? 46.269 -26.240 -29.700 1.00 84.69 803 GLU A C 1
ATOM 6157 O O . GLU A 1 803 ? 46.752 -25.208 -30.175 1.00 84.69 803 GLU A O 1
ATOM 6162 N N . THR A 1 804 ? 46.758 -27.441 -30.009 1.00 83.06 804 THR A N 1
ATOM 6163 C CA . THR A 1 804 ? 47.832 -27.652 -30.991 1.00 83.06 804 THR A CA 1
ATOM 6164 C C . THR A 1 804 ? 47.251 -28.087 -32.328 1.00 83.06 804 THR A C 1
ATOM 6166 O O . THR A 1 804 ? 46.323 -28.889 -32.396 1.00 83.06 804 THR A O 1
ATOM 6169 N N . MET A 1 805 ? 47.788 -27.543 -33.415 1.00 81.94 805 MET A N 1
ATOM 6170 C CA . MET A 1 805 ? 47.259 -27.739 -34.762 1.00 81.94 805 MET A CA 1
ATOM 6171 C C . MET A 1 805 ? 48.370 -27.868 -35.806 1.00 81.94 805 MET A C 1
ATOM 6173 O O . MET A 1 805 ? 49.535 -27.546 -35.566 1.00 81.94 805 MET A O 1
ATOM 6177 N N . ARG A 1 806 ? 48.012 -28.380 -36.987 1.00 78.69 806 ARG A N 1
ATOM 6178 C CA . ARG A 1 806 ? 48.919 -28.427 -38.141 1.00 78.69 806 ARG A CA 1
ATOM 6179 C C . ARG A 1 806 ? 49.030 -27.037 -38.757 1.00 78.69 806 ARG A C 1
ATOM 6181 O O . ARG A 1 806 ? 48.011 -26.388 -38.977 1.00 78.69 806 ARG A O 1
ATOM 6188 N N . ALA A 1 807 ? 50.254 -26.597 -39.040 1.00 71.12 807 ALA A N 1
ATOM 6189 C CA . ALA A 1 807 ? 50.484 -25.327 -39.721 1.00 71.12 807 ALA A CA 1
ATOM 6190 C C . ALA A 1 807 ? 49.916 -25.375 -41.151 1.00 71.12 807 ALA A C 1
ATOM 6192 O O . ALA A 1 807 ? 50.192 -26.318 -41.899 1.00 71.12 807 ALA A O 1
ATOM 6193 N N . SER A 1 808 ? 49.127 -24.370 -41.531 1.00 64.75 808 SER A N 1
ATOM 6194 C CA . SER A 1 808 ? 48.487 -24.276 -42.847 1.00 64.75 808 SER A CA 1
ATOM 6195 C C . SER A 1 808 ? 49.384 -23.518 -43.834 1.00 64.75 808 SER A C 1
ATOM 6197 O O . SER A 1 808 ? 49.702 -22.355 -43.593 1.00 64.75 808 SER A O 1
ATOM 6199 N N . GLY A 1 809 ? 49.752 -24.145 -44.957 1.00 59.97 809 GLY A N 1
ATOM 6200 C CA . GLY A 1 809 ? 50.536 -23.534 -46.040 1.00 59.97 809 GLY A CA 1
ATOM 6201 C C . GLY A 1 809 ? 50.165 -24.096 -47.420 1.00 59.97 809 GLY A C 1
ATOM 6202 O O . GLY A 1 809 ? 49.532 -25.149 -47.504 1.00 59.97 809 GLY A O 1
ATOM 6203 N N . ALA A 1 810 ? 50.524 -23.376 -48.493 1.00 50.56 810 ALA A N 1
ATOM 6204 C CA . ALA A 1 810 ? 50.187 -23.734 -49.875 1.00 50.56 810 ALA A CA 1
ATOM 6205 C C . ALA A 1 810 ? 50.775 -25.103 -50.265 1.00 50.56 810 ALA A C 1
ATOM 6207 O O . ALA A 1 810 ? 51.970 -25.351 -50.111 1.00 50.56 810 ALA A O 1
ATOM 6208 N N . GLY A 1 811 ? 49.904 -25.999 -50.733 1.00 54.50 811 GLY A N 1
ATOM 6209 C CA . GLY A 1 811 ? 50.215 -27.400 -50.990 1.00 54.50 811 GLY A CA 1
ATOM 6210 C C . GLY A 1 811 ? 51.222 -27.621 -52.120 1.00 54.50 811 GLY A C 1
ATOM 6211 O O . GLY A 1 811 ? 51.036 -27.157 -53.240 1.00 54.50 811 GLY A O 1
ATOM 6212 N N . GLY A 1 812 ? 52.247 -28.415 -51.818 1.00 52.62 812 GLY A N 1
ATOM 6213 C CA . GLY A 1 812 ? 53.168 -29.026 -52.773 1.00 52.62 812 GLY A CA 1
ATOM 6214 C C . GLY A 1 812 ? 54.224 -29.844 -52.028 1.00 52.62 812 GLY A C 1
ATOM 6215 O O . GLY A 1 812 ? 54.842 -29.296 -51.128 1.00 52.62 812 GLY A O 1
ATOM 6216 N N . GLN A 1 813 ? 54.354 -31.138 -52.370 1.00 52.78 813 GLN A N 1
ATOM 6217 C CA . GLN A 1 813 ? 55.302 -32.217 -51.970 1.00 52.78 813 GLN A CA 1
ATOM 6218 C C . GLN A 1 813 ? 55.928 -32.303 -50.550 1.00 52.78 813 GLN A C 1
ATOM 6220 O O . GLN A 1 813 ? 56.439 -33.360 -50.195 1.00 52.78 813 GLN A O 1
ATOM 6225 N N . HIS A 1 814 ? 55.800 -31.306 -49.684 1.00 52.47 814 HIS A N 1
ATOM 6226 C CA . HIS A 1 814 ? 56.076 -31.353 -48.253 1.00 52.47 814 HIS A CA 1
ATOM 6227 C C . HIS A 1 814 ? 54.786 -31.028 -47.494 1.00 52.47 814 HIS A C 1
ATOM 6229 O O . HIS A 1 814 ? 54.564 -29.916 -47.020 1.00 52.47 814 HIS A O 1
ATOM 6235 N N . VAL A 1 815 ? 53.898 -32.018 -47.389 1.00 52.00 815 VAL A N 1
ATOM 6236 C CA . VAL A 1 815 ? 52.762 -31.948 -46.461 1.00 52.00 815 VAL A CA 1
ATOM 6237 C C . VAL A 1 815 ? 53.331 -31.952 -45.040 1.00 52.00 815 VAL A C 1
ATOM 6239 O O . VAL A 1 815 ? 54.002 -32.906 -44.652 1.00 52.00 815 VAL A O 1
ATOM 6242 N N . ASN A 1 816 ? 53.091 -30.888 -44.266 1.00 56.19 816 ASN A N 1
ATOM 6243 C CA . ASN A 1 816 ? 53.514 -30.803 -42.865 1.00 56.19 816 ASN A CA 1
ATOM 6244 C C . ASN A 1 816 ? 52.887 -31.950 -42.052 1.00 56.19 816 ASN A C 1
ATOM 6246 O O . ASN A 1 816 ? 51.675 -31.981 -41.831 1.00 56.19 816 ASN A O 1
ATOM 6250 N N . THR A 1 817 ? 53.711 -32.896 -41.597 1.00 58.56 817 THR A N 1
ATOM 6251 C CA . THR A 1 817 ? 53.277 -34.064 -40.811 1.00 58.56 817 THR A CA 1
ATOM 6252 C C . THR A 1 817 ? 53.239 -33.803 -39.302 1.00 58.56 817 THR A C 1
ATOM 6254 O O . THR A 1 817 ? 52.714 -34.629 -38.557 1.00 58.56 817 THR A O 1
ATOM 6257 N N . THR A 1 818 ? 53.749 -32.658 -38.836 1.00 62.03 818 THR A N 1
ATOM 6258 C CA . THR A 1 818 ? 53.893 -32.311 -37.413 1.00 62.03 818 THR A CA 1
ATOM 6259 C C . THR A 1 818 ? 52.947 -31.185 -36.970 1.00 62.03 818 THR A C 1
ATOM 6261 O O . THR A 1 818 ? 52.708 -30.215 -37.691 1.00 62.03 818 THR A O 1
ATOM 6264 N N . ASN A 1 819 ? 52.400 -31.306 -35.753 1.00 73.75 819 ASN A N 1
ATOM 6265 C CA . ASN A 1 819 ? 51.513 -30.310 -35.136 1.00 73.75 819 ASN A CA 1
ATOM 6266 C C . ASN A 1 819 ? 52.340 -29.168 -34.512 1.00 73.75 819 ASN A C 1
ATOM 6268 O O . ASN A 1 819 ? 52.621 -29.184 -33.315 1.00 73.75 819 ASN A O 1
ATOM 6272 N N . SER A 1 820 ? 52.785 -28.206 -35.325 1.00 76.12 820 SER A N 1
ATOM 6273 C CA . SER A 1 820 ? 53.627 -27.088 -34.872 1.00 76.12 820 SER A CA 1
ATOM 6274 C C . SER A 1 820 ? 52.863 -25.799 -34.536 1.00 76.12 820 SER A C 1
ATOM 6276 O O . SER A 1 820 ? 53.396 -24.981 -33.785 1.00 76.12 820 SER A O 1
ATOM 6278 N N . ALA A 1 821 ? 51.643 -25.597 -35.045 1.00 81.81 821 ALA A N 1
ATOM 6279 C CA . ALA A 1 821 ? 50.847 -24.391 -34.800 1.00 81.81 821 ALA A CA 1
ATOM 6280 C C . ALA A 1 821 ? 50.154 -24.445 -33.430 1.00 81.81 821 ALA A C 1
ATOM 6282 O O . ALA A 1 821 ? 49.721 -25.509 -32.984 1.00 81.81 821 ALA A O 1
ATOM 6283 N N . VAL A 1 822 ? 50.030 -23.296 -32.763 1.00 85.88 822 VAL A N 1
ATOM 6284 C CA . VAL A 1 822 ? 49.409 -23.191 -31.435 1.00 85.88 822 VAL A CA 1
ATOM 6285 C C . VAL A 1 822 ? 48.313 -22.134 -31.458 1.00 85.88 822 VAL A C 1
ATOM 6287 O O . VAL A 1 822 ? 48.547 -20.996 -31.867 1.00 85.88 822 VAL A O 1
ATOM 6290 N N . ARG A 1 823 ? 47.124 -22.516 -30.991 1.00 86.75 823 ARG A N 1
ATOM 6291 C CA . ARG A 1 823 ? 45.999 -21.630 -30.705 1.00 86.75 823 ARG A CA 1
ATOM 6292 C C . ARG A 1 823 ? 45.832 -21.522 -29.195 1.00 86.75 823 ARG A C 1
ATOM 6294 O O . ARG A 1 823 ? 45.722 -22.537 -28.518 1.00 86.75 823 ARG A O 1
ATOM 6301 N N . ILE A 1 824 ? 45.791 -20.303 -28.677 1.00 89.25 824 ILE A N 1
ATOM 6302 C CA . ILE A 1 824 ? 45.502 -20.025 -27.270 1.00 89.25 824 ILE A CA 1
ATOM 6303 C C . ILE A 1 824 ? 44.240 -19.175 -27.200 1.00 89.25 824 ILE A C 1
ATOM 6305 O O . ILE A 1 824 ? 44.142 -18.160 -27.890 1.00 89.25 824 ILE A O 1
ATOM 6309 N N . VAL A 1 825 ? 43.283 -19.600 -26.380 1.00 86.06 825 VAL A N 1
ATOM 6310 C CA . VAL A 1 825 ? 42.051 -18.867 -26.077 1.00 86.06 825 VAL A CA 1
ATOM 6311 C C . VAL A 1 825 ? 42.100 -18.456 -24.613 1.00 86.06 825 VAL A C 1
ATOM 6313 O O . VAL A 1 825 ? 42.166 -19.326 -23.750 1.00 86.06 825 VAL A O 1
ATOM 6316 N N . HIS A 1 826 ? 42.065 -17.158 -24.326 1.00 86.06 826 HIS A N 1
ATOM 6317 C CA . HIS A 1 826 ? 41.875 -16.678 -22.959 1.00 86.06 826 HIS A CA 1
ATOM 6318 C C . HIS A 1 826 ? 40.401 -16.818 -22.592 1.00 86.06 826 HIS A C 1
ATOM 6320 O O . HIS A 1 826 ? 39.545 -16.187 -23.211 1.00 86.06 826 HIS A O 1
ATOM 6326 N N . ILE A 1 827 ? 40.108 -17.691 -21.634 1.00 82.69 827 ILE A N 1
ATOM 6327 C CA . ILE A 1 827 ? 38.749 -18.102 -21.274 1.00 82.69 827 ILE A CA 1
ATOM 6328 C C . ILE A 1 827 ? 37.930 -16.909 -20.746 1.00 82.69 827 ILE A C 1
ATOM 6330 O O . ILE A 1 827 ? 36.814 -16.733 -21.235 1.00 82.69 827 ILE A O 1
ATOM 6334 N N . PRO A 1 828 ? 38.459 -16.037 -19.860 1.00 77.75 828 PRO A N 1
ATOM 6335 C CA . PRO A 1 828 ? 37.691 -14.907 -19.330 1.00 77.75 828 PRO A CA 1
ATOM 6336 C C . PRO A 1 828 ? 37.311 -13.846 -20.373 1.00 77.75 828 PRO A C 1
ATOM 6338 O O . PRO A 1 828 ? 36.223 -13.285 -20.309 1.00 77.75 828 PRO A O 1
ATOM 6341 N N . THR A 1 829 ? 38.189 -13.555 -21.342 1.00 77.75 829 THR A N 1
ATOM 6342 C CA . THR A 1 829 ? 37.960 -12.467 -22.323 1.00 77.75 829 THR A CA 1
ATOM 6343 C C . THR A 1 829 ? 37.542 -12.958 -23.709 1.00 77.75 829 THR A C 1
ATOM 6345 O O . THR A 1 829 ? 37.221 -12.147 -24.575 1.00 77.75 829 THR A O 1
ATOM 6348 N N . GLY A 1 830 ? 37.591 -14.268 -23.968 1.00 79.06 830 GLY A N 1
ATOM 6349 C CA . GLY A 1 830 ? 37.312 -14.870 -25.276 1.00 79.06 830 GLY A CA 1
ATOM 6350 C C . GLY A 1 830 ? 38.367 -14.588 -26.359 1.00 79.06 830 GLY A C 1
ATOM 6351 O O . GLY A 1 830 ? 38.203 -15.002 -27.510 1.00 79.06 830 GLY A O 1
ATOM 6352 N N . VAL A 1 831 ? 39.465 -13.896 -26.031 1.00 84.56 831 VAL A N 1
ATOM 6353 C CA . VAL A 1 831 ? 40.501 -13.524 -27.006 1.00 84.56 831 VAL A CA 1
ATOM 6354 C C . VAL A 1 831 ? 41.241 -14.760 -27.490 1.00 84.56 831 VAL A C 1
ATOM 6356 O O . VAL A 1 831 ? 41.815 -15.510 -26.704 1.00 84.56 831 VAL A O 1
ATOM 6359 N N . THR A 1 832 ? 41.283 -14.927 -28.810 1.00 85.81 832 THR A N 1
ATOM 6360 C CA . THR A 1 832 ? 41.986 -16.033 -29.463 1.00 85.81 832 THR A CA 1
ATOM 6361 C C . THR A 1 832 ? 43.237 -15.535 -30.185 1.00 85.81 832 THR A C 1
ATOM 6363 O O . THR A 1 832 ? 43.192 -14.572 -30.957 1.00 85.81 832 THR A O 1
ATOM 6366 N N . VAL A 1 833 ? 44.361 -16.213 -29.962 1.00 88.25 833 VAL A N 1
ATOM 6367 C CA . VAL A 1 833 ? 45.643 -15.976 -30.636 1.00 88.25 833 VAL A CA 1
ATOM 6368 C C . VAL A 1 833 ? 46.098 -17.272 -31.297 1.00 88.25 833 VAL A C 1
ATOM 6370 O O . VAL A 1 833 ? 46.130 -18.315 -30.653 1.00 88.25 833 VAL A O 1
ATOM 6373 N N . VAL A 1 834 ? 46.453 -17.212 -32.582 1.00 87.75 834 VAL A N 1
ATOM 6374 C CA . VAL A 1 834 ? 46.983 -18.352 -33.346 1.00 87.75 834 VAL A CA 1
ATOM 6375 C C . VAL A 1 834 ? 48.341 -17.963 -33.915 1.00 87.75 834 VAL A C 1
ATOM 6377 O O . VAL A 1 834 ? 48.435 -16.940 -34.587 1.00 87.75 834 VAL A O 1
ATOM 6380 N N . ILE A 1 835 ? 49.374 -18.769 -33.657 1.00 85.00 835 ILE A N 1
ATOM 6381 C CA . ILE A 1 835 ? 50.729 -18.562 -34.194 1.00 85.00 835 ILE A CA 1
ATOM 6382 C C . ILE A 1 835 ? 51.268 -19.870 -34.774 1.00 85.00 835 ILE A C 1
ATOM 6384 O O . ILE A 1 835 ? 51.146 -20.935 -34.163 1.00 85.00 835 ILE A O 1
ATOM 6388 N N . GLN A 1 836 ? 51.882 -19.778 -35.955 1.00 84.56 836 GLN A N 1
ATOM 6389 C CA . GLN A 1 836 ? 52.447 -20.915 -36.693 1.00 84.56 836 GLN A CA 1
ATOM 6390 C C . GLN A 1 836 ? 53.812 -20.612 -37.336 1.00 84.56 836 GLN A C 1
ATOM 6392 O O . GLN A 1 836 ? 54.254 -21.344 -38.217 1.00 84.56 836 GLN A O 1
ATOM 6397 N N . ASP A 1 837 ? 54.472 -19.538 -36.900 1.00 78.75 837 ASP A N 1
ATOM 6398 C CA . ASP A 1 837 ? 55.650 -18.969 -37.566 1.00 78.75 837 ASP A CA 1
ATOM 6399 C C . ASP A 1 837 ? 56.899 -19.856 -37.444 1.00 78.75 837 ASP A C 1
ATOM 6401 O O . ASP A 1 837 ? 57.761 -19.858 -38.318 1.00 78.75 837 ASP A O 1
ATOM 6405 N N . GLU A 1 838 ? 57.017 -20.612 -36.350 1.00 79.81 838 GLU A N 1
ATOM 6406 C CA . GLU A 1 838 ? 58.183 -21.443 -36.051 1.00 79.81 838 GLU A CA 1
ATOM 6407 C C . GLU A 1 838 ? 57.920 -22.930 -36.311 1.00 79.81 838 GLU A C 1
ATOM 6409 O O . GLU A 1 838 ? 56.803 -23.435 -36.190 1.00 79.81 838 GLU A O 1
ATOM 6414 N N . ARG A 1 839 ? 58.994 -23.690 -36.552 1.00 72.12 839 ARG A N 1
ATOM 6415 C CA . ARG A 1 839 ? 58.930 -25.161 -36.663 1.00 72.12 839 ARG A CA 1
ATOM 6416 C C . ARG A 1 839 ? 58.713 -25.871 -35.313 1.00 72.12 839 ARG A C 1
ATOM 6418 O O . ARG A 1 839 ? 58.457 -27.070 -35.300 1.00 72.12 839 ARG A O 1
ATOM 6425 N N . SER A 1 840 ? 58.825 -25.157 -34.185 1.00 78.75 840 SER A N 1
ATOM 6426 C CA . SER A 1 840 ? 58.712 -25.706 -32.823 1.00 78.75 840 SER A CA 1
ATOM 6427 C C . SER A 1 840 ? 57.447 -25.229 -32.106 1.00 78.75 840 SER A C 1
ATOM 6429 O O . SER A 1 840 ? 57.237 -24.026 -31.937 1.00 78.75 840 SER A O 1
ATOM 6431 N N . GLN A 1 841 ? 56.667 -26.186 -31.593 1.00 77.19 841 GLN A N 1
ATOM 6432 C CA . GLN A 1 841 ? 55.451 -25.948 -30.805 1.00 77.19 841 GLN A CA 1
ATOM 6433 C C . GLN A 1 841 ? 55.713 -25.064 -29.575 1.00 77.19 841 GLN A C 1
ATOM 6435 O O . GLN A 1 841 ? 54.939 -24.157 -29.287 1.00 77.19 841 GLN A O 1
ATOM 6440 N N . HIS A 1 842 ? 56.821 -25.286 -28.863 1.00 79.19 842 HIS A N 1
ATOM 6441 C CA . HIS A 1 842 ? 57.156 -24.534 -27.649 1.00 79.19 842 HIS A CA 1
ATOM 6442 C C . HIS A 1 842 ? 57.456 -23.062 -27.958 1.00 79.19 842 HIS A C 1
ATOM 6444 O O . HIS A 1 842 ? 57.027 -22.172 -27.224 1.00 79.19 842 HIS A O 1
ATOM 6450 N N . LYS A 1 843 ? 58.126 -22.793 -29.089 1.00 80.38 843 LYS A N 1
ATOM 6451 C CA . LYS A 1 843 ? 58.403 -21.424 -29.545 1.00 80.38 843 LYS A CA 1
ATOM 6452 C C . LYS A 1 843 ? 57.128 -20.707 -29.997 1.00 80.38 843 LYS A C 1
ATOM 6454 O O . LYS A 1 843 ? 56.936 -19.546 -29.645 1.00 80.38 843 LYS A O 1
ATOM 6459 N N . ASN A 1 844 ? 56.234 -21.404 -30.703 1.00 82.81 844 ASN A N 1
ATOM 6460 C CA . ASN A 1 844 ? 54.934 -20.849 -31.093 1.00 82.81 844 ASN A CA 1
ATOM 6461 C C . ASN A 1 844 ? 54.024 -20.597 -29.881 1.00 82.81 844 ASN A C 1
ATOM 6463 O O . ASN A 1 844 ? 53.378 -19.554 -29.831 1.00 82.81 844 ASN A O 1
ATOM 6467 N N . LYS A 1 845 ? 54.031 -21.477 -28.866 1.00 83.19 845 LYS A N 1
ATOM 6468 C CA . LYS A 1 845 ? 53.316 -21.262 -27.594 1.00 83.19 845 LYS A CA 1
ATOM 6469 C C . LYS A 1 845 ? 53.821 -20.011 -26.866 1.00 83.19 845 LYS A C 1
ATOM 6471 O O . LYS A 1 845 ? 53.009 -19.187 -26.460 1.00 83.19 845 LYS A O 1
ATOM 6476 N N . ALA A 1 846 ? 55.138 -19.842 -26.737 1.00 82.69 846 ALA A N 1
ATOM 6477 C CA . ALA A 1 846 ? 55.726 -18.680 -26.064 1.00 82.69 846 ALA A CA 1
ATOM 6478 C C . ALA A 1 846 ? 55.383 -17.356 -26.773 1.00 82.69 846 ALA A C 1
ATOM 6480 O O . ALA A 1 846 ? 54.978 -16.392 -26.122 1.00 82.69 846 ALA A O 1
ATOM 6481 N N . LYS A 1 847 ? 55.461 -17.320 -28.113 1.00 82.62 847 LYS A N 1
ATOM 6482 C CA . LYS A 1 847 ? 55.019 -16.154 -28.895 1.00 82.62 847 LYS A CA 1
ATOM 6483 C C . LYS A 1 847 ? 53.515 -15.904 -28.736 1.00 82.62 847 LYS A C 1
ATOM 6485 O O . LYS A 1 847 ? 53.106 -14.757 -28.577 1.00 82.62 847 LYS A O 1
ATOM 6490 N N . ALA A 1 848 ? 52.693 -16.957 -28.740 1.00 83.75 848 ALA A N 1
ATOM 6491 C CA . ALA A 1 848 ? 51.241 -16.825 -28.630 1.00 83.75 848 ALA A CA 1
ATOM 6492 C C . ALA A 1 848 ? 50.824 -16.274 -27.260 1.00 83.75 848 ALA A C 1
ATOM 6494 O O . ALA A 1 848 ? 49.948 -15.416 -27.201 1.00 83.75 848 ALA A O 1
ATOM 6495 N N . LEU A 1 849 ? 51.497 -16.688 -26.180 1.00 83.56 849 LEU A N 1
ATOM 6496 C CA . LEU A 1 849 ? 51.302 -16.138 -24.834 1.00 83.56 849 LEU A CA 1
ATOM 6497 C C . LEU A 1 849 ? 51.722 -14.668 -24.736 1.00 83.56 849 LEU A C 1
ATOM 6499 O O . LEU A 1 849 ? 51.012 -13.873 -24.131 1.00 83.56 849 LEU A O 1
ATOM 6503 N N . SER A 1 850 ? 52.841 -14.282 -25.356 1.00 82.44 850 SER A N 1
ATOM 6504 C CA . SER A 1 850 ? 53.286 -12.882 -25.385 1.00 82.44 850 SER A CA 1
ATOM 6505 C C . SER A 1 850 ? 52.282 -11.974 -26.109 1.00 82.44 850 SER A C 1
ATOM 6507 O O . SER A 1 850 ? 51.902 -10.931 -25.580 1.00 82.44 850 SER A O 1
ATOM 6509 N N . VAL A 1 851 ? 51.781 -12.404 -27.273 1.00 83.38 851 VAL A N 1
ATOM 6510 C CA . VAL A 1 851 ? 50.745 -11.673 -28.022 1.00 83.38 851 VAL A CA 1
ATOM 6511 C C . VAL A 1 851 ? 49.420 -11.648 -27.258 1.00 83.38 851 VAL A C 1
ATOM 6513 O O . VAL A 1 851 ? 48.711 -10.642 -27.288 1.00 83.38 851 VAL A O 1
ATOM 6516 N N . LEU A 1 852 ? 49.081 -12.730 -26.553 1.00 82.75 852 LEU A N 1
ATOM 6517 C CA . LEU A 1 852 ? 47.887 -12.781 -25.720 1.00 82.75 852 LEU A CA 1
ATOM 6518 C C . LEU A 1 852 ? 47.965 -11.786 -24.558 1.00 82.75 852 LEU A C 1
ATOM 6520 O O . LEU A 1 852 ? 47.024 -11.022 -24.377 1.00 82.75 852 LEU A O 1
ATOM 6524 N N . ARG A 1 853 ? 49.093 -11.737 -23.835 1.00 81.88 853 ARG A N 1
ATOM 6525 C CA . ARG A 1 853 ? 49.327 -10.767 -22.751 1.00 81.88 853 ARG A CA 1
ATOM 6526 C C . ARG A 1 853 ? 49.172 -9.329 -23.240 1.00 81.88 853 ARG A C 1
ATOM 6528 O O . ARG A 1 853 ? 48.442 -8.566 -22.621 1.00 81.88 853 ARG A O 1
ATOM 6535 N N . ALA A 1 854 ? 49.765 -8.986 -24.385 1.00 78.56 854 ALA A N 1
ATOM 6536 C CA . ALA A 1 854 ? 49.627 -7.650 -24.969 1.00 78.56 854 ALA A CA 1
ATOM 6537 C C . ALA A 1 854 ? 48.163 -7.299 -25.311 1.00 78.56 854 ALA A C 1
ATOM 6539 O O . ALA A 1 854 ? 47.704 -6.199 -25.022 1.00 78.56 854 ALA A O 1
ATOM 6540 N N . ARG A 1 855 ? 47.397 -8.246 -25.877 1.00 80.06 855 ARG A N 1
ATOM 6541 C CA . ARG A 1 855 ? 45.976 -8.030 -26.211 1.00 80.06 855 ARG A CA 1
ATOM 6542 C C . ARG A 1 855 ? 45.078 -7.916 -24.982 1.00 80.06 855 ARG A C 1
ATOM 6544 O O . ARG A 1 855 ? 44.149 -7.117 -24.999 1.00 80.06 855 ARG A O 1
ATOM 6551 N N . VAL A 1 856 ? 45.321 -8.724 -23.951 1.00 79.75 856 VAL A N 1
ATOM 6552 C CA . VAL A 1 856 ? 44.573 -8.663 -22.686 1.00 79.75 856 VAL A CA 1
ATOM 6553 C C . VAL A 1 856 ? 44.869 -7.346 -21.966 1.00 79.75 856 VAL A C 1
ATOM 6555 O O . VAL A 1 856 ? 43.934 -6.679 -21.537 1.00 79.75 856 VAL A O 1
ATOM 6558 N N . TYR A 1 857 ? 46.131 -6.913 -21.947 1.00 79.25 857 TYR A N 1
ATOM 6559 C CA . TYR A 1 857 ? 46.529 -5.607 -21.420 1.00 79.25 857 TYR A CA 1
ATOM 6560 C C . TYR A 1 857 ? 45.838 -4.440 -22.146 1.00 79.25 857 TYR A C 1
ATOM 6562 O O . TYR A 1 857 ? 45.283 -3.552 -21.504 1.00 79.25 857 TYR A O 1
ATOM 6570 N N . ASP A 1 858 ? 45.777 -4.469 -23.481 1.00 75.31 858 ASP A N 1
ATOM 6571 C CA . ASP A 1 858 ? 45.055 -3.452 -24.259 1.00 75.31 858 ASP A CA 1
ATOM 6572 C C . ASP A 1 858 ? 43.541 -3.438 -23.981 1.00 75.31 858 ASP A C 1
ATOM 6574 O O . ASP A 1 858 ? 42.917 -2.374 -24.015 1.00 75.31 858 ASP A O 1
ATOM 6578 N N . ILE A 1 859 ? 42.931 -4.601 -23.729 1.00 76.00 859 ILE A N 1
ATOM 6579 C CA . ILE A 1 859 ? 41.510 -4.703 -23.367 1.00 76.00 859 ILE A CA 1
ATOM 6580 C C . ILE A 1 859 ? 41.268 -4.107 -21.986 1.00 76.00 859 ILE A C 1
ATOM 6582 O O . ILE A 1 859 ? 40.349 -3.301 -21.852 1.00 76.00 859 ILE A O 1
ATOM 6586 N N . GLU A 1 860 ? 42.099 -4.435 -20.996 1.00 70.38 860 GLU A N 1
ATOM 6587 C CA . GLU A 1 860 ? 41.946 -3.895 -19.644 1.00 70.38 860 GLU A CA 1
ATOM 6588 C C . GLU A 1 860 ? 42.167 -2.381 -19.638 1.00 70.38 860 GLU A C 1
ATOM 6590 O O . GLU A 1 860 ? 41.356 -1.635 -19.101 1.00 70.38 860 GLU A O 1
ATOM 6595 N N . ARG A 1 861 ? 43.166 -1.887 -20.377 1.00 72.00 861 ARG A N 1
ATOM 6596 C CA . ARG A 1 861 ? 43.384 -0.447 -20.558 1.00 72.00 861 ARG A CA 1
ATOM 6597 C C . ARG A 1 861 ? 42.180 0.252 -21.200 1.00 72.00 861 ARG A C 1
ATOM 6599 O O . ARG A 1 861 ? 41.833 1.365 -20.810 1.00 72.00 861 ARG A O 1
ATOM 6606 N N . ARG A 1 862 ? 41.522 -0.374 -22.186 1.00 70.81 862 ARG A N 1
ATOM 6607 C CA . ARG A 1 862 ? 40.285 0.162 -22.790 1.00 70.81 862 ARG A CA 1
ATOM 6608 C C . ARG A 1 862 ? 39.099 0.098 -21.838 1.00 70.81 862 ARG A C 1
ATOM 6610 O O . ARG A 1 862 ? 38.265 0.995 -21.886 1.00 70.81 862 ARG A O 1
ATOM 6617 N N . LYS A 1 863 ? 39.020 -0.936 -21.003 1.00 70.44 863 LYS A N 1
ATOM 6618 C CA . LYS A 1 863 ? 37.984 -1.100 -19.986 1.00 70.44 863 LYS A CA 1
ATOM 6619 C C . LYS A 1 863 ? 38.118 -0.033 -18.901 1.00 70.44 863 LYS A C 1
ATOM 6621 O O . LYS A 1 863 ? 37.161 0.699 -18.697 1.00 70.44 863 LYS A O 1
ATOM 6626 N N . VAL A 1 864 ? 39.319 0.178 -18.361 1.00 65.44 864 VAL A N 1
ATOM 6627 C CA . VAL A 1 864 ? 39.633 1.285 -17.438 1.00 65.44 864 VAL A CA 1
ATOM 6628 C C . VAL A 1 864 ? 39.325 2.639 -18.083 1.00 65.44 864 VAL A C 1
ATOM 6630 O O . VAL A 1 864 ? 38.684 3.493 -17.477 1.00 65.44 864 VAL A O 1
ATOM 6633 N N . ALA A 1 865 ? 39.700 2.846 -19.350 1.00 66.38 865 ALA A N 1
ATOM 6634 C CA . ALA A 1 865 ? 39.358 4.078 -20.063 1.00 66.38 865 ALA A CA 1
ATOM 6635 C C . ALA A 1 865 ? 37.837 4.259 -20.250 1.00 66.38 865 ALA A C 1
ATOM 6637 O O . ALA A 1 865 ? 37.343 5.386 -20.196 1.00 66.38 865 ALA A O 1
ATOM 6638 N N . ALA A 1 866 ? 37.088 3.174 -20.463 1.00 67.75 866 ALA A N 1
ATOM 6639 C CA . ALA A 1 866 ? 35.634 3.196 -20.596 1.00 67.75 866 ALA A CA 1
ATOM 6640 C C . ALA A 1 866 ? 34.929 3.438 -19.253 1.00 67.75 866 ALA A C 1
ATOM 6642 O O . ALA A 1 866 ? 33.988 4.229 -19.213 1.00 67.75 866 ALA A O 1
ATOM 6643 N N . GLU A 1 867 ? 35.408 2.822 -18.171 1.00 65.50 867 GLU A N 1
ATOM 6644 C CA . GLU A 1 867 ? 34.945 3.032 -16.795 1.00 65.50 867 GLU A CA 1
ATOM 6645 C C . GLU A 1 867 ? 35.196 4.478 -16.363 1.00 65.50 867 GLU A C 1
ATOM 6647 O O . GLU A 1 867 ? 34.260 5.163 -15.953 1.00 65.50 867 GLU A O 1
ATOM 6652 N N . ASN A 1 868 ? 36.400 5.004 -16.599 1.00 64.56 868 ASN A N 1
ATOM 6653 C CA . ASN A 1 868 ? 36.715 6.413 -16.362 1.00 64.56 868 ASN A CA 1
ATOM 6654 C C . ASN A 1 868 ? 35.831 7.339 -17.213 1.00 64.56 868 ASN A C 1
ATOM 6656 O O . ASN A 1 868 ? 35.332 8.345 -16.715 1.00 64.56 868 ASN A O 1
ATOM 6660 N N . ALA A 1 869 ? 35.561 7.000 -18.479 1.00 67.12 869 ALA A N 1
ATOM 6661 C CA . ALA A 1 869 ? 34.664 7.778 -19.340 1.00 67.12 869 ALA A CA 1
ATOM 6662 C C . ALA A 1 869 ? 33.180 7.688 -18.928 1.00 67.12 869 ALA A C 1
ATOM 6664 O O . ALA A 1 869 ? 32.390 8.584 -19.244 1.00 67.12 869 ALA A O 1
ATOM 6665 N N . GLN A 1 870 ? 32.768 6.606 -18.269 1.00 69.00 870 GLN A N 1
ATOM 6666 C CA . GLN A 1 870 ? 31.426 6.435 -17.715 1.00 69.00 870 GLN A CA 1
ATOM 6667 C C . GLN A 1 870 ? 31.281 7.199 -16.397 1.00 69.00 870 GLN A C 1
ATOM 6669 O O . GLN A 1 870 ? 30.352 7.994 -16.273 1.00 69.00 870 GLN A O 1
ATOM 6674 N N . MET A 1 871 ? 32.228 7.035 -15.471 1.00 67.12 871 MET A N 1
ATOM 6675 C CA . MET A 1 871 ? 32.296 7.778 -14.212 1.00 67.12 871 MET A CA 1
ATOM 6676 C C . MET A 1 871 ? 32.357 9.287 -14.473 1.00 67.12 871 MET A C 1
ATOM 6678 O O . MET A 1 871 ? 31.624 10.071 -13.877 1.00 67.12 871 MET A O 1
ATOM 6682 N N . ARG A 1 872 ? 33.139 9.707 -15.469 1.00 66.62 872 ARG A N 1
ATOM 6683 C CA . ARG A 1 872 ? 33.166 11.092 -15.938 1.00 66.62 872 ARG A CA 1
ATOM 6684 C C . ARG A 1 872 ? 31.789 11.594 -16.384 1.00 66.62 872 ARG A C 1
ATOM 6686 O O . ARG A 1 872 ? 31.417 12.713 -16.051 1.00 66.62 872 ARG A O 1
ATOM 6693 N N . ARG A 1 873 ? 31.025 10.786 -17.127 1.00 67.94 873 ARG A N 1
ATOM 6694 C CA . ARG A 1 873 ? 29.663 11.143 -17.568 1.00 67.94 873 ARG A CA 1
ATOM 6695 C C . ARG A 1 873 ? 28.655 11.206 -16.420 1.00 67.94 873 ARG A C 1
ATOM 6697 O O . ARG A 1 873 ? 27.670 11.916 -16.556 1.00 67.94 873 ARG A O 1
ATOM 6704 N N . SER A 1 874 ? 28.874 10.482 -15.322 1.00 68.75 874 SER A N 1
ATOM 6705 C CA . SER A 1 874 ? 28.031 10.598 -14.125 1.00 68.75 874 SER A CA 1
ATOM 6706 C C . SER A 1 874 ? 28.416 11.776 -13.229 1.00 68.75 874 SER A C 1
ATOM 6708 O O . SER A 1 874 ? 27.545 12.348 -12.584 1.00 68.75 874 SER A O 1
ATOM 6710 N N . LEU A 1 875 ? 29.702 12.145 -13.185 1.00 67.81 875 LEU A N 1
ATOM 6711 C CA . LEU A 1 875 ? 30.208 13.261 -12.374 1.00 67.81 875 LEU A CA 1
ATOM 6712 C C . LEU A 1 875 ? 29.966 14.628 -13.032 1.00 67.81 875 LEU A C 1
ATOM 6714 O O . LEU A 1 875 ? 29.772 15.630 -12.345 1.00 67.81 875 LEU A O 1
ATOM 6718 N N . ILE A 1 876 ? 29.963 14.670 -14.366 1.00 65.44 876 ILE A N 1
ATOM 6719 C CA . ILE A 1 876 ? 29.710 15.867 -15.165 1.00 65.44 876 ILE A CA 1
ATOM 6720 C C . ILE A 1 876 ? 28.278 15.785 -15.694 1.00 65.44 876 ILE A C 1
ATOM 6722 O O . ILE A 1 876 ? 27.989 14.971 -16.568 1.00 65.44 876 ILE A O 1
ATOM 6726 N N . GLY A 1 877 ? 27.382 16.622 -15.167 1.00 62.25 877 GLY A N 1
ATOM 6727 C CA . GLY A 1 877 ? 26.019 16.766 -15.689 1.00 62.25 877 GLY A CA 1
ATOM 6728 C C . GLY A 1 877 ? 25.973 17.405 -17.089 1.00 62.25 877 GLY A C 1
ATOM 6729 O O . GLY A 1 877 ? 26.940 17.372 -17.850 1.00 62.25 877 GLY A O 1
ATOM 6730 N N . SER A 1 878 ? 24.853 18.023 -17.463 1.00 68.50 878 SER A N 1
ATOM 6731 C CA . SER A 1 878 ? 24.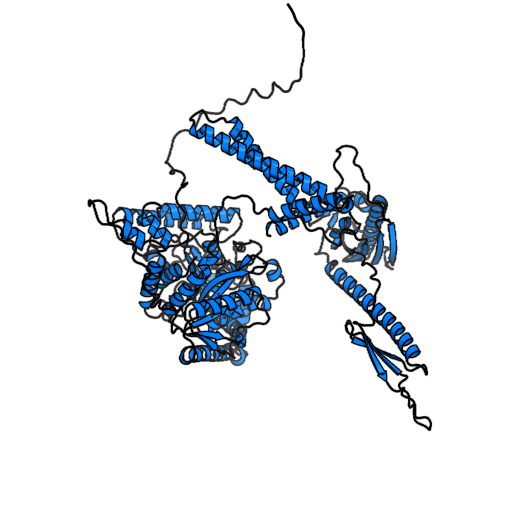687 18.652 -18.787 1.00 68.50 878 SER A CA 1
ATOM 6732 C C . SER A 1 878 ? 25.552 19.903 -19.012 1.00 68.50 878 SER A C 1
ATOM 6734 O O . SER A 1 878 ? 25.619 20.403 -20.136 1.00 68.50 878 SER A O 1
ATOM 6736 N N . ALA A 1 879 ? 26.203 20.418 -17.958 1.00 63.94 879 ALA A N 1
ATOM 6737 C CA . ALA A 1 879 ? 26.940 21.690 -17.943 1.00 63.94 879 ALA A CA 1
ATOM 6738 C C . ALA A 1 879 ? 26.081 22.918 -18.321 1.00 63.94 879 ALA A C 1
ATOM 6740 O O . ALA A 1 879 ? 26.610 24.009 -18.582 1.00 63.94 879 ALA A O 1
ATOM 6741 N N . ASP A 1 880 ? 24.754 22.752 -18.310 1.00 70.06 880 ASP A N 1
ATOM 6742 C CA . ASP A 1 880 ? 23.784 23.806 -18.572 1.00 70.06 880 ASP A CA 1
ATOM 6743 C C . ASP A 1 880 ? 23.677 24.785 -17.392 1.00 70.06 880 ASP A C 1
ATOM 6745 O O . ASP A 1 880 ? 24.035 24.498 -16.250 1.00 70.06 880 ASP A O 1
ATOM 6749 N N . ARG A 1 881 ? 23.147 25.979 -17.662 1.00 74.31 881 ARG A N 1
ATOM 6750 C CA . ARG A 1 881 ? 23.000 27.073 -16.690 1.00 74.31 881 ARG A CA 1
ATOM 6751 C C . ARG A 1 881 ? 22.032 26.753 -15.545 1.00 74.31 881 ARG A C 1
ATOM 6753 O O . ARG A 1 881 ? 22.031 27.4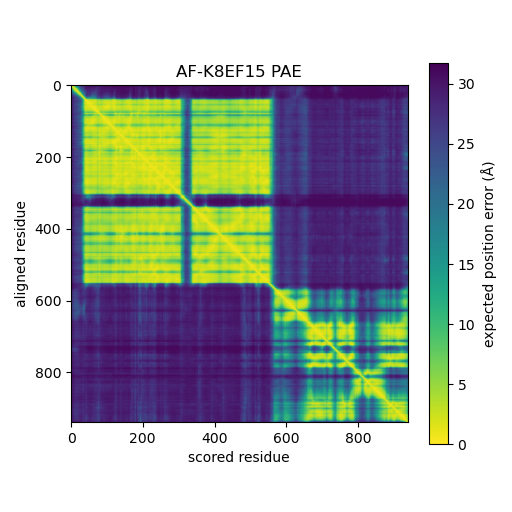77 -14.541 1.00 74.31 881 ARG A O 1
ATOM 6760 N N . SER A 1 882 ? 21.193 25.727 -15.695 1.00 72.31 882 SER A N 1
ATOM 6761 C CA . SER A 1 882 ? 20.277 25.234 -14.661 1.00 72.31 882 SER A CA 1
ATOM 6762 C C . SER A 1 882 ? 20.985 24.421 -13.575 1.00 72.31 882 SER A C 1
ATOM 6764 O O . SER A 1 882 ? 20.574 24.492 -12.414 1.00 72.31 882 SER A O 1
ATOM 6766 N N . GLU A 1 883 ? 22.056 23.706 -13.922 1.00 75.56 883 GLU A N 1
ATOM 6767 C CA . GLU A 1 883 ? 22.845 22.890 -12.999 1.00 75.56 883 GLU A CA 1
ATOM 6768 C C . GLU A 1 883 ? 23.878 23.751 -12.263 1.00 75.56 883 GLU A C 1
ATOM 6770 O O . GLU A 1 883 ? 24.573 24.574 -12.859 1.00 75.56 883 GLU A O 1
ATOM 6775 N N . ARG A 1 884 ? 23.966 23.601 -10.936 1.00 84.31 884 ARG A N 1
ATOM 6776 C CA . ARG A 1 884 ? 24.984 24.287 -10.132 1.00 84.31 884 ARG A CA 1
ATOM 6777 C C . ARG A 1 884 ? 25.238 23.571 -8.815 1.00 84.31 884 ARG A C 1
ATOM 6779 O O . ARG A 1 884 ? 24.312 23.361 -8.038 1.00 84.31 884 ARG A O 1
ATOM 6786 N N . ILE A 1 885 ? 26.504 23.295 -8.542 1.00 88.12 885 ILE A N 1
ATOM 6787 C CA . ILE A 1 885 ? 26.970 22.922 -7.206 1.00 88.12 885 ILE A CA 1
ATOM 6788 C C . ILE A 1 885 ? 27.476 24.146 -6.445 1.00 88.12 885 ILE A C 1
ATOM 6790 O O . ILE A 1 885 ? 27.214 24.281 -5.255 1.00 88.12 885 ILE A O 1
ATOM 6794 N N . ARG A 1 886 ? 28.070 25.118 -7.151 1.00 90.12 886 ARG A N 1
ATOM 6795 C CA . ARG A 1 886 ? 28.606 26.344 -6.553 1.00 90.12 886 ARG A CA 1
ATOM 6796 C C . ARG A 1 886 ? 28.362 27.565 -7.432 1.00 90.12 886 ARG A C 1
ATOM 6798 O O . ARG A 1 886 ? 28.495 27.497 -8.653 1.00 90.12 886 ARG A O 1
ATOM 6805 N N . THR A 1 887 ? 28.012 28.691 -6.810 1.00 92.31 887 THR A N 1
ATOM 6806 C CA . THR A 1 887 ? 27.851 29.986 -7.487 1.00 92.31 887 THR A CA 1
ATOM 6807 C C . THR A 1 887 ? 28.852 31.006 -6.960 1.00 92.31 887 THR A C 1
ATOM 6809 O O . THR A 1 887 ? 28.782 31.377 -5.792 1.00 92.31 887 THR A O 1
ATOM 6812 N N . TYR A 1 888 ? 29.678 31.538 -7.856 1.00 93.88 888 TYR A N 1
ATOM 6813 C CA . TYR A 1 888 ? 30.629 32.624 -7.640 1.00 93.88 888 TYR A CA 1
ATOM 6814 C C . TYR A 1 888 ? 29.987 33.933 -8.110 1.00 93.88 888 TYR A C 1
ATOM 6816 O O . TYR A 1 888 ? 29.809 34.152 -9.311 1.00 93.88 888 TYR A O 1
ATOM 6824 N N . ASN A 1 889 ? 29.585 34.793 -7.178 1.00 91.19 889 ASN A N 1
ATOM 6825 C CA . ASN A 1 889 ? 28.931 36.061 -7.482 1.00 91.19 889 ASN A CA 1
ATOM 6826 C C . ASN A 1 889 ? 29.875 37.226 -7.168 1.00 91.19 889 ASN A C 1
ATOM 6828 O O . ASN A 1 889 ? 30.040 37.611 -6.012 1.00 91.19 889 ASN A O 1
ATOM 6832 N N . PHE A 1 890 ? 30.459 37.812 -8.214 1.00 88.75 890 PHE A N 1
ATOM 6833 C CA . PHE A 1 890 ? 31.420 38.910 -8.080 1.00 88.75 890 PHE A CA 1
ATOM 6834 C C . PHE A 1 890 ? 30.767 40.241 -7.700 1.00 88.75 890 PHE A C 1
ATOM 6836 O O . PHE A 1 890 ? 31.427 41.082 -7.103 1.00 88.75 890 PHE A O 1
ATOM 6843 N N . LYS A 1 891 ? 29.477 40.443 -8.009 1.00 83.94 891 LYS A N 1
ATOM 6844 C CA . LYS A 1 891 ? 28.755 41.662 -7.608 1.00 83.94 891 LYS A CA 1
ATOM 6845 C C . LYS A 1 891 ? 28.621 41.743 -6.088 1.00 83.94 891 LYS A C 1
ATOM 6847 O O . LYS A 1 891 ? 28.792 42.809 -5.509 1.00 83.94 891 LYS A O 1
ATOM 6852 N N . ASP A 1 892 ? 28.314 40.606 -5.474 1.00 81.62 892 ASP A N 1
ATOM 6853 C CA . ASP A 1 892 ? 28.104 40.481 -4.031 1.00 81.62 892 ASP A CA 1
ATOM 6854 C C . ASP A 1 892 ? 29.394 40.077 -3.287 1.00 81.62 892 ASP A C 1
ATOM 6856 O O . ASP A 1 892 ? 29.358 39.881 -2.076 1.00 81.62 892 ASP A O 1
ATOM 6860 N N . GLY A 1 893 ? 30.509 39.878 -4.004 1.00 87.25 893 GLY A N 1
ATOM 6861 C CA . GLY A 1 893 ? 31.786 39.416 -3.448 1.00 87.25 893 GLY A CA 1
ATOM 6862 C C . GLY A 1 893 ? 31.762 38.004 -2.856 1.00 87.25 893 GLY A C 1
ATOM 6863 O O . GLY A 1 893 ? 32.727 37.613 -2.213 1.00 87.25 893 GLY A O 1
ATOM 6864 N N . ARG A 1 894 ? 30.697 37.218 -3.067 1.00 90.75 894 ARG A N 1
ATOM 6865 C CA . ARG A 1 894 ? 30.447 35.970 -2.328 1.00 90.75 894 ARG A CA 1
ATOM 6866 C C . ARG A 1 894 ? 30.364 34.726 -3.202 1.00 90.75 894 ARG A C 1
ATOM 6868 O O . ARG A 1 894 ? 29.844 34.756 -4.320 1.00 90.75 894 ARG A O 1
ATOM 6875 N N . CYS A 1 895 ? 30.790 33.608 -2.636 1.00 91.19 895 CYS A N 1
ATOM 6876 C CA . CYS A 1 895 ? 30.645 32.277 -3.191 1.00 91.19 895 CYS A CA 1
ATOM 6877 C C . CYS A 1 895 ? 29.749 31.421 -2.291 1.00 91.19 895 CYS A C 1
ATOM 6879 O O . CYS A 1 895 ? 29.907 31.437 -1.073 1.00 91.19 895 CYS A O 1
ATOM 6881 N N . LYS A 1 896 ? 28.807 30.680 -2.882 1.00 90.44 896 LYS A N 1
ATOM 6882 C CA . LYS A 1 896 ? 27.881 29.797 -2.158 1.00 90.44 896 LYS A CA 1
ATOM 6883 C C . LYS A 1 896 ? 27.854 28.405 -2.785 1.00 90.44 896 LYS A C 1
ATOM 6885 O O . LYS A 1 896 ? 27.623 28.303 -3.994 1.00 90.44 896 LYS A O 1
ATOM 6890 N N . ASP A 1 897 ? 28.011 27.369 -1.965 1.00 89.88 897 ASP A N 1
ATOM 6891 C CA . ASP A 1 897 ? 27.706 25.979 -2.330 1.00 89.88 897 ASP A CA 1
ATOM 6892 C C . ASP A 1 897 ? 26.208 25.694 -2.095 1.00 89.88 897 ASP A C 1
ATOM 6894 O O . ASP A 1 897 ? 25.604 26.214 -1.153 1.00 89.88 897 ASP A O 1
ATOM 6898 N N . HIS A 1 898 ? 25.570 24.942 -2.994 1.00 86.94 898 HIS A N 1
ATOM 6899 C CA . HIS A 1 898 ? 24.124 24.668 -2.949 1.00 86.94 898 HIS A CA 1
ATOM 6900 C C . HIS A 1 898 ? 23.777 23.323 -2.300 1.00 86.94 898 HIS A C 1
ATOM 6902 O O . HIS A 1 898 ? 22.593 22.995 -2.251 1.00 86.94 898 HIS A O 1
ATOM 6908 N N . ARG A 1 899 ? 24.768 22.556 -1.830 1.00 82.69 899 ARG A N 1
ATOM 6909 C CA . ARG A 1 899 ? 24.571 21.196 -1.297 1.00 82.69 899 ARG A CA 1
ATOM 6910 C C . ARG A 1 899 ? 24.744 21.088 0.221 1.00 82.69 899 ARG A C 1
ATOM 6912 O O . ARG A 1 899 ? 24.087 20.250 0.821 1.00 82.69 899 ARG A O 1
ATOM 6919 N N . GLY A 1 900 ? 25.610 21.911 0.816 1.00 77.06 900 GLY A N 1
ATOM 6920 C CA . GLY A 1 900 ? 25.904 21.895 2.256 1.00 77.06 900 GLY A CA 1
ATOM 6921 C C . GLY A 1 900 ? 24.891 22.657 3.125 1.00 77.06 900 GLY A C 1
ATOM 6922 O O . GLY A 1 900 ? 23.816 23.045 2.660 1.00 77.06 900 GLY A O 1
ATOM 6923 N N . THR A 1 901 ? 25.245 22.947 4.382 1.00 76.12 901 THR A N 1
ATOM 6924 C CA . THR A 1 901 ? 24.361 23.621 5.362 1.00 76.12 901 THR A CA 1
ATOM 6925 C C . THR A 1 901 ? 24.122 25.108 5.066 1.00 76.12 901 THR A C 1
ATOM 6927 O O . THR A 1 901 ? 23.323 25.774 5.730 1.00 76.12 901 THR A O 1
ATOM 6930 N N . GLY A 1 902 ? 24.772 25.633 4.023 1.00 73.38 902 GLY A N 1
ATOM 6931 C CA . GLY A 1 902 ? 24.608 27.001 3.542 1.00 73.38 902 GLY A CA 1
ATOM 6932 C C . GLY A 1 902 ? 25.809 27.904 3.802 1.00 73.38 902 GLY A C 1
ATOM 6933 O O . GLY A 1 902 ? 25.623 29.121 3.834 1.00 73.38 902 GLY A O 1
ATOM 6934 N N . VAL A 1 903 ? 27.014 27.338 3.955 1.00 81.62 903 VAL A N 1
ATOM 6935 C CA . VAL A 1 903 ? 28.275 28.089 4.057 1.00 81.62 903 VAL A CA 1
ATOM 6936 C C . VAL A 1 903 ? 28.445 29.049 2.872 1.00 81.62 903 VAL A C 1
ATOM 6938 O O . VAL A 1 903 ? 28.146 28.726 1.716 1.00 81.62 903 VAL A O 1
ATOM 6941 N N . VAL A 1 904 ? 28.904 30.267 3.172 1.00 85.69 904 VAL A N 1
ATOM 6942 C CA . VAL A 1 904 ? 29.156 31.331 2.193 1.00 85.69 904 VAL A CA 1
ATOM 6943 C C . VAL A 1 904 ? 30.517 31.954 2.473 1.00 85.69 904 VAL A C 1
ATOM 6945 O O . VAL A 1 904 ? 30.722 32.544 3.531 1.00 85.69 904 VAL A O 1
ATOM 6948 N N . VAL A 1 905 ? 31.410 31.901 1.488 1.00 87.38 905 VAL A N 1
ATOM 6949 C CA . VAL A 1 905 ? 32.696 32.609 1.529 1.00 87.38 905 VAL A CA 1
ATOM 6950 C C . VAL A 1 905 ? 32.495 33.994 0.925 1.00 87.38 905 VAL A C 1
ATOM 6952 O O . VAL A 1 905 ? 32.113 34.109 -0.238 1.00 87.38 905 VAL A O 1
ATOM 6955 N N . ASN A 1 906 ? 32.735 35.054 1.698 1.00 87.25 906 ASN A N 1
ATOM 6956 C CA . ASN A 1 906 ? 32.462 36.448 1.301 1.00 87.25 906 ASN A CA 1
ATOM 6957 C C . ASN A 1 906 ? 33.627 37.137 0.564 1.00 87.25 906 ASN A C 1
ATOM 6959 O O . ASN A 1 906 ? 33.675 38.364 0.506 1.00 87.25 906 ASN A O 1
ATOM 6963 N N . ASP A 1 907 ? 34.565 36.357 0.022 1.00 87.50 907 ASP A N 1
ATOM 6964 C CA 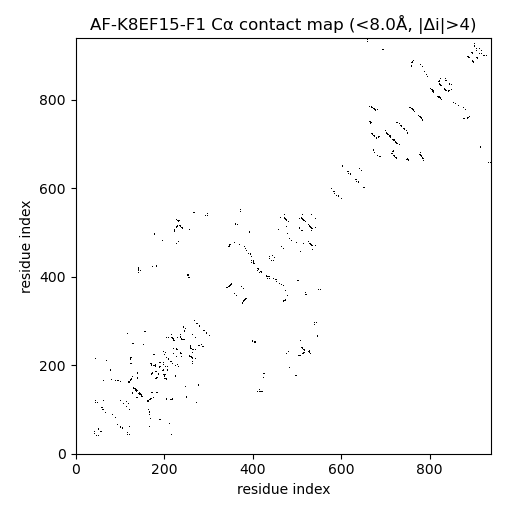. ASP A 1 907 ? 35.663 36.855 -0.806 1.00 87.50 907 ASP A CA 1
ATOM 6965 C C . ASP A 1 907 ? 35.959 35.869 -1.947 1.00 87.50 907 ASP A C 1
ATOM 6967 O O . ASP A 1 907 ? 36.679 34.879 -1.797 1.00 87.50 907 ASP A O 1
ATOM 6971 N N . VAL A 1 908 ? 35.349 36.131 -3.105 1.00 89.00 908 VAL A N 1
ATOM 6972 C CA . VAL A 1 908 ? 35.508 35.306 -4.313 1.00 89.00 908 VAL A CA 1
ATOM 6973 C C . VAL A 1 908 ? 36.945 35.318 -4.836 1.00 89.00 908 VAL A C 1
ATOM 6975 O O . VAL A 1 908 ? 37.393 34.300 -5.359 1.00 89.00 908 VAL A O 1
ATOM 6978 N N . GLN A 1 909 ? 37.675 36.429 -4.702 1.00 86.69 909 GLN A N 1
ATOM 6979 C CA . GLN A 1 909 ? 39.032 36.519 -5.240 1.00 86.69 909 GLN A CA 1
ATOM 6980 C C . GLN A 1 909 ? 39.993 35.678 -4.403 1.00 86.69 909 GLN A C 1
ATOM 6982 O O . GLN A 1 909 ? 40.725 34.857 -4.947 1.00 86.69 909 GLN A O 1
ATOM 6987 N N . LYS A 1 910 ? 39.888 35.792 -3.076 1.00 86.31 910 LYS A N 1
ATOM 6988 C CA . LYS A 1 910 ? 40.609 34.937 -2.130 1.00 86.31 910 LYS A CA 1
ATOM 6989 C C . LYS A 1 910 ? 40.319 33.451 -2.371 1.00 86.31 910 LYS A C 1
ATOM 6991 O O . LYS A 1 910 ? 41.241 32.637 -2.322 1.00 86.31 910 LYS A O 1
ATOM 6996 N N . LEU A 1 911 ? 39.070 33.109 -2.703 1.00 88.00 911 LEU A N 1
ATOM 6997 C CA . LEU A 1 911 ? 38.699 31.747 -3.088 1.00 88.00 911 LEU A CA 1
ATOM 6998 C C . LEU A 1 911 ? 39.417 31.270 -4.348 1.00 88.00 911 LEU A C 1
ATOM 7000 O O . LEU A 1 911 ? 39.990 30.186 -4.329 1.00 88.00 911 LEU A O 1
ATOM 7004 N N . LEU A 1 912 ? 39.435 32.079 -5.408 1.00 88.75 912 LEU A N 1
ATOM 7005 C CA . LEU A 1 912 ? 40.123 31.747 -6.661 1.00 88.75 912 LEU A CA 1
ATOM 7006 C C . LEU A 1 912 ? 41.652 31.690 -6.521 1.00 88.75 912 LEU A C 1
ATOM 7008 O O . LEU A 1 912 ? 42.301 30.970 -7.276 1.00 88.75 912 LEU A O 1
ATOM 7012 N N . ASP A 1 913 ? 42.220 32.369 -5.526 1.00 87.56 913 ASP A N 1
ATOM 7013 C CA . ASP A 1 913 ? 43.638 32.262 -5.166 1.00 87.56 913 ASP A CA 1
ATOM 7014 C C . ASP A 1 913 ? 43.953 31.004 -4.319 1.00 87.56 913 ASP A C 1
ATOM 7016 O O . ASP A 1 913 ? 45.094 30.807 -3.897 1.00 87.56 913 ASP A O 1
ATOM 7020 N N . GLY A 1 914 ? 42.964 30.130 -4.081 1.00 81.81 914 GLY A N 1
ATOM 7021 C CA . GLY A 1 914 ? 43.121 28.850 -3.380 1.00 81.81 914 GLY A CA 1
ATOM 7022 C C . GLY A 1 914 ? 42.872 28.906 -1.866 1.00 81.81 914 GLY A C 1
ATOM 7023 O O . GLY A 1 914 ? 43.222 27.964 -1.151 1.00 81.81 914 GLY A O 1
ATOM 7024 N N . PHE A 1 915 ? 42.280 29.983 -1.336 1.00 82.69 915 PHE A N 1
ATOM 7025 C CA . PHE A 1 915 ? 41.982 30.141 0.095 1.00 82.69 915 PHE A CA 1
ATOM 7026 C C . PHE A 1 915 ? 40.481 30.008 0.392 1.00 82.69 915 PHE A C 1
ATOM 7028 O O . PHE A 1 915 ? 39.659 30.622 -0.265 1.00 82.69 915 PHE A O 1
ATOM 7035 N N . GLY A 1 916 ? 40.099 29.282 1.445 1.00 81.56 916 GLY A N 1
ATOM 7036 C CA . GLY A 1 916 ? 38.688 29.167 1.859 1.00 81.56 916 GLY A CA 1
ATOM 7037 C C . GLY A 1 916 ? 37.924 28.007 1.213 1.00 81.56 916 GLY A C 1
ATOM 7038 O O . GLY A 1 916 ? 36.754 27.810 1.521 1.00 81.56 916 GLY A O 1
ATOM 7039 N N . LEU A 1 917 ? 38.578 27.191 0.375 1.00 86.25 917 LEU A N 1
ATOM 7040 C CA . LEU A 1 917 ? 37.992 25.939 -0.120 1.00 86.25 917 LEU A CA 1
ATOM 7041 C C . LEU A 1 917 ? 37.730 24.942 1.026 1.00 86.25 917 LEU A C 1
ATOM 7043 O O . LEU A 1 917 ? 36.718 24.248 1.019 1.00 86.25 917 LEU A O 1
ATOM 7047 N N . ASP A 1 918 ? 38.586 24.950 2.056 1.00 85.19 918 ASP A N 1
ATOM 7048 C CA . ASP A 1 918 ? 38.460 24.102 3.252 1.00 85.19 918 ASP A CA 1
ATOM 7049 C C . ASP A 1 918 ? 37.132 24.303 3.998 1.00 85.19 918 ASP A C 1
ATOM 7051 O O . ASP A 1 918 ? 36.616 23.360 4.593 1.00 85.19 918 ASP A O 1
ATOM 7055 N N . GLU A 1 919 ? 36.555 25.510 3.953 1.00 84.88 919 GLU A N 1
ATOM 7056 C CA . GLU A 1 919 ? 35.267 25.813 4.593 1.00 84.88 919 GLU A CA 1
ATOM 7057 C C . GLU A 1 919 ? 34.118 25.051 3.921 1.00 84.88 919 GLU A C 1
ATOM 7059 O O . GLU A 1 919 ? 33.260 24.496 4.606 1.00 84.88 919 GLU A O 1
ATOM 7064 N N . PHE A 1 920 ? 34.130 24.964 2.586 1.00 86.31 920 PHE A N 1
ATOM 7065 C CA . PHE A 1 920 ? 33.153 24.174 1.837 1.00 86.31 920 PHE A CA 1
ATOM 7066 C C . PHE A 1 920 ? 33.390 22.674 2.001 1.00 86.31 920 PHE A C 1
ATOM 7068 O O . PHE A 1 920 ? 32.433 21.927 2.185 1.00 86.31 920 PHE A O 1
ATOM 7075 N N . ILE A 1 921 ? 34.650 22.233 1.965 1.00 86.44 921 ILE A N 1
ATOM 7076 C CA . ILE A 1 921 ? 35.001 20.815 2.107 1.00 86.44 921 ILE A CA 1
ATOM 7077 C C . ILE A 1 921 ? 34.539 20.297 3.477 1.00 86.44 921 ILE A C 1
ATOM 7079 O O . ILE A 1 921 ? 33.839 19.289 3.539 1.00 86.44 921 ILE A O 1
ATOM 7083 N N . ARG A 1 922 ? 34.831 21.016 4.571 1.00 82.56 922 ARG A N 1
ATOM 7084 C CA . ARG A 1 922 ? 34.376 20.654 5.928 1.00 82.56 922 ARG A CA 1
ATOM 7085 C C . ARG A 1 922 ? 32.855 20.550 6.036 1.00 82.56 922 ARG A C 1
ATOM 7087 O O . ARG A 1 922 ? 32.353 19.571 6.580 1.00 82.56 922 ARG A O 1
ATOM 7094 N N . ASP A 1 923 ? 32.130 21.534 5.504 1.00 83.31 923 ASP A N 1
ATOM 7095 C CA . ASP A 1 923 ? 30.661 21.552 5.527 1.00 83.31 923 ASP A CA 1
ATOM 7096 C C . ASP A 1 923 ? 30.062 20.349 4.785 1.00 83.31 923 ASP A C 1
ATOM 7098 O O . ASP A 1 923 ? 29.153 19.687 5.285 1.00 83.31 923 ASP A O 1
ATOM 7102 N N . LEU A 1 924 ? 30.614 20.019 3.616 1.00 85.31 924 LEU A N 1
ATOM 7103 C CA . LEU A 1 924 ? 30.138 18.911 2.791 1.00 85.31 924 LEU A CA 1
ATOM 7104 C C . LEU A 1 924 ? 30.474 17.545 3.399 1.00 85.31 924 LEU A C 1
ATOM 7106 O O . LEU A 1 924 ? 29.615 16.669 3.394 1.00 85.31 924 LEU A O 1
ATOM 7110 N N . HIS A 1 925 ? 31.662 17.373 3.989 1.00 80.31 925 HIS A N 1
ATOM 7111 C CA . HIS A 1 925 ? 31.992 16.152 4.732 1.00 80.31 925 HIS A CA 1
ATOM 7112 C C . HIS A 1 925 ? 31.091 15.951 5.942 1.00 80.31 925 HIS A C 1
ATOM 7114 O O . HIS A 1 925 ? 30.668 14.829 6.198 1.00 80.31 925 HIS A O 1
ATOM 7120 N N . LYS A 1 926 ? 30.770 17.025 6.669 1.00 77.56 926 LYS A N 1
ATOM 7121 C CA . LYS A 1 926 ? 29.831 16.953 7.786 1.00 77.56 926 LYS A CA 1
ATOM 7122 C C . LYS A 1 926 ? 28.443 16.514 7.315 1.00 77.56 926 LYS A C 1
ATOM 7124 O O . LYS A 1 926 ? 27.858 15.625 7.923 1.00 77.56 926 LYS A O 1
ATOM 7129 N N . CYS A 1 927 ? 27.947 17.085 6.216 1.00 77.50 927 CYS A N 1
ATOM 7130 C CA . CYS A 1 927 ? 26.667 16.683 5.629 1.00 77.50 927 CYS A CA 1
ATOM 7131 C C . CYS A 1 927 ? 26.678 15.215 5.170 1.00 77.50 927 CYS A C 1
ATOM 7133 O O . CYS A 1 927 ? 25.714 14.500 5.421 1.00 77.50 927 CYS A O 1
ATOM 7135 N N . ASP A 1 928 ? 27.763 14.753 4.540 1.00 77.44 928 ASP A N 1
ATOM 7136 C CA . ASP A 1 928 ? 27.927 13.355 4.113 1.00 77.44 928 ASP A CA 1
ATOM 7137 C C . ASP A 1 928 ? 27.994 12.399 5.313 1.00 77.44 928 ASP A C 1
ATOM 7139 O O . ASP A 1 928 ? 27.322 11.374 5.317 1.00 77.44 928 ASP A O 1
ATOM 7143 N N . LEU A 1 929 ? 28.717 12.758 6.378 1.00 67.56 929 LEU A N 1
ATOM 7144 C CA . LEU A 1 929 ? 28.755 12.002 7.635 1.00 67.56 929 LEU A CA 1
ATOM 7145 C C . LEU A 1 929 ? 27.373 11.916 8.291 1.00 67.56 929 LEU A C 1
ATOM 7147 O O . LEU A 1 929 ? 26.949 10.828 8.674 1.00 67.56 929 LEU A O 1
ATOM 7151 N N . GLU A 1 930 ? 26.644 13.030 8.383 1.00 66.19 930 GLU A N 1
ATOM 7152 C CA . GLU A 1 930 ? 25.267 13.054 8.891 1.00 66.19 930 GLU A CA 1
ATOM 7153 C C . GLU A 1 930 ? 24.340 12.180 8.025 1.00 66.19 930 GLU A C 1
ATOM 7155 O O . GLU A 1 930 ? 23.530 11.409 8.547 1.00 66.19 930 GLU A O 1
ATOM 7160 N N . GLU A 1 931 ? 24.496 12.219 6.700 1.00 65.06 931 GLU A N 1
ATOM 7161 C CA . GLU A 1 931 ? 23.745 11.383 5.762 1.00 65.06 931 GLU A CA 1
ATOM 7162 C C . GLU A 1 931 ? 24.101 9.891 5.898 1.00 65.06 931 GLU A C 1
ATOM 7164 O O . GLU A 1 931 ? 23.220 9.027 5.875 1.00 65.06 931 GLU A O 1
ATOM 7169 N N . GLN A 1 932 ? 25.378 9.564 6.091 1.00 59.97 932 GLN A N 1
ATOM 7170 C CA . GLN A 1 932 ? 25.859 8.205 6.332 1.00 59.97 932 GLN A CA 1
ATOM 7171 C C . GLN A 1 932 ? 25.408 7.674 7.692 1.00 59.97 932 GLN A C 1
ATOM 7173 O O . GLN A 1 932 ? 25.015 6.514 7.781 1.00 59.97 932 GLN A O 1
ATOM 7178 N N . MET A 1 933 ? 25.369 8.508 8.731 1.00 54.28 933 MET A N 1
ATOM 7179 C CA . MET A 1 933 ? 24.777 8.160 10.024 1.00 54.28 933 MET A CA 1
ATOM 7180 C C . MET A 1 933 ? 23.285 7.871 9.916 1.00 54.28 933 MET A C 1
ATOM 7182 O O . MET A 1 933 ? 22.792 6.912 10.511 1.00 54.28 933 MET A O 1
ATOM 7186 N N . LEU A 1 934 ? 22.554 8.668 9.135 1.00 53.12 934 LEU A N 1
ATOM 7187 C CA . LEU A 1 934 ? 21.146 8.417 8.830 1.00 53.12 934 LEU A CA 1
ATOM 7188 C C . LEU A 1 934 ? 20.961 7.102 8.051 1.00 53.12 934 LEU A C 1
ATOM 7190 O O . LEU A 1 934 ? 19.946 6.427 8.216 1.00 53.12 934 LEU A O 1
ATOM 7194 N N . LYS A 1 935 ? 21.942 6.711 7.227 1.00 44.66 935 LYS A N 1
ATOM 7195 C CA . LYS A 1 935 ? 21.970 5.422 6.513 1.00 44.66 935 LYS A CA 1
ATOM 7196 C C . LYS A 1 935 ? 22.370 4.245 7.420 1.00 44.66 935 LYS A C 1
ATOM 7198 O O . LYS A 1 935 ? 21.782 3.175 7.289 1.00 44.66 935 LYS A O 1
ATOM 7203 N N . SER A 1 936 ? 23.302 4.415 8.358 1.00 40.28 936 SER A N 1
ATOM 7204 C CA . SER A 1 936 ? 23.799 3.339 9.232 1.00 40.28 936 SER A CA 1
ATOM 7205 C C . SER A 1 936 ? 22.919 3.079 10.454 1.00 40.28 936 SER A C 1
ATOM 7207 O O . SER A 1 936 ? 22.792 1.936 10.865 1.00 40.28 936 SER A O 1
ATOM 7209 N N . SER A 1 937 ? 22.226 4.098 10.973 1.00 34.88 937 SER A N 1
ATOM 7210 C CA . SER A 1 937 ? 21.228 3.963 12.053 1.00 34.88 937 SER A CA 1
ATOM 7211 C C . SER A 1 937 ? 19.965 3.193 11.624 1.00 34.88 937 SER A C 1
ATOM 7213 O O . SER A 1 937 ? 19.066 2.977 12.436 1.00 34.88 937 SER A O 1
ATOM 7215 N N . SER A 1 938 ? 19.878 2.836 10.335 1.00 31.61 938 SER A N 1
ATOM 7216 C CA . SER A 1 938 ? 18.813 2.034 9.723 1.00 31.61 938 SER A CA 1
ATOM 7217 C C . SER A 1 938 ? 19.207 0.575 9.432 1.00 31.61 938 SER A C 1
ATOM 7219 O O . SER A 1 938 ? 18.428 -0.137 8.798 1.00 31.61 938 SER A O 1
ATOM 7221 N N . VAL A 1 939 ? 20.385 0.141 9.900 1.00 27.56 939 VAL A N 1
ATOM 7222 C CA . VAL A 1 939 ? 20.835 -1.263 9.973 1.00 27.56 939 VAL A CA 1
ATOM 7223 C C . VAL A 1 939 ? 20.830 -1.686 11.433 1.00 27.56 939 VAL A C 1
ATOM 7225 O O . VAL A 1 939 ? 20.354 -2.809 11.706 1.00 27.56 939 VAL A O 1
#

Radius of gyration: 36.14 Å; Cα contacts (8 Å, |Δi|>4): 1732; chains: 1; bounding box: 90×89×120 Å

pLDDT: mean 80.4, std 20.06, range [22.75, 98.81]

Secondary structure (DSSP, 8-state):
---------S-TTSSS---------------------SPPPPSSHHHHHHHHHTTSS-HHHHHHHHHHHHHHHHHTT---B--TT-HHHHHHHHHHHHHHHHHHHHHHHTTPPPSSTTTT-EEEEETTB--BTSB--TTSGGGTT-BBSS--HHHHHHHHTT-EEEEEEP-SGGG--SSS-SSSSPPPPPSS-TTB---SSSHHHHHHHHTTS-SEEEEEESSSTTHHHHHHHT-EEEE--TTTB--TTB--S-TTT-EEEEEESSHHHHHHHHHHHBS-BTTBTT-----HHHHHHHHHHHHHH-TTHHHHHHHTS-SS--------------------TTTT-EEEEEGGG--TT--HHHHHHHHHHHHHHHHTTPEEEEE--TTGGGHHHHHHHHHHHHHHHHGGG--HHHHSS-HHHHS-HHHHHHHHHHHHHTSTTTTTTTHHHHHHHHHHHHHHHHHHHHHT-SEEEEES-SSSPPBHHHHHHS-HHHHHHTTTTTHHHHHTT--EEEEEEEE-TTT--EEEEEEE-STT-HHHHHHHHHHHHHHHHTTT--S-----------HHHHHHHHHHHHHHHHTT-HHHHHHHHHHHHHHHHHHHHHHHHHHHHHHHHHHHHTT----HHHHHHHHHIIIIIHHHHHHHHHHHTSPPPTTTT--EEEEEEE-TTTHHHHHHHHHHHHHHHHHHHHTT-EEEEEEEEE-TTTSSEEEEEEEEE-TT-------TTT----TTTSS-HHHHHGGG-EEEEEEE--TT-SS-PPEEEEEEEEEEEPPP-------TTTTEEEEEEPPP---SS----S--EEEEEETTT--EEEE--SS-HHHHHHHHHHHHHHHHHHHHHHHHHHHHHHHHHHHS----TT--SEEEETTTTEEEESSSS--EES-HHHHHTT-SHHHHHHHHHHHHHHHHHHHHTT-

Mean predicted aligned error: 19.19 Å

Sequence (939 aa):
MGSRGGKRSLLATIWRRRRSWSRRFSSTSGSLGEPIARTKIPETAVEAQLQFARETLTSEDLVLFSKRRVDLDGQLMMHAFVGKGREKQSQDLLGKALEKARKSDANRRDGKPSISFLDGIPIAVKDNFAMRGEIVSAGSKMLSKNECSYTATVIDRLEQSGAVVFGQTTMDEFGMGSHSRNGINAPVKNPIDGRLSPGGSSGGSAAAVANGTCLVAIGSDTGGSVRLPAAFQGVVGTKPSYGRCSRYGLIAYASSFDCPGILTRNVCDAAITLAIMQGADPKDGQTVEEDGRISSVATELISESQMNFKEWLESGKTKGGNNNGSGSNSSSSSNSDRVLPLLGVRVGIPGEFFLEETTPAVMESWTKSIEAFEELGATIVPVSLPSVKLALPAYYVLVCAEASSNLNRYDDIKFSASRDDGFGEEVKRRIVSGAFSLSSQRVEGAYKNSEKIRQRISNEFKDIFERSCDVLLTPTSAREAPFLEDVLRESKVESYAQDALTVPMSLAGLPSVSIPCGRSVSNGRPIGMQVTAPMFREAGMLRVASALERKISSKTRRMYSTSTSSTNFPIEKLEDQLKLFHEYTENNDYKSAGELKSLVSLYQKYKDTLEEIDVLRQLINEENKNKKSKDAELESELNALQNDTLPELETKLKHQLLPKDPEDSRDVILEVRAGAGGAEAAKFAAELFRMYEMYARRRNWKFDLMSYSEEEKGGGVREAMAEINSNGNPTIHLNEEDGEEDELANGGVYKNLKFESGVHRVQRVPATETQGRIHTSTASVAIIPKAEESDIHIDETKDVRIETMRASGAGGQHVNTTNSAVRIVHIPTGVTVVIQDERSQHKNKAKALSVLRARVYDIERRKVAAENAQMRRSLIGSADRSERIRTYNFKDGRCKDHRGTGVVVNDVQKLLDGFGLDEFIRDLHKCDLEEQMLKSSSV

Organism: NCBI:txid41875

Foldseek 3Di:
DDDDDDDDDDPVPPPPPDPDDDDDDDDDDDDPDDDLPDADQDLALLSVVVCLLVVVDFLLRLLVVLVVLVVVCVVVVQQLFFDPPCPVVLVVLSVQLNVLRVVLSVCVVVVHDQLASQASFEEEEELQFADAQHQRQLLWLLRRPPHHNDGFLLVVLCVSSNHRYNGYTQFARNFQAFARPNGPTHRHAAPLGRQFGLTHGSSSQLRSSLSSSGQKYKDKDQLLRFQSSCQQNFWKKWFAFFQFFDCGRRQDQFNLQITTIMTHRALLNRLRSSQRRGADDPSGPSHHGHDCLSVVLSVVVSVVVDPCPVVVVVVVPDDDDDDDDDDDDDDDDDPPDPDQLQAPAEEEEEPVLPDPLADPLLVVLLVVLVVLCVVSNYHYFYAYQPLLVVLLLLSLQNSLLRNLVSCVPRDCVPRVDHPVRTDTDSSVVSNVSNVVCVDPVRVVVGNVVSVVSLVSSLVSVVVCCVPPGFKYKHWSFSDHGHRVVVVVVDDPVRSSCRSSNRRSCSSNSWIKMWHFRAARPVFRGTTTMIIIGGHPPVSVSSSSRNSSCVSRCVPPVPSDPPPPDPDPDPLVVLVVLLVVLVVCVVVVVVVSNVLCVVLNVLNVVLVVLVVVLVVLVVVQVVCVVVPDPRPVVSVVVSCCSVPPVNVVSSLVNLLSPFDDDPLFAFWWKKKKAWFPDPLQSQAVSQLQVLLVVLQLVVQVWDKAWDDFDFDPPNTGTRMTMITTFNVPDQRDDDPPPPPDDPPLSGTHPCLQCVLVQEKEKEWAQDPPHDPRDTDITIMGMDIGGDDDDDPDDDDPVPQKDKDFAFDDDDDDDDRGPDRQKIWIAGNVPRDIFIFRPDPHNVVNVVVRVVVVVVVVVVVVVVVVVVVRVVSSPVRYDNSDSVIHQKYHYVVQLWIWGPQFPTDIDNHSVCSSSNPPSVVVSVRVVVVVSVVSSVVSSSD